Protein AF-0000000074590891 (afdb_homodimer)

Solvent-accessible surface area (backbone atoms only — not comparable to full-atom values): 74385 Å² total; per-residue (Å²): 130,83,81,57,79,67,63,69,71,67,67,72,68,65,73,75,41,63,68,63,79,92,25,48,36,51,47,79,74,60,68,65,76,71,27,76,45,69,66,59,44,48,53,51,51,41,51,50,29,49,69,69,28,45,57,66,39,84,71,50,75,43,69,40,87,87,79,66,40,48,37,34,34,35,24,36,69,29,40,41,64,60,82,78,66,62,89,86,69,59,65,85,85,46,64,40,46,32,72,48,29,62,26,31,34,36,36,34,50,42,75,36,65,45,96,90,70,44,79,77,47,58,34,33,41,67,43,69,74,29,37,38,37,66,67,84,64,63,73,49,52,28,31,33,66,76,70,27,52,77,52,72,69,52,48,51,51,49,51,54,39,50,74,28,65,50,56,65,72,37,51,53,46,42,49,37,70,75,41,58,88,48,45,50,59,31,68,65,58,52,52,49,50,52,52,49,52,54,48,60,73,33,69,85,46,53,51,44,26,35,35,47,34,51,36,51,73,72,52,35,49,70,48,75,41,60,38,87,87,74,33,22,42,42,34,40,38,43,27,47,56,69,28,45,30,42,39,62,60,35,45,41,44,37,30,48,48,70,46,66,64,55,26,60,34,43,34,43,36,32,44,30,28,31,49,44,46,65,74,42,71,43,64,37,32,40,30,42,26,71,60,76,41,39,66,48,38,37,54,53,49,48,56,57,52,65,69,38,61,88,91,60,71,36,47,24,37,34,27,64,98,41,67,28,52,64,61,22,41,54,74,72,39,66,83,33,44,62,34,37,21,48,61,62,50,50,50,53,50,26,50,50,42,23,50,50,41,46,51,52,33,63,70,62,68,51,82,68,55,77,63,54,29,53,49,46,12,49,48,40,44,49,50,52,50,37,41,42,40,62,17,73,45,72,66,46,31,52,50,31,50,51,58,35,38,74,77,38,48,71,56,45,53,50,42,50,68,70,48,50,74,45,37,64,28,57,22,39,54,45,45,44,72,37,56,44,64,82,60,52,43,50,62,63,43,53,52,49,48,52,56,47,48,66,64,57,77,46,36,72,35,52,68,29,56,51,47,54,46,48,51,54,50,51,54,54,48,48,33,50,49,38,27,50,33,42,43,19,47,49,34,40,67,70,48,95,59,34,78,37,44,55,80,35,58,40,50,32,24,56,48,52,53,48,52,43,52,55,38,54,57,62,67,77,70,81,70,79,42,84,47,72,66,47,35,59,66,62,55,65,65,80,51,43,41,37,38,18,54,29,32,71,24,34,65,54,49,49,52,31,53,76,70,70,40,62,59,55,70,85,61,42,37,65,63,40,46,56,64,68,71,53,74,70,62,68,62,49,71,57,52,61,48,44,47,51,48,46,50,49,46,44,71,70,42,57,70,69,58,29,49,51,48,49,48,51,50,42,46,69,74,38,53,48,74,46,84,45,39,57,54,68,67,48,90,77,55,82,66,79,71,66,72,60,81,57,72,73,58,38,68,64,48,48,55,50,52,54,54,53,56,54,67,67,58,69,64,73,87,73,78,80,75,77,71,87,77,78,63,102,82,74,98,75,134,130,82,82,58,80,66,62,68,70,70,67,73,67,63,76,74,42,64,68,62,77,93,24,50,37,50,45,78,73,61,70,66,76,70,26,74,44,70,66,58,44,49,52,50,52,40,51,51,29,48,70,69,27,44,57,65,36,85,71,50,74,46,70,38,87,87,79,66,40,46,37,35,35,35,22,37,69,29,40,40,64,60,82,79,66,62,87,87,68,59,66,84,84,46,66,40,44,32,72,48,28,61,28,30,34,37,37,35,50,41,74,34,65,45,95,90,71,46,77,76,47,59,33,32,42,65,42,71,75,30,36,36,38,64,66,84,64,62,69,51,51,28,32,32,66,77,70,26,51,77,51,73,68,53,49,52,50,51,51,54,38,51,74,28,65,49,56,64,72,36,50,52,46,41,49,37,71,74,40,57,88,49,42,49,59,31,69,65,58,53,51,49,52,52,50,49,51,52,48,58,72,34,70,83,46,52,52,44,26,35,35,46,35,52,37,52,73,70,54,37,50,69,47,74,41,60,38,86,88,74,32,22,41,43,33,40,38,44,27,47,56,70,29,43,31,43,38,62,60,36,43,42,44,39,31,47,48,74,46,67,65,55,26,59,34,42,33,43,36,32,45,32,29,32,51,44,47,68,74,42,72,45,65,38,32,39,31,41,26,73,59,76,43,40,67,48,37,37,53,53,48,48,57,57,51,65,68,38,61,87,93,59,70,34,47,24,37,34,27,64,98,42,67,28,53,64,62,22,41,56,74,71,39,66,83,33,43,64,34,37,21,48,60,62,49,51,52,53,51,26,49,52,42,24,53,50,41,48,51,50,34,63,70,62,67,50,83,68,56,76,62,54,29,52,51,47,15,50,47,40,45,50,50,51,50,36,40,43,39,63,17,74,43,70,66,48,31,51,50,31,51,52,58,36,38,73,78,37,48,73,57,44,53,50,42,49,68,68,47,50,75,44,35,65,30,56,20,40,55,44,46,44,75,36,58,42,64,82,60,51,45,51,61,63,43,52,52,50,48,53,55,46,48,66,66,56,77,46,38,69,34,52,68,29,57,50,48,56,44,50,52,54,50,51,53,55,48,46,34,52,49,37,26,51,33,42,43,18,47,49,33,40,66,71,48,96,62,35,79,36,43,56,79,32,57,39,50,32,23,55,48,51,52,49,52,44,52,54,36,54,57,58,68,76,70,78,70,77,39,84,46,72,66,46,35,59,66,63,57,65,66,81,52,43,39,37,38,19,54,30,31,70,25,33,67,55,48,49,52,31,55,75,71,70,41,62,58,55,70,84,60,41,37,66,64,41,45,55,66,68,70,54,74,69,62,68,63,49,71,58,52,61,48,43,47,50,46,45,50,49,46,44,68,70,43,58,69,69,57,32,49,52,49,50,48,51,49,42,46,68,74,37,51,47,75,46,84,47,38,57,53,69,67,48,88,77,54,83,67,80,71,67,71,60,82,57,74,74,58,37,68,65,49,48,56,50,51,52,54,49,56,53,62,66,58,68,58,73,87,76,77,79,78,78,69,89,75,78,91,82,81,68,99,81,130

Nearest PDB structures (foldseek):
  6xgx-assembly1_B  TM=5.969E-01  e=6.125E-08  Acetivibrio thermocellus ATCC 27405
  6xgw-assembly1_B  TM=5.556E-01  e=7.494E-07  Acetivibrio thermocellus ATCC 27405
  4fw1-assembly1_A  TM=4.595E-01  e=1.903E-03  Rous sarcoma virus - Prague C
  7dwm-assembly1_B  TM=3.446E-01  e=3.885E+00  Hapunavirus VP882
  6xgx-assembly1_B  TM=5.880E-01  e=6.228E-08  Acetivibrio thermocellus ATCC 27405

Organism: Saponaria officinalis (NCBI:txid3572)

pLDDT: mean 78.38, std 20.06, range [17.69, 97.69]

Structure (mmCIF, N/CA/C/O backbone):
data_AF-0000000074590891-model_v1
#
loop_
_entity.id
_entity.type
_entity.pdbx_description
1 polymer 'MULE transposase domain-containing protein'
#
loop_
_atom_site.group_PDB
_atom_site.id
_atom_site.type_symbol
_atom_site.label_atom_id
_atom_site.label_alt_id
_atom_site.label_comp_id
_atom_site.label_asym_id
_atom_site.label_entity_id
_atom_site.label_seq_id
_atom_site.pdbx_PDB_ins_code
_atom_site.Cartn_x
_atom_site.Cartn_y
_atom_site.Cartn_z
_atom_site.occupancy
_atom_site.B_iso_or_equiv
_atom_site.auth_seq_id
_atom_site.auth_comp_id
_atom_site.auth_asym_id
_atom_site.auth_atom_id
_atom_site.pdbx_PDB_model_num
ATOM 1 N N . MET A 1 1 ? -18.719 14.203 -9.68 1 25.53 1 MET A N 1
ATOM 2 C CA . MET A 1 1 ? -19.109 14.141 -8.273 1 25.53 1 MET A CA 1
ATOM 3 C C . MET A 1 1 ? -18.438 15.242 -7.469 1 25.53 1 MET A C 1
ATOM 5 O O . MET A 1 1 ? -17.219 15.383 -7.5 1 25.53 1 MET A O 1
ATOM 9 N N . LYS A 1 2 ? -19.172 16.266 -7.305 1 32.69 2 LYS A N 1
ATOM 10 C CA . LYS A 1 2 ? -18.719 17.453 -6.574 1 32.69 2 LYS A CA 1
ATOM 11 C C . LYS A 1 2 ? -18.344 17.109 -5.137 1 32.69 2 LYS A C 1
ATOM 13 O O . LYS A 1 2 ? -19.188 16.641 -4.363 1 32.69 2 LYS A O 1
ATOM 18 N N . PHE A 1 3 ? -17.203 16.688 -4.914 1 36.5 3 PHE A N 1
ATOM 19 C CA . PHE A 1 3 ? -16.734 16.359 -3.572 1 36.5 3 PHE A CA 1
ATOM 20 C C . PHE A 1 3 ? -16.594 17.609 -2.723 1 36.5 3 PHE A C 1
ATOM 22 O O . PHE A 1 3 ? -15.594 18.328 -2.832 1 36.5 3 PHE A O 1
ATOM 29 N N . GLY A 1 4 ? -17.672 18.328 -2.521 1 36.84 4 GLY A N 1
ATOM 30 C CA . GLY A 1 4 ? -17.578 19.594 -1.836 1 36.84 4 GLY A CA 1
ATOM 31 C C . GLY A 1 4 ? -17.312 19.453 -0.35 1 36.84 4 GLY A C 1
ATOM 32 O O . GLY A 1 4 ? -17.844 18.562 0.302 1 36.84 4 GLY A O 1
ATOM 33 N N . LEU A 1 5 ? -16.234 19.859 0.033 1 43.19 5 LEU A N 1
ATOM 34 C CA . LEU A 1 5 ? -15.961 20.031 1.455 1 43.19 5 LEU A CA 1
ATOM 35 C C . LEU A 1 5 ? -16.938 21 2.09 1 43.19 5 LEU A C 1
ATOM 37 O O . LEU A 1 5 ? -17.297 22.016 1.483 1 43.19 5 LEU A O 1
ATOM 41 N N . GLY A 1 6 ? -17.922 20.641 2.77 1 38.38 6 GLY A N 1
ATOM 42 C CA . GLY A 1 6 ? -19.047 21.406 3.275 1 38.38 6 GLY A CA 1
ATOM 43 C C . GLY A 1 6 ? -18.641 22.422 4.332 1 38.38 6 GLY A C 1
ATOM 44 O O . GLY A 1 6 ? -18.281 22.047 5.449 1 38.38 6 GLY A O 1
ATOM 45 N N . ARG A 1 7 ? -18.062 23.484 3.926 1 42.81 7 ARG A N 1
ATOM 46 C CA . ARG A 1 7 ? -18.062 24.609 4.855 1 42.81 7 ARG A CA 1
ATOM 47 C C . ARG A 1 7 ? -19.484 25.031 5.207 1 42.81 7 ARG A C 1
ATOM 49 O O . ARG A 1 7 ? -20.391 25 4.359 1 42.81 7 ARG A O 1
ATOM 56 N N . VAL A 1 8 ? -19.906 24.812 6.324 1 42.59 8 VAL A N 1
ATOM 57 C CA . VAL A 1 8 ? -21.25 25.203 6.707 1 42.59 8 VAL A CA 1
ATOM 58 C C . VAL A 1 8 ? -21.469 26.688 6.398 1 42.59 8 VAL A C 1
ATOM 60 O O . VAL A 1 8 ? -20.75 27.547 6.906 1 42.59 8 VAL A O 1
ATOM 63 N N . ASN A 1 9 ? -21.797 26.891 5.16 1 36 9 ASN A N 1
ATOM 64 C CA . ASN A 1 9 ? -22.281 28.266 4.965 1 36 9 ASN A CA 1
ATOM 65 C C . ASN A 1 9 ? -23.484 28.562 5.848 1 36 9 ASN A C 1
ATOM 67 O O . ASN A 1 9 ? -24.562 27.984 5.664 1 36 9 ASN A O 1
ATOM 71 N N . TYR A 1 10 ? -23.281 28.906 6.949 1 35.09 10 TYR A N 1
ATOM 72 C CA . TYR A 1 10 ? -24.422 29.359 7.734 1 35.09 10 TYR A CA 1
ATOM 73 C C . TYR A 1 10 ? -25.141 30.5 7.039 1 35.09 10 TYR A C 1
ATOM 75 O O . TYR A 1 10 ? -24.625 31.625 6.977 1 35.09 10 TYR A O 1
ATOM 83 N N . THR A 1 11 ? -25.562 30.344 5.805 1 32.69 11 THR A N 1
ATOM 84 C CA . THR A 1 11 ? -26.359 31.406 5.199 1 32.69 11 THR A CA 1
ATOM 85 C C . THR A 1 11 ? -27.297 32.031 6.227 1 32.69 11 THR A C 1
ATOM 87 O O . THR A 1 11 ? -27.844 33.094 6 1 32.69 11 THR A O 1
ATOM 90 N N . SER A 1 12 ? -28.234 31.203 6.754 1 30.98 12 SER A N 1
ATOM 91 C CA . SER A 1 12 ? -29.312 31.922 7.43 1 30.98 12 SER A CA 1
ATOM 92 C C . SER A 1 12 ? -28.766 32.781 8.562 1 30.98 12 SER A C 1
ATOM 94 O O . SER A 1 12 ? -28.047 32.281 9.43 1 30.98 12 SER A O 1
ATOM 96 N N . LYS A 1 13 ? -28.562 34.031 8.297 1 34.47 13 LYS A N 1
ATOM 97 C CA . LYS A 1 13 ? -28.453 35.031 9.367 1 34.47 13 LYS A CA 1
ATOM 98 C C . LYS A 1 13 ? -29.25 34.594 10.594 1 34.47 13 LYS A C 1
ATOM 100 O O . LYS A 1 13 ? -30.469 34.406 10.523 1 34.47 13 LYS A O 1
ATOM 105 N N . PRO A 1 14 ? -28.766 33.844 11.445 1 34.12 14 PRO A N 1
ATOM 106 C CA . PRO A 1 14 ? -29.641 33.688 12.609 1 34.12 14 PRO A CA 1
ATOM 107 C C . PRO A 1 14 ? -30.484 34.906 12.891 1 34.12 14 PRO A C 1
ATOM 109 O O . PRO A 1 14 ? -30.047 36.031 12.609 1 34.12 14 PRO A O 1
ATOM 112 N N . GLY A 1 15 ? -31.734 34.938 12.562 1 33.41 15 GLY A N 1
ATOM 113 C CA . GLY A 1 15 ? -32.406 35.938 13.375 1 33.41 15 GLY A CA 1
ATOM 114 C C . GLY A 1 15 ? -31.75 36.156 14.719 1 33.41 15 GLY A C 1
ATOM 115 O O . GLY A 1 15 ? -31.375 35.219 15.414 1 33.41 15 GLY A O 1
ATOM 116 N N . PHE A 1 16 ? -30.953 37.25 14.805 1 36.78 16 PHE A N 1
ATOM 117 C CA . PHE A 1 16 ? -30.25 37.719 15.992 1 36.78 16 PHE A CA 1
ATOM 118 C C . PHE A 1 16 ? -31.031 37.375 17.25 1 36.78 16 PHE A C 1
ATOM 120 O O . PHE A 1 16 ? -32.156 37.812 17.422 1 36.78 16 PHE A O 1
ATOM 127 N N . GLY A 1 17 ? -30.953 36.188 17.75 1 38.88 17 GLY A N 1
ATOM 128 C CA . GLY A 1 17 ? -31.391 36.188 19.125 1 38.88 17 GLY A CA 1
ATOM 129 C C . GLY A 1 17 ? -30.938 37.406 19.906 1 38.88 17 GLY A C 1
ATOM 130 O O . GLY A 1 17 ? -30.078 38.156 19.438 1 38.88 17 GLY A O 1
ATOM 131 N N . ARG A 1 18 ? -31.641 37.906 20.75 1 36.31 18 ARG A N 1
ATOM 132 C CA . ARG A 1 18 ? -31.359 39.062 21.594 1 36.31 18 ARG A CA 1
ATOM 133 C C . ARG A 1 18 ? -29.984 38.969 22.234 1 36.31 18 ARG A C 1
ATOM 135 O O . ARG A 1 18 ? -29.672 37.938 22.859 1 36.31 18 ARG A O 1
ATOM 142 N N . VAL A 1 19 ? -28.984 39.5 21.609 1 39 19 VAL A N 1
ATOM 143 C CA . VAL A 1 19 ? -27.703 39.688 22.266 1 39 19 VAL A CA 1
ATOM 144 C C . VAL A 1 19 ? -27.906 40.188 23.688 1 39 19 VAL A C 1
ATOM 146 O O . VAL A 1 19 ? -28.406 41.281 23.906 1 39 19 VAL A O 1
ATOM 149 N N . ILE A 1 20 ? -28.5 39.5 24.5 1 35.31 20 ILE A N 1
ATOM 150 C CA . ILE A 1 20 ? -28.516 39.969 25.875 1 35.31 20 ILE A CA 1
ATOM 151 C C . ILE A 1 20 ? -27.219 39.562 26.578 1 35.31 20 ILE A C 1
ATOM 153 O O . ILE A 1 20 ? -26.953 38.344 26.734 1 35.31 20 ILE A O 1
ATOM 157 N N . GLY A 1 21 ? -26.219 40.406 27.031 1 41.72 21 GLY A N 1
ATOM 158 C CA . GLY A 1 21 ? -24.875 40.312 27.594 1 41.72 21 GLY A CA 1
ATOM 159 C C . GLY A 1 21 ? -23.891 39.594 26.672 1 41.72 21 GLY A C 1
ATOM 160 O O . GLY A 1 21 ? -24.062 39.594 25.453 1 41.72 21 GLY A O 1
ATOM 161 N N . ASP A 1 22 ? -22.641 38.844 27.172 1 53.03 22 ASP A N 1
ATOM 162 C CA . ASP A 1 22 ? -21.484 38.219 26.5 1 53.03 22 ASP A CA 1
ATOM 163 C C . ASP A 1 22 ? -21.891 36.938 25.781 1 53.03 22 ASP A C 1
ATOM 165 O O . ASP A 1 22 ? -21.031 36.219 25.266 1 53.03 22 ASP A O 1
ATOM 169 N N . GLY A 1 23 ? -23.172 36.469 25.75 1 64.94 23 GLY A N 1
ATOM 170 C CA . GLY A 1 23 ? -23.594 35.25 25.078 1 64.94 23 GLY A CA 1
ATOM 171 C C . GLY A 1 23 ? -24.844 35.438 24.25 1 64.94 23 GLY A C 1
ATOM 172 O O . GLY A 1 23 ? -25.469 36.5 24.266 1 64.94 23 GLY A O 1
ATOM 173 N N . VAL A 1 24 ? -25.125 34.688 23.078 1 77.81 24 VAL A N 1
ATOM 174 C CA . VAL A 1 24 ? -26.297 34.719 22.203 1 77.81 24 VAL A CA 1
ATOM 175 C C . VAL A 1 24 ? -27.344 33.719 22.688 1 77.81 24 VAL A C 1
ATOM 177 O O . VAL A 1 24 ? -27 32.625 23.125 1 77.81 24 VAL A O 1
ATOM 180 N N . ASP A 1 25 ? -28.562 34.25 22.922 1 83.38 25 ASP A N 1
ATOM 181 C CA . ASP A 1 25 ? -29.672 33.406 23.359 1 83.38 25 ASP A CA 1
ATOM 182 C C . ASP A 1 25 ? -30.344 32.719 22.188 1 83.38 25 ASP A C 1
ATOM 184 O O . ASP A 1 25 ? -30.859 33.375 21.281 1 83.38 25 ASP A O 1
ATOM 188 N N . TYR A 1 26 ? -30.422 31.375 22.188 1 87.06 26 TYR A N 1
ATOM 189 C CA . TYR A 1 26 ? -30.953 30.594 21.094 1 87.06 26 TYR A CA 1
ATOM 190 C C . TYR A 1 26 ? -32.281 29.969 21.469 1 87.06 26 TYR A C 1
ATOM 192 O O . TYR A 1 26 ? -32.781 29.047 20.797 1 87.06 26 TYR A O 1
ATOM 200 N N . SER A 1 27 ? -32.969 30.453 22.469 1 86 27 SER A N 1
ATOM 201 C CA . SER A 1 27 ? -34.219 29.875 22.969 1 86 27 SER A CA 1
ATOM 202 C C . SER A 1 27 ? -35.312 29.891 21.906 1 86 27 SER A C 1
ATOM 204 O O . SER A 1 27 ? -36.094 28.938 21.812 1 86 27 SER A O 1
ATOM 206 N N . ALA A 1 28 ? -35.25 30.844 21.141 1 83.81 28 ALA A N 1
ATOM 207 C CA . ALA A 1 28 ? -36.312 31.047 20.172 1 83.81 28 ALA A CA 1
ATOM 208 C C . ALA A 1 28 ? -36.312 29.953 19.109 1 83.81 28 ALA A C 1
ATOM 210 O O . ALA A 1 28 ? -37.344 29.625 18.516 1 83.81 28 ALA A O 1
ATOM 211 N N . PHE A 1 29 ? -35.25 29.328 18.891 1 87.19 29 PHE A N 1
ATOM 212 C CA . PHE A 1 29 ? -35.094 28.328 17.828 1 87.19 29 PHE A CA 1
ATOM 213 C C . PHE A 1 29 ? -35.625 26.969 18.281 1 87.19 29 PHE A C 1
ATOM 215 O O . PHE A 1 29 ? -35.844 26.078 17.469 1 87.19 29 PHE A O 1
ATOM 222 N N . PHE A 1 30 ? -35.812 26.828 19.547 1 90.44 30 PHE A N 1
ATOM 223 C CA . PHE A 1 30 ? -36.156 25.516 20.062 1 90.44 30 PHE A CA 1
ATOM 224 C C . PHE A 1 30 ? -37.625 25.484 20.531 1 90.44 30 PHE A C 1
ATOM 226 O O . PHE A 1 30 ? -37.969 24.688 21.391 1 90.44 30 PHE A O 1
ATOM 233 N N . GLU A 1 31 ? -38.344 26.312 20.016 1 85.69 31 GLU A N 1
ATOM 234 C CA . GLU A 1 31 ? -39.781 26.25 20.266 1 85.69 31 GLU A CA 1
ATOM 235 C C . GLU A 1 31 ? -40.469 25.234 19.328 1 85.69 31 GLU A C 1
ATOM 237 O O . GLU A 1 31 ? -40.344 25.344 18.109 1 85.69 31 GLU A O 1
ATOM 242 N N . SER A 1 32 ? -40.969 24.172 19.844 1 83.81 32 SER A N 1
ATOM 243 C CA . SER A 1 32 ? -41.562 23.141 19 1 83.81 32 SER A CA 1
ATOM 244 C C . SER A 1 32 ? -42.844 22.578 19.625 1 83.81 32 SER A C 1
ATOM 246 O O . SER A 1 32 ? -43.094 22.781 20.812 1 83.81 32 SER A O 1
ATOM 248 N N . GLU A 1 33 ? -43.625 21.875 18.766 1 85.12 33 GLU A N 1
ATOM 249 C CA . GLU A 1 33 ? -44.75 21.062 19.203 1 85.12 33 GLU A CA 1
ATOM 250 C C . GLU A 1 33 ? -44.25 19.781 19.891 1 85.12 33 GLU A C 1
ATOM 252 O O . GLU A 1 33 ? -43.094 19.391 19.75 1 85.12 33 GLU A O 1
ATOM 257 N N . PRO A 1 34 ? -45.156 19.219 20.672 1 91.25 34 PRO A N 1
ATOM 258 C CA . PRO A 1 34 ? -44.781 17.984 21.344 1 91.25 34 PRO A CA 1
ATOM 259 C C . PRO A 1 34 ? -44.406 16.875 20.359 1 91.25 34 PRO A C 1
ATOM 261 O O . PRO A 1 34 ? -44.844 16.891 19.203 1 91.25 34 PRO A O 1
ATOM 264 N N . PHE A 1 35 ? -43.562 16.016 20.797 1 94.25 35 PHE A N 1
ATOM 265 C CA . PHE A 1 35 ? -43.094 14.914 19.969 1 94.25 35 PHE A CA 1
ATOM 266 C C . PHE A 1 35 ? -43.656 13.586 20.453 1 94.25 35 PHE A C 1
ATOM 268 O O . PHE A 1 35 ? -43.875 13.391 21.641 1 94.25 35 PHE A O 1
ATOM 275 N N . ASN A 1 36 ? -43.844 12.656 19.562 1 90.69 36 ASN A N 1
ATOM 276 C CA . ASN A 1 36 ? -44.375 11.344 19.922 1 90.69 36 ASN A CA 1
ATOM 277 C C . ASN A 1 36 ? -43.281 10.43 20.469 1 90.69 36 ASN A C 1
ATOM 279 O O . ASN A 1 36 ? -43.531 9.562 21.297 1 90.69 36 ASN A O 1
ATOM 283 N N . THR A 1 37 ? -42.125 10.562 19.891 1 92.06 37 THR A N 1
ATOM 284 C CA . THR A 1 37 ? -41 9.734 20.375 1 92.06 37 THR A CA 1
ATOM 285 C C . THR A 1 37 ? -39.844 10.602 20.828 1 92.06 37 THR A C 1
ATOM 287 O O . THR A 1 37 ? -39.656 11.719 20.344 1 92.06 37 THR A O 1
ATOM 290 N N . LEU A 1 38 ? -39.125 10 21.703 1 91.38 38 LEU A N 1
ATOM 291 C CA . LEU A 1 38 ? -37.938 10.688 22.219 1 91.38 38 LEU A CA 1
ATOM 292 C C . LEU A 1 38 ? -36.875 10.875 21.125 1 91.38 38 LEU A C 1
ATOM 294 O O . LEU A 1 38 ? -36.219 11.906 21.078 1 91.38 38 LEU A O 1
ATOM 298 N N . ASP A 1 39 ? -36.75 9.961 20.281 1 89.88 39 ASP A N 1
ATOM 299 C CA . ASP A 1 39 ? -35.781 10.008 19.203 1 89.88 39 ASP A CA 1
ATOM 300 C C . ASP A 1 39 ? -36.094 11.117 18.203 1 89.88 39 ASP A C 1
ATOM 302 O O . ASP A 1 39 ? -35.188 11.781 17.703 1 89.88 39 ASP A O 1
ATOM 306 N N . ASP A 1 40 ? -37.312 11.242 18 1 90.62 40 ASP A N 1
ATOM 307 C CA . ASP A 1 40 ? -37.719 12.312 17.094 1 90.62 40 ASP A CA 1
ATOM 308 C C . ASP A 1 40 ? -37.406 13.68 17.703 1 90.62 40 ASP A C 1
ATOM 310 O O . ASP A 1 40 ? -36.969 14.594 16.984 1 90.62 40 ASP A O 1
ATOM 314 N N . ALA A 1 41 ? -37.656 13.742 18.969 1 92 41 ALA A N 1
ATOM 315 C CA . ALA A 1 41 ? -37.375 14.992 19.672 1 92 41 ALA A CA 1
ATOM 316 C C . ALA A 1 41 ? -35.875 15.312 19.625 1 92 41 ALA A C 1
ATOM 318 O O . ALA A 1 41 ? -35.5 16.438 19.328 1 92 41 ALA A O 1
ATOM 319 N N . PHE A 1 42 ? -35.125 14.383 19.844 1 91.56 42 PHE A N 1
ATOM 320 C CA . PHE A 1 42 ? -33.688 14.594 19.891 1 91.56 42 PHE A CA 1
ATOM 321 C C . PHE A 1 42 ? -33.156 14.93 18.5 1 91.56 42 PHE A C 1
ATOM 323 O O . PHE A 1 42 ? -32.312 15.828 18.359 1 91.56 42 PHE A O 1
ATOM 330 N N . ASN A 1 43 ? -33.531 14.227 17.531 1 87.25 43 ASN A N 1
ATOM 331 C CA . ASN A 1 43 ? -33.094 14.469 16.156 1 87.25 43 ASN A CA 1
ATOM 332 C C . ASN A 1 43 ? -33.469 15.867 15.688 1 87.25 43 ASN A C 1
ATOM 334 O O . ASN A 1 43 ? -32.688 16.516 14.984 1 87.25 43 ASN A O 1
ATOM 338 N N . TRP A 1 44 ? -34.594 16.172 16.078 1 90.19 44 TRP A N 1
ATOM 339 C CA . TRP A 1 44 ? -35.031 17.516 15.727 1 90.19 44 TRP A CA 1
ATOM 340 C C . TRP A 1 44 ? -34.156 18.562 16.391 1 90.19 44 TRP A C 1
ATOM 342 O O . TRP A 1 44 ? -33.719 19.531 15.742 1 90.19 44 TRP A O 1
ATOM 352 N N . CYS A 1 45 ? -33.938 18.438 17.672 1 90.69 45 CYS A N 1
ATOM 353 C CA . CYS A 1 45 ? -33.094 19.375 18.406 1 90.69 45 CYS A CA 1
ATOM 354 C C . CYS A 1 45 ? -31.672 19.406 17.844 1 90.69 45 CYS A C 1
ATOM 356 O O . CYS A 1 45 ? -31.062 20.469 17.75 1 90.69 45 CYS A O 1
ATOM 358 N N . LEU A 1 46 ? -31.25 18.312 17.484 1 87.12 46 LEU A N 1
ATOM 359 C CA . LEU A 1 46 ? -29.906 18.188 16.922 1 87.12 46 L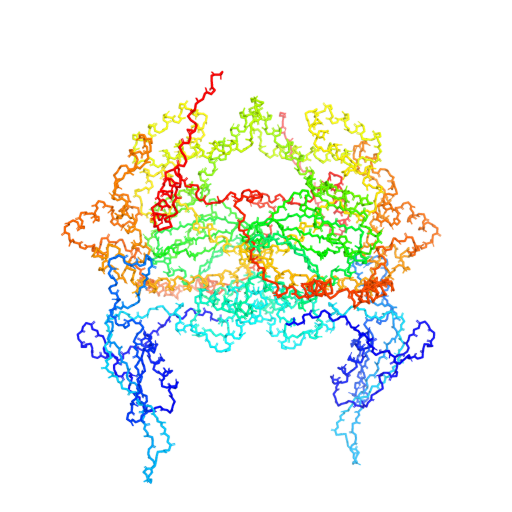EU A CA 1
ATOM 360 C C . LEU A 1 46 ? -29.797 18.953 15.609 1 87.12 46 LEU A C 1
ATOM 362 O O . LEU A 1 46 ? -28.812 19.672 15.375 1 87.12 46 LEU A O 1
ATOM 366 N N . ASN A 1 47 ? -30.734 18.797 14.828 1 85.88 47 ASN A N 1
ATOM 367 C CA . ASN A 1 47 ? -30.734 19.5 13.539 1 85.88 47 ASN A CA 1
ATOM 368 C C . ASN A 1 47 ? -30.781 21.016 13.727 1 85.88 47 ASN A C 1
ATOM 370 O O . ASN A 1 47 ? -30.109 21.75 13 1 85.88 47 ASN A O 1
ATOM 374 N N . VAL A 1 48 ? -31.578 21.438 14.68 1 87.44 48 VAL A N 1
ATOM 375 C CA . VAL A 1 48 ? -31.672 22.859 14.977 1 87.44 48 VAL A CA 1
ATOM 376 C C . VAL A 1 48 ? -30.328 23.375 15.469 1 87.44 48 VAL A C 1
ATOM 378 O O . VAL A 1 48 ? -29.875 24.438 15.062 1 87.44 48 VAL A O 1
ATOM 381 N N . ALA A 1 49 ? -29.766 22.594 16.297 1 87.31 49 ALA A N 1
ATOM 382 C CA . ALA A 1 49 ? -28.469 22.984 16.844 1 87.31 49 ALA A CA 1
ATOM 383 C C . ALA A 1 49 ? -27.406 23.047 15.758 1 87.31 49 ALA A C 1
ATOM 385 O O . ALA A 1 49 ? -26.609 24 15.703 1 87.31 49 ALA A O 1
ATOM 386 N N . ILE A 1 50 ? -27.406 22.125 14.906 1 82.38 50 ILE A N 1
ATOM 387 C CA . ILE A 1 50 ? -26.422 22.047 13.828 1 82.38 50 ILE A CA 1
ATOM 388 C C . ILE A 1 50 ? -26.594 23.25 12.906 1 82.38 50 ILE A C 1
ATOM 390 O O . ILE A 1 50 ? -25.594 23.875 12.5 1 82.38 50 ILE A O 1
ATOM 394 N N . ASN A 1 51 ? -27.766 23.531 12.664 1 81.81 51 ASN A N 1
ATOM 395 C CA . ASN A 1 51 ? -28.031 24.656 11.773 1 81.81 51 ASN A CA 1
ATOM 396 C C . ASN A 1 51 ? -27.609 25.984 12.398 1 81.81 51 ASN A C 1
ATOM 398 O O . ASN A 1 51 ? -27.359 26.953 11.688 1 81.81 51 ASN A O 1
ATOM 402 N N . ASN A 1 52 ? -27.578 25.953 13.734 1 82.38 52 ASN A N 1
ATOM 403 C CA . ASN A 1 52 ? -27.188 27.172 14.422 1 82.38 52 ASN A CA 1
ATOM 404 C C . ASN A 1 52 ? -25.719 27.125 14.844 1 82.38 52 ASN A C 1
ATOM 406 O O . ASN A 1 52 ? -25.266 27.984 15.602 1 82.38 52 ASN A O 1
ATOM 410 N N . GLY A 1 53 ? -24.969 26.078 14.492 1 80.06 53 GLY A N 1
ATOM 411 C CA . GLY A 1 53 ? -23.531 26.078 14.609 1 80.06 53 GLY A CA 1
ATOM 412 C C . GLY A 1 53 ? -23.031 25.438 15.898 1 80.06 53 GLY A C 1
ATOM 413 O O . GLY A 1 53 ? -21.922 25.703 16.344 1 80.06 53 GLY A O 1
ATOM 414 N N . PHE A 1 54 ? -23.859 24.797 16.625 1 86.19 54 PHE A N 1
ATOM 415 C CA . PHE A 1 54 ? -23.375 24.109 17.812 1 86.19 54 PHE A CA 1
ATOM 416 C C . PHE A 1 54 ? -23.969 22.703 17.906 1 86.19 54 PHE A C 1
ATOM 418 O O . PHE A 1 54 ? -24.734 22.281 17.016 1 86.19 54 PHE A O 1
ATOM 425 N N . ASN A 1 55 ? -23.484 21.953 18.875 1 86.94 55 ASN A N 1
ATOM 426 C CA . ASN A 1 55 ? -23.922 20.562 19.031 1 86.94 55 ASN A CA 1
ATOM 427 C C . ASN A 1 55 ? -24.594 20.344 20.391 1 86.94 55 ASN A C 1
ATOM 429 O O . ASN A 1 55 ? -24.344 21.094 21.344 1 86.94 55 ASN A O 1
ATOM 433 N N . ILE A 1 56 ? -25.531 19.359 20.422 1 89.38 56 ILE A N 1
ATOM 434 C CA . ILE A 1 56 ? -26.219 19.016 21.656 1 89.38 56 ILE A CA 1
ATOM 435 C C . ILE A 1 56 ? -25.906 17.562 22.047 1 89.38 56 ILE A C 1
ATOM 437 O O . ILE A 1 56 ? -25.703 16.719 21.188 1 89.38 56 ILE A O 1
ATOM 441 N N . ILE A 1 57 ? -25.781 17.312 23.328 1 89.19 57 ILE A N 1
ATOM 442 C CA . ILE A 1 57 ? -25.547 15.969 23.828 1 89.19 57 ILE A CA 1
ATOM 443 C C . ILE A 1 57 ? -26.578 15.617 24.891 1 89.19 57 ILE A C 1
ATOM 445 O O . ILE A 1 57 ? -27.172 16.516 25.5 1 89.19 57 ILE A O 1
ATOM 449 N N . LYS A 1 58 ? -26.766 14.289 25.094 1 90.25 58 LYS A N 1
ATOM 450 C CA . LYS A 1 58 ? -27.625 13.812 26.172 1 90.25 58 LYS A CA 1
ATOM 451 C C . LYS A 1 58 ? -26.891 13.836 27.516 1 90.25 58 LYS A C 1
ATOM 453 O O . LYS A 1 58 ? -25.891 13.133 27.688 1 90.25 58 LYS A O 1
ATOM 458 N N . TRP A 1 59 ? -27.25 14.539 28.406 1 89.25 59 TRP A N 1
ATOM 459 C CA . TRP A 1 59 ? -26.531 14.758 29.656 1 89.25 59 TRP A CA 1
ATOM 460 C C . TRP A 1 59 ? -27.078 13.883 30.781 1 89.25 59 TRP A C 1
ATOM 462 O O . TRP A 1 59 ? -26.359 13.07 31.359 1 89.25 59 TRP A O 1
ATOM 472 N N . SER A 1 60 ? -28.344 14.07 31.094 1 89.5 60 SER A N 1
ATOM 473 C CA . SER A 1 60 ? -28.891 13.336 32.25 1 89.5 60 SER A CA 1
ATOM 474 C C . SER A 1 60 ? -30.344 12.977 32.031 1 89.5 60 SER A C 1
ATOM 476 O O . SER A 1 60 ? -31 13.523 31.141 1 89.5 60 SER A O 1
ATOM 478 N N . SER A 1 61 ? -30.844 11.914 32.781 1 91.19 61 SER A N 1
ATOM 479 C CA . SER A 1 61 ? -32.219 11.453 32.781 1 91.19 61 SER A CA 1
ATOM 480 C C . SER A 1 61 ? -32.719 11.172 34.188 1 91.19 61 SER A C 1
ATOM 482 O O . SER A 1 61 ? -31.953 10.695 35.031 1 91.19 61 SER A O 1
ATOM 484 N N . GLN A 1 62 ? -33.781 11.664 34.5 1 90.62 62 GLN A N 1
ATOM 485 C CA . GLN A 1 62 ? -34.406 11.445 35.812 1 90.62 62 GLN A CA 1
ATOM 486 C C . GLN A 1 62 ? -35.812 10.852 35.688 1 90.62 62 GLN A C 1
ATOM 488 O O . GLN A 1 62 ? -36.594 11.32 34.875 1 90.62 62 GLN A O 1
ATOM 493 N N . ARG A 1 63 ? -36 9.805 36.469 1 90.62 63 ARG A N 1
ATOM 494 C CA . ARG A 1 63 ? -37.312 9.188 36.5 1 90.62 63 ARG A CA 1
ATOM 495 C C . ARG A 1 63 ? -38.094 9.578 37.75 1 90.62 63 ARG A C 1
ATOM 497 O O . ARG A 1 63 ? -37.562 9.453 38.875 1 90.62 63 ARG A O 1
ATOM 504 N N . SER A 1 64 ? -39.281 10.086 37.531 1 87.06 64 SER A N 1
ATOM 505 C CA . SER A 1 64 ? -40.125 10.445 38.688 1 87.06 64 SER A CA 1
ATOM 506 C C . SER A 1 64 ? -40.594 9.203 39.438 1 87.06 64 SER A C 1
ATOM 508 O O . SER A 1 64 ? -41.094 8.25 38.812 1 87.06 64 SER A O 1
ATOM 510 N N . LYS A 1 65 ? -40.469 9.18 40.75 1 86 65 LYS A N 1
ATOM 511 C CA . LYS A 1 65 ? -40.906 8.062 41.594 1 86 65 LYS A CA 1
ATOM 512 C C . LYS A 1 65 ? -42.438 8 41.688 1 86 65 LYS A C 1
ATOM 514 O O . LYS A 1 65 ? -43 6.918 41.844 1 86 65 LYS A O 1
ATOM 519 N N . THR A 1 66 ? -43.062 9.227 41.562 1 83.5 66 THR A N 1
ATOM 520 C CA . THR A 1 66 ? -44.5 9.312 41.75 1 83.5 66 THR A CA 1
ATOM 521 C C . THR A 1 66 ? -45.219 8.953 40.469 1 83.5 66 THR A C 1
ATOM 523 O O . THR A 1 66 ? -46.188 8.164 40.5 1 83.5 66 THR A O 1
ATOM 526 N N . THR A 1 67 ? -44.812 9.391 39.312 1 81.19 67 THR A N 1
ATOM 527 C CA . THR A 1 67 ? -45.562 9.219 38.062 1 81.19 67 THR A CA 1
ATOM 528 C C . THR A 1 67 ? -44.875 8.172 37.188 1 81.19 67 THR A C 1
ATOM 530 O O . THR A 1 67 ? -45.531 7.625 36.281 1 81.19 67 THR A O 1
ATOM 533 N N . GLY A 1 68 ? -43.625 7.867 37.438 1 83.31 68 GLY A N 1
ATOM 534 C CA . GLY A 1 68 ? -42.875 6.941 36.594 1 83.31 68 GLY A CA 1
ATOM 535 C C . GLY A 1 68 ? -42.438 7.543 35.281 1 83.31 68 GLY A C 1
ATOM 536 O O . GLY A 1 68 ? -41.906 6.836 34.438 1 83.31 68 GLY A O 1
ATOM 537 N N . LEU A 1 69 ? -42.719 8.828 35.125 1 87.56 69 LEU A N 1
ATOM 538 C CA . LEU A 1 69 ? -42.375 9.477 33.875 1 87.56 69 LEU A CA 1
ATOM 539 C C . LEU A 1 69 ? -40.938 9.984 33.875 1 87.56 69 LEU A C 1
ATOM 541 O O . LEU A 1 69 ? -40.375 10.242 34.938 1 87.56 69 LEU A O 1
ATOM 545 N N . PHE A 1 70 ? -40.344 10.133 32.625 1 91.62 70 PHE A N 1
ATOM 546 C CA . PHE A 1 70 ? -38.938 10.508 32.5 1 91.62 70 PHE A CA 1
ATOM 547 C C . PHE A 1 70 ? -38.812 11.992 32.188 1 91.62 70 PHE A C 1
ATOM 549 O O . PHE A 1 70 ? -39.625 12.555 31.453 1 91.62 70 PHE A O 1
ATOM 556 N N . THR A 1 71 ? -37.812 12.625 32.812 1 92.88 71 THR A N 1
ATOM 557 C CA . THR A 1 71 ? -37.312 13.93 32.406 1 92.88 71 THR A CA 1
ATOM 558 C C . THR A 1 71 ? -35.844 13.844 32 1 92.88 71 THR A C 1
ATOM 560 O O . THR A 1 71 ? -35.031 13.312 32.75 1 92.88 71 THR A O 1
ATOM 563 N N . LYS A 1 72 ? -35.562 14.305 30.766 1 94.44 72 LYS A N 1
ATOM 564 C CA . LYS A 1 72 ? -34.219 14.25 30.25 1 94.44 72 LYS A CA 1
ATOM 565 C C . LYS A 1 72 ? -33.656 15.648 29.984 1 94.44 72 LYS A C 1
ATOM 567 O O . LYS A 1 72 ? -34.438 16.562 29.672 1 94.44 72 LYS A O 1
ATOM 572 N N . TRP A 1 73 ? -32.438 15.797 30.172 1 94.19 73 TRP A N 1
ATOM 573 C CA . TRP A 1 73 ? -31.766 17.062 29.906 1 94.19 73 TRP A CA 1
ATOM 574 C C . TRP A 1 73 ? -30.688 16.891 28.828 1 94.19 73 TRP A C 1
ATOM 576 O O . TRP A 1 73 ? -29.828 16.016 28.922 1 94.19 73 TRP A O 1
ATOM 586 N N . TRP A 1 74 ? -30.812 17.766 27.875 1 94.19 74 TRP A N 1
ATOM 587 C CA . TRP A 1 74 ? -29.828 17.844 26.797 1 94.19 74 TRP A CA 1
ATOM 588 C C . TRP A 1 74 ? -29.047 19.156 26.859 1 94.19 74 TRP A C 1
ATOM 590 O O . TRP A 1 74 ? -29.625 20.203 27.156 1 94.19 74 TRP A O 1
ATOM 600 N N . T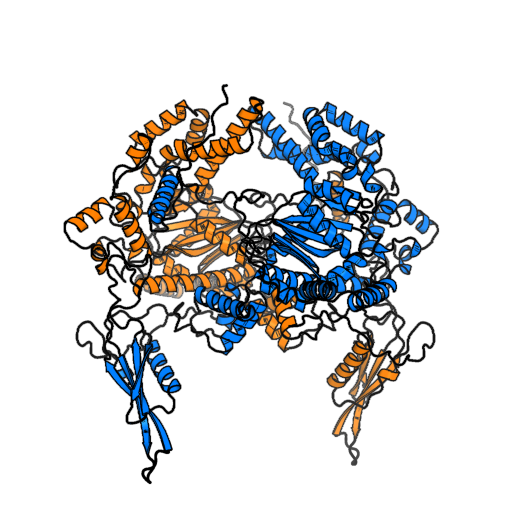HR A 1 75 ? -27.719 19.047 26.688 1 92.56 75 THR A N 1
ATOM 601 C CA . THR A 1 75 ? -26.891 20.234 26.828 1 92.56 75 THR A CA 1
ATOM 60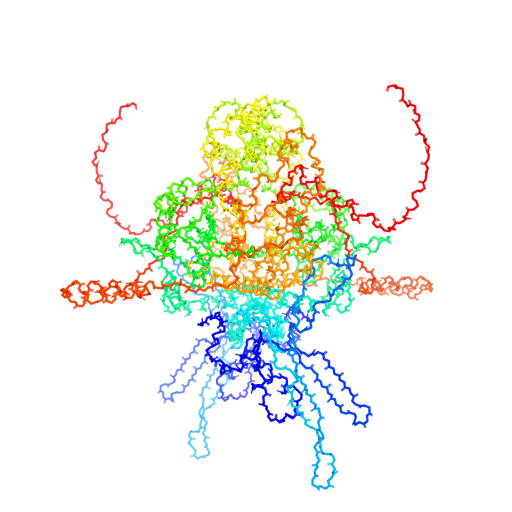2 C C . THR A 1 75 ? -25.938 20.375 25.641 1 92.56 75 THR A C 1
ATOM 604 O O . THR A 1 75 ? -25.844 19.469 24.797 1 92.56 75 THR A O 1
ATOM 607 N N . CYS A 1 76 ? -25.391 21.547 25.562 1 89.88 76 CYS A N 1
ATOM 608 C CA . CYS A 1 76 ? -24.297 21.781 24.625 1 89.88 76 CYS A CA 1
ATOM 609 C C . CYS A 1 76 ? -23.125 20.859 24.922 1 89.88 76 CYS A C 1
ATOM 611 O O . CYS A 1 76 ? -22.922 20.453 26.062 1 89.88 76 CYS A O 1
ATOM 613 N N . ASP A 1 77 ? -22.359 20.531 23.953 1 85.5 77 ASP A N 1
ATOM 614 C CA . ASP A 1 77 ? -21.219 19.656 24.141 1 85.5 77 ASP A CA 1
ATOM 615 C C . ASP A 1 77 ? -20.109 20.359 24.922 1 85.5 77 ASP A C 1
ATOM 617 O O . ASP A 1 77 ? -19.156 19.719 25.391 1 85.5 77 ASP A O 1
ATOM 621 N N . ARG A 1 78 ? -20.203 21.578 25.125 1 86.38 78 ARG A N 1
ATOM 622 C CA . ARG A 1 78 ? -19.234 22.344 25.906 1 86.38 78 ARG A CA 1
ATOM 623 C C . ARG A 1 78 ? -19.828 22.797 27.234 1 86.38 78 ARG A C 1
ATOM 625 O O . ARG A 1 78 ? -19.359 23.781 27.828 1 86.38 78 ARG A O 1
ATOM 632 N N . PHE A 1 79 ? -20.797 22.062 27.625 1 87.19 79 PHE A N 1
ATOM 633 C CA . PHE A 1 79 ? -21.547 22.391 28.828 1 87.19 79 PHE A CA 1
ATOM 634 C C . PHE A 1 79 ? -20.703 22.156 30.078 1 87.19 79 PHE A C 1
ATOM 636 O O . PHE A 1 79 ? -19.938 21.188 30.141 1 87.19 79 PHE A O 1
ATOM 643 N N . ALA A 1 80 ? -20.828 23.031 31.047 1 82.25 80 ALA A N 1
ATOM 644 C CA . ALA A 1 80 ? -20.281 22.906 32.406 1 82.25 80 ALA A CA 1
ATOM 645 C C . ALA A 1 80 ? -18.797 23.297 32.438 1 82.25 80 ALA A C 1
ATOM 647 O O . ALA A 1 80 ? -18.172 23.469 31.375 1 82.25 80 ALA A O 1
ATOM 648 N N . ASP A 1 81 ? -18.344 23.594 33.562 1 79.06 81 ASP A N 1
ATOM 649 C CA . ASP A 1 81 ? -16.953 23.984 33.781 1 79.06 81 ASP A CA 1
ATOM 650 C C . ASP A 1 81 ? -16.031 22.766 33.719 1 79.06 81 ASP A C 1
ATOM 652 O O . ASP A 1 81 ? -16.406 21.688 34.156 1 79.06 81 ASP A O 1
ATOM 656 N N . PRO A 1 82 ? -14.883 23.047 33.094 1 74 82 PRO A N 1
ATOM 657 C CA . PRO A 1 82 ? -13.914 21.953 33.125 1 74 82 PRO A CA 1
ATOM 658 C C . PRO A 1 82 ? -13.57 21.5 34.562 1 74 82 PRO A C 1
ATOM 660 O O . PRO A 1 82 ? -13.57 22.312 35.469 1 74 82 PRO A O 1
ATOM 663 N N . ARG A 1 83 ? -13.516 20.141 34.812 1 62.25 83 ARG A N 1
ATOM 664 C CA . ARG A 1 83 ? -13.234 19.578 36.125 1 62.25 83 ARG A CA 1
ATOM 665 C C . ARG A 1 83 ? -11.875 20.047 36.625 1 62.25 83 ARG A C 1
ATOM 667 O O . ARG A 1 83 ? -10.883 20.016 35.906 1 62.25 83 ARG A O 1
ATOM 674 N N . ASN A 1 84 ? -11.82 20.891 37.656 1 57.88 84 ASN A N 1
ATOM 675 C CA . ASN A 1 84 ? -10.586 21.312 38.281 1 57.88 84 ASN A CA 1
ATOM 676 C C . ASN A 1 84 ? -9.906 20.156 39.031 1 57.88 84 ASN A C 1
ATOM 678 O O . ASN A 1 84 ? -10.422 19.672 40.031 1 57.88 84 ASN A O 1
ATOM 682 N N . GLU A 1 85 ? -9.508 19.094 38.406 1 53.75 85 GLU A N 1
ATOM 683 C CA . GLU A 1 85 ? -8.852 18.094 39.25 1 53.75 85 GLU A CA 1
ATOM 684 C C . GLU A 1 85 ? -7.645 18.688 39.969 1 53.75 85 GLU A C 1
ATOM 686 O O . GLU A 1 85 ? -6.996 19.609 39.469 1 53.75 85 GLU A O 1
ATOM 691 N N . GLU A 1 86 ? -7.535 18.484 41.281 1 48.75 86 GLU A N 1
ATOM 692 C CA . GLU A 1 86 ? -6.391 18.844 42.125 1 48.75 86 GLU A CA 1
ATOM 693 C C . GLU A 1 86 ? -5.074 18.609 41.375 1 48.75 86 GLU A C 1
ATOM 695 O O . GLU A 1 86 ? -4.992 17.75 40.5 1 48.75 86 GLU A O 1
ATOM 700 N N . ALA A 1 87 ? -4.039 19.594 41.594 1 46.31 87 ALA A N 1
ATOM 701 C CA . ALA A 1 87 ? -2.682 19.734 41.062 1 46.31 87 ALA A CA 1
ATOM 702 C C . ALA A 1 87 ? -2.064 18.375 40.75 1 46.31 87 ALA A C 1
ATOM 704 O O . ALA A 1 87 ? -1.412 18.203 39.719 1 46.31 87 ALA A O 1
ATOM 705 N N . ASN A 1 88 ? -2.107 17.453 41.656 1 46.97 88 ASN A N 1
ATOM 706 C CA . ASN A 1 88 ? -1.298 16.234 41.719 1 46.97 88 ASN A CA 1
ATOM 707 C C . ASN A 1 88 ? -1.808 15.188 40.719 1 46.97 88 ASN A C 1
ATOM 709 O O . ASN A 1 88 ? -1.108 14.219 40.438 1 46.97 88 ASN A O 1
ATOM 713 N N . ALA A 1 89 ? -3.057 15.055 40.375 1 48.94 89 ALA A N 1
ATOM 714 C CA . ALA A 1 89 ? -3.596 13.914 39.656 1 48.94 89 ALA A CA 1
ATOM 715 C C . ALA A 1 89 ? -3.812 14.273 38.188 1 48.94 89 ALA A C 1
ATOM 717 O O . ALA A 1 89 ? -4.547 13.578 37.469 1 48.94 89 ALA A O 1
ATOM 718 N N . VAL A 1 90 ? -3.494 15.344 37.844 1 49.12 90 VAL A N 1
ATOM 719 C CA . VAL A 1 90 ? -3.828 15.711 36.469 1 49.12 90 VAL A CA 1
ATOM 720 C C . VAL A 1 90 ? -3.123 14.766 35.5 1 49.12 90 VAL A C 1
ATOM 722 O O . VAL A 1 90 ? -1.896 14.641 35.531 1 49.12 90 VAL A O 1
ATOM 725 N N . ARG A 1 91 ? -3.775 13.828 35.094 1 52.19 91 ARG A N 1
ATOM 726 C CA . ARG A 1 91 ? -3.248 13.016 34 1 52.19 91 ARG A CA 1
ATOM 727 C C . ARG A 1 91 ? -2.688 13.906 32.875 1 52.19 91 ARG A C 1
ATOM 729 O O . ARG A 1 91 ? -3.352 14.844 32.438 1 52.19 91 ARG A O 1
ATOM 736 N N . ASN A 1 92 ? -1.49 13.836 32.625 1 54.97 92 ASN A N 1
ATOM 737 C CA . ASN A 1 92 ? -0.786 14.562 31.578 1 54.97 92 ASN A CA 1
ATOM 738 C C . ASN A 1 92 ? -1.461 14.383 30.219 1 54.97 92 ASN A C 1
ATOM 740 O O . ASN A 1 92 ? -1.992 13.312 29.922 1 54.97 92 ASN A O 1
ATOM 744 N N . ASN A 1 93 ? -1.901 15.547 29.453 1 60.56 93 ASN A N 1
ATOM 745 C CA . ASN A 1 93 ? -2.26 15.57 28.047 1 60.56 93 ASN A CA 1
ATOM 746 C C . ASN A 1 93 ? -3.756 15.359 27.844 1 60.56 93 ASN A C 1
ATOM 748 O O . ASN A 1 93 ? -4.168 14.664 26.906 1 60.56 93 ASN A O 1
ATOM 752 N N . THR A 1 94 ? -4.516 15.594 28.828 1 70.5 94 THR A N 1
ATOM 753 C CA . THR A 1 94 ? -5.957 15.516 28.625 1 70.5 94 THR A CA 1
ATOM 754 C C . THR A 1 94 ? -6.539 16.891 28.297 1 70.5 94 THR A C 1
ATOM 756 O O . THR A 1 94 ? -6.031 17.906 28.75 1 70.5 94 THR A O 1
ATOM 759 N N . SER A 1 95 ? -7.379 16.922 27.375 1 78 95 SER A N 1
ATOM 760 C CA . SER A 1 95 ? -8.07 18.141 26.969 1 78 95 SER A CA 1
ATOM 761 C C . SER A 1 95 ? -9.57 18.031 27.188 1 78 95 SER A C 1
ATOM 763 O O . SER A 1 95 ? -10.102 16.922 27.328 1 78 95 SER A O 1
ATOM 765 N N . SER A 1 96 ? -10.125 19.141 27.547 1 78.69 96 SER A N 1
ATOM 766 C CA . SER A 1 96 ? -11.578 19.172 27.734 1 78.69 96 SER A CA 1
ATOM 767 C C . SER A 1 96 ? -12.219 20.219 26.828 1 78.69 96 SER A C 1
ATOM 769 O O . SER A 1 96 ? -11.633 21.281 26.578 1 78.69 96 SER A O 1
ATOM 771 N N . LYS A 1 97 ? -13.445 19.938 26.406 1 82.94 97 LYS A N 1
ATOM 772 C CA . LYS A 1 97 ? -14.211 20.875 25.609 1 82.94 97 LYS A CA 1
ATOM 773 C C . LYS A 1 97 ? -15.078 21.781 26.484 1 82.94 97 LYS A C 1
ATOM 775 O O . LYS A 1 97 ? -15.617 22.781 26.016 1 82.94 97 LYS A O 1
ATOM 780 N N . LYS A 1 98 ? -15.148 21.406 27.719 1 81.5 98 LYS A N 1
ATOM 781 C CA . LYS A 1 98 ? -16.031 22.156 28.609 1 81.5 98 LYS A CA 1
ATOM 782 C C . LYS A 1 98 ? -15.516 23.562 28.828 1 81.5 98 LYS A C 1
ATOM 784 O O . LYS A 1 98 ? -14.32 23.781 29.062 1 81.5 98 LYS A O 1
ATOM 789 N N . CYS A 1 99 ? -16.375 24.547 28.531 1 81 99 CYS A N 1
ATOM 790 C CA . CYS A 1 99 ? -15.961 25.938 28.656 1 81 99 CYS A CA 1
ATOM 791 C C . CYS A 1 99 ? -16.938 26.719 29.547 1 81 99 CYS A C 1
ATOM 793 O O . CYS A 1 99 ? -16.969 27.953 29.484 1 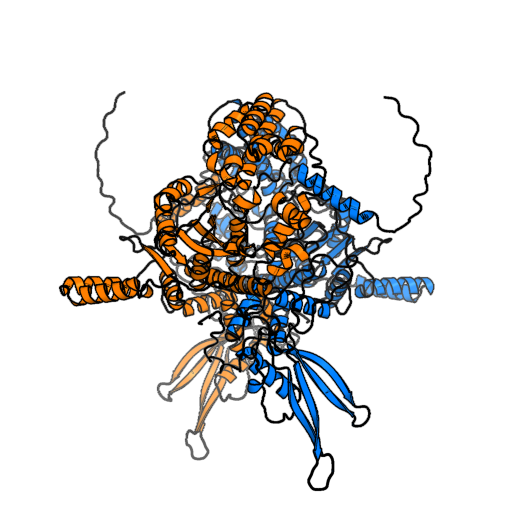81 99 CYS A O 1
ATOM 795 N N . GLY A 1 100 ? -17.891 26.062 30.25 1 79.62 100 GLY A N 1
ATOM 796 C CA . GLY A 1 100 ? -18.812 26.75 31.141 1 79.62 100 GLY A CA 1
ATOM 797 C C . GLY A 1 100 ? -20.109 27.156 30.469 1 79.62 100 GLY A C 1
ATOM 798 O O . GLY A 1 100 ? -20.859 27.984 30.984 1 79.62 100 GLY A O 1
ATOM 799 N N . CYS A 1 101 ? -20.297 26.688 29.266 1 86.44 101 CYS A N 1
ATOM 800 C CA . CYS A 1 101 ? -21.531 26.969 28.562 1 86.44 101 CYS A CA 1
ATOM 801 C C . CYS A 1 101 ? -22.734 26.531 29.391 1 86.44 101 CYS A C 1
ATOM 803 O O . CYS A 1 101 ? -22.719 25.484 30.031 1 86.44 101 CYS A O 1
ATOM 805 N N . MET A 1 102 ? -23.844 27.344 29.422 1 87.69 102 MET A N 1
ATOM 806 C CA . MET A 1 102 ? -25 27.078 30.281 1 87.69 102 MET A CA 1
ATOM 807 C C . MET A 1 102 ? -26.188 26.578 29.469 1 87.69 102 MET A C 1
ATOM 809 O O . MET A 1 102 ? -27.25 26.297 30.016 1 87.69 102 MET A O 1
ATOM 813 N N . PHE A 1 103 ? -26 26.375 28.203 1 91.75 103 PHE A N 1
ATOM 814 C CA . PHE A 1 103 ? -27.109 25.953 27.359 1 91.75 103 PHE A CA 1
ATOM 815 C C . PHE A 1 103 ? -27.656 24.609 27.812 1 91.75 103 PHE A C 1
ATOM 817 O O . PHE A 1 103 ? -26.891 23.641 27.969 1 91.75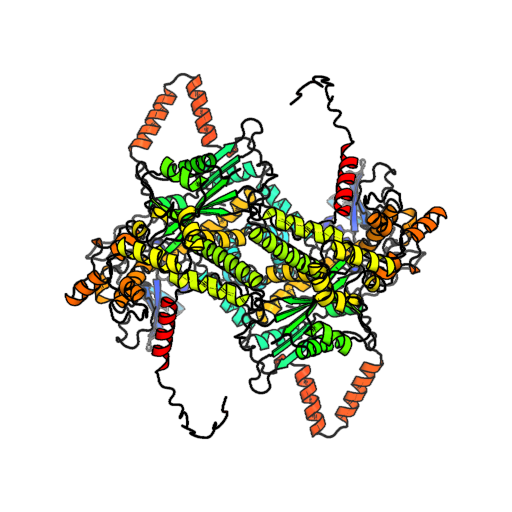 103 PHE A O 1
ATOM 824 N N . LYS A 1 104 ? -28.969 24.531 27.984 1 93.38 104 LYS A N 1
ATOM 825 C CA . LYS A 1 104 ? -29.609 23.328 28.531 1 93.38 104 LYS A CA 1
ATOM 826 C C . LYS A 1 104 ? -31.062 23.219 28.062 1 93.38 104 LYS A C 1
ATOM 828 O O . LYS A 1 104 ? -31.797 24.203 28.109 1 93.38 104 LYS A O 1
ATOM 833 N N . LEU A 1 105 ? -31.375 22.047 27.578 1 94.25 105 LEU A N 1
ATOM 834 C CA . LEU A 1 105 ? -32.75 21.734 27.188 1 94.25 105 LEU A CA 1
ATOM 835 C C . LEU A 1 105 ? -33.344 20.688 28.109 1 94.25 105 LEU A C 1
ATOM 837 O O . LEU A 1 105 ? -32.656 19.766 28.547 1 94.25 105 LEU A O 1
ATOM 841 N N . ARG A 1 106 ? -34.562 20.938 28.406 1 94.44 106 ARG A N 1
ATOM 842 C CA . ARG A 1 106 ? -35.344 19.984 29.219 1 94.44 106 ARG A CA 1
ATOM 843 C C . ARG A 1 106 ? -36.438 19.328 28.406 1 94.44 106 ARG A C 1
ATOM 845 O O . ARG A 1 106 ? -37.25 20.016 27.797 1 94.44 106 ARG A O 1
ATOM 852 N N . VAL A 1 107 ? -36.406 18 28.391 1 94.12 107 VAL A N 1
ATOM 853 C CA . VAL A 1 107 ? -37.469 17.234 27.703 1 94.12 107 VAL A CA 1
ATOM 854 C C . VAL A 1 107 ? -38.188 16.359 28.703 1 94.12 107 VAL A C 1
ATOM 856 O O . VAL A 1 107 ? -37.594 15.484 29.344 1 94.12 107 VAL A O 1
ATOM 859 N N . ALA A 1 108 ? -39.5 16.625 28.781 1 93.56 108 ALA A N 1
ATOM 860 C CA . ALA A 1 108 ? -40.281 15.914 29.797 1 93.56 108 ALA A CA 1
ATOM 861 C C . ALA A 1 108 ? -41.375 15.062 29.141 1 93.56 108 ALA A C 1
ATOM 863 O O . ALA A 1 108 ? -42.031 15.5 28.188 1 93.56 108 ALA A O 1
ATOM 864 N N . GLU A 1 109 ? -41.406 13.898 29.641 1 93.44 109 GLU A N 1
ATOM 865 C CA . GLU A 1 109 ? -42.5 13 29.234 1 93.44 109 GLU A CA 1
ATOM 866 C C . GLU A 1 109 ? -43.812 13.344 29.938 1 93.44 109 GLU A C 1
ATOM 868 O O . GLU A 1 109 ? -43.812 13.664 31.125 1 93.44 109 GLU A O 1
ATOM 873 N N . ARG A 1 110 ? -44.969 13.344 29.125 1 90.94 110 ARG A N 1
ATOM 874 C CA . ARG A 1 110 ? -46.281 13.625 29.672 1 90.94 110 ARG A CA 1
ATOM 875 C C . ARG A 1 110 ? -47.312 12.586 29.203 1 90.94 110 ARG A C 1
ATOM 877 O O . ARG A 1 110 ? -47.125 11.977 28.141 1 90.94 110 ARG A O 1
ATOM 884 N N . PHE A 1 111 ? -48.281 12.375 29.984 1 89 111 PHE A N 1
ATOM 885 C CA . PHE A 1 111 ? -49.312 11.414 29.641 1 89 111 PHE A CA 1
ATOM 886 C C . PHE A 1 111 ? -50.312 12.016 28.656 1 89 111 PHE A C 1
ATOM 888 O O . PHE A 1 111 ? -50.625 13.211 28.719 1 89 111 PHE A O 1
ATOM 895 N N . THR A 1 112 ? -50.594 11.172 27.719 1 86.75 112 THR A N 1
ATOM 896 C CA . THR A 1 112 ? -51.781 11.523 26.906 1 86.75 112 THR A CA 1
ATOM 897 C C . THR A 1 112 ? -53.062 10.992 27.547 1 86.75 112 THR A C 1
ATOM 899 O O . THR A 1 112 ? -53.188 9.797 27.797 1 86.75 112 THR A O 1
ATOM 902 N N . ILE A 1 113 ? -53.969 11.875 27.875 1 80.94 113 ILE A N 1
ATOM 903 C CA . ILE A 1 113 ? -55.219 11.484 28.531 1 80.94 113 ILE A CA 1
ATOM 904 C C . ILE A 1 113 ? -56.375 11.578 27.547 1 80.94 113 ILE A C 1
ATOM 906 O O . ILE A 1 113 ? -56.562 12.602 26.891 1 80.94 113 ILE A O 1
ATOM 910 N N . ASN A 1 114 ? -57.031 10.492 27.391 1 79.62 114 ASN A N 1
ATOM 911 C CA . ASN A 1 114 ? -58.156 10.508 26.484 1 79.62 114 ASN A CA 1
ATOM 912 C C . ASN A 1 114 ? -59.375 11.227 27.109 1 79.62 114 ASN A C 1
ATOM 914 O O . ASN A 1 114 ? -59.281 11.695 28.25 1 79.62 114 ASN A O 1
ATOM 918 N N . GLU A 1 115 ? -60.469 11.398 26.359 1 79.56 115 GLU A N 1
ATOM 919 C CA . GLU A 1 115 ? -61.656 12.102 26.781 1 79.56 115 GLU A CA 1
ATOM 920 C C . GLU A 1 115 ? -62.281 11.445 28.016 1 79.56 115 GLU A C 1
ATOM 922 O O . GLU A 1 115 ? -62.938 12.117 28.812 1 79.56 115 GLU A O 1
ATOM 927 N N . SER A 1 116 ? -62.094 10.148 28.141 1 81.25 116 SER A N 1
ATOM 928 C CA . SER A 1 116 ? -62.719 9.422 29.266 1 81.25 116 SER A CA 1
ATOM 929 C C . SER A 1 116 ? -61.844 9.5 30.5 1 81.25 116 SER A C 1
ATOM 931 O O . SER A 1 116 ? -62.188 8.969 31.562 1 81.25 116 SER A O 1
ATOM 933 N N . GLY A 1 117 ? -60.562 10.172 30.422 1 77.94 117 GLY A N 1
ATOM 934 C CA . GLY A 1 117 ? -59.688 10.352 31.578 1 77.94 117 GLY A CA 1
ATOM 935 C C . GLY A 1 117 ? -58.656 9.25 31.734 1 77.94 117 GLY A C 1
ATOM 936 O O . GLY A 1 117 ? -57.969 9.172 32.75 1 77.94 117 GLY A O 1
ATOM 937 N N . ASN A 1 118 ? -58.562 8.328 30.766 1 81.19 118 ASN A N 1
ATOM 938 C CA . ASN A 1 118 ? -57.625 7.227 30.844 1 81.19 118 ASN A CA 1
ATOM 939 C C . ASN A 1 118 ? -56.344 7.551 30.094 1 81.19 118 ASN A C 1
ATOM 941 O O . ASN A 1 118 ? -56.344 8.258 29.094 1 81.19 118 ASN A O 1
ATOM 945 N N . ILE A 1 119 ? -55.188 7.051 30.578 1 80.5 119 ILE A N 1
ATOM 946 C CA . ILE A 1 119 ? -53.875 7.219 29.969 1 80.5 119 ILE A CA 1
ATOM 947 C C . ILE A 1 119 ? -53.781 6.355 28.703 1 80.5 119 ILE A C 1
ATOM 949 O O . ILE A 1 119 ? -53.938 5.137 28.781 1 80.5 119 ILE A O 1
ATOM 953 N N . CYS A 1 120 ? -53.719 6.957 27.516 1 79.62 120 CYS A N 1
ATOM 954 C CA . CYS A 1 120 ? -53.656 6.195 26.281 1 79.62 120 CYS A CA 1
ATOM 955 C C . CYS A 1 120 ? -52.25 6.219 25.672 1 79.62 120 CYS A C 1
ATOM 957 O O . CYS A 1 120 ? -51.969 5.477 24.734 1 79.62 120 CYS A O 1
ATOM 959 N N . GLY A 1 121 ? -51.406 6.969 26.156 1 84.25 121 GLY A N 1
ATOM 960 C CA . GLY A 1 121 ? -50.031 7.035 25.656 1 84.25 121 GLY A CA 1
ATOM 961 C C . GLY A 1 121 ? -49.219 8.125 26.312 1 84.25 121 GLY A C 1
ATOM 962 O O . GLY A 1 121 ? -49.5 8.539 27.438 1 84.25 121 GLY A O 1
ATOM 963 N N . SER A 1 122 ? -48.094 8.297 25.797 1 87.69 122 SER A N 1
ATOM 964 C CA . SER A 1 122 ? -47.25 9.367 26.312 1 87.69 122 SER A CA 1
ATOM 965 C C . SER A 1 122 ? -46.625 10.164 25.188 1 87.69 122 SER A C 1
ATOM 967 O O . SER A 1 122 ? -46.594 9.711 24.031 1 87.69 122 SER A O 1
ATOM 969 N N . PHE A 1 123 ? -46.438 11.406 25.422 1 91.56 123 PHE A N 1
ATOM 970 C CA . PHE A 1 123 ? -45.719 12.273 24.484 1 91.56 123 PHE A CA 1
ATOM 971 C C . PHE A 1 123 ? -44.656 13.07 25.188 1 91.56 123 PHE A C 1
ATOM 973 O O . PHE A 1 123 ? -44.5 12.992 26.406 1 91.56 123 PHE A O 1
ATOM 980 N N . TRP A 1 124 ? -43.75 13.727 24.391 1 94.19 124 TRP A N 1
ATOM 981 C CA . TRP A 1 124 ? -42.625 14.438 24.953 1 94.19 124 TRP A CA 1
ATOM 982 C C . TRP A 1 124 ? -42.719 15.93 24.672 1 94.19 124 TRP A C 1
ATOM 984 O O . TRP A 1 124 ? -43 16.344 23.547 1 94.19 124 TRP A O 1
ATOM 994 N N . VAL A 1 125 ? -42.5 16.75 25.781 1 93.62 125 VAL A N 1
ATOM 995 C CA . VAL A 1 125 ? -42.531 18.203 25.656 1 93.62 125 VAL A CA 1
ATOM 996 C C . VAL A 1 125 ? -41.156 18.781 25.891 1 93.62 125 VAL A C 1
ATOM 998 O O . VAL A 1 125 ? -40.5 18.484 26.891 1 93.62 125 VAL A O 1
ATOM 1001 N N . LEU A 1 126 ? -40.75 19.609 24.875 1 94.5 126 LEU A N 1
ATOM 1002 C CA . LEU A 1 126 ? -39.438 20.266 24.938 1 94.5 126 LEU A CA 1
ATOM 1003 C C . LEU A 1 126 ? -39.531 21.656 25.547 1 94.5 126 LEU A C 1
ATOM 1005 O O . LEU A 1 126 ? -40.438 22.422 25.188 1 94.5 126 LEU A O 1
ATOM 1009 N N . LYS A 1 127 ? -38.688 21.953 26.531 1 92.44 127 LYS A N 1
ATOM 1010 C CA . LYS A 1 127 ? -38.594 23.281 27.109 1 92.44 127 LYS A CA 1
ATOM 1011 C C . LYS A 1 127 ? -37.125 23.719 27.188 1 92.44 127 LYS A C 1
ATOM 1013 O O . LYS A 1 127 ? -36.25 22.922 27.5 1 92.44 127 LYS A O 1
ATOM 1018 N N . VAL A 1 128 ? -36.906 24.984 26.906 1 93.19 128 VAL A N 1
ATOM 1019 C CA . VAL A 1 128 ? -35.562 25.547 27 1 93.19 128 VAL A CA 1
ATOM 1020 C C . VAL A 1 128 ? -35.281 26 28.438 1 93.19 128 VAL A C 1
ATOM 1022 O O . VAL A 1 128 ? -35.938 26.906 28.938 1 93.19 128 VAL A O 1
ATOM 1025 N N . SER A 1 129 ? -34.406 25.344 29.078 1 91.12 129 SER A N 1
ATOM 1026 C CA . SER A 1 129 ? -34.031 25.75 30.422 1 91.12 129 SER A CA 1
ATOM 1027 C C . SER A 1 129 ? -33.125 26.969 30.391 1 91.12 129 SER A C 1
ATOM 1029 O O . SER A 1 129 ? -33.281 27.891 31.188 1 91.12 129 SER A O 1
ATOM 1031 N N . ASN A 1 130 ? -32.156 26.906 29.547 1 91.5 130 ASN A N 1
ATOM 1032 C CA . ASN A 1 130 ? -31.25 28.016 29.297 1 91.5 130 ASN A CA 1
ATOM 1033 C C . ASN A 1 130 ? -30.797 28.047 27.844 1 91.5 130 ASN A C 1
ATOM 1035 O O . ASN A 1 130 ? -30.172 27.109 27.359 1 91.5 130 ASN A O 1
ATOM 1039 N N . GLY A 1 131 ? -31.031 29.047 27.188 1 88.31 131 GLY A N 1
ATOM 1040 C CA . GLY A 1 131 ? -30.734 29.141 25.766 1 88.31 131 GLY A CA 1
ATOM 1041 C C . GLY A 1 131 ? -29.453 29.891 25.484 1 88.31 131 GLY A C 1
ATOM 1042 O O . GLY A 1 131 ? -29.094 30.109 24.312 1 88.31 131 GLY A O 1
ATOM 1043 N N . PHE A 1 132 ? -28.703 30.203 26.531 1 86.5 132 PHE A N 1
ATOM 1044 C CA . PHE A 1 132 ? -27.547 31.078 26.359 1 86.5 132 PHE A CA 1
ATOM 1045 C C . PHE A 1 132 ? -26.297 30.281 26.047 1 86.5 132 PHE A C 1
ATOM 1047 O O . PHE A 1 132 ? -26.047 29.25 26.672 1 86.5 132 PHE A O 1
ATOM 1054 N N . HIS A 1 133 ? -25.594 30.734 25 1 85.19 133 HIS A N 1
ATOM 1055 C CA . HIS A 1 133 ? -24.266 30.266 24.656 1 85.19 133 HIS A CA 1
ATOM 1056 C C . HIS A 1 133 ? -23.219 31.359 24.812 1 85.19 133 HIS A C 1
ATOM 1058 O O . HIS A 1 133 ? -23.422 32.5 24.359 1 85.19 133 HIS A O 1
ATOM 1064 N N . ASP A 1 134 ? -22.062 31.031 25.438 1 77.62 134 ASP A N 1
ATOM 1065 C CA . ASP A 1 134 ? -21.031 32.031 25.656 1 77.62 134 ASP A CA 1
ATOM 1066 C C . ASP A 1 134 ? -19.734 31.641 24.938 1 77.62 134 ASP A C 1
ATOM 1068 O O . ASP A 1 134 ? -18.641 31.922 25.438 1 77.62 134 ASP A O 1
ATOM 1072 N N . HIS A 1 135 ? -19.797 30.859 24 1 80 135 HIS A N 1
ATOM 1073 C CA . HIS A 1 135 ? -18.609 30.469 23.234 1 80 135 HIS A CA 1
ATOM 1074 C C . HIS A 1 135 ? -18.859 30.578 21.734 1 80 135 HIS A C 1
ATOM 1076 O O . HIS A 1 135 ? -20 30.688 21.297 1 80 135 HIS A O 1
ATOM 1082 N N . GLU A 1 136 ? -17.766 30.656 21 1 79.62 136 GLU A N 1
ATOM 1083 C CA . GLU A 1 136 ? -17.859 30.75 19.547 1 79.62 136 GLU A CA 1
ATOM 1084 C C . GLU A 1 136 ? -18.453 29.484 18.953 1 79.62 136 GLU A C 1
ATOM 1086 O O . GLU A 1 136 ? -18.281 28.391 19.516 1 79.62 136 GLU A O 1
ATOM 1091 N N . MET A 1 137 ? -19.125 29.688 17.875 1 83.88 137 MET A N 1
ATOM 1092 C CA . MET A 1 137 ? -19.766 28.578 17.203 1 83.88 137 MET A CA 1
ATOM 1093 C C . MET A 1 137 ? -18.766 27.781 16.375 1 83.88 137 MET A C 1
ATOM 1095 O O . MET A 1 137 ? -17.656 28.25 16.125 1 83.88 137 MET A O 1
ATOM 1099 N N . ILE A 1 138 ? -19.219 26.609 15.984 1 83.06 138 ILE A N 1
ATOM 1100 C CA . ILE A 1 138 ? -18.391 25.703 15.211 1 83.06 138 ILE A CA 1
ATOM 1101 C C . ILE A 1 138 ? -18.172 26.266 13.805 1 83.06 138 ILE A C 1
ATOM 1103 O O . ILE A 1 138 ? -19.109 26.719 13.156 1 83.06 138 ILE A O 1
ATOM 1107 N N . ASN A 1 139 ? -16.906 26.281 13.398 1 83.19 139 ASN A N 1
ATOM 1108 C CA . ASN A 1 139 ? -16.594 26.781 12.062 1 83.19 139 ASN A CA 1
ATOM 1109 C C . ASN A 1 139 ? -16.422 25.641 11.062 1 83.19 139 ASN A C 1
ATOM 1111 O O . ASN A 1 139 ? -16.781 25.797 9.891 1 83.19 139 ASN A O 1
ATOM 1115 N N . TYR A 1 140 ? -15.781 24.609 11.539 1 86.19 140 TYR A N 1
ATOM 1116 C CA . TYR A 1 140 ? -15.531 23.453 10.68 1 86.19 140 TYR A CA 1
ATOM 1117 C C . TYR A 1 140 ? -16.328 22.234 11.141 1 86.19 140 TYR A C 1
ATOM 1119 O O . TYR A 1 140 ? -16.156 21.766 12.266 1 86.19 140 TYR A O 1
ATOM 1127 N N . ALA A 1 141 ? -17.141 21.75 10.281 1 81.31 141 ALA A N 1
ATOM 1128 C CA . ALA A 1 141 ? -17.984 20.625 10.633 1 81.31 141 ALA A CA 1
ATOM 1129 C C . ALA A 1 141 ? -17.234 19.297 10.461 1 81.31 141 ALA A C 1
ATOM 1131 O O . ALA A 1 141 ? -17.594 18.297 11.078 1 81.31 141 ALA A O 1
ATOM 1132 N N . GLU A 1 142 ? -16.203 19.359 9.703 1 82.06 142 GLU A N 1
ATOM 1133 C CA . GLU A 1 142 ? -15.484 18.125 9.367 1 82.06 142 GLU A CA 1
ATOM 1134 C C . GLU A 1 142 ? -14.781 17.562 10.594 1 82.06 142 GLU A C 1
ATOM 1136 O O . GLU A 1 142 ? -14.234 18.312 11.414 1 82.06 142 GLU A O 1
ATOM 1141 N N . GLY A 1 143 ? -14.859 16.281 10.773 1 76.06 143 GLY A N 1
ATOM 1142 C CA . GLY A 1 143 ? -14.117 15.594 11.82 1 76.06 143 GLY A CA 1
ATOM 1143 C C . GLY A 1 143 ? -14.836 15.602 13.156 1 76.06 143 GLY A C 1
ATOM 1144 O O . GLY A 1 143 ? -14.375 14.977 14.109 1 76.06 143 GLY A O 1
ATOM 1145 N N . HIS A 1 144 ? -15.961 16.344 13.141 1 79.19 144 HIS A N 1
ATOM 1146 C CA . HIS A 1 144 ? -16.703 16.344 14.398 1 79.19 144 HIS A CA 1
ATOM 1147 C C . HIS A 1 144 ? -17.406 15.016 14.633 1 79.19 144 HIS A C 1
ATOM 1149 O O . HIS A 1 144 ? -18.125 14.523 13.773 1 79.19 144 HIS A O 1
ATOM 1155 N N . ARG A 1 145 ? -17.188 14.531 15.719 1 78.12 145 ARG A N 1
ATOM 1156 C CA . ARG A 1 145 ? -17.625 13.18 16.047 1 78.12 145 ARG A CA 1
ATOM 1157 C C . ARG A 1 145 ? -19.125 13.047 15.906 1 78.12 145 ARG A C 1
ATOM 1159 O O . ARG A 1 145 ? -19.625 12.047 15.383 1 78.12 145 ARG A O 1
ATOM 1166 N N . ARG A 1 146 ? -19.812 14.008 16.344 1 75.75 146 ARG A N 1
ATOM 1167 C CA . ARG A 1 146 ? -21.266 13.883 16.359 1 75.75 146 ARG A CA 1
ATOM 1168 C C . ARG A 1 146 ? -21.875 14.227 15 1 75.75 146 ARG A C 1
ATOM 1170 O O . ARG A 1 146 ? -22.859 13.625 14.586 1 75.75 146 ARG A O 1
ATOM 1177 N N . ARG A 1 147 ? -21.281 15.172 14.359 1 80.06 147 ARG A N 1
ATOM 1178 C CA . ARG A 1 147 ? -21.797 15.57 13.047 1 80.06 147 ARG A CA 1
ATOM 1179 C C . ARG A 1 147 ? -21.5 14.516 12 1 80.06 147 ARG A C 1
ATOM 1181 O O . ARG A 1 147 ? -22.25 14.344 11.039 1 80.06 147 ARG A O 1
ATOM 1188 N N . ALA A 1 148 ? -20.406 13.867 12.242 1 83.81 148 ALA A N 1
ATOM 1189 C CA . ALA A 1 148 ? -19.984 12.836 11.289 1 83.81 148 ALA A CA 1
ATOM 1190 C C . ALA A 1 148 ? -20.25 11.438 11.852 1 83.81 148 ALA A C 1
ATOM 1192 O O . ALA A 1 148 ? -19.547 10.484 11.516 1 83.81 148 ALA A O 1
ATOM 1193 N N . ALA A 1 149 ? -21.266 11.398 12.711 1 83.81 149 ALA A N 1
ATOM 1194 C CA . ALA A 1 149 ? -21.578 10.102 13.312 1 83.81 149 ALA A CA 1
ATOM 1195 C C . ALA A 1 149 ? -22.078 9.117 12.258 1 83.81 149 ALA A C 1
ATOM 1197 O O . ALA A 1 149 ? -22.734 9.5 11.297 1 83.81 149 ALA A O 1
ATOM 1198 N N . PHE A 1 150 ? -21.766 7.863 12.492 1 89.38 150 PHE A N 1
ATOM 1199 C CA . PHE A 1 150 ? -22.125 6.828 11.523 1 89.38 150 PHE A CA 1
ATOM 1200 C C . PHE A 1 150 ? -23.547 6.336 11.773 1 89.38 150 PHE A C 1
ATOM 1202 O O . PHE A 1 150 ? -23.938 6.105 12.914 1 89.38 150 PHE A O 1
ATOM 1209 N N . ASP A 1 151 ? -24.312 6.203 10.734 1 88.06 151 ASP A N 1
ATOM 1210 C CA . ASP A 1 151 ? -25.609 5.551 10.836 1 88.06 151 ASP A CA 1
ATOM 1211 C C . ASP A 1 151 ? -25.484 4.035 10.688 1 88.06 151 ASP A C 1
ATOM 1213 O O . ASP A 1 151 ? -24.375 3.52 10.516 1 88.06 151 ASP A O 1
ATOM 1217 N N . ALA A 1 152 ? -26.547 3.322 10.812 1 89.56 152 ALA A N 1
ATOM 1218 C CA . ALA A 1 152 ? -26.516 1.861 10.812 1 89.56 152 ALA A CA 1
ATOM 1219 C C . ALA A 1 152 ? -26.047 1.318 9.469 1 89.56 152 ALA A C 1
ATOM 1221 O O . ALA A 1 152 ? -25.297 0.343 9.414 1 89.56 152 ALA A O 1
ATOM 1222 N N . ASP A 1 153 ? -26.469 1.943 8.461 1 90.94 153 ASP A N 1
ATOM 1223 C CA . ASP A 1 153 ? -26.078 1.5 7.129 1 90.94 153 ASP A CA 1
ATOM 1224 C C . ASP A 1 153 ? -24.594 1.733 6.891 1 90.94 153 ASP A C 1
ATOM 1226 O O . ASP A 1 153 ? -23.922 0.913 6.258 1 90.94 153 ASP A O 1
ATOM 1230 N N . GLU A 1 154 ? -24.125 2.828 7.41 1 92.56 154 GLU A N 1
ATOM 1231 C CA . GLU A 1 154 ? -22.703 3.148 7.262 1 92.56 154 GLU A CA 1
ATOM 1232 C C . GLU A 1 154 ? -21.844 2.186 8.07 1 92.56 154 GLU A C 1
ATOM 1234 O O . GLU A 1 154 ? -20.766 1.79 7.617 1 92.56 154 GLU A O 1
ATOM 1239 N N . ILE A 1 155 ? -22.344 1.841 9.195 1 93.62 155 ILE A N 1
ATOM 1240 C CA . ILE A 1 155 ? -21.609 0.909 10.031 1 93.62 155 ILE A CA 1
ATOM 1241 C C . ILE A 1 155 ? -21.516 -0.449 9.344 1 93.62 155 ILE A C 1
ATOM 1243 O O . ILE A 1 155 ? -20.469 -1.099 9.375 1 93.62 155 ILE A O 1
ATOM 1247 N N . GLU A 1 156 ? -22.547 -0.847 8.75 1 92.94 156 GLU A N 1
ATOM 1248 C CA . GLU A 1 156 ? -22.547 -2.104 8 1 92.94 156 GLU A CA 1
ATOM 1249 C C . GLU A 1 156 ? -21.547 -2.053 6.84 1 92.94 156 GLU A C 1
ATOM 1251 O O . GLU A 1 156 ? -20.828 -3.018 6.59 1 92.94 156 GLU A O 1
ATOM 1256 N N . TYR A 1 157 ? -21.656 -0.925 6.188 1 93.25 157 TYR A N 1
ATOM 1257 C CA . TYR A 1 157 ? -20.719 -0.729 5.086 1 93.25 157 TYR A CA 1
ATOM 1258 C C . TYR A 1 157 ? -19.281 -0.823 5.574 1 93.25 157 TYR A C 1
ATOM 1260 O O . TYR A 1 157 ? -18.453 -1.495 4.957 1 93.25 157 TYR A O 1
ATOM 1268 N N . ILE A 1 158 ? -18.953 -0.154 6.688 1 94.75 158 ILE A N 1
ATOM 1269 C CA . ILE A 1 158 ? -17.609 -0.136 7.238 1 94.75 158 ILE A CA 1
ATOM 1270 C C . ILE A 1 158 ? -17.188 -1.55 7.645 1 94.75 158 ILE A C 1
ATOM 1272 O O . ILE A 1 158 ? -16.062 -1.969 7.395 1 94.75 158 ILE A O 1
ATOM 1276 N N . GLU A 1 159 ? -18.047 -2.248 8.227 1 94.31 159 GLU A N 1
ATOM 1277 C CA . GLU A 1 159 ? -17.766 -3.613 8.664 1 94.31 159 GLU A CA 1
ATOM 1278 C C . GLU A 1 159 ? -17.375 -4.5 7.484 1 94.31 159 GLU A C 1
ATOM 1280 O O . GLU A 1 159 ? -16.391 -5.23 7.547 1 94.31 159 GLU A O 1
ATOM 1285 N N . LYS A 1 160 ? -18.156 -4.414 6.426 1 93 160 LYS A N 1
ATOM 1286 C CA . LYS A 1 160 ? -17.875 -5.215 5.234 1 93 160 LYS A CA 1
ATOM 1287 C C . LYS A 1 160 ? -16.516 -4.852 4.629 1 93 160 LYS A C 1
ATOM 1289 O O . LYS A 1 160 ? -15.789 -5.727 4.168 1 93 160 LYS A O 1
ATOM 1294 N N . GLN A 1 161 ? -16.234 -3.574 4.645 1 94.44 161 GLN A N 1
ATOM 1295 C CA . GLN A 1 161 ? -14.969 -3.117 4.078 1 94.44 161 GLN A CA 1
ATOM 1296 C C . GLN A 1 161 ? -13.789 -3.562 4.938 1 94.44 161 GLN A C 1
ATOM 1298 O O . GLN A 1 161 ? -12.742 -3.945 4.414 1 94.44 161 GLN A O 1
ATOM 1303 N N . VAL A 1 162 ? -13.969 -3.494 6.207 1 92.12 162 VAL A N 1
ATOM 1304 C CA . VAL A 1 162 ? -12.922 -3.898 7.133 1 92.12 162 VAL A CA 1
ATOM 1305 C C . VAL A 1 162 ? -12.641 -5.395 6.98 1 92.12 162 VAL A C 1
ATOM 1307 O O . VAL A 1 162 ? -11.484 -5.82 6.973 1 92.12 162 VAL A O 1
ATOM 1310 N N . LEU A 1 163 ? -13.648 -6.148 6.824 1 89.94 163 LEU A N 1
ATOM 1311 C CA . LEU A 1 163 ? -13.5 -7.586 6.648 1 89.94 163 LEU A CA 1
ATOM 1312 C C . LEU A 1 163 ? -12.812 -7.91 5.324 1 89.94 163 LEU A C 1
ATOM 1314 O O . LEU A 1 163 ? -12.102 -8.906 5.219 1 89.94 163 LEU A O 1
ATOM 1318 N N . ALA A 1 164 ? -13.055 -7.059 4.379 1 90.44 164 ALA A N 1
ATOM 1319 C CA . ALA A 1 164 ? -12.398 -7.223 3.082 1 90.44 164 ALA A CA 1
ATOM 1320 C C . ALA A 1 164 ? -10.984 -6.648 3.107 1 90.44 164 ALA A C 1
ATOM 1322 O O . ALA A 1 164 ? -10.305 -6.621 2.082 1 90.44 164 ALA A O 1
ATOM 1323 N N . GLN A 1 165 ? -10.555 -6.141 4.305 1 88.56 165 GLN A N 1
ATOM 1324 C CA . GLN A 1 165 ? -9.211 -5.645 4.547 1 88.56 165 GLN A CA 1
ATOM 1325 C C . GLN A 1 165 ? -8.922 -4.391 3.727 1 88.56 165 GLN A C 1
ATOM 1327 O O . GLN A 1 165 ? -7.816 -4.207 3.225 1 88.56 165 GLN A O 1
ATOM 1332 N N . VAL A 1 166 ? -9.906 -3.59 3.482 1 91.31 166 VAL A N 1
ATOM 1333 C CA . VAL A 1 166 ? -9.742 -2.314 2.795 1 91.31 166 VAL A CA 1
ATOM 1334 C C . VAL A 1 166 ? -9.133 -1.288 3.746 1 91.31 166 VAL A C 1
ATOM 1336 O O . VAL A 1 166 ? -9.555 -1.178 4.902 1 91.31 166 VAL A O 1
ATOM 1339 N N . PRO A 1 167 ? -8.148 -0.546 3.311 1 88.62 167 PRO A N 1
ATOM 1340 C CA . PRO A 1 167 ? -7.551 0.474 4.172 1 88.62 167 PRO A CA 1
ATOM 1341 C C . PRO A 1 167 ? -8.539 1.568 4.57 1 88.62 167 PRO A C 1
ATOM 1343 O O . PRO A 1 167 ? -9.414 1.929 3.781 1 88.62 167 PRO A O 1
ATOM 1346 N N . PRO A 1 168 ? -8.352 2.146 5.742 1 89.94 168 PRO A N 1
ATOM 1347 C CA . PRO A 1 168 ? -9.289 3.137 6.27 1 89.94 168 PRO A CA 1
ATOM 1348 C C . PRO A 1 168 ? -9.422 4.363 5.371 1 89.94 168 PRO A C 1
ATOM 1350 O O . PRO A 1 168 ? -10.516 4.922 5.238 1 89.94 168 PRO A O 1
ATOM 1353 N N . ALA A 1 169 ? -8.406 4.801 4.789 1 89.38 169 ALA A N 1
ATOM 1354 C CA . ALA A 1 169 ? -8.461 5.98 3.93 1 89.38 169 ALA A CA 1
ATOM 1355 C C . ALA A 1 169 ? -9.406 5.762 2.756 1 89.38 169 ALA A C 1
ATOM 1357 O O . ALA A 1 169 ? -10.109 6.684 2.338 1 89.38 169 ALA A O 1
ATOM 1358 N N . LYS A 1 170 ? -9.391 4.547 2.232 1 91.69 170 LYS A N 1
ATOM 1359 C CA . LYS A 1 170 ? -10.273 4.223 1.114 1 91.69 170 LYS A CA 1
ATOM 1360 C C . LYS A 1 170 ? -11.719 4.059 1.58 1 91.69 170 LYS A C 1
ATOM 1362 O O . LYS A 1 170 ? -12.656 4.371 0.84 1 91.69 170 LYS A O 1
ATOM 1367 N N . ILE A 1 171 ? -11.828 3.557 2.797 1 93.88 171 ILE A N 1
ATOM 1368 C CA . ILE A 1 171 ? -13.164 3.43 3.373 1 93.88 171 ILE A CA 1
ATOM 1369 C C . ILE A 1 171 ? -13.781 4.812 3.545 1 93.88 171 ILE A C 1
ATOM 1371 O O . ILE A 1 171 ? -14.961 5.012 3.242 1 93.88 171 ILE A O 1
ATOM 1375 N N . SER A 1 172 ? -12.945 5.742 4.027 1 93.38 172 SER A N 1
ATOM 1376 C CA . SER A 1 172 ? -13.406 7.113 4.211 1 93.38 172 SER A CA 1
ATOM 1377 C C . SER A 1 172 ? -13.891 7.711 2.891 1 93.38 172 SER A C 1
ATOM 1379 O O . SER A 1 172 ? -14.938 8.359 2.844 1 93.38 172 SER A O 1
ATOM 1381 N N . LEU A 1 173 ? -13.195 7.48 1.838 1 91.94 173 LEU A N 1
ATOM 1382 C CA . LEU A 1 173 ? -13.57 7.984 0.521 1 91.94 173 LEU A CA 1
ATOM 1383 C C . LEU A 1 173 ? -14.867 7.34 0.044 1 91.94 173 LEU A C 1
ATOM 1385 O O . LEU A 1 173 ? -15.742 8.016 -0.501 1 91.94 173 LEU A O 1
ATOM 1389 N N . GLY A 1 174 ? -15 6.027 0.209 1 92.25 174 GLY A N 1
ATOM 1390 C CA . GLY A 1 174 ? -16.219 5.328 -0.161 1 92.25 174 GLY A CA 1
ATOM 1391 C C . GLY A 1 174 ? -17.453 5.848 0.564 1 92.25 174 GLY A C 1
ATOM 1392 O O . GLY A 1 174 ? -18.531 5.961 -0.026 1 92.25 174 GLY A O 1
ATOM 1393 N N . LEU A 1 175 ? -17.281 6.148 1.821 1 92.12 175 LEU A N 1
ATOM 1394 C CA . LEU A 1 175 ? -18.375 6.695 2.623 1 92.12 175 LEU A CA 1
ATOM 1395 C C . LEU A 1 175 ? -18.797 8.062 2.098 1 92.12 175 LEU A C 1
ATOM 1397 O O . LEU A 1 175 ? -20 8.352 2.014 1 92.12 175 LEU A O 1
ATOM 1401 N N . HIS A 1 176 ? -17.781 8.859 1.794 1 90.44 176 HIS A N 1
ATOM 1402 C CA . HIS A 1 176 ? -18.062 10.195 1.294 1 90.44 176 HIS A CA 1
ATOM 1403 C C . HIS A 1 176 ? -18.812 10.148 -0.032 1 90.44 176 HIS A C 1
ATOM 1405 O O . HIS A 1 176 ? -19.688 10.984 -0.296 1 90.44 176 HIS A O 1
ATOM 1411 N N . MET A 1 177 ? -18.516 9.227 -0.834 1 88.94 177 MET A N 1
ATOM 1412 C CA . MET A 1 177 ? -19.188 9.086 -2.127 1 88.94 177 MET A CA 1
ATOM 1413 C C . MET A 1 177 ? -20.641 8.648 -1.949 1 88.94 177 MET A C 1
ATOM 1415 O O . MET A 1 177 ? -21.5 9.016 -2.742 1 88.94 177 MET A O 1
ATOM 1419 N N . ARG A 1 178 ? -20.875 7.898 -0.922 1 88.88 178 ARG A N 1
ATOM 1420 C CA . ARG A 1 178 ? -22.219 7.414 -0.642 1 88.88 178 ARG A CA 1
ATOM 1421 C C . ARG A 1 178 ? -23.078 8.508 -0.021 1 88.88 178 ARG A C 1
ATOM 1423 O O . ARG A 1 178 ? -24.266 8.625 -0.325 1 88.88 178 ARG A O 1
ATOM 1430 N N . THR A 1 179 ? -22.375 9.258 0.902 1 88.44 179 THR A N 1
ATOM 1431 C CA . THR A 1 179 ? -23.078 10.352 1.58 1 88.44 179 THR A CA 1
ATOM 1432 C C . THR A 1 179 ? -22.281 11.648 1.46 1 88.44 179 THR A C 1
ATOM 1434 O O . THR A 1 179 ? -21.703 12.125 2.441 1 88.44 179 THR A O 1
ATOM 1437 N N . PRO A 1 180 ? -22.406 12.336 0.312 1 84.94 180 PRO A N 1
ATOM 1438 C CA . PRO A 1 180 ? -21.578 13.508 0.05 1 84.94 180 PRO A CA 1
ATOM 1439 C C . PRO A 1 180 ? -21.969 14.711 0.905 1 84.94 180 PRO A C 1
ATOM 1441 O O . PRO A 1 180 ? -21.141 15.602 1.139 1 84.94 180 PRO A O 1
ATOM 1444 N N . ASP A 1 181 ? -23.172 14.719 1.44 1 81.88 181 ASP A N 1
ATOM 1445 C CA . ASP A 1 181 ? -23.656 15.891 2.168 1 81.88 181 ASP A CA 1
ATOM 1446 C C . ASP A 1 181 ? -23.281 15.82 3.645 1 81.88 181 ASP A C 1
ATOM 1448 O O . ASP A 1 181 ? -23.344 16.812 4.359 1 81.88 181 ASP A O 1
ATOM 1452 N N . LYS A 1 182 ? -22.859 14.75 4.004 1 85.62 182 LYS A N 1
ATOM 1453 C CA . LYS A 1 182 ? -22.453 14.57 5.391 1 85.62 182 LYS A CA 1
ATOM 1454 C C . LYS A 1 182 ? -20.969 14.875 5.566 1 85.62 182 LYS A C 1
ATOM 1456 O O . LYS A 1 182 ? -20.156 14.539 4.707 1 85.62 182 LYS A O 1
ATOM 1461 N N . PRO A 1 183 ? -20.688 15.562 6.637 1 88.31 183 PRO A N 1
ATOM 1462 C CA . PRO A 1 183 ? -19.266 15.781 6.883 1 88.31 183 PRO A CA 1
ATOM 1463 C C . PRO A 1 183 ? -18.469 14.484 7.012 1 88.31 183 PRO A C 1
ATOM 1465 O O . PRO A 1 183 ? -18.984 13.508 7.574 1 88.31 183 PRO A O 1
ATOM 1468 N N . ARG A 1 184 ? -17.344 14.469 6.516 1 89.81 184 ARG A N 1
ATOM 1469 C CA . ARG A 1 184 ? -16.484 13.289 6.559 1 89.81 184 ARG A CA 1
ATOM 1470 C C . ARG A 1 184 ? -15.984 13.031 7.977 1 89.81 184 ARG A C 1
ATOM 1472 O O . ARG A 1 184 ? -15.656 13.969 8.703 1 89.81 184 ARG A O 1
ATOM 1479 N N . PRO A 1 185 ? -15.953 11.82 8.328 1 91.31 185 PRO A N 1
ATOM 1480 C CA . PRO A 1 185 ? -15.422 11.492 9.648 1 91.31 185 PRO A CA 1
ATOM 1481 C C . PRO A 1 185 ? -13.906 11.609 9.727 1 91.31 185 PRO A C 1
ATOM 1483 O O . PRO A 1 185 ? -13.227 11.508 8.695 1 91.31 185 PRO A O 1
ATOM 1486 N N . ALA A 1 186 ? -13.453 11.828 10.898 1 91.81 186 ALA A N 1
ATOM 1487 C CA . ALA A 1 186 ? -12.016 11.805 11.117 1 91.81 186 ALA A CA 1
ATOM 1488 C C . ALA A 1 186 ? -11.469 10.383 11.031 1 91.81 186 ALA A C 1
ATOM 1490 O O . ALA A 1 186 ? -12.203 9.414 11.266 1 91.81 186 ALA A O 1
ATOM 1491 N N . MET A 1 187 ? -10.227 10.289 10.727 1 91.56 187 MET A N 1
ATOM 1492 C CA . MET A 1 187 ? -9.602 8.977 10.594 1 91.56 187 MET A CA 1
ATOM 1493 C C . MET A 1 187 ? -9.656 8.203 11.906 1 91.56 187 MET A C 1
ATOM 1495 O O . MET A 1 187 ? -9.812 6.984 11.906 1 91.56 187 MET A O 1
ATOM 1499 N N . LYS A 1 188 ? -9.555 8.938 12.969 1 90.56 188 LYS A N 1
ATOM 1500 C CA . LYS A 1 188 ? -9.586 8.297 14.281 1 90.56 188 LYS A CA 1
ATOM 1501 C C . LYS A 1 188 ? -10.898 7.555 14.5 1 90.56 188 LYS A C 1
ATOM 1503 O O . LYS A 1 188 ? -10.922 6.484 15.109 1 90.56 188 LYS A O 1
ATOM 1508 N N . GLN A 1 189 ? -11.969 8.148 14.047 1 92.12 189 GLN A N 1
ATOM 1509 C CA . GLN A 1 189 ? -13.273 7.496 14.164 1 92.12 189 GLN A CA 1
ATOM 1510 C C . GLN A 1 189 ? -13.297 6.176 13.398 1 92.12 189 GLN A C 1
ATOM 1512 O O . GLN A 1 189 ? -13.867 5.191 13.875 1 92.12 189 GLN A O 1
ATOM 1517 N N . LEU A 1 190 ? -12.719 6.211 12.266 1 92.12 190 LEU A N 1
ATOM 1518 C CA . LEU A 1 190 ? -12.672 5.004 11.445 1 92.12 190 LEU A CA 1
ATOM 1519 C C . LEU A 1 190 ? -11.781 3.947 12.086 1 92.12 190 LEU A C 1
ATOM 1521 O O . LEU A 1 190 ? -12.102 2.758 12.062 1 92.12 190 LEU A O 1
ATOM 1525 N N . TYR A 1 191 ? -10.68 4.398 12.68 1 90.81 191 TYR A N 1
ATOM 1526 C CA . TYR A 1 191 ? -9.797 3.467 13.375 1 90.81 191 TYR A CA 1
ATOM 1527 C C . TYR A 1 191 ? -10.5 2.834 14.57 1 90.81 191 TYR A C 1
ATOM 1529 O O . TYR A 1 191 ? -10.383 1.629 14.805 1 90.81 191 TYR A O 1
ATOM 1537 N N . ASN A 1 192 ? -11.273 3.67 15.211 1 90.25 192 ASN A N 1
ATOM 1538 C CA . ASN A 1 192 ? -11.977 3.193 16.391 1 90.25 192 ASN A CA 1
ATOM 1539 C C . ASN A 1 192 ? -13.039 2.154 16.031 1 90.25 192 ASN A C 1
ATOM 1541 O O . ASN A 1 192 ? -13.172 1.135 16.719 1 90.25 192 ASN A O 1
ATOM 1545 N N . ILE A 1 193 ? -13.742 2.473 15.055 1 92.38 193 ILE A N 1
ATOM 1546 C CA . ILE A 1 193 ? -14.773 1.529 14.633 1 92.38 193 ILE A CA 1
ATOM 1547 C C . ILE A 1 193 ? -14.117 0.242 14.133 1 92.38 193 ILE A C 1
ATOM 1549 O O . ILE A 1 193 ? -14.625 -0.855 14.375 1 92.38 193 ILE A O 1
ATOM 1553 N N . GLY A 1 194 ? -13.078 0.359 13.375 1 90.81 194 GLY A N 1
ATOM 1554 C CA . GLY A 1 194 ? -12.352 -0.819 12.93 1 90.81 194 GLY A CA 1
ATOM 1555 C C . GLY A 1 194 ? -11.836 -1.676 14.07 1 90.81 194 GLY A C 1
ATOM 1556 O O . GLY A 1 194 ? -11.945 -2.902 14.031 1 90.81 194 GLY A O 1
ATOM 1557 N N . ALA A 1 195 ? -11.359 -1.013 15.117 1 89.44 195 ALA A N 1
ATOM 1558 C CA . ALA A 1 195 ? -10.867 -1.718 16.297 1 89.44 195 ALA A CA 1
ATOM 1559 C C . ALA A 1 195 ? -12.008 -2.43 17.016 1 89.44 195 ALA A C 1
ATOM 1561 O O . ALA A 1 195 ? -11.836 -3.547 17.516 1 89.44 195 ALA A O 1
ATOM 1562 N N . LYS A 1 196 ? -13.086 -1.717 17.047 1 92 196 LYS A N 1
ATOM 1563 C CA . LYS A 1 196 ? -14.258 -2.32 17.672 1 92 196 LYS A CA 1
ATOM 1564 C C . LYS A 1 196 ? -14.695 -3.576 16.922 1 92 196 LYS A C 1
ATOM 1566 O O . LYS A 1 196 ? -15 -4.598 17.547 1 92 196 LYS A O 1
ATOM 1571 N N . ILE A 1 197 ? -14.727 -3.492 15.656 1 90.75 197 ILE A N 1
ATOM 1572 C CA . ILE A 1 197 ? -15.125 -4.625 14.828 1 90.75 197 ILE A CA 1
ATOM 1573 C C . ILE A 1 197 ? -14.164 -5.789 15.055 1 90.75 197 ILE A C 1
ATOM 1575 O O . ILE A 1 197 ? -14.594 -6.934 15.219 1 90.75 197 ILE A O 1
ATOM 1579 N N . ARG A 1 198 ? -12.953 -5.598 15.117 1 87.31 198 ARG A N 1
ATOM 1580 C CA . ARG A 1 198 ? -11.953 -6.641 15.328 1 87.31 198 ARG A CA 1
ATOM 1581 C C . ARG A 1 198 ? -12.094 -7.262 16.719 1 87.31 198 ARG A C 1
ATOM 1583 O O . ARG A 1 198 ? -11.93 -8.477 16.875 1 87.31 198 ARG A O 1
ATOM 1590 N N . SER A 1 199 ? -12.367 -6.371 17.641 1 89.75 199 SER A N 1
ATOM 1591 C CA . SER A 1 199 ? -12.562 -6.855 19 1 89.75 199 SER A CA 1
ATOM 1592 C C . SER A 1 199 ? -13.781 -7.762 19.094 1 89.75 199 SER A C 1
ATOM 1594 O O . SER A 1 199 ? -13.758 -8.773 19.797 1 89.75 199 SER A O 1
ATOM 1596 N N . GLU A 1 200 ? -14.758 -7.355 18.422 1 89.44 200 GLU A N 1
ATOM 1597 C CA . GLU A 1 200 ? -15.977 -8.172 18.406 1 89.44 200 GLU A CA 1
ATOM 1598 C C . GLU A 1 200 ? -15.734 -9.508 17.719 1 89.44 200 GLU A C 1
ATOM 1600 O O . GLU A 1 200 ? -16.266 -10.539 18.156 1 89.44 200 GLU A O 1
ATOM 1605 N N . MET A 1 201 ? -14.953 -9.531 16.766 1 87.44 201 MET A N 1
ATOM 1606 C CA . MET A 1 201 ? -14.617 -10.758 16.047 1 87.44 201 MET A CA 1
ATOM 1607 C C . MET A 1 201 ? -13.82 -11.703 16.953 1 87.44 201 MET A C 1
ATOM 1609 O O . MET A 1 201 ? -13.938 -12.93 16.828 1 87.44 201 MET A O 1
ATOM 1613 N N . ARG A 1 202 ? -13.031 -11.172 17.859 1 88.12 202 ARG A N 1
ATOM 1614 C CA . ARG A 1 202 ? -12.219 -11.969 18.766 1 88.12 202 ARG A CA 1
ATOM 1615 C C . ARG A 1 202 ? -13.07 -12.609 19.859 1 88.12 202 ARG A C 1
ATOM 1617 O O . ARG A 1 202 ? -12.648 -13.562 20.516 1 88.12 202 ARG A O 1
ATOM 1624 N N . ALA A 1 203 ? -14.227 -12.109 20.047 1 83.31 203 ALA A N 1
ATOM 1625 C CA . ALA A 1 203 ? -15.18 -12.68 21 1 83.31 203 ALA A CA 1
ATOM 1626 C C . ALA A 1 203 ? -14.531 -12.883 22.359 1 83.31 203 ALA A C 1
ATOM 1628 O O . ALA A 1 203 ? -14.633 -13.961 22.953 1 83.31 203 ALA A O 1
ATOM 1629 N N . GLY A 1 204 ? -13.641 -11.969 22.797 1 82.81 204 GLY A N 1
ATOM 1630 C CA . GLY A 1 204 ? -13.062 -12.023 24.125 1 82.81 204 GLY A CA 1
ATOM 1631 C C . GLY A 1 204 ? -11.734 -12.758 24.172 1 82.81 204 GLY A C 1
ATOM 1632 O O . GLY A 1 204 ? -11.055 -12.773 25.203 1 82.81 204 GLY A O 1
ATOM 1633 N N . ARG A 1 205 ? -11.336 -13.32 23.109 1 85.88 205 ARG A N 1
ATOM 1634 C CA . ARG A 1 205 ? -10.07 -14.047 23.047 1 85.88 205 ARG A CA 1
ATOM 1635 C C . ARG A 1 205 ? -8.914 -13.094 22.781 1 85.88 205 ARG A C 1
ATOM 1637 O O . ARG A 1 205 ? -9.094 -12.023 22.188 1 85.88 205 ARG A O 1
ATOM 1644 N N . ASN A 1 206 ? -7.762 -13.539 23.266 1 88.38 206 ASN A N 1
ATOM 1645 C CA . ASN A 1 206 ? -6.574 -12.797 22.875 1 88.38 206 ASN A CA 1
ATOM 1646 C C . ASN A 1 206 ? -6.176 -13.102 21.422 1 88.38 206 ASN A C 1
ATOM 1648 O O . ASN A 1 206 ? -6.68 -14.062 20.828 1 88.38 206 ASN A O 1
ATOM 1652 N N . PRO A 1 207 ? -5.301 -12.383 20.828 1 89.75 207 PRO A N 1
ATOM 1653 C CA . PRO A 1 207 ? -4.973 -12.531 19.406 1 89.75 207 PRO A CA 1
ATOM 1654 C C . PRO A 1 207 ? -4.438 -13.922 19.078 1 89.75 207 PRO A C 1
ATOM 1656 O O . PRO A 1 207 ? -4.789 -14.484 18.031 1 89.75 207 PRO A O 1
ATOM 1659 N N . ALA A 1 208 ? -3.604 -14.453 19.891 1 90.75 208 ALA A N 1
ATOM 1660 C CA . ALA A 1 208 ? -3.045 -15.781 19.641 1 90.75 208 ALA A CA 1
ATOM 1661 C C . ALA A 1 208 ? -4.129 -16.844 19.672 1 90.75 208 ALA A C 1
ATOM 1663 O O . ALA A 1 208 ? -4.203 -17.703 18.781 1 90.75 208 ALA A O 1
ATOM 1664 N N . GLN A 1 209 ? -4.961 -16.734 20.609 1 88.62 209 GLN A N 1
ATOM 1665 C CA . GLN A 1 209 ? -6.047 -17.703 20.75 1 88.62 209 GLN A CA 1
ATOM 1666 C C . GLN A 1 209 ? -7.047 -17.562 19.609 1 88.62 209 GLN A C 1
ATOM 1668 O O . GLN A 1 209 ? -7.582 -18.562 19.109 1 88.62 209 GLN A O 1
ATOM 1673 N N . HIS A 1 210 ? -7.273 -16.375 19.297 1 89.81 210 HIS A N 1
ATOM 1674 C CA . HIS A 1 210 ? -8.203 -16.141 18.203 1 89.81 210 HIS A CA 1
ATOM 1675 C C . HIS A 1 210 ? -7.664 -16.719 16.891 1 89.81 210 HIS A C 1
ATOM 1677 O O . HIS A 1 210 ? -8.422 -17.297 16.109 1 89.81 210 HIS A O 1
ATOM 1683 N N . MET A 1 211 ? -6.422 -16.5 16.625 1 91.38 211 MET A N 1
ATOM 1684 C CA . MET A 1 211 ? -5.797 -17.031 15.422 1 91.38 211 MET A CA 1
ATOM 1685 C C . MET A 1 211 ? -5.902 -18.562 15.383 1 91.38 211 MET A C 1
ATOM 1687 O O . MET A 1 211 ? -6.273 -19.125 14.359 1 91.38 211 MET A O 1
ATOM 1691 N N . LEU A 1 212 ? -5.578 -19.156 16.5 1 88.56 212 LEU A N 1
ATOM 1692 C CA . LEU A 1 212 ? -5.605 -20.609 16.578 1 88.56 212 LEU A CA 1
ATOM 1693 C C . LEU A 1 212 ? -7.02 -21.141 16.375 1 88.56 212 LEU A C 1
ATOM 1695 O O . LEU A 1 212 ? -7.227 -22.125 15.656 1 88.56 212 LEU A O 1
ATOM 1699 N N . ALA A 1 213 ? -7.914 -20.484 16.969 1 86.19 213 ALA A N 1
ATOM 1700 C CA . ALA A 1 213 ? -9.312 -20.891 16.812 1 86.19 213 ALA A CA 1
ATOM 1701 C C . ALA A 1 213 ? -9.781 -20.734 15.375 1 86.19 213 ALA A C 1
ATOM 1703 O O . ALA A 1 213 ? -10.445 -21.609 14.828 1 86.19 213 ALA A O 1
ATOM 1704 N N . SER A 1 214 ? -9.469 -19.625 14.797 1 88.56 214 SER A N 1
ATOM 1705 C CA . SER A 1 214 ? -9.875 -19.344 13.422 1 88.56 214 SER A CA 1
ATOM 1706 C C . SER A 1 214 ? -9.219 -20.312 12.445 1 88.56 214 SER A C 1
ATOM 1708 O O . SER A 1 214 ? -9.852 -20.766 11.484 1 88.56 214 SER A O 1
ATOM 1710 N N . ALA A 1 215 ? -7.977 -20.609 12.68 1 88.62 215 ALA A N 1
ATOM 1711 C CA . ALA A 1 215 ? -7.25 -21.547 11.828 1 88.62 215 ALA A CA 1
ATOM 1712 C C . ALA A 1 215 ? -7.863 -22.953 11.898 1 88.62 215 ALA A C 1
ATOM 1714 O O . ALA A 1 215 ? -7.992 -23.625 10.875 1 88.62 215 ALA A O 1
ATOM 1715 N N . THR A 1 216 ? -8.227 -23.281 13.078 1 84.88 216 THR A N 1
ATOM 1716 C CA . THR A 1 216 ? -8.852 -24.594 13.258 1 84.88 216 THR A CA 1
ATOM 1717 C C . THR A 1 216 ? -10.203 -24.641 12.555 1 84.88 216 THR A C 1
ATOM 1719 O O . THR A 1 216 ? -10.531 -25.641 11.898 1 84.88 216 THR A O 1
ATOM 1722 N N . GLU A 1 217 ? -10.891 -23.625 12.719 1 82.88 217 GLU A N 1
ATOM 1723 C CA . GLU A 1 217 ? -12.203 -23.547 12.078 1 82.88 217 GLU A CA 1
ATOM 1724 C C . GLU A 1 217 ? -12.086 -23.625 10.562 1 82.88 217 GLU A C 1
ATOM 1726 O O . GLU A 1 217 ? -12.938 -24.203 9.891 1 82.88 217 GLU A O 1
ATOM 1731 N N . ALA A 1 218 ? -11.023 -23.094 10.055 1 87.12 218 ALA A N 1
ATOM 1732 C CA . ALA A 1 218 ? -10.82 -23.047 8.609 1 87.12 218 ALA A CA 1
ATOM 1733 C C . ALA A 1 218 ? -10.141 -24.328 8.109 1 87.12 218 ALA A C 1
ATOM 1735 O O . ALA A 1 218 ? -9.883 -24.469 6.914 1 87.12 218 ALA A O 1
ATOM 1736 N N . GLY A 1 219 ? -9.742 -25.219 8.961 1 83.38 219 GLY A N 1
ATOM 1737 C CA . GLY A 1 219 ? -9.203 -26.516 8.586 1 83.38 219 GLY A CA 1
ATOM 1738 C C . GLY A 1 219 ? -7.695 -26.516 8.406 1 83.38 219 GLY A C 1
ATOM 1739 O O . GLY A 1 219 ? -7.137 -27.391 7.754 1 83.38 219 GLY A O 1
ATOM 1740 N N . TYR A 1 220 ? -7.074 -25.547 8.961 1 89.06 220 TYR A N 1
ATOM 1741 C CA . TYR A 1 220 ? -5.621 -25.453 8.836 1 89.06 220 TYR A CA 1
ATOM 1742 C C . TYR A 1 220 ? -4.938 -26.5 9.695 1 89.06 220 TYR A C 1
ATOM 1744 O O . TYR A 1 220 ? -5.445 -26.875 10.758 1 89.06 220 TYR A O 1
ATOM 1752 N N . VAL A 1 221 ? -3.832 -26.953 9.156 1 87.94 221 VAL A N 1
ATOM 1753 C CA . VAL A 1 221 ? -2.91 -27.703 10.008 1 87.94 221 VAL A CA 1
ATOM 1754 C C . VAL A 1 221 ? -1.979 -26.75 10.734 1 87.94 221 VAL A C 1
ATOM 1756 O O . VAL A 1 221 ? -1.349 -25.891 10.109 1 87.94 221 VAL A O 1
ATOM 1759 N N . GLN A 1 222 ? -2.01 -26.844 11.992 1 88.88 222 GLN A N 1
ATOM 1760 C CA . GLN A 1 222 ? -1.194 -25.891 12.758 1 88.88 222 GLN A CA 1
ATOM 1761 C C . GLN A 1 222 ? -0.385 -26.609 13.836 1 88.88 222 GLN A C 1
ATOM 1763 O O . GLN A 1 222 ? -0.855 -27.594 14.422 1 88.88 222 GLN A O 1
ATOM 1768 N N . TYR A 1 223 ? 0.84 -26.219 13.961 1 89.38 223 TYR A N 1
ATOM 1769 C CA . TYR A 1 223 ? 1.729 -26.656 15.031 1 89.38 223 TYR A CA 1
ATOM 1770 C C . TYR A 1 223 ? 2.242 -25.469 15.828 1 89.38 223 TYR A C 1
ATOM 1772 O O . TYR A 1 223 ? 2.547 -24.406 15.258 1 89.38 223 TYR A O 1
ATOM 1780 N N . ARG A 1 224 ? 2.221 -25.672 17.156 1 90.06 224 ARG A N 1
ATOM 1781 C CA . ARG A 1 224 ? 2.66 -24.547 17.984 1 90.06 224 ARG A CA 1
ATOM 1782 C C . ARG A 1 224 ? 3.617 -25.016 19.078 1 90.06 224 ARG A C 1
ATOM 1784 O O . ARG A 1 224 ? 3.584 -26.188 19.469 1 90.06 224 ARG A O 1
ATOM 1791 N N . GLU A 1 225 ? 4.484 -24.172 19.375 1 90.06 225 GLU A N 1
ATOM 1792 C CA . GLU A 1 225 ? 5.344 -24.312 20.547 1 90.06 225 GLU A CA 1
ATOM 1793 C C . GLU A 1 225 ? 5.164 -23.156 21.516 1 90.06 225 GLU A C 1
ATOM 1795 O O . GLU A 1 225 ? 5.082 -22 21.094 1 90.06 225 GLU A O 1
ATOM 1800 N N . VAL A 1 226 ? 4.93 -23.516 22.781 1 89.38 226 VAL A N 1
ATOM 1801 C CA . VAL A 1 226 ? 4.688 -22.5 23.797 1 89.38 226 VAL A CA 1
ATOM 1802 C C . VAL A 1 226 ? 5.719 -22.625 24.906 1 89.38 226 VAL A C 1
ATOM 1804 O O . VAL A 1 226 ? 6.207 -23.719 25.188 1 89.38 226 VAL A O 1
ATOM 1807 N N . ASN A 1 227 ? 6.066 -21.5 25.375 1 89 227 ASN A N 1
ATOM 1808 C CA . ASN A 1 227 ? 6.906 -21.5 26.562 1 89 227 ASN A CA 1
ATOM 1809 C C . ASN A 1 227 ? 6.145 -22.031 27.781 1 89 227 ASN A C 1
ATOM 1811 O O . ASN A 1 227 ? 5.113 -21.484 28.156 1 89 227 ASN A O 1
ATOM 1815 N N . ASN A 1 228 ? 6.66 -23.016 28.391 1 83.06 228 ASN A N 1
ATOM 1816 C CA . ASN A 1 228 ? 5.961 -23.719 29.469 1 83.06 228 ASN A CA 1
ATOM 1817 C C . ASN A 1 228 ? 5.789 -22.812 30.688 1 83.06 228 ASN A C 1
ATOM 1819 O O . ASN A 1 228 ? 4.824 -22.953 31.453 1 83.06 228 ASN A O 1
ATOM 1823 N N . GLU A 1 229 ? 6.652 -21.875 30.844 1 82.81 229 GLU A N 1
ATOM 1824 C CA . GLU A 1 229 ? 6.594 -21 32.031 1 82.81 229 GLU A CA 1
ATOM 1825 C C . GLU A 1 229 ? 5.637 -19.844 31.797 1 82.81 229 GLU A C 1
ATOM 1827 O O . GLU A 1 229 ? 4.824 -19.516 32.656 1 82.81 229 GLU A O 1
ATOM 1832 N N . THR A 1 230 ? 5.625 -19.25 30.719 1 85.25 230 THR A N 1
ATOM 1833 C CA . THR A 1 230 ? 4.887 -18.016 30.484 1 85.25 230 THR A CA 1
ATOM 1834 C C . THR A 1 230 ? 3.686 -18.266 29.578 1 85.25 230 THR A C 1
ATOM 1836 O O . THR A 1 230 ? 2.816 -17.406 29.438 1 85.25 230 THR A O 1
ATOM 1839 N N . ALA A 1 231 ? 3.551 -19.469 29.031 1 86.12 231 ALA A N 1
ATOM 1840 C CA . ALA A 1 231 ? 2.484 -19.844 28.109 1 86.12 231 ALA A CA 1
ATOM 1841 C C . ALA A 1 231 ? 2.516 -18.969 26.859 1 86.12 231 ALA A C 1
ATOM 1843 O O . ALA A 1 231 ? 1.506 -18.828 26.156 1 86.12 231 ALA A O 1
ATOM 1844 N N . GLN A 1 232 ? 3.68 -18.297 26.609 1 91.25 232 GLN A N 1
ATOM 1845 C CA . GLN A 1 232 ? 3.812 -17.438 25.438 1 91.25 232 GLN A CA 1
ATOM 1846 C C . GLN A 1 232 ? 4.145 -18.25 24.203 1 91.25 232 GLN A C 1
ATOM 1848 O O . GLN A 1 232 ? 4.926 -19.203 24.266 1 91.25 232 GLN A O 1
ATOM 1853 N N . LEU A 1 233 ? 3.514 -17.875 23.156 1 92.25 233 LEU A N 1
ATOM 1854 C CA . LEU A 1 233 ? 3.756 -18.531 21.875 1 92.25 233 LEU A CA 1
ATOM 1855 C C . LEU A 1 233 ? 5.164 -18.234 21.375 1 92.25 233 LEU A C 1
ATOM 1857 O O . LEU A 1 233 ? 5.57 -17.062 21.297 1 92.25 233 LEU A O 1
ATOM 1861 N N . THR A 1 234 ? 5.922 -19.266 21.078 1 93.31 234 THR A N 1
ATOM 1862 C CA . THR A 1 234 ? 7.285 -19.062 20.594 1 93.31 234 THR A CA 1
ATOM 1863 C C . THR A 1 234 ? 7.395 -19.438 19.125 1 93.31 234 THR A C 1
ATOM 1865 O O . THR A 1 234 ? 8.188 -18.859 18.375 1 93.31 234 THR A O 1
ATOM 1868 N N . HIS A 1 235 ? 6.711 -20.547 18.781 1 94.44 235 HIS A N 1
ATOM 1869 C CA . HIS A 1 235 ? 6.719 -21 17.391 1 94.44 235 HIS A CA 1
ATOM 1870 C C . HIS A 1 235 ? 5.312 -21.359 16.922 1 94.44 235 HIS A C 1
ATOM 1872 O O . HIS A 1 235 ? 4.508 -21.891 17.688 1 94.44 235 HIS A O 1
ATOM 1878 N N . ILE A 1 236 ? 5.082 -20.984 15.727 1 94.5 236 ILE A N 1
ATOM 1879 C CA . ILE A 1 236 ? 3.824 -21.406 15.125 1 94.5 236 ILE A CA 1
ATOM 1880 C C . ILE A 1 236 ? 4.047 -21.75 13.656 1 94.5 236 ILE A C 1
ATOM 1882 O O . ILE A 1 236 ? 4.828 -21.094 12.961 1 94.5 236 ILE A O 1
ATOM 1886 N N . PHE A 1 237 ? 3.57 -22.859 13.234 1 95.81 237 PHE A N 1
ATOM 1887 C CA . PHE A 1 237 ? 3.584 -23.359 11.867 1 95.81 237 PHE A CA 1
ATOM 1888 C C . PHE A 1 237 ? 2.164 -23.562 11.352 1 95.81 237 PHE A C 1
ATOM 1890 O O . PHE A 1 237 ? 1.367 -24.266 11.977 1 95.81 237 PHE A O 1
ATOM 1897 N N . ILE A 1 238 ? 1.862 -22.906 10.242 1 94.62 238 ILE A N 1
ATOM 1898 C CA . ILE A 1 238 ? 0.499 -22.953 9.727 1 94.62 238 ILE A CA 1
ATOM 1899 C C . ILE A 1 238 ? 0.519 -23.312 8.242 1 94.62 238 ILE A C 1
ATOM 1901 O O . ILE A 1 238 ? 1.298 -22.766 7.469 1 94.62 238 ILE A O 1
ATOM 1905 N N . ALA A 1 239 ? -0.343 -24.25 7.855 1 95.5 239 ALA A N 1
ATOM 1906 C CA . ALA A 1 239 ? -0.456 -24.688 6.469 1 95.5 239 ALA A CA 1
ATOM 1907 C C . ALA A 1 239 ? -1.918 -24.828 6.055 1 95.5 239 ALA A C 1
ATOM 1909 O O . ALA A 1 239 ? -2.695 -25.516 6.727 1 95.5 239 ALA A O 1
ATOM 1910 N N . HIS A 1 240 ? -2.295 -24.172 5.043 1 94.25 240 HIS A N 1
ATOM 1911 C CA . HIS A 1 240 ? -3.648 -24.234 4.504 1 94.25 240 HIS A CA 1
ATOM 1912 C C . HIS A 1 240 ? -3.924 -25.609 3.891 1 94.25 240 HIS A C 1
ATOM 1914 O O . HIS A 1 240 ? -3.049 -26.188 3.25 1 94.25 240 HIS A O 1
ATOM 1920 N N . PRO A 1 241 ? -5.094 -26.141 4.043 1 90.19 241 PRO A N 1
ATOM 1921 C CA . PRO A 1 241 ? -5.402 -27.484 3.516 1 90.19 241 PRO A CA 1
ATOM 1922 C C . PRO A 1 241 ? -5.219 -27.562 2.002 1 90.19 241 PRO A C 1
ATOM 1924 O O . PRO A 1 241 ? -4.715 -28.578 1.497 1 90.19 241 PRO A O 1
ATOM 1927 N N . GLU A 1 242 ? -5.602 -26.547 1.284 1 91.44 242 GLU A N 1
ATOM 1928 C CA . GLU A 1 242 ? -5.422 -26.547 -0.164 1 91.44 242 GLU A CA 1
ATOM 1929 C C . GLU A 1 242 ? -3.939 -26.547 -0.535 1 91.44 242 GLU A C 1
ATOM 1931 O O . GLU A 1 242 ? -3.541 -27.172 -1.524 1 91.44 242 GLU A O 1
ATOM 1936 N N . ALA A 1 243 ? -3.162 -25.859 0.226 1 94.56 243 ALA A N 1
ATOM 1937 C CA . ALA A 1 243 ? -1.721 -25.812 -0.008 1 94.56 243 ALA A CA 1
ATOM 1938 C C . ALA A 1 243 ? -1.074 -27.172 0.229 1 94.56 243 ALA A C 1
ATOM 1940 O O . ALA A 1 243 ? -0.142 -27.562 -0.482 1 94.56 243 ALA A O 1
ATOM 1941 N N . ILE A 1 244 ? -1.589 -27.844 1.194 1 92.38 244 ILE A N 1
ATOM 1942 C CA . ILE A 1 244 ? -1.07 -29.172 1.508 1 92.38 244 ILE A CA 1
ATOM 1943 C C . ILE A 1 244 ? -1.332 -30.109 0.338 1 92.38 244 ILE A C 1
ATOM 1945 O O . ILE A 1 244 ? -0.456 -30.891 -0.048 1 92.38 244 ILE A O 1
ATOM 1949 N N . GLN A 1 245 ? -2.488 -30.016 -0.253 1 90.62 245 GLN A N 1
ATOM 1950 C CA . GLN A 1 245 ? -2.811 -30.844 -1.415 1 90.62 245 GLN A CA 1
ATOM 1951 C C . GLN A 1 245 ? -1.882 -30.531 -2.584 1 90.62 245 GLN A C 1
ATOM 1953 O O . GLN A 1 245 ? -1.39 -31.438 -3.254 1 90.62 245 GLN A O 1
ATOM 1958 N N . MET A 1 246 ? -1.65 -29.312 -2.756 1 94.38 246 MET A N 1
ATOM 1959 C CA . MET A 1 246 ? -0.752 -28.922 -3.836 1 94.38 246 MET A CA 1
ATOM 1960 C C . MET A 1 246 ? 0.676 -29.375 -3.553 1 94.38 246 MET A C 1
ATOM 1962 O O . MET A 1 246 ? 1.369 -29.859 -4.449 1 94.38 246 MET A O 1
ATOM 1966 N N . TYR A 1 247 ? 1.029 -29.281 -2.307 1 95.06 247 TYR A N 1
ATOM 1967 C CA . TYR A 1 247 ? 2.375 -29.688 -1.913 1 95.06 247 TYR A CA 1
ATOM 1968 C C . TYR A 1 247 ? 2.58 -31.188 -2.125 1 95.06 247 TYR A C 1
ATOM 1970 O O . TYR A 1 247 ? 3.646 -31.609 -2.568 1 95.06 247 TYR A O 1
ATOM 1978 N N . ARG A 1 248 ? 1.644 -31.891 -1.897 1 90.94 248 ARG A N 1
ATOM 1979 C CA . ARG A 1 248 ? 1.729 -33.344 -2.07 1 90.94 248 ARG A CA 1
ATOM 1980 C C . ARG A 1 248 ? 1.812 -33.719 -3.547 1 90.94 248 ARG A C 1
ATOM 1982 O O . ARG A 1 248 ? 2.488 -34.656 -3.912 1 90.94 248 ARG A O 1
ATOM 1989 N N . SER A 1 249 ? 1.142 -32.938 -4.32 1 92 249 SER A N 1
ATOM 1990 C CA . SER A 1 249 ? 1.183 -33.188 -5.758 1 92 249 SER A CA 1
ATOM 1991 C C . SER A 1 249 ? 2.453 -32.594 -6.379 1 92 249 SER A C 1
ATOM 1993 O O . SER A 1 249 ? 3.018 -33.188 -7.301 1 92 249 SER A O 1
ATOM 1995 N N . TYR A 1 250 ? 2.867 -31.469 -5.852 1 94.81 250 TYR A N 1
ATOM 1996 C CA . TYR A 1 250 ? 4.031 -30.766 -6.387 1 94.81 250 TYR A CA 1
ATOM 1997 C C . TYR A 1 250 ? 5.16 -30.719 -5.363 1 94.81 250 TYR A C 1
ATOM 1999 O O . TYR A 1 250 ? 5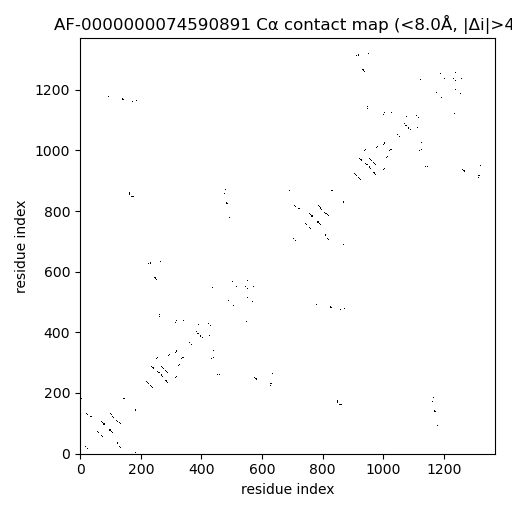.711 -29.656 -5.082 1 94.81 250 TYR A O 1
ATOM 2007 N N . LYS A 1 251 ? 5.617 -31.828 -4.938 1 91.38 251 LYS A N 1
ATOM 2008 C CA . LYS A 1 251 ? 6.527 -31.984 -3.807 1 91.38 251 LYS A CA 1
ATOM 2009 C C . LYS A 1 251 ? 7.98 -31.797 -4.242 1 91.38 251 LYS A C 1
ATOM 2011 O O . LYS A 1 251 ? 8.898 -31.953 -3.438 1 91.38 251 LYS A O 1
ATOM 2016 N N . PHE A 1 252 ? 8.336 -31.281 -5.293 1 93.19 252 PHE A N 1
ATOM 2017 C CA . PHE A 1 252 ? 9.641 -31.469 -5.91 1 93.19 252 PHE A CA 1
ATOM 2018 C C . PHE A 1 252 ? 10.586 -30.312 -5.551 1 93.19 252 PHE A C 1
ATOM 2020 O O . PHE A 1 252 ? 11.773 -30.531 -5.309 1 93.19 252 PHE A O 1
ATOM 2027 N N . VAL A 1 253 ? 10.062 -29.172 -5.566 1 95.19 253 VAL A N 1
ATOM 2028 C CA . VAL A 1 253 ? 10.93 -28.031 -5.277 1 95.19 253 VAL A CA 1
ATOM 2029 C C . VAL A 1 253 ? 10.312 -27.188 -4.164 1 95.19 253 VAL A C 1
ATOM 2031 O O . VAL A 1 253 ? 9.117 -26.891 -4.188 1 95.19 253 VAL A O 1
ATOM 2034 N N . VAL A 1 254 ? 11.188 -26.766 -3.217 1 96.75 254 VAL A N 1
ATOM 2035 C CA . VAL A 1 254 ? 10.75 -25.938 -2.1 1 96.75 254 VAL A CA 1
ATOM 2036 C C . VAL A 1 254 ? 11.719 -24.781 -1.901 1 96.75 254 VAL A C 1
ATOM 2038 O O . VAL A 1 254 ? 12.938 -24.969 -1.912 1 96.75 254 VAL A O 1
ATOM 2041 N N . GLY A 1 255 ? 11.188 -23.609 -1.88 1 96.44 255 GLY A N 1
ATOM 2042 C CA . GLY A 1 255 ? 11.969 -22.438 -1.514 1 96.44 255 GLY A CA 1
ATOM 2043 C C . GLY A 1 255 ? 11.672 -21.922 -0.116 1 96.44 255 GLY A C 1
ATOM 2044 O O . GLY A 1 255 ? 10.508 -21.859 0.291 1 96.44 255 GLY A O 1
ATOM 2045 N N . ILE A 1 256 ? 12.734 -21.609 0.67 1 96.19 256 ILE A N 1
ATOM 2046 C CA . ILE A 1 256 ? 12.539 -21.156 2.041 1 96.19 256 ILE A CA 1
ATOM 2047 C C . ILE A 1 256 ? 13.336 -19.875 2.268 1 96.19 256 ILE A C 1
ATOM 2049 O O . ILE A 1 256 ? 14.516 -19.797 1.92 1 96.19 256 ILE A O 1
ATOM 2053 N N . ASP A 1 257 ? 12.672 -18.906 2.777 1 93.12 257 ASP A N 1
ATOM 2054 C CA . ASP A 1 257 ? 13.336 -17.672 3.146 1 93.12 257 ASP A CA 1
ATOM 2055 C C . ASP A 1 257 ? 12.586 -16.953 4.273 1 93.12 257 ASP A C 1
ATOM 2057 O O . ASP A 1 257 ? 11.375 -17.141 4.426 1 93.12 257 ASP A O 1
ATOM 2061 N N . SER A 1 258 ? 13.336 -16.25 5.059 1 91.69 258 SER A N 1
ATOM 2062 C CA . SER A 1 258 ? 12.734 -15.508 6.168 1 91.69 258 SER A CA 1
ATOM 2063 C C . SER A 1 258 ? 12.617 -14.023 5.844 1 91.69 258 SER A C 1
ATOM 2065 O O . SER A 1 258 ? 13.391 -13.492 5.043 1 91.69 258 SER A O 1
ATOM 2067 N N . THR A 1 259 ? 11.633 -13.445 6.371 1 88.81 259 THR A N 1
ATOM 2068 C CA . THR A 1 259 ? 11.445 -12 6.25 1 88.81 259 THR A CA 1
ATOM 2069 C C . THR A 1 259 ? 11.188 -11.375 7.617 1 88.81 259 THR A C 1
ATOM 2071 O O . THR A 1 259 ? 10.688 -12.039 8.523 1 88.81 259 THR A O 1
ATOM 2074 N N . TYR A 1 260 ? 11.547 -10.031 7.68 1 87.06 260 TYR A N 1
ATOM 2075 C CA . TYR A 1 260 ? 11.422 -9.328 8.945 1 87.06 260 TYR A CA 1
ATOM 2076 C C . TYR A 1 260 ? 10.477 -8.133 8.82 1 87.06 260 TYR A C 1
ATOM 2078 O O . TYR A 1 260 ? 9.906 -7.902 7.754 1 87.06 260 TYR A O 1
ATOM 2086 N N . ASN A 1 261 ? 10.188 -7.543 9.977 1 83.88 261 ASN A N 1
ATOM 2087 C CA . ASN A 1 261 ? 9.336 -6.363 10.047 1 83.88 261 ASN A CA 1
ATOM 2088 C C . ASN A 1 261 ? 7.922 -6.66 9.562 1 83.88 261 ASN A C 1
ATOM 2090 O O . ASN A 1 261 ? 7.391 -5.945 8.711 1 83.88 261 ASN A O 1
ATOM 2094 N N . THR A 1 262 ? 7.449 -7.781 10.023 1 88.31 262 THR A N 1
ATOM 2095 C CA . THR A 1 262 ? 6.109 -8.18 9.609 1 88.31 262 THR A CA 1
ATOM 2096 C C . THR A 1 262 ? 5.156 -8.203 10.805 1 88.31 262 THR A C 1
ATOM 2098 O O . THR A 1 262 ? 3.938 -8.172 10.633 1 88.31 262 THR A O 1
ATOM 2101 N N . ASN A 1 263 ? 5.727 -8.289 11.922 1 90.19 263 ASN A N 1
ATOM 2102 C CA . ASN A 1 263 ? 4.891 -8.398 13.109 1 90.19 263 ASN A CA 1
ATOM 2103 C C . ASN A 1 263 ? 5.441 -7.551 14.258 1 90.19 263 ASN A C 1
ATOM 2105 O O . ASN A 1 263 ? 6.609 -7.16 14.242 1 90.19 263 ASN A O 1
ATOM 2109 N N . ILE A 1 264 ? 4.633 -7.254 15.242 1 88.06 264 ILE A N 1
ATOM 2110 C CA . ILE A 1 264 ? 4.961 -6.367 16.359 1 88.06 264 ILE A CA 1
ATOM 2111 C C . ILE A 1 264 ? 5.961 -7.051 17.281 1 88.06 264 ILE A C 1
ATOM 2113 O O . ILE A 1 264 ? 6.668 -6.383 18.047 1 88.06 264 ILE A O 1
ATOM 2117 N N . TYR A 1 265 ? 6.039 -8.328 17.203 1 90.69 265 TYR A N 1
ATOM 2118 C CA . TYR A 1 265 ? 6.863 -9.117 18.109 1 90.69 265 TYR A CA 1
ATOM 2119 C C . TYR A 1 265 ? 8.305 -9.195 17.625 1 90.69 265 TYR A C 1
ATOM 2121 O O . TYR A 1 265 ? 9.18 -9.68 18.344 1 90.69 265 TYR A O 1
ATOM 2129 N N . LYS A 1 266 ? 8.508 -8.836 16.328 1 90.31 266 LYS A N 1
ATOM 2130 C CA . LYS A 1 266 ? 9.82 -8.812 15.688 1 90.31 266 LYS A CA 1
ATOM 2131 C C . LYS A 1 266 ? 10.367 -10.219 15.5 1 90.31 266 LYS A C 1
ATOM 2133 O O . LYS A 1 266 ? 11.57 -10.445 15.633 1 90.31 266 LYS A O 1
ATOM 2138 N N . PHE A 1 267 ? 9.445 -11.156 15.383 1 92.88 267 PHE A N 1
ATOM 2139 C CA . PHE A 1 267 ? 9.797 -12.531 15.062 1 92.88 267 PHE A CA 1
ATOM 2140 C C . PHE A 1 267 ? 10.031 -12.695 13.562 1 92.88 267 PHE A C 1
ATOM 2142 O O . PHE A 1 267 ? 9.359 -12.055 12.75 1 92.88 267 PHE A O 1
ATOM 2149 N N . PRO A 1 268 ? 11.008 -13.508 13.25 1 92.81 268 PRO A N 1
ATOM 2150 C CA . PRO A 1 268 ? 11.141 -13.82 11.82 1 92.81 268 PRO A CA 1
ATOM 2151 C C . PRO A 1 268 ? 9.953 -14.617 11.281 1 92.81 268 PRO A C 1
ATOM 2153 O O . PRO A 1 268 ? 9.461 -15.523 11.953 1 92.81 268 PRO A O 1
ATOM 2156 N N . LEU A 1 269 ? 9.469 -14.188 10.219 1 94.62 269 LEU A N 1
ATOM 2157 C CA . LEU A 1 269 ? 8.445 -14.914 9.477 1 94.62 269 LEU A CA 1
ATOM 2158 C C . LEU A 1 269 ? 9.062 -15.695 8.32 1 94.62 269 LEU A C 1
ATOM 2160 O O . LEU A 1 269 ? 9.695 -15.117 7.441 1 94.62 269 LEU A O 1
ATOM 2164 N N . VAL A 1 270 ? 8.906 -16.953 8.336 1 95.44 270 VAL A N 1
ATOM 2165 C CA . VAL A 1 270 ? 9.508 -17.812 7.328 1 95.44 270 VAL A CA 1
ATOM 2166 C C . VAL A 1 270 ? 8.438 -18.281 6.344 1 95.44 270 VAL A C 1
ATOM 2168 O O . VAL A 1 270 ? 7.441 -18.891 6.746 1 95.44 270 VAL A O 1
ATOM 2171 N N . ASP A 1 271 ? 8.695 -18.047 5.117 1 95.5 271 ASP A N 1
ATOM 2172 C CA . ASP A 1 271 ? 7.805 -18.516 4.059 1 95.5 271 ASP A CA 1
ATOM 2173 C C . ASP A 1 271 ? 8.359 -19.766 3.383 1 95.5 271 ASP A C 1
ATOM 2175 O O . ASP A 1 271 ? 9.555 -19.828 3.082 1 95.5 271 ASP A O 1
ATOM 2179 N N . ILE A 1 272 ? 7.566 -20.656 3.242 1 97.31 272 ILE A N 1
ATOM 2180 C CA . ILE A 1 272 ? 7.875 -21.875 2.502 1 97.31 272 ILE A CA 1
ATOM 2181 C C . ILE A 1 272 ? 7.059 -21.922 1.213 1 97.31 272 ILE A C 1
ATOM 2183 O O . ILE A 1 272 ? 5.828 -21.984 1.251 1 97.31 272 ILE A O 1
ATOM 2187 N N . ILE A 1 273 ? 7.773 -21.953 0.118 1 96.94 273 ILE A N 1
ATOM 2188 C CA . ILE A 1 273 ? 7.105 -21.719 -1.157 1 96.94 273 ILE A CA 1
ATOM 2189 C C . ILE A 1 273 ? 7.316 -22.922 -2.076 1 96.94 273 ILE A C 1
ATOM 2191 O O . ILE A 1 273 ? 8.406 -23.484 -2.119 1 96.94 273 ILE A O 1
ATOM 2195 N N . GLY A 1 274 ? 6.273 -23.297 -2.715 1 96.06 274 GLY A N 1
ATOM 2196 C CA . GLY A 1 274 ? 6.336 -24.297 -3.762 1 96.06 274 GLY A CA 1
ATOM 2197 C C . GLY A 1 274 ? 6.082 -23.734 -5.148 1 96.06 274 GLY A C 1
ATOM 2198 O O . GLY A 1 274 ? 5.879 -22.531 -5.305 1 96.06 274 GLY A O 1
ATOM 2199 N N . MET A 1 275 ? 6.156 -24.609 -6.09 1 95.06 275 MET A N 1
ATOM 2200 C CA . MET A 1 275 ? 5.957 -24.219 -7.477 1 95.06 275 MET A CA 1
ATOM 2201 C C . MET A 1 275 ? 4.988 -25.156 -8.18 1 95.06 275 MET A C 1
ATOM 2203 O O . MET A 1 275 ? 5.004 -26.359 -7.934 1 95.06 275 MET A O 1
ATOM 2207 N N . THR A 1 276 ? 4.199 -24.609 -9.023 1 96.12 276 THR A N 1
ATOM 2208 C CA . THR A 1 276 ? 3.291 -25.422 -9.836 1 96.12 276 THR A CA 1
ATOM 2209 C C . THR A 1 276 ? 3.869 -25.641 -11.234 1 96.12 276 THR A C 1
ATOM 2211 O O . THR A 1 276 ? 4.824 -24.969 -11.633 1 96.12 276 THR A O 1
ATOM 2214 N N . PRO A 1 277 ? 3.355 -26.578 -11.922 1 96.44 277 PRO A N 1
ATOM 2215 C CA . PRO A 1 277 ? 3.857 -26.828 -13.273 1 96.44 277 PRO A CA 1
ATOM 2216 C C . PRO A 1 277 ? 3.65 -25.656 -14.219 1 96.44 277 PRO A C 1
ATOM 2218 O O . PRO A 1 277 ? 4.273 -25.578 -15.281 1 96.44 277 PRO A O 1
ATOM 2221 N N . THR A 1 278 ? 2.789 -24.797 -13.844 1 95.38 278 THR A N 1
ATOM 2222 C CA . THR A 1 278 ? 2.529 -23.609 -14.664 1 95.38 278 THR A CA 1
ATOM 2223 C C . THR A 1 278 ? 3.436 -22.453 -14.25 1 95.38 278 THR A C 1
ATOM 2225 O O . THR A 1 278 ? 3.221 -21.312 -14.664 1 95.38 278 THR A O 1
ATOM 2228 N N . ASN A 1 279 ? 4.352 -22.703 -13.414 1 93.5 279 ASN A N 1
ATOM 2229 C CA . ASN A 1 279 ? 5.359 -21.734 -12.969 1 93.5 279 ASN A CA 1
ATOM 2230 C C . ASN A 1 279 ? 4.758 -20.688 -12.039 1 93.5 279 ASN A C 1
ATOM 2232 O O . ASN A 1 279 ? 5.129 -19.516 -12.102 1 93.5 279 ASN A O 1
ATOM 2236 N N . GLN A 1 280 ? 3.83 -21.109 -11.32 1 93.81 280 GLN A N 1
ATOM 2237 C CA . GLN A 1 280 ? 3.271 -20.25 -10.281 1 93.81 280 GLN A CA 1
ATOM 2238 C C . GLN A 1 280 ? 3.74 -20.688 -8.891 1 93.81 280 GLN A C 1
ATOM 2240 O O . GLN A 1 280 ? 3.842 -21.891 -8.617 1 93.81 280 GLN A O 1
ATOM 2245 N N . ASN A 1 281 ? 4.066 -19.703 -8.164 1 93.25 281 ASN A N 1
ATOM 2246 C CA . ASN A 1 281 ? 4.465 -20 -6.789 1 93.25 281 ASN A CA 1
ATOM 2247 C C . ASN A 1 281 ? 3.26 -20.047 -5.852 1 93.25 281 ASN A C 1
ATOM 2249 O O . ASN A 1 281 ? 2.254 -19.375 -6.09 1 93.25 281 ASN A O 1
ATOM 2253 N N . PHE A 1 282 ? 3.312 -20.922 -4.938 1 95.38 282 PHE A N 1
ATOM 2254 C CA . PHE A 1 282 ? 2.281 -20.938 -3.906 1 95.38 282 PHE A CA 1
ATOM 2255 C C . PHE A 1 282 ? 2.9 -21.141 -2.527 1 95.38 282 PHE A C 1
ATOM 2257 O O . PHE A 1 282 ? 3.965 -21.75 -2.398 1 95.38 282 PHE A O 1
ATOM 2264 N N . ILE A 1 283 ? 2.27 -20.641 -1.575 1 96.31 283 ILE A N 1
ATOM 2265 C CA . ILE A 1 283 ? 2.729 -20.766 -0.195 1 96.31 283 ILE A CA 1
ATOM 2266 C C . ILE A 1 283 ? 2.295 -22.109 0.38 1 96.31 283 ILE A C 1
ATOM 2268 O O . ILE A 1 283 ? 1.1 -22.359 0.556 1 96.31 283 ILE A O 1
ATOM 2272 N N . ILE A 1 284 ? 3.246 -22.906 0.676 1 96.94 284 ILE A N 1
ATOM 2273 C CA . ILE A 1 284 ? 2.957 -24.188 1.3 1 96.94 284 ILE A CA 1
ATOM 2274 C C . ILE A 1 284 ? 2.549 -23.984 2.756 1 96.94 284 ILE A C 1
ATOM 2276 O O . ILE A 1 284 ? 1.521 -24.5 3.201 1 96.94 284 ILE A O 1
ATOM 2280 N N . ALA A 1 285 ? 3.379 -23.266 3.406 1 96.81 285 ALA A N 1
ATOM 2281 C CA . ALA A 1 285 ? 3.203 -22.938 4.82 1 96.81 285 ALA A CA 1
ATOM 2282 C C . ALA A 1 285 ? 4.035 -21.719 5.211 1 96.81 285 ALA A C 1
ATOM 2284 O O . ALA A 1 285 ? 4.879 -21.266 4.434 1 96.81 285 ALA A O 1
ATOM 2285 N N . TYR A 1 286 ? 3.678 -21.141 6.262 1 96.5 286 TYR A N 1
ATOM 2286 C CA . TYR A 1 286 ? 4.527 -20.109 6.863 1 96.5 286 TYR A CA 1
ATOM 2287 C C . TYR A 1 286 ? 4.695 -20.359 8.359 1 96.5 286 TYR A C 1
ATOM 2289 O O . TYR A 1 286 ? 3.881 -21.047 8.977 1 96.5 286 TYR A O 1
ATOM 2297 N N . ALA A 1 287 ? 5.777 -19.859 8.859 1 96.81 287 ALA A N 1
ATOM 2298 C CA . ALA A 1 287 ? 6.094 -20.031 10.273 1 96.81 287 ALA A CA 1
ATOM 2299 C C . ALA A 1 287 ? 6.586 -18.734 10.891 1 96.81 287 ALA A C 1
ATOM 2301 O O . ALA A 1 287 ? 7.258 -17.938 10.227 1 96.81 287 ALA A O 1
ATOM 2302 N N . ILE A 1 288 ? 6.164 -18.5 12.023 1 95.5 288 ILE A N 1
ATOM 2303 C CA . ILE A 1 288 ? 6.688 -17.422 12.844 1 95.5 288 ILE A CA 1
ATOM 2304 C C . ILE A 1 288 ? 7.48 -18 14.016 1 95.5 288 ILE A C 1
ATOM 2306 O O . ILE A 1 288 ? 6.941 -18.766 14.82 1 95.5 288 ILE A O 1
ATOM 2310 N N . MET A 1 289 ? 8.695 -17.609 14.102 1 94.62 289 MET A N 1
ATOM 2311 C CA . MET A 1 289 ? 9.57 -18.25 15.078 1 94.62 289 MET A CA 1
ATOM 2312 C C . MET A 1 289 ? 10.297 -17.203 15.914 1 94.62 289 MET A C 1
ATOM 2314 O O . MET A 1 289 ? 10.539 -16.078 15.445 1 94.62 289 MET A O 1
ATOM 2318 N N . GLU A 1 290 ? 10.672 -17.578 17.062 1 90.62 290 GLU A N 1
ATOM 2319 C CA . GLU A 1 290 ? 11.375 -16.672 17.984 1 90.62 290 GLU A CA 1
ATOM 2320 C C . GLU A 1 290 ? 12.789 -16.406 17.5 1 90.62 290 GLU A C 1
ATOM 2322 O O . GLU A 1 290 ? 13.312 -15.297 17.688 1 90.62 290 GLU A O 1
ATOM 2327 N N . GLY A 1 291 ? 13.312 -17.469 16.859 1 88.94 291 GLY A N 1
ATOM 2328 C CA . GLY A 1 291 ? 14.68 -17.312 16.375 1 88.94 291 GLY A CA 1
ATOM 2329 C C . GLY A 1 291 ? 14.93 -18.062 15.07 1 88.94 291 GLY A C 1
ATOM 2330 O O . GLY A 1 291 ? 14.008 -18.656 14.508 1 88.94 291 GLY A O 1
ATOM 2331 N N . GLU A 1 292 ? 16.203 -17.984 14.641 1 90.31 292 GLU A N 1
ATOM 2332 C CA . GLU A 1 292 ? 16.609 -18.609 13.391 1 90.31 292 GLU A CA 1
ATOM 2333 C C . GLU A 1 292 ? 17.812 -19.531 13.602 1 90.31 292 GLU A C 1
ATOM 2335 O O . GLU A 1 292 ? 18.734 -19.562 12.773 1 90.31 292 GLU A O 1
ATOM 2340 N N . SER A 1 293 ? 17.734 -20.172 14.742 1 91.5 293 SER A N 1
ATOM 2341 C CA . SER A 1 293 ? 18.797 -21.125 15.031 1 91.5 293 SER A CA 1
ATOM 2342 C C . SER A 1 293 ? 18.547 -22.453 14.312 1 91.5 293 SER A C 1
ATOM 2344 O O . SER A 1 293 ? 17.484 -22.656 13.734 1 91.5 293 SER A O 1
ATOM 2346 N N . LYS A 1 294 ? 19.594 -23.266 14.344 1 94.5 294 LYS A N 1
ATOM 2347 C CA . LYS A 1 294 ? 19.484 -24.594 13.758 1 94.5 294 LYS A CA 1
ATOM 2348 C C . LYS A 1 294 ? 18.312 -25.359 14.359 1 94.5 294 LYS A C 1
ATOM 2350 O O . LYS A 1 294 ? 17.562 -26.016 13.641 1 94.5 294 LYS A O 1
ATOM 2355 N N . GLU A 1 295 ? 18.141 -25.188 15.602 1 93.94 295 GLU A N 1
ATOM 2356 C CA . GLU A 1 295 ? 17.062 -25.891 16.297 1 93.94 295 GLU A CA 1
ATOM 2357 C C . GLU A 1 295 ? 15.695 -25.391 15.844 1 93.94 295 GLU A C 1
ATOM 2359 O O . GLU A 1 295 ? 14.758 -26.172 15.688 1 93.94 295 GLU A O 1
ATOM 2364 N N . ASP A 1 296 ? 15.633 -24.078 15.672 1 95 296 ASP A N 1
ATOM 2365 C CA . ASP A 1 296 ? 14.383 -23.5 15.211 1 95 296 ASP A CA 1
ATOM 2366 C C . ASP A 1 296 ? 14 -24.031 13.828 1 95 296 ASP A C 1
ATOM 2368 O O . ASP A 1 296 ? 12.844 -24.375 13.586 1 95 296 ASP A O 1
ATOM 2372 N N . TYR A 1 297 ? 14.977 -24.125 13.008 1 97.06 297 TYR A N 1
ATOM 2373 C CA . TYR A 1 297 ? 14.719 -24.578 11.641 1 97.06 297 TYR A CA 1
ATOM 2374 C C . TYR A 1 297 ? 14.422 -26.062 11.609 1 97.06 297 TYR A C 1
ATOM 2376 O O . TYR A 1 297 ? 13.625 -26.531 10.789 1 97.06 297 TYR A O 1
ATOM 2384 N N . VAL A 1 298 ? 15.086 -26.797 12.461 1 97 298 VAL A N 1
ATOM 2385 C CA . VAL A 1 298 ? 14.805 -28.219 12.531 1 97 298 VAL A CA 1
ATOM 2386 C C . VAL A 1 298 ? 13.336 -28.438 12.906 1 97 298 VAL A C 1
ATOM 2388 O O . VAL A 1 298 ? 12.648 -29.266 12.305 1 97 298 VAL A O 1
ATOM 2391 N N . TRP A 1 299 ? 12.938 -27.641 13.852 1 96.19 299 TRP A N 1
ATOM 2392 C CA . TRP A 1 299 ? 11.539 -27.734 14.258 1 96.19 299 TRP A CA 1
ATOM 2393 C C . TRP A 1 299 ? 10.602 -27.469 13.086 1 96.19 299 TRP A C 1
ATOM 2395 O O . TRP A 1 299 ? 9.664 -28.219 12.836 1 96.19 299 TRP A O 1
ATOM 2405 N N . MET A 1 300 ? 10.805 -26.438 12.359 1 97 300 MET A N 1
ATOM 2406 C CA . MET A 1 300 ? 9.961 -26.031 11.242 1 97 300 MET A CA 1
ATOM 2407 C C . MET A 1 300 ? 9.969 -27.078 10.141 1 97 300 MET A C 1
ATOM 2409 O O . MET A 1 300 ? 8.922 -27.438 9.609 1 97 300 MET A O 1
ATOM 2413 N N . LEU A 1 301 ? 11.164 -27.609 9.812 1 97.62 301 LEU A N 1
ATOM 2414 C CA . LEU A 1 301 ? 11.32 -28.578 8.734 1 97.62 301 LEU A CA 1
ATOM 2415 C C . LEU A 1 301 ? 10.664 -29.906 9.109 1 97.62 301 LEU A C 1
ATOM 2417 O O . LEU A 1 301 ? 10.133 -30.609 8.242 1 97.62 301 LEU A O 1
ATOM 2421 N N . GLU A 1 302 ? 10.688 -30.203 10.383 1 95.25 302 GLU A N 1
ATOM 2422 C CA . GLU A 1 302 ? 10.016 -31.406 10.836 1 95.25 302 GLU A CA 1
ATOM 2423 C C . GLU A 1 302 ? 8.508 -31.328 10.609 1 95.25 302 GLU A C 1
ATOM 2425 O O . GLU A 1 302 ? 7.871 -32.312 10.211 1 95.25 302 GLU A O 1
ATOM 2430 N N . LYS A 1 303 ? 8.039 -30.156 10.906 1 93.88 303 LYS A N 1
ATOM 2431 C CA . LYS A 1 303 ? 6.613 -29.953 10.672 1 93.88 303 LYS A CA 1
ATOM 2432 C C . LYS A 1 303 ? 6.289 -30 9.18 1 93.88 303 LYS A C 1
ATOM 2434 O O . LYS A 1 303 ? 5.262 -30.562 8.781 1 93.88 303 LYS A O 1
ATOM 2439 N N . LEU A 1 304 ? 7.148 -29.438 8.375 1 95.94 304 LEU A N 1
ATOM 2440 C CA . LEU A 1 304 ? 6.969 -29.484 6.93 1 95.94 304 LEU A CA 1
ATOM 2441 C C . LEU A 1 304 ? 6.98 -30.938 6.434 1 95.94 304 LEU A C 1
ATOM 2443 O O . LEU A 1 304 ? 6.199 -31.297 5.551 1 95.94 304 LEU A O 1
ATOM 2447 N N . ARG A 1 305 ? 7.859 -31.703 6.996 1 94.81 305 ARG A N 1
ATOM 2448 C CA . ARG A 1 305 ? 8 -33.125 6.613 1 94.81 305 ARG A CA 1
ATOM 2449 C C . ARG A 1 305 ? 6.723 -33.906 6.91 1 94.81 305 ARG A C 1
ATOM 2451 O O . ARG A 1 305 ? 6.355 -34.781 6.156 1 94.81 305 ARG A O 1
ATOM 2458 N N . THR A 1 306 ? 6.031 -33.5 7.926 1 89.69 306 THR A N 1
ATOM 2459 C CA . THR A 1 306 ? 4.82 -34.188 8.336 1 89.69 306 THR A CA 1
ATOM 2460 C C . THR A 1 306 ? 3.707 -34 7.309 1 89.69 306 THR A C 1
ATOM 2462 O O . THR A 1 306 ? 2.738 -34.781 7.285 1 89.69 306 THR A O 1
ATOM 2465 N N . LEU A 1 307 ? 3.824 -33.031 6.516 1 90 307 LEU A N 1
ATOM 2466 C CA . LEU A 1 307 ? 2.791 -32.75 5.523 1 90 307 LEU A CA 1
ATOM 2467 C C . LEU A 1 307 ? 2.887 -33.75 4.359 1 90 307 LEU A C 1
ATOM 2469 O O . LEU A 1 307 ? 1.941 -33.875 3.578 1 90 307 LEU A O 1
ATOM 2473 N N . LEU A 1 308 ? 4.035 -34.375 4.25 1 90.31 308 LEU A N 1
ATOM 2474 C CA . LEU A 1 308 ? 4.258 -35.344 3.182 1 90.31 308 LEU A CA 1
ATOM 2475 C C . LEU A 1 308 ? 4.148 -36.781 3.711 1 90.31 308 LEU A C 1
ATOM 2477 O O . LEU A 1 308 ? 4.352 -37.031 4.902 1 90.31 308 LEU A O 1
ATOM 2481 N N . PRO A 1 309 ? 3.791 -37.656 2.787 1 82.38 309 PRO A N 1
ATOM 2482 C CA . PRO A 1 309 ? 3.812 -39.062 3.205 1 82.38 309 PRO A CA 1
ATOM 2483 C C . PRO A 1 309 ? 5.215 -39.562 3.562 1 82.38 309 PRO A C 1
ATOM 2485 O O . PRO A 1 309 ? 6.207 -38.938 3.188 1 82.38 309 PRO A O 1
ATOM 2488 N N . ASP A 1 310 ? 5.254 -40.656 4.227 1 81.19 310 ASP A N 1
ATOM 2489 C CA . ASP A 1 310 ? 6.527 -41.188 4.688 1 81.19 310 ASP A CA 1
ATOM 2490 C C . ASP A 1 310 ? 7.414 -41.594 3.506 1 81.19 310 ASP A C 1
ATOM 2492 O O . ASP A 1 310 ? 6.934 -42.156 2.527 1 81.19 310 ASP A O 1
ATOM 2496 N N . GLY A 1 311 ? 8.555 -41.219 3.582 1 81.5 311 GLY A N 1
ATOM 2497 C CA . GLY A 1 311 ? 9.531 -41.625 2.576 1 81.5 311 GLY A CA 1
ATOM 2498 C C . GLY A 1 311 ? 9.609 -40.625 1.413 1 81.5 311 GLY A C 1
ATOM 2499 O O . GLY A 1 311 ? 10.484 -40.75 0.551 1 81.5 311 GLY A O 1
ATOM 2500 N N . VAL A 1 312 ? 8.711 -39.75 1.41 1 88.62 312 VAL A N 1
ATOM 2501 C CA . VAL A 1 312 ? 8.695 -38.781 0.305 1 88.62 312 VAL A CA 1
ATOM 2502 C C . VAL A 1 312 ? 9.391 -37.5 0.729 1 88.62 312 VAL A C 1
ATOM 2504 O O . VAL A 1 312 ? 9.211 -37.031 1.856 1 88.62 312 VAL A O 1
ATOM 2507 N N . SER A 1 313 ? 10.297 -37.062 -0.095 1 93.25 313 SER A N 1
ATOM 2508 C CA . SER A 1 313 ? 11.008 -35.781 0.146 1 93.25 313 SER A CA 1
ATOM 2509 C C . SER A 1 313 ? 11.109 -34.969 -1.127 1 93.25 313 SER A C 1
ATOM 2511 O O . SER A 1 313 ? 11.031 -35.5 -2.234 1 93.25 313 SER A O 1
ATOM 2513 N N . PRO A 1 314 ? 11.195 -33.688 -0.901 1 95.19 314 PRO A N 1
ATOM 2514 C CA . PRO A 1 314 ? 11.453 -32.875 -2.084 1 95.19 314 PRO A CA 1
ATOM 2515 C C . PRO A 1 314 ? 12.797 -33.188 -2.736 1 95.19 314 PRO A C 1
ATOM 2517 O O . PRO A 1 314 ? 13.727 -33.625 -2.061 1 95.19 314 PRO A O 1
ATOM 2520 N N . ASN A 1 315 ? 12.867 -32.906 -4.004 1 93.5 315 ASN A N 1
ATOM 2521 C CA . ASN A 1 315 ? 14.133 -33.125 -4.707 1 93.5 315 ASN A CA 1
ATOM 2522 C C . ASN A 1 315 ? 15.164 -32.062 -4.328 1 93.5 315 ASN A C 1
ATOM 2524 O O . ASN A 1 315 ? 16.328 -32.375 -4.098 1 93.5 315 ASN A O 1
ATOM 2528 N N . VAL A 1 316 ? 14.586 -30.875 -4.32 1 96 316 VAL A N 1
ATOM 2529 C CA . VAL A 1 316 ? 15.516 -29.766 -4.129 1 96 316 VAL A CA 1
ATOM 2530 C C . VAL A 1 316 ? 14.906 -28.75 -3.164 1 96 316 VAL A C 1
ATOM 2532 O O . VAL A 1 316 ? 13.703 -28.484 -3.201 1 96 316 VAL A O 1
ATOM 2535 N N . ILE A 1 317 ? 15.727 -28.203 -2.307 1 96.62 317 ILE A N 1
ATOM 2536 C CA . ILE A 1 317 ? 15.383 -27.094 -1.423 1 96.62 317 ILE A CA 1
ATOM 2537 C C . ILE A 1 317 ? 16.312 -25.922 -1.68 1 96.62 317 ILE A C 1
ATOM 2539 O O . ILE A 1 317 ? 17.531 -26.047 -1.544 1 96.62 317 ILE A O 1
ATOM 2543 N N . VAL A 1 318 ? 15.75 -24.844 -2.078 1 96.25 318 VAL A N 1
ATOM 2544 C CA . VAL A 1 318 ? 16.547 -23.656 -2.414 1 96.25 318 VAL A CA 1
ATOM 2545 C C . VAL A 1 318 ? 16.516 -22.656 -1.258 1 96.25 318 VAL A C 1
ATOM 2547 O O . VAL A 1 318 ? 15.43 -22.312 -0.761 1 96.25 318 VAL A O 1
ATOM 2550 N N . THR A 1 319 ? 17.672 -22.172 -0.822 1 95.12 319 THR A N 1
ATOM 2551 C CA . THR A 1 319 ? 17.766 -21.234 0.288 1 95.12 319 THR A CA 1
ATOM 2552 C C . THR A 1 319 ? 18.844 -20.188 0.026 1 95.12 319 THR A C 1
ATOM 2554 O O . THR A 1 319 ? 19.625 -20.328 -0.916 1 95.12 319 THR A O 1
ATOM 2557 N N . ASP A 1 320 ? 18.812 -19.156 0.76 1 92.25 320 ASP A N 1
ATOM 2558 C CA . ASP A 1 320 ? 19.969 -18.266 0.835 1 92.25 320 ASP A CA 1
ATOM 2559 C C . ASP A 1 320 ? 21.062 -18.859 1.731 1 92.25 320 ASP A C 1
ATOM 2561 O O . ASP A 1 320 ? 20.891 -19.938 2.293 1 92.25 320 ASP A O 1
ATOM 2565 N N . ARG A 1 321 ? 22.141 -18.188 1.776 1 90.62 321 ARG A N 1
ATOM 2566 C CA . ARG A 1 321 ? 23.219 -18.672 2.635 1 90.62 321 ARG A CA 1
ATOM 2567 C C . ARG A 1 321 ? 22.922 -18.391 4.105 1 90.62 321 ARG A C 1
ATOM 2569 O O . ARG A 1 321 ? 23.453 -17.453 4.684 1 90.62 321 ARG A O 1
ATOM 2576 N N . GLU A 1 322 ? 22.047 -19.156 4.613 1 89.56 322 GLU A N 1
ATOM 2577 C CA . GLU A 1 322 ? 21.734 -19.156 6.039 1 89.56 322 GLU A CA 1
ATOM 2578 C C . GLU A 1 322 ? 22.219 -20.438 6.707 1 89.56 322 GLU A C 1
ATOM 2580 O O . GLU A 1 322 ? 21.562 -21.484 6.617 1 89.56 322 GLU A O 1
ATOM 2585 N N . LEU A 1 323 ? 23.188 -20.375 7.48 1 90.31 323 LEU A N 1
ATOM 2586 C CA . LEU A 1 323 ? 23.891 -21.531 8.008 1 90.31 323 LEU A CA 1
ATOM 2587 C C . LEU A 1 323 ? 22.969 -22.406 8.844 1 90.31 323 LEU A C 1
ATOM 2589 O O . LEU A 1 323 ? 23 -23.625 8.75 1 90.31 323 LEU A O 1
ATOM 2593 N N . GLY A 1 324 ? 22.141 -21.75 9.664 1 92.31 324 GLY A N 1
ATOM 2594 C CA . GLY A 1 324 ? 21.203 -22.516 10.469 1 92.31 324 GLY A CA 1
ATOM 2595 C C . GLY A 1 324 ? 20.266 -23.375 9.633 1 92.31 324 GLY A C 1
ATOM 2596 O O . GLY A 1 324 ? 20.047 -24.547 9.953 1 92.31 324 GLY A O 1
ATOM 2597 N N . LEU A 1 325 ? 19.781 -22.828 8.609 1 95.25 325 LEU A N 1
ATOM 2598 C CA . LEU A 1 325 ? 18.859 -23.531 7.727 1 95.25 325 LEU A CA 1
ATOM 2599 C C . LEU A 1 325 ? 19.594 -24.578 6.906 1 95.25 325 LEU A C 1
ATOM 2601 O O . LEU A 1 325 ? 19.109 -25.703 6.738 1 95.25 325 LEU A O 1
ATOM 2605 N N . MET A 1 326 ? 20.781 -24.281 6.434 1 95.06 326 MET A N 1
ATOM 2606 C CA . MET A 1 326 ? 21.594 -25.203 5.633 1 95.06 326 MET A CA 1
ATOM 2607 C C . MET A 1 326 ? 21.953 -26.438 6.441 1 95.06 326 MET A C 1
ATOM 2609 O O . MET A 1 326 ? 21.984 -27.547 5.906 1 95.06 326 MET A O 1
ATOM 2613 N N . ASP A 1 327 ? 22.172 -26.25 7.707 1 94.94 327 ASP A N 1
ATOM 2614 C CA . ASP A 1 327 ? 22.547 -27.359 8.578 1 94.94 327 ASP A CA 1
ATOM 2615 C C . ASP A 1 327 ? 21.328 -28.203 8.961 1 94.94 327 ASP A C 1
ATOM 2617 O O . ASP A 1 327 ? 21.453 -29.391 9.242 1 94.94 327 ASP A O 1
ATOM 2621 N N . ALA A 1 328 ? 20.234 -27.578 8.992 1 97.06 328 ALA A N 1
ATOM 2622 C CA . ALA A 1 328 ? 19.016 -28.25 9.406 1 97.06 328 ALA A CA 1
ATOM 2623 C C . ALA A 1 328 ? 18.469 -29.156 8.297 1 97.06 328 ALA A C 1
ATOM 2625 O O . ALA A 1 328 ? 17.859 -30.188 8.57 1 97.06 328 ALA A O 1
ATOM 2626 N N . ILE A 1 329 ? 18.688 -28.891 7.039 1 97.25 329 ILE A N 1
ATOM 2627 C CA . ILE A 1 329 ? 18.078 -29.531 5.887 1 97.25 329 ILE A CA 1
ATOM 2628 C C . ILE A 1 329 ? 18.531 -31 5.816 1 97.25 329 ILE A C 1
ATOM 2630 O O . ILE A 1 329 ? 17.703 -31.906 5.727 1 97.25 329 ILE A O 1
ATOM 2634 N N . PRO A 1 330 ? 19.844 -31.266 5.949 1 95.69 330 PRO A N 1
ATOM 2635 C CA . PRO A 1 330 ? 20.266 -32.656 5.852 1 95.69 330 PRO A CA 1
ATOM 2636 C C . PRO A 1 330 ? 19.781 -33.5 7.031 1 95.69 330 PRO A C 1
ATOM 2638 O O . PRO A 1 330 ? 19.672 -34.719 6.914 1 95.69 330 PRO A O 1
ATOM 2641 N N . LEU A 1 331 ? 19.453 -32.906 8.109 1 96 331 LEU A N 1
ATOM 2642 C CA . LEU A 1 331 ? 18.984 -33.625 9.289 1 96 331 LEU A CA 1
ATOM 2643 C C . LEU A 1 331 ? 17.562 -34.125 9.109 1 96 331 LEU A C 1
ATOM 2645 O O . LEU A 1 331 ? 17.203 -35.219 9.547 1 96 331 LEU A O 1
ATOM 2649 N N . VAL A 1 332 ? 16.781 -33.312 8.484 1 96.12 332 VAL A N 1
ATOM 2650 C CA . VAL A 1 332 ? 15.367 -33.625 8.367 1 96.12 332 VAL A CA 1
ATOM 2651 C C . VAL A 1 332 ? 15.078 -34.219 6.996 1 96.12 332 VAL A C 1
ATOM 2653 O O . VAL A 1 332 ? 14.266 -35.125 6.871 1 96.12 332 VAL A O 1
ATOM 2656 N N . PHE A 1 333 ? 15.758 -33.656 5.957 1 96.56 333 PHE A N 1
ATOM 2657 C CA . PHE A 1 333 ? 15.609 -34.156 4.586 1 96.56 333 PHE A CA 1
ATOM 2658 C C . PHE A 1 333 ? 16.953 -34.594 4.027 1 96.56 333 PHE A C 1
ATOM 2660 O O . PHE A 1 333 ? 17.5 -33.938 3.127 1 96.56 333 PHE A O 1
ATOM 2667 N N . PRO A 1 334 ? 17.344 -35.688 4.316 1 94.19 334 PRO A N 1
ATOM 2668 C CA . PRO A 1 334 ? 18.688 -36.156 3.889 1 94.19 334 PRO A CA 1
ATOM 2669 C C . PRO A 1 334 ? 18.75 -36.438 2.389 1 94.19 334 PRO A C 1
ATOM 2671 O O . PRO A 1 334 ? 19.828 -36.344 1.794 1 94.19 334 PRO A O 1
ATOM 2674 N N . CYS A 1 335 ? 17.641 -36.719 1.809 1 92.75 335 CYS A N 1
ATOM 2675 C CA . CYS A 1 335 ? 17.641 -37.094 0.4 1 92.75 335 CYS A CA 1
ATOM 2676 C C . CYS A 1 335 ? 17.438 -35.875 -0.493 1 92.75 335 CYS A C 1
ATOM 2678 O O . CYS A 1 335 ? 17.547 -35.969 -1.718 1 92.75 335 CYS A O 1
ATOM 2680 N N . SER A 1 336 ? 17.172 -34.781 0.121 1 95.31 336 SER A N 1
ATOM 2681 C CA . SER A 1 336 ? 16.938 -33.562 -0.659 1 95.31 336 SER A CA 1
ATOM 2682 C C . SER A 1 336 ? 18.25 -32.812 -0.882 1 95.31 336 SER A C 1
ATOM 2684 O O . SER A 1 336 ? 19.078 -32.719 0.016 1 95.31 336 SER A O 1
ATOM 2686 N N . ARG A 1 337 ? 18.406 -32.312 -2.047 1 95 337 ARG A N 1
ATOM 2687 C CA . ARG A 1 337 ? 19.578 -31.5 -2.346 1 95 337 ARG A CA 1
ATOM 2688 C C . ARG A 1 337 ? 19.312 -30.031 -1.99 1 95 337 ARG A C 1
ATOM 2690 O O . ARG A 1 337 ? 18.266 -29.484 -2.316 1 95 337 ARG A O 1
ATOM 2697 N N . ASN A 1 338 ? 20.25 -29.469 -1.301 1 95.75 338 ASN A N 1
ATOM 2698 C CA . ASN A 1 338 ? 20.156 -28.047 -0.954 1 95.75 338 ASN A CA 1
ATOM 2699 C C . ASN A 1 338 ? 20.891 -27.172 -1.962 1 95.75 338 ASN A C 1
ATOM 2701 O O . ASN A 1 338 ? 22.094 -27.375 -2.203 1 95.75 338 ASN A O 1
ATOM 2705 N N . LEU A 1 339 ? 20.188 -26.281 -2.6 1 95.88 339 LEU A N 1
ATOM 2706 C CA . LEU A 1 339 ? 20.781 -25.328 -3.525 1 95.88 339 LEU A CA 1
ATOM 2707 C C . LEU A 1 339 ? 20.781 -23.922 -2.936 1 95.88 339 LEU A C 1
ATOM 2709 O O . LEU A 1 339 ? 19.875 -23.547 -2.191 1 95.88 339 LEU A O 1
ATOM 2713 N N . LEU A 1 340 ? 21.766 -23.188 -3.357 1 94.56 340 LEU A N 1
ATOM 2714 C CA . LEU A 1 340 ? 21.859 -21.797 -2.904 1 94.56 340 LEU A CA 1
ATOM 2715 C C . LEU A 1 340 ? 21.406 -20.844 -3.996 1 94.56 340 LEU A C 1
ATOM 2717 O O . LEU A 1 340 ? 21.609 -21.094 -5.184 1 94.56 340 LEU A O 1
ATOM 2721 N N . CYS A 1 341 ? 20.812 -19.766 -3.561 1 92.38 341 CYS A N 1
ATOM 2722 C CA . CYS A 1 341 ? 20.328 -18.75 -4.496 1 92.38 341 CYS A CA 1
ATOM 2723 C C . CYS A 1 341 ? 21.5 -18.078 -5.215 1 92.38 341 CYS A C 1
ATOM 2725 O O . CYS A 1 341 ? 22.219 -17.281 -4.617 1 92.38 341 CYS A O 1
ATOM 2727 N N . VAL A 1 342 ? 21.609 -18.281 -6.426 1 88.62 342 VAL A N 1
ATOM 2728 C CA . VAL A 1 342 ? 22.719 -17.766 -7.227 1 88.62 342 VAL A CA 1
ATOM 2729 C C . VAL A 1 342 ? 22.641 -16.25 -7.309 1 88.62 342 VAL A C 1
ATOM 2731 O O . VAL A 1 342 ? 23.672 -15.57 -7.312 1 88.62 342 VAL A O 1
ATOM 2734 N N . TRP A 1 343 ? 21.5 -15.797 -7.324 1 85.25 343 TRP A N 1
ATOM 2735 C CA . TRP A 1 343 ? 21.328 -14.352 -7.43 1 85.25 343 TRP A CA 1
ATOM 2736 C C . TRP A 1 343 ? 21.906 -13.648 -6.211 1 85.25 343 TRP A C 1
ATOM 2738 O O . TRP A 1 343 ? 22.641 -12.664 -6.348 1 85.25 343 TRP A O 1
ATOM 2748 N N . HIS A 1 344 ? 21.578 -14.086 -5.086 1 85.25 344 HIS A N 1
ATOM 2749 C CA . HIS A 1 344 ? 22.078 -13.469 -3.865 1 85.25 344 HIS A CA 1
ATOM 2750 C C . HIS A 1 344 ? 23.594 -13.617 -3.764 1 85.25 344 HIS A C 1
ATOM 2752 O O . HIS A 1 344 ? 24.281 -12.711 -3.268 1 85.25 344 HIS A O 1
ATOM 2758 N N . VAL A 1 345 ? 24.062 -14.68 -4.219 1 88.06 345 VAL A N 1
ATOM 2759 C CA . VAL A 1 345 ? 25.516 -14.898 -4.207 1 88.06 345 VAL A CA 1
ATOM 2760 C C . VAL A 1 345 ? 26.188 -13.922 -5.168 1 88.06 345 VAL A C 1
ATOM 2762 O O . VAL A 1 345 ? 27.188 -13.297 -4.82 1 88.06 345 VAL A O 1
ATOM 2765 N N . ASN A 1 346 ? 25.609 -13.82 -6.359 1 85.69 346 ASN A N 1
ATOM 2766 C CA . ASN A 1 346 ? 26.141 -12.875 -7.332 1 85.69 346 ASN A CA 1
ATOM 2767 C C . ASN A 1 346 ? 26.156 -11.453 -6.785 1 85.69 346 ASN A C 1
ATOM 2769 O O . ASN A 1 346 ? 27.109 -10.711 -6.996 1 85.69 346 ASN A O 1
ATOM 2773 N N . ARG A 1 347 ? 25.125 -11.141 -6.133 1 83.19 347 ARG A N 1
ATOM 2774 C CA . ARG A 1 347 ? 25.031 -9.797 -5.562 1 83.19 347 ARG A CA 1
ATOM 2775 C C . ARG A 1 347 ? 26.078 -9.586 -4.48 1 83.19 347 ARG A C 1
ATOM 2777 O O . ARG A 1 347 ? 26.641 -8.492 -4.352 1 83.19 347 ARG A O 1
ATOM 2784 N N . ALA A 1 348 ? 26.266 -10.57 -3.707 1 85 348 ALA A N 1
ATOM 2785 C CA . ALA A 1 348 ? 27.281 -10.492 -2.652 1 85 348 ALA A CA 1
ATOM 2786 C C . ALA A 1 348 ? 28.672 -10.328 -3.242 1 85 348 ALA A C 1
ATOM 2788 O O . ALA A 1 348 ? 29.484 -9.539 -2.74 1 85 348 ALA A O 1
ATOM 2789 N N . VAL A 1 349 ? 28.906 -11.047 -4.293 1 86.75 349 VAL A N 1
ATOM 2790 C CA . VAL A 1 349 ? 30.203 -10.984 -4.953 1 86.75 349 VAL A CA 1
ATOM 2791 C C . VAL A 1 349 ? 30.375 -9.617 -5.625 1 86.75 349 VAL A C 1
ATOM 2793 O O . VAL A 1 349 ? 31.438 -9.016 -5.539 1 86.75 349 VAL A O 1
ATOM 2796 N N . GLU A 1 350 ? 29.359 -9.219 -6.285 1 85.19 350 GLU A N 1
ATOM 2797 C CA . GLU A 1 350 ? 29.391 -7.91 -6.922 1 85.19 350 GLU A CA 1
ATOM 2798 C C . GLU A 1 350 ? 29.688 -6.809 -5.902 1 85.19 350 GLU A C 1
ATOM 2800 O O . GLU A 1 350 ? 30.484 -5.906 -6.168 1 85.19 350 GLU A O 1
ATOM 2805 N N . LYS A 1 351 ? 29.016 -6.879 -4.855 1 81.44 351 LYS A N 1
ATOM 2806 C CA . LYS A 1 351 ? 29.219 -5.891 -3.801 1 81.44 351 LYS A CA 1
ATOM 2807 C C . LYS A 1 351 ? 30.656 -5.906 -3.305 1 81.44 351 LYS A C 1
ATOM 2809 O O . LYS A 1 351 ? 31.25 -4.855 -3.051 1 81.44 351 LYS A O 1
ATOM 2814 N N . ARG A 1 352 ? 31.172 -7.043 -3.168 1 82.75 352 ARG A N 1
ATOM 2815 C CA . ARG A 1 352 ? 32.531 -7.188 -2.701 1 82.75 352 ARG A CA 1
ATOM 2816 C C . ARG A 1 352 ? 33.531 -6.578 -3.695 1 82.75 352 ARG A C 1
ATOM 2818 O O . ARG A 1 352 ? 34.5 -5.934 -3.299 1 82.75 352 ARG A O 1
ATOM 2825 N N . VAL A 1 353 ? 33.25 -6.789 -4.953 1 83.19 353 VAL A N 1
ATOM 2826 C CA . VAL A 1 353 ? 34.125 -6.238 -6 1 83.19 353 VAL A CA 1
ATOM 2827 C C . VAL A 1 353 ? 34 -4.715 -6.008 1 83.19 353 VAL A C 1
ATOM 2829 O O . VAL A 1 353 ? 35 -4.016 -6.117 1 83.19 353 VAL A O 1
ATOM 2832 N N . ASN A 1 354 ? 32.812 -4.281 -5.965 1 78.38 354 ASN A N 1
ATOM 2833 C CA . ASN A 1 354 ? 32.594 -2.84 -5.918 1 78.38 354 ASN A CA 1
ATOM 2834 C C . ASN A 1 354 ? 33.344 -2.197 -4.754 1 78.38 354 ASN A C 1
ATOM 2836 O O . ASN A 1 354 ? 33.969 -1.142 -4.91 1 78.38 354 ASN A O 1
ATOM 2840 N N . ASP A 1 355 ? 33.25 -2.863 -3.695 1 74.94 355 ASP A N 1
ATOM 2841 C CA . ASP A 1 355 ? 33.906 -2.355 -2.496 1 74.94 355 ASP A CA 1
ATOM 2842 C C . ASP A 1 355 ? 35.406 -2.357 -2.66 1 74.94 355 ASP A C 1
ATOM 2844 O O . ASP A 1 355 ? 36.094 -1.43 -2.215 1 74.94 355 ASP A O 1
ATOM 2848 N N . THR A 1 356 ? 35.906 -3.355 -3.285 1 74.69 356 THR A N 1
ATOM 2849 C CA . THR A 1 356 ? 37.344 -3.469 -3.523 1 74.69 356 THR A CA 1
ATOM 2850 C C . THR A 1 356 ? 37.812 -2.391 -4.492 1 74.69 356 THR A C 1
ATOM 2852 O O . THR A 1 356 ? 38.875 -1.792 -4.293 1 74.69 356 THR A O 1
ATOM 2855 N N . CYS A 1 357 ? 37.031 -2.158 -5.477 1 72.5 357 CYS A N 1
ATOM 2856 C CA . CYS A 1 357 ? 37.375 -1.139 -6.461 1 72.5 357 CYS A CA 1
ATOM 2857 C C . CYS A 1 357 ? 37.312 0.255 -5.848 1 72.5 357 CYS A C 1
ATOM 2859 O O . CYS A 1 357 ? 38.156 1.105 -6.137 1 72.5 357 CYS A O 1
ATOM 2861 N N . LYS A 1 358 ? 36.312 0.407 -5.195 1 69.44 358 LYS A N 1
ATOM 2862 C CA . LYS A 1 358 ? 36.188 1.688 -4.512 1 69.44 358 LYS A CA 1
ATOM 2863 C C . LYS A 1 358 ? 37.375 1.966 -3.611 1 69.44 358 LYS A C 1
ATOM 2865 O O . LYS A 1 358 ? 37.906 3.084 -3.586 1 69.44 358 LYS A O 1
ATOM 2870 N N . ASN A 1 359 ? 37.781 0.948 -3.002 1 64.44 359 ASN A N 1
ATOM 2871 C CA . ASN A 1 359 ? 38.938 1.066 -2.105 1 64.44 359 ASN A CA 1
ATOM 2872 C C . ASN A 1 359 ? 40.219 1.35 -2.873 1 64.44 359 ASN A C 1
ATOM 2874 O O . ASN A 1 359 ? 41.062 2.143 -2.428 1 64.44 359 ASN A O 1
ATOM 2878 N N . LEU A 1 360 ? 40.375 0.747 -3.947 1 64 360 LEU A N 1
ATOM 2879 C CA . LEU A 1 360 ? 41.562 0.945 -4.781 1 64 360 LEU A CA 1
ATOM 2880 C C . LEU A 1 360 ? 41.562 2.352 -5.371 1 64 360 LEU A C 1
ATOM 2882 O O . LEU A 1 360 ? 42.625 2.979 -5.457 1 64 360 LEU A O 1
ATOM 2886 N N . ARG A 1 361 ? 40.438 2.805 -5.82 1 63.09 361 ARG A N 1
ATOM 2887 C CA . ARG A 1 361 ? 40.312 4.148 -6.379 1 63.09 361 ARG A CA 1
ATOM 2888 C C . ARG A 1 361 ? 40.688 5.207 -5.34 1 63.09 361 ARG A C 1
ATOM 2890 O O . ARG A 1 361 ? 41.344 6.188 -5.648 1 63.09 361 ARG A O 1
ATOM 2897 N N . ARG A 1 362 ? 40.094 5.098 -4.352 1 55 362 ARG A N 1
ATOM 2898 C CA . ARG A 1 362 ? 40.312 6.062 -3.281 1 55 362 ARG A CA 1
ATOM 2899 C C . ARG A 1 362 ? 41.812 6.129 -2.916 1 55 362 ARG A C 1
ATOM 2901 O O . ARG A 1 362 ? 42.312 7.199 -2.596 1 55 362 ARG A O 1
ATOM 2908 N N . ARG A 1 363 ? 42.469 5.004 -2.961 1 55.97 363 ARG A N 1
ATOM 2909 C CA . ARG A 1 363 ? 43.906 4.949 -2.684 1 55.97 363 ARG A CA 1
ATOM 2910 C C . ARG A 1 363 ? 44.688 5.648 -3.779 1 55.97 363 ARG A C 1
ATOM 2912 O O . ARG A 1 363 ? 45.688 6.301 -3.502 1 55.97 363 ARG A O 1
ATOM 2919 N N . ASN A 1 364 ? 44.156 5.316 -4.887 1 55.19 364 ASN A N 1
ATOM 2920 C CA . ASN A 1 364 ? 44.906 5.848 -6.008 1 55.19 364 ASN A CA 1
ATOM 2921 C C . ASN A 1 364 ? 44.469 7.258 -6.375 1 55.19 364 ASN A C 1
ATOM 2923 O O . ASN A 1 364 ? 44.969 7.848 -7.332 1 55.19 364 ASN A O 1
ATOM 2927 N N . THR A 1 365 ? 43.812 8.039 -5.441 1 48.19 365 THR A N 1
ATOM 2928 C CA . THR A 1 365 ? 43.375 9.422 -5.629 1 48.19 365 THR A CA 1
ATOM 2929 C C . THR A 1 365 ? 42.688 9.594 -6.988 1 48.19 365 THR A C 1
ATOM 2931 O O . THR A 1 365 ? 42.75 10.68 -7.578 1 48.19 365 THR A O 1
ATOM 2934 N N . SER A 1 366 ? 42.438 8.594 -7.648 1 45.06 366 SER A N 1
ATOM 2935 C CA . SER A 1 366 ? 41.906 8.766 -9 1 45.06 366 SER A CA 1
ATOM 2936 C C . SER A 1 366 ? 40.438 9.156 -8.977 1 45.06 366 SER A C 1
ATOM 2938 O O . SER A 1 366 ? 39.719 8.773 -8.07 1 45.06 366 SER A O 1
ATOM 2940 N N . SER A 1 367 ? 40.094 10.328 -9.445 1 45.19 367 SER A N 1
ATOM 2941 C CA . SER A 1 367 ? 38.812 11.023 -9.609 1 45.19 367 SER A CA 1
ATOM 2942 C C . SER A 1 367 ? 37.781 10.133 -10.305 1 45.19 367 SER A C 1
ATOM 2944 O O . SER A 1 367 ? 36.75 10.617 -10.797 1 45.19 367 SER A O 1
ATOM 2946 N N . SER A 1 368 ? 38.062 8.961 -10.453 1 47.28 368 SER A N 1
ATOM 2947 C CA . SER A 1 368 ? 37.125 8.281 -11.336 1 47.28 368 SER A CA 1
ATOM 2948 C C . SER A 1 368 ? 35.719 8.18 -10.703 1 47.28 368 SER A C 1
ATOM 2950 O O . SER A 1 368 ? 35.594 8.172 -9.477 1 47.28 368 SER A O 1
ATOM 2952 N N . ARG A 1 369 ? 34.688 8.344 -11.492 1 51.22 369 ARG A N 1
ATOM 2953 C CA . ARG A 1 369 ? 33.281 8.453 -11.125 1 51.22 369 ARG A CA 1
ATOM 2954 C C . ARG A 1 369 ? 32.812 7.199 -10.398 1 51.22 369 ARG A C 1
ATOM 2956 O O . ARG A 1 369 ? 33.156 6.082 -10.773 1 51.22 369 ARG A O 1
ATOM 2963 N N . PRO A 1 370 ? 32.188 7.289 -9.25 1 56.03 370 PRO A N 1
ATOM 2964 C CA . PRO A 1 370 ? 31.531 6.199 -8.523 1 56.03 370 PRO A CA 1
ATOM 2965 C C . PRO A 1 370 ? 30.828 5.207 -9.445 1 56.03 370 PRO A C 1
ATOM 2967 O O . PRO A 1 370 ? 30.781 4.008 -9.156 1 56.03 370 PRO A O 1
ATOM 2970 N N . GLN A 1 371 ? 30.484 5.625 -10.562 1 56.69 371 GLN A N 1
ATOM 2971 C CA . GLN A 1 371 ? 29.812 4.746 -11.516 1 56.69 371 GLN A CA 1
ATOM 2972 C C . GLN A 1 371 ? 30.797 3.729 -12.102 1 56.69 371 GLN A C 1
ATOM 2974 O O . GLN A 1 371 ? 30.406 2.607 -12.438 1 56.69 371 GLN A O 1
ATOM 2979 N N . ALA A 1 372 ? 32.031 4.066 -12.094 1 59.84 372 ALA A N 1
ATOM 2980 C CA . ALA A 1 372 ? 33.031 3.178 -12.656 1 59.84 372 ALA A CA 1
ATOM 2981 C C . ALA A 1 372 ? 33.219 1.942 -11.781 1 59.84 372 ALA A C 1
ATOM 2983 O O . ALA A 1 372 ? 33.469 0.843 -12.297 1 59.84 372 ALA A O 1
ATOM 2984 N N . ASP A 1 373 ? 33.188 2.084 -10.562 1 62.97 373 ASP A N 1
ATOM 2985 C CA . ASP A 1 373 ? 33.312 0.961 -9.641 1 62.97 373 ASP A CA 1
ATOM 2986 C C . ASP A 1 373 ? 32.156 -0.022 -9.812 1 62.97 373 ASP A C 1
ATOM 2988 O O . ASP A 1 373 ? 32.375 -1.237 -9.828 1 62.97 373 ASP A O 1
ATOM 2992 N N . VAL A 1 374 ? 30.984 0.547 -10.016 1 62.47 374 VAL A N 1
ATOM 2993 C CA . VAL A 1 374 ? 29.797 -0.278 -10.211 1 62.47 374 VAL A CA 1
ATOM 2994 C C . VAL A 1 374 ? 29.906 -1.037 -11.531 1 62.47 374 VAL A C 1
ATOM 2996 O O . VAL A 1 374 ? 29.547 -2.213 -11.617 1 62.47 374 VAL A O 1
ATOM 2999 N N . ASP A 1 375 ? 30.5 -0.376 -12.43 1 65.81 375 ASP A N 1
ATOM 3000 C CA . ASP A 1 375 ? 30.672 -1.001 -13.742 1 65.81 375 ASP A CA 1
ATOM 3001 C C . ASP A 1 375 ? 31.703 -2.131 -13.688 1 65.81 375 ASP A C 1
ATOM 3003 O O . ASP A 1 375 ? 31.547 -3.156 -14.344 1 65.81 375 ASP A O 1
ATOM 3007 N N . MET A 1 376 ? 32.594 -1.912 -12.836 1 71.56 376 MET A N 1
ATOM 3008 C CA . MET A 1 376 ? 33.625 -2.947 -12.695 1 71.56 376 MET A CA 1
ATOM 3009 C C . MET A 1 376 ? 33.062 -4.168 -11.969 1 71.56 376 MET A C 1
ATOM 3011 O O . MET A 1 376 ? 33.375 -5.305 -12.312 1 71.56 376 MET A O 1
ATOM 3015 N N . GLY A 1 377 ? 32.281 -3.912 -11 1 70.56 377 GLY A N 1
ATOM 3016 C CA . GLY A 1 377 ? 31.641 -5.016 -10.312 1 70.56 377 GLY A CA 1
ATOM 3017 C C . GLY A 1 377 ? 30.734 -5.828 -11.219 1 70.56 377 GLY A C 1
ATOM 3018 O O . GLY A 1 377 ? 30.781 -7.062 -11.203 1 70.56 377 GLY A O 1
ATOM 3019 N N . LYS A 1 378 ? 30.078 -5.105 -12.016 1 70.62 378 LYS A N 1
ATOM 3020 C CA . LYS A 1 378 ? 29.203 -5.762 -12.984 1 70.62 378 LYS A CA 1
ATOM 3021 C C . LYS A 1 378 ? 30.016 -6.543 -14.016 1 70.62 378 LYS A C 1
ATOM 3023 O O . LYS A 1 378 ? 29.641 -7.656 -14.391 1 70.62 378 LYS A O 1
ATOM 3028 N N . PHE A 1 379 ? 31.078 -5.934 -14.414 1 68.81 379 PHE A N 1
ATOM 3029 C CA . PHE A 1 379 ? 31.938 -6.59 -15.383 1 68.81 379 PHE A CA 1
ATOM 3030 C C . PHE A 1 379 ? 32.531 -7.875 -14.805 1 68.81 379 PHE A C 1
ATOM 3032 O O . PHE A 1 379 ? 32.531 -8.914 -15.461 1 68.81 379 PHE A O 1
ATOM 3039 N N . PHE A 1 380 ? 32.938 -7.781 -13.695 1 76.44 380 PHE A N 1
ATOM 3040 C CA . PHE A 1 380 ? 33.531 -8.945 -13.039 1 76.44 380 PHE A CA 1
ATOM 3041 C C . PHE A 1 380 ? 32.5 -10.07 -12.906 1 76.44 380 PHE A C 1
ATOM 3043 O O . PHE A 1 380 ? 32.812 -11.227 -13.211 1 76.44 380 PHE A O 1
ATOM 3050 N N . THR A 1 381 ? 31.375 -9.711 -12.438 1 75.81 381 THR A N 1
ATOM 3051 C CA . THR A 1 381 ? 30.359 -10.719 -12.18 1 75.81 381 THR A CA 1
ATOM 3052 C C . THR A 1 381 ? 29.859 -11.336 -13.477 1 75.81 381 THR A C 1
ATOM 3054 O O . THR A 1 381 ? 29.562 -12.531 -13.531 1 75.81 381 THR A O 1
ATOM 3057 N N . THR A 1 382 ? 29.812 -10.562 -14.492 1 72.19 382 THR A N 1
ATOM 3058 C CA . THR A 1 382 ? 29.234 -11.039 -15.742 1 72.19 382 THR A CA 1
ATOM 3059 C C . THR A 1 382 ? 30.281 -11.75 -16.578 1 72.19 382 THR A C 1
ATOM 3061 O O . THR A 1 382 ? 29.953 -12.484 -17.516 1 72.19 382 THR A O 1
ATOM 3064 N N . THR A 1 383 ? 31.531 -11.625 -16.25 1 74.81 383 THR A N 1
ATOM 3065 C CA . THR A 1 383 ? 32.562 -12.234 -17.078 1 74.81 383 THR A CA 1
ATOM 3066 C C . THR A 1 383 ? 33.344 -13.273 -16.281 1 74.81 383 THR A C 1
ATOM 3068 O O . THR A 1 383 ? 33.188 -14.477 -16.5 1 74.81 383 THR A O 1
ATOM 3071 N N . CYS A 1 384 ? 34.031 -12.828 -15.234 1 79.88 384 CYS A N 1
ATOM 3072 C CA . CYS A 1 384 ? 34.906 -13.734 -14.508 1 79.88 384 CYS A CA 1
ATOM 3073 C C . CYS A 1 384 ? 34.094 -14.688 -13.633 1 79.88 384 CYS A C 1
ATOM 3075 O O . CYS A 1 384 ? 34.219 -15.906 -13.758 1 79.88 384 CYS A O 1
ATOM 3077 N N . TRP A 1 385 ? 33.281 -14.125 -12.859 1 86.38 385 TRP A N 1
ATOM 3078 C CA . TRP A 1 385 ? 32.5 -14.906 -11.914 1 86.38 385 TRP A CA 1
ATOM 3079 C C . TRP A 1 385 ? 31.5 -15.781 -12.648 1 86.38 385 TRP A C 1
ATOM 3081 O O . TRP A 1 385 ? 31.234 -16.922 -12.25 1 86.38 385 TRP A O 1
ATOM 3091 N N . TYR A 1 386 ? 31 -15.352 -13.672 1 83.31 386 TYR A N 1
ATOM 3092 C CA . TYR A 1 386 ? 30.031 -16.078 -14.484 1 83.31 386 TYR A CA 1
ATOM 3093 C C . TYR A 1 386 ? 30.625 -17.406 -14.977 1 83.31 386 TYR A C 1
ATOM 3095 O O . TYR A 1 386 ? 29.969 -18.438 -14.914 1 83.31 386 TYR A O 1
ATOM 3103 N N . TYR A 1 387 ? 31.844 -17.359 -15.398 1 82.81 387 TYR A N 1
ATOM 3104 C CA . TYR A 1 387 ? 32.469 -18.547 -15.961 1 82.81 387 TYR A CA 1
ATOM 3105 C C . TYR A 1 387 ? 32.75 -19.578 -14.875 1 82.81 387 TYR A C 1
ATOM 3107 O O . TYR A 1 387 ? 32.75 -20.797 -15.141 1 82.81 387 TYR A O 1
ATOM 3115 N N . VAL A 1 388 ? 32.812 -19.078 -13.734 1 87.44 388 VAL A N 1
ATOM 3116 C CA . VAL A 1 388 ? 33.031 -20 -12.617 1 87.44 388 VAL A CA 1
ATOM 3117 C C . VAL A 1 388 ? 31.703 -20.672 -12.258 1 87.44 388 VAL A C 1
ATOM 3119 O O . VAL A 1 388 ? 31.641 -21.906 -12.148 1 87.44 388 VAL A O 1
ATOM 3122 N N . VAL A 1 389 ? 30.688 -19.938 -12.141 1 87.75 389 VAL A N 1
ATOM 3123 C CA . VAL A 1 389 ? 29.391 -20.438 -11.688 1 87.75 389 VAL A CA 1
ATOM 3124 C C . VAL A 1 389 ? 28.781 -21.312 -12.766 1 87.75 389 VAL A C 1
ATOM 3126 O O . VAL A 1 389 ? 28.141 -22.328 -12.461 1 87.75 389 VAL A O 1
ATOM 3129 N N . TYR A 1 390 ? 29.031 -21.016 -14 1 83 390 TYR A N 1
ATOM 3130 C CA . TYR A 1 390 ? 28.312 -21.688 -15.078 1 83 390 TYR A CA 1
ATOM 3131 C C . TYR A 1 390 ? 29.203 -22.688 -15.797 1 83 390 TYR A C 1
ATOM 3133 O O . TYR A 1 390 ? 28.891 -23.156 -16.891 1 83 390 TYR A O 1
ATOM 3141 N N . ALA A 1 391 ? 30.359 -23 -15.117 1 84.75 391 ALA A N 1
ATOM 3142 C CA . ALA A 1 391 ? 31.219 -24.047 -15.656 1 84.75 391 ALA A CA 1
ATOM 3143 C C . ALA A 1 391 ? 30.5 -25.406 -15.656 1 84.75 391 ALA A C 1
ATOM 3145 O O . ALA A 1 391 ? 29.812 -25.75 -14.688 1 84.75 391 ALA A O 1
ATOM 3146 N N . SER A 1 392 ? 30.547 -26.203 -16.781 1 82 392 SER A N 1
ATOM 3147 C CA . SER A 1 392 ? 29.859 -27.484 -16.891 1 82 392 SER A CA 1
ATOM 3148 C C . SER A 1 392 ? 30.797 -28.656 -16.625 1 82 392 SER A C 1
ATOM 3150 O O . SER A 1 392 ? 30.344 -29.766 -16.375 1 82 392 SER A O 1
ATOM 3152 N N . THR A 1 393 ? 32.094 -28.375 -16.75 1 85.19 393 THR A N 1
ATOM 3153 C CA . THR A 1 393 ? 33.094 -29.422 -16.531 1 85.19 393 THR A CA 1
ATOM 3154 C C . THR A 1 393 ? 34.156 -28.953 -15.547 1 85.19 393 THR A C 1
ATOM 3156 O O . THR A 1 393 ? 34.312 -27.75 -15.32 1 85.19 393 THR A O 1
ATOM 3159 N N . ASP A 1 394 ? 34.812 -29.922 -15.023 1 87.56 394 ASP A N 1
ATOM 3160 C CA . ASP A 1 394 ? 35.875 -29.625 -14.062 1 87.56 394 ASP A CA 1
ATOM 3161 C C . ASP A 1 394 ? 37.031 -28.844 -14.727 1 87.56 394 ASP A C 1
ATOM 3163 O O . ASP A 1 394 ? 37.625 -27.984 -14.102 1 87.56 394 ASP A O 1
ATOM 3167 N N . ASP A 1 395 ? 37.25 -29.156 -15.938 1 86.88 395 ASP A N 1
ATOM 3168 C CA . ASP A 1 395 ? 38.312 -28.484 -16.672 1 86.88 395 ASP A CA 1
ATOM 3169 C C . ASP A 1 395 ? 37.969 -27 -16.875 1 86.88 395 ASP A C 1
ATOM 3171 O O . ASP A 1 395 ? 38.844 -26.141 -16.719 1 86.88 395 ASP A O 1
ATOM 3175 N N . GLN A 1 396 ? 36.781 -26.812 -17.188 1 85.38 396 GLN A N 1
ATOM 3176 C CA . GLN A 1 396 ? 36.344 -25.438 -17.375 1 85.38 396 GLN A CA 1
ATOM 3177 C C . GLN A 1 396 ? 36.438 -24.641 -16.078 1 85.38 396 GLN A C 1
ATOM 3179 O O . GLN A 1 396 ? 36.781 -23.453 -16.094 1 85.38 396 GLN A O 1
ATOM 3184 N N . LEU A 1 397 ? 36.125 -25.312 -15.023 1 89.44 397 LEU A N 1
ATOM 3185 C CA . LEU A 1 397 ? 36.156 -24.672 -13.719 1 89.44 397 LEU A CA 1
ATOM 3186 C C . LEU A 1 397 ? 37.594 -24.281 -13.344 1 89.44 397 LEU A C 1
ATOM 3188 O O . LEU A 1 397 ? 37.812 -23.156 -12.891 1 89.44 397 LEU A O 1
ATOM 3192 N N . THR A 1 398 ? 38.438 -25.156 -13.633 1 89.69 398 THR A N 1
ATOM 3193 C CA . THR A 1 398 ? 39.844 -24.906 -13.305 1 89.69 398 THR A CA 1
ATOM 3194 C C . THR A 1 398 ? 40.406 -23.766 -14.156 1 89.69 398 THR A C 1
ATOM 3196 O O . THR A 1 398 ? 41.156 -22.922 -13.664 1 89.69 398 THR A O 1
ATOM 3199 N N . GLU A 1 399 ? 40 -23.766 -15.367 1 86.81 399 GLU A N 1
ATOM 3200 C CA . GLU A 1 399 ? 40.469 -22.719 -16.281 1 86.81 399 GLU A CA 1
ATOM 3201 C C . GLU A 1 399 ? 39.906 -21.359 -15.875 1 86.81 399 GLU A C 1
ATOM 3203 O O . GLU A 1 399 ? 40.625 -20.359 -15.93 1 86.81 399 GLU A O 1
ATOM 3208 N N . ALA A 1 400 ? 38.656 -21.438 -15.531 1 88.12 400 ALA A N 1
ATOM 3209 C CA . ALA A 1 400 ? 38.031 -20.188 -15.141 1 88.12 400 ALA A CA 1
ATOM 3210 C C . ALA A 1 400 ? 38.656 -19.625 -13.875 1 88.12 400 ALA A C 1
ATOM 3212 O O . ALA A 1 400 ? 38.875 -18.406 -13.781 1 88.12 400 ALA A O 1
ATOM 3213 N N . LEU A 1 401 ? 38.969 -20.438 -12.961 1 89.75 401 LEU A N 1
ATOM 3214 C CA . LEU A 1 401 ? 39.562 -20.016 -11.703 1 89.75 401 LEU A CA 1
ATOM 3215 C C . LEU A 1 401 ? 40.969 -19.5 -11.93 1 89.75 401 LEU A C 1
ATOM 3217 O O . LEU A 1 401 ? 41.406 -18.531 -11.305 1 89.75 401 LEU A O 1
ATOM 3221 N N . ALA A 1 402 ? 41.719 -20.125 -12.836 1 87.88 402 ALA A N 1
ATOM 3222 C CA . ALA A 1 402 ? 43.062 -19.703 -13.156 1 87.88 402 ALA A CA 1
ATOM 3223 C C . ALA A 1 402 ? 43.094 -18.328 -13.812 1 87.88 402 ALA A C 1
ATOM 3225 O O . ALA A 1 402 ? 43.906 -17.484 -13.477 1 87.88 402 ALA A O 1
ATOM 3226 N N . SER A 1 403 ? 42.188 -18.219 -14.703 1 84.62 403 SER A N 1
ATOM 3227 C CA . SER A 1 403 ? 42.094 -16.938 -15.391 1 84.62 403 SER A CA 1
ATOM 3228 C C . SER A 1 403 ? 41.719 -15.812 -14.422 1 84.62 403 SER A C 1
ATOM 3230 O O . SER A 1 403 ? 42.219 -14.695 -14.539 1 84.62 403 SER A O 1
ATOM 3232 N N . MET A 1 404 ? 40.844 -16.125 -13.492 1 86.94 404 MET A N 1
ATOM 3233 C CA . MET A 1 404 ? 40.406 -15.141 -12.5 1 86.94 404 MET A CA 1
ATOM 3234 C C . MET A 1 404 ? 41.531 -14.812 -11.531 1 86.94 404 MET A C 1
ATOM 3236 O O . MET A 1 404 ? 41.688 -13.664 -11.117 1 86.94 404 MET A O 1
ATOM 3240 N N . ASN A 1 405 ? 42.281 -15.82 -11.25 1 88 405 ASN A N 1
ATOM 3241 C CA . ASN A 1 405 ? 43.406 -15.633 -10.312 1 88 405 ASN A CA 1
ATOM 3242 C C . ASN A 1 405 ? 44.469 -14.727 -10.898 1 88 405 ASN A C 1
ATOM 3244 O O . ASN A 1 405 ? 45.156 -14.008 -10.156 1 88 405 ASN A O 1
ATOM 3248 N N . GLU A 1 406 ? 44.594 -14.727 -12.133 1 82.38 406 GLU A N 1
ATOM 3249 C CA . GLU A 1 406 ? 45.594 -13.891 -12.805 1 82.38 406 GLU A CA 1
ATOM 3250 C C . GLU A 1 406 ? 45.25 -12.414 -12.688 1 82.38 406 GLU A C 1
ATOM 3252 O O . GLU A 1 406 ? 46.156 -11.578 -12.469 1 82.38 406 GLU A O 1
ATOM 3257 N N . LYS A 1 407 ? 44.062 -12.148 -12.688 1 77.38 407 LYS A N 1
ATOM 3258 C CA . LYS A 1 407 ? 43.656 -10.75 -12.766 1 77.38 407 LYS A CA 1
ATOM 3259 C C . LYS A 1 407 ? 43.156 -10.242 -11.414 1 77.38 407 LYS A C 1
ATOM 3261 O O . LYS A 1 407 ? 43.312 -9.062 -11.094 1 77.38 407 LYS A O 1
ATOM 3266 N N . TRP A 1 408 ? 42.5 -11.25 -10.727 1 84.38 408 TRP A N 1
ATOM 3267 C CA . TRP A 1 408 ? 41.875 -10.844 -9.477 1 84.38 408 TRP A CA 1
ATOM 3268 C C . TRP A 1 408 ? 42.25 -11.812 -8.352 1 84.38 408 TRP A C 1
ATOM 3270 O O . TRP A 1 408 ? 41.344 -12.445 -7.773 1 84.38 408 TRP A O 1
ATOM 3280 N N . PRO A 1 409 ? 43.375 -11.844 -7.891 1 83.5 409 PRO A N 1
ATOM 3281 C CA . PRO A 1 409 ? 43.781 -12.852 -6.91 1 83.5 409 PRO A CA 1
ATOM 3282 C C . PRO A 1 409 ? 43.094 -12.688 -5.566 1 83.5 409 PRO A C 1
ATOM 3284 O O . PRO A 1 409 ? 42.75 -13.68 -4.922 1 83.5 409 PRO A O 1
ATOM 3287 N N . SER A 1 410 ? 42.906 -11.461 -5.129 1 80.75 410 SER A N 1
ATOM 3288 C CA . SER A 1 410 ? 42.25 -11.234 -3.848 1 80.75 410 SER A CA 1
ATOM 3289 C C . SER A 1 410 ? 40.812 -11.703 -3.881 1 80.75 410 SER A C 1
ATOM 3291 O O . SER A 1 410 ? 40.281 -12.188 -2.877 1 80.75 410 SER A O 1
ATOM 3293 N N . MET A 1 411 ? 40.25 -11.57 -4.973 1 86.12 411 MET A N 1
ATOM 3294 C CA . MET A 1 411 ? 38.844 -11.992 -5.113 1 86.12 411 MET A CA 1
ATOM 3295 C C . MET A 1 411 ? 38.75 -13.508 -5.125 1 86.12 411 MET A C 1
ATOM 3297 O O . MET A 1 411 ? 37.75 -14.07 -4.648 1 86.12 411 MET A O 1
ATOM 3301 N N . VAL A 1 412 ? 39.719 -14.102 -5.656 1 87.94 412 VAL A N 1
ATOM 3302 C CA . VAL A 1 412 ? 39.719 -15.562 -5.703 1 87.94 412 VAL A CA 1
ATOM 3303 C C . VAL A 1 412 ? 39.781 -16.125 -4.289 1 87.94 412 VAL A C 1
ATOM 3305 O O . VAL A 1 412 ? 39.125 -17.109 -3.971 1 87.94 412 VAL A O 1
ATOM 3308 N N . GLU A 1 413 ? 40.531 -15.508 -3.488 1 87 413 GLU A N 1
ATOM 3309 C CA . GLU A 1 413 ? 40.625 -15.945 -2.1 1 87 413 GLU A CA 1
ATOM 3310 C C . GLU A 1 413 ? 39.281 -15.82 -1.398 1 87 413 GLU A C 1
ATOM 3312 O O . GLU A 1 413 ? 38.844 -16.719 -0.674 1 87 413 GLU A O 1
ATOM 3317 N N . TYR A 1 414 ? 38.656 -14.766 -1.607 1 87.19 414 TYR A N 1
ATOM 3318 C CA . TYR A 1 414 ? 37.312 -14.531 -1.044 1 87.19 414 TYR A CA 1
ATOM 3319 C C . TYR A 1 414 ? 36.344 -15.57 -1.534 1 87.19 414 TYR A C 1
ATOM 3321 O O . TYR A 1 414 ? 35.594 -16.141 -0.741 1 87.19 414 TYR A O 1
ATOM 3329 N N . ILE A 1 415 ? 36.344 -15.758 -2.793 1 90.31 415 ILE A N 1
ATOM 3330 C CA . ILE A 1 415 ? 35.375 -16.672 -3.42 1 90.31 415 ILE A CA 1
ATOM 3331 C C . ILE A 1 415 ? 35.656 -18.094 -2.938 1 90.31 415 ILE A C 1
ATOM 3333 O O . ILE A 1 415 ? 34.688 -18.844 -2.682 1 90.31 415 ILE A O 1
ATOM 3337 N N . GLU A 1 416 ? 36.844 -18.484 -2.779 1 90.56 416 GLU A N 1
ATOM 3338 C CA . GLU A 1 416 ? 37.219 -19.828 -2.371 1 90.56 416 GLU A CA 1
ATOM 3339 C C . GLU A 1 416 ? 36.844 -20.094 -0.912 1 90.56 416 GLU A C 1
ATOM 3341 O O . GLU A 1 416 ? 36.375 -21.172 -0.565 1 90.56 416 GLU A O 1
ATOM 3346 N N . THR A 1 417 ? 36.969 -19.094 -0.128 1 89.88 417 THR A N 1
ATOM 3347 C CA . THR A 1 417 ? 36.75 -19.281 1.304 1 89.88 417 THR A CA 1
ATOM 3348 C C . THR A 1 417 ? 35.281 -19.109 1.656 1 89.88 417 THR A C 1
ATOM 3350 O O . THR A 1 417 ? 34.781 -19.734 2.598 1 89.88 417 THR A O 1
ATOM 3353 N N . THR A 1 418 ? 34.594 -18.312 0.92 1 89.5 418 THR A N 1
ATOM 3354 C CA . THR A 1 418 ? 33.25 -17.969 1.307 1 89.5 418 THR A CA 1
ATOM 3355 C C . THR A 1 418 ? 32.219 -18.781 0.504 1 89.5 418 THR A C 1
ATOM 3357 O O . THR A 1 418 ? 31.219 -19.234 1.049 1 89.5 418 THR A O 1
ATOM 3360 N N . TRP A 1 419 ? 32.531 -18.953 -0.74 1 91.5 419 TRP A N 1
ATOM 3361 C CA . TRP A 1 419 ? 31.453 -19.469 -1.591 1 91.5 419 TRP A CA 1
ATOM 3362 C C . TRP A 1 419 ? 31.812 -20.844 -2.131 1 91.5 419 TRP A C 1
ATOM 3364 O O . TRP A 1 419 ? 30.953 -21.734 -2.17 1 91.5 419 TRP A O 1
ATOM 3374 N N . LEU A 1 420 ? 33 -21.125 -2.457 1 91.81 420 LEU A N 1
ATOM 3375 C CA . LEU A 1 420 ? 33.375 -22.375 -3.096 1 91.81 420 LEU A CA 1
ATOM 3376 C C . LEU A 1 420 ? 33.406 -23.516 -2.074 1 91.81 420 LEU A C 1
ATOM 3378 O O . LEU A 1 420 ? 33.469 -24.688 -2.445 1 91.81 420 LEU A O 1
ATOM 3382 N N . VAL A 1 421 ? 33.375 -23.141 -0.775 1 91.75 421 VAL A N 1
ATOM 3383 C CA . VAL A 1 421 ? 33.156 -24.172 0.244 1 91.75 421 VAL A CA 1
ATOM 3384 C C . VAL A 1 421 ? 31.828 -24.859 0.029 1 91.75 421 VAL A C 1
ATOM 3386 O O . VAL A 1 421 ? 31.641 -26.016 0.427 1 91.75 421 VAL A O 1
ATOM 3389 N N . HIS A 1 422 ? 30.922 -24.141 -0.609 1 93.25 422 HIS A N 1
ATOM 3390 C CA . HIS A 1 422 ? 29.594 -24.656 -0.941 1 93.25 422 HIS A CA 1
ATOM 3391 C C . HIS A 1 422 ? 29.453 -24.906 -2.439 1 93.25 422 HIS A C 1
ATOM 3393 O O . HIS A 1 422 ? 28.391 -24.719 -3.012 1 93.25 422 HIS A O 1
ATOM 3399 N N . ARG A 1 423 ? 30.422 -25.281 -3.104 1 91.94 423 ARG A N 1
ATOM 3400 C CA . ARG A 1 423 ? 30.469 -25.391 -4.555 1 91.94 423 ARG A CA 1
ATOM 3401 C C . ARG A 1 423 ? 29.406 -26.359 -5.062 1 91.94 423 ARG A C 1
ATOM 3403 O O . ARG A 1 423 ? 28.812 -26.141 -6.121 1 91.94 423 ARG A O 1
ATOM 3410 N N . GLU A 1 424 ? 29.062 -27.391 -4.293 1 92.31 424 GLU A N 1
ATOM 3411 C CA . GLU A 1 424 ? 28.078 -28.391 -4.727 1 92.31 424 GLU A CA 1
ATOM 3412 C C . GLU A 1 424 ? 26.672 -27.797 -4.762 1 92.31 424 GLU A C 1
ATOM 3414 O O . GLU A 1 424 ? 25.797 -28.312 -5.465 1 92.31 424 GLU A O 1
ATOM 3419 N N . LYS A 1 425 ? 26.516 -26.797 -3.998 1 94.5 425 LYS A N 1
ATOM 3420 C CA . LYS A 1 425 ? 25.203 -26.188 -3.883 1 94.5 425 LYS A CA 1
ATOM 3421 C C . LYS A 1 425 ? 25.078 -24.969 -4.801 1 94.5 425 LYS A C 1
ATOM 3423 O O . LYS A 1 425 ? 23.984 -24.438 -4.98 1 94.5 425 LYS A O 1
ATOM 3428 N N . LEU A 1 426 ? 26.109 -24.594 -5.465 1 92.94 426 LEU A N 1
ATOM 3429 C CA . LEU A 1 426 ? 26.125 -23.297 -6.125 1 92.94 426 LEU A CA 1
ATOM 3430 C C . LEU A 1 426 ? 26.5 -23.438 -7.594 1 92.94 426 LEU A C 1
ATOM 3432 O O . LEU A 1 426 ? 25.859 -22.844 -8.461 1 92.94 426 LEU A O 1
ATOM 3436 N N . LEU A 1 427 ? 27.453 -24.25 -7.922 1 92.56 427 LEU A N 1
ATOM 3437 C CA . LEU A 1 427 ? 28 -24.312 -9.273 1 92.56 427 LEU A CA 1
ATOM 3438 C C . LEU A 1 427 ? 27.141 -25.203 -10.164 1 92.56 427 LEU A C 1
ATOM 3440 O O . LEU A 1 427 ? 26.688 -26.266 -9.734 1 92.56 427 LEU A O 1
ATOM 3444 N N . ARG A 1 428 ? 27 -24.859 -11.352 1 89.62 428 ARG A N 1
ATOM 3445 C CA . ARG A 1 428 ? 26.141 -25.562 -12.312 1 89.62 428 ARG A CA 1
ATOM 3446 C C . ARG A 1 428 ? 26.641 -26.984 -12.547 1 89.62 428 ARG A C 1
ATOM 3448 O O . ARG A 1 428 ? 25.844 -27.891 -12.797 1 89.62 428 ARG A O 1
ATOM 3455 N N . LEU A 1 429 ? 28 -27.125 -12.492 1 89.25 429 LEU A N 1
ATOM 3456 C CA . LEU A 1 429 ? 28.609 -28.438 -12.648 1 89.25 429 LEU A CA 1
ATOM 3457 C C . LEU A 1 429 ? 27.969 -29.453 -11.711 1 89.25 429 LEU A C 1
ATOM 3459 O O . LEU A 1 429 ? 27.781 -30.625 -12.078 1 89.25 429 LEU A O 1
ATOM 3463 N N . TYR A 1 430 ? 27.484 -29 -10.617 1 91.25 430 TYR A N 1
ATOM 3464 C CA . TYR A 1 430 ? 26.938 -29.891 -9.609 1 91.25 430 TYR A CA 1
ATOM 3465 C C . TYR A 1 430 ? 25.422 -29.75 -9.523 1 91.25 430 TYR A C 1
ATOM 3467 O O . TYR A 1 430 ? 24.703 -30.75 -9.406 1 91.25 430 TYR A O 1
ATOM 3475 N N . THR A 1 431 ? 24.922 -28.562 -9.656 1 91.75 431 THR A N 1
ATOM 3476 C CA . THR A 1 431 ? 23.484 -28.328 -9.492 1 91.75 431 THR A CA 1
ATOM 3477 C C . THR A 1 431 ? 22.703 -28.922 -10.648 1 91.75 431 THR A C 1
ATOM 3479 O O . THR A 1 431 ? 21.547 -29.328 -10.477 1 91.75 431 THR A O 1
ATOM 3482 N N . ASN A 1 432 ? 23.25 -29.062 -11.781 1 89.75 432 ASN A N 1
ATOM 3483 C CA . ASN A 1 432 ? 22.562 -29.562 -12.961 1 89.75 432 ASN A CA 1
ATOM 3484 C C . ASN A 1 432 ? 22.406 -31.078 -12.906 1 89.75 432 ASN A C 1
ATOM 3486 O O . ASN A 1 432 ? 21.75 -31.672 -13.773 1 89.75 432 ASN A O 1
ATOM 3490 N N . THR A 1 433 ? 22.906 -31.625 -11.891 1 89.81 433 THR A N 1
ATOM 3491 C CA . THR A 1 433 ? 22.734 -33.062 -11.734 1 89.81 433 THR A CA 1
ATOM 3492 C C . THR A 1 433 ? 21.422 -33.375 -11.023 1 89.81 433 THR A C 1
ATOM 3494 O O . THR A 1 433 ? 21.016 -34.531 -10.938 1 89.81 433 THR A O 1
ATOM 3497 N N . SER A 1 434 ? 20.797 -32.344 -10.617 1 91.19 434 SER A N 1
ATOM 3498 C CA . SER A 1 434 ? 19.5 -32.5 -9.945 1 91.19 434 SER A CA 1
ATOM 3499 C C . SER A 1 434 ? 18.375 -31.859 -10.742 1 91.19 434 SER A C 1
ATOM 3501 O O . SER A 1 434 ? 18.625 -30.953 -11.547 1 91.19 434 SER A O 1
ATOM 3503 N N . THR A 1 435 ? 17.203 -32.375 -10.516 1 94.5 435 THR A N 1
ATOM 3504 C CA . THR A 1 435 ? 16.031 -31.828 -11.203 1 94.5 435 THR A CA 1
ATOM 3505 C C . THR A 1 435 ? 15.414 -30.688 -10.398 1 94.5 435 THR A C 1
ATOM 3507 O O . THR A 1 435 ? 14.5 -30.906 -9.602 1 94.5 435 THR A O 1
ATOM 3510 N N . HIS A 1 436 ? 15.883 -29.547 -10.68 1 94.12 436 HIS A N 1
ATOM 3511 C CA . HIS A 1 436 ? 15.422 -28.391 -9.922 1 94.12 436 HIS A CA 1
ATOM 3512 C C . HIS A 1 436 ? 14.43 -27.562 -10.719 1 94.12 436 HIS A C 1
ATOM 3514 O O . HIS A 1 436 ? 13.992 -26.5 -10.266 1 94.12 436 HIS A O 1
ATOM 3520 N N . TYR A 1 437 ? 14.047 -27.984 -11.945 1 94.19 437 TYR A N 1
ATOM 3521 C CA . TYR A 1 437 ? 13.008 -27.406 -12.789 1 94.19 437 TYR A CA 1
ATOM 3522 C C . TYR A 1 437 ? 13.25 -25.922 -13.016 1 94.19 437 TYR A C 1
ATOM 3524 O O . TYR A 1 437 ? 12.305 -25.125 -13.031 1 94.19 437 TYR A O 1
ATOM 3532 N N . GLY A 1 438 ? 14.5 -25.469 -13.016 1 89.44 438 GLY A N 1
ATOM 3533 C CA . GLY A 1 438 ? 14.859 -24.094 -13.328 1 89.44 438 GLY A CA 1
ATOM 3534 C C . GLY A 1 438 ? 14.977 -23.219 -12.094 1 89.44 438 GLY A C 1
ATOM 3535 O O . GLY A 1 438 ? 15.25 -22.031 -12.203 1 89.44 438 GLY A O 1
ATOM 3536 N N . ASN A 1 439 ? 14.742 -23.734 -10.93 1 90.06 439 ASN A N 1
ATOM 3537 C CA . ASN A 1 439 ? 14.797 -22.953 -9.695 1 90.06 439 ASN A CA 1
ATOM 3538 C C . ASN A 1 439 ? 16.203 -22.953 -9.094 1 90.06 439 ASN A C 1
ATOM 3540 O O . ASN A 1 439 ? 16.578 -23.906 -8.398 1 90.06 439 ASN A O 1
ATOM 3544 N N . THR A 1 440 ? 16.938 -21.938 -9.406 1 87.19 440 THR A N 1
ATOM 3545 C CA . THR A 1 440 ? 18.297 -21.828 -8.875 1 87.19 440 THR A CA 1
ATOM 3546 C C . THR A 1 440 ? 18.438 -20.547 -8.039 1 87.19 440 THR A C 1
ATOM 3548 O O . THR A 1 440 ? 19.547 -20.219 -7.59 1 87.19 440 THR A O 1
ATOM 3551 N N . SER A 1 441 ? 17.375 -19.906 -7.98 1 85.94 441 SER A N 1
ATOM 3552 C CA . SER A 1 441 ? 17.344 -18.703 -7.16 1 85.94 441 SER A CA 1
ATOM 3553 C C . SER A 1 441 ? 16.109 -18.656 -6.273 1 85.94 441 SER A C 1
ATOM 3555 O O . SER A 1 441 ? 15.211 -19.484 -6.414 1 85.94 441 SER A O 1
ATOM 3557 N N . THR A 1 442 ? 16.188 -17.797 -5.332 1 83.94 442 THR A N 1
ATOM 3558 C CA . THR A 1 442 ? 15.047 -17.656 -4.426 1 83.94 442 THR A CA 1
ATOM 3559 C C . THR A 1 442 ? 14.086 -16.594 -4.926 1 83.94 442 THR A C 1
ATOM 3561 O O . THR A 1 442 ? 13.445 -15.898 -4.129 1 83.94 442 THR A O 1
ATOM 3564 N N . SER A 1 443 ? 14.078 -16.375 -6.25 1 79 443 SER A N 1
ATOM 3565 C CA . SER A 1 443 ? 13.188 -15.367 -6.828 1 79 443 SER A CA 1
ATOM 3566 C C . SER A 1 443 ? 11.727 -15.664 -6.488 1 79 443 SER A C 1
ATOM 3568 O O . SER A 1 443 ? 10.922 -14.742 -6.328 1 79 443 SER A O 1
ATOM 3570 N N . MET A 1 444 ? 11.445 -16.938 -6.332 1 84.06 444 MET A N 1
ATOM 3571 C CA . MET A 1 444 ? 10.078 -17.344 -5.992 1 84.06 444 MET A CA 1
ATOM 3572 C C . MET A 1 444 ? 9.695 -16.828 -4.609 1 84.06 444 MET A C 1
ATOM 3574 O O . MET A 1 444 ? 8.586 -16.312 -4.418 1 84.06 444 MET A O 1
ATOM 3578 N N . VAL A 1 445 ? 10.602 -16.922 -3.756 1 86.75 445 VAL A N 1
ATOM 3579 C CA . VAL A 1 445 ? 10.328 -16.516 -2.381 1 86.75 445 VAL A CA 1
ATOM 3580 C C . VAL A 1 445 ? 10.266 -14.984 -2.297 1 86.75 445 VAL A C 1
ATOM 3582 O O . VAL A 1 445 ? 9.406 -14.43 -1.601 1 86.75 445 VAL A O 1
ATOM 3585 N N . GLU A 1 446 ? 11.125 -14.344 -3.023 1 83.44 446 GLU A N 1
ATOM 3586 C CA . GLU A 1 446 ? 11.133 -12.883 -3.039 1 83.44 446 GLU A CA 1
ATOM 3587 C C . GLU A 1 446 ? 9.82 -12.336 -3.59 1 83.44 446 GLU A C 1
ATOM 3589 O O . GLU A 1 446 ? 9.305 -11.328 -3.09 1 83.44 446 GLU A O 1
ATOM 3594 N N . SER A 1 447 ? 9.383 -12.977 -4.602 1 83.56 447 SER A N 1
ATOM 3595 C CA . SER A 1 447 ? 8.086 -12.578 -5.152 1 83.56 447 SER A CA 1
ATOM 3596 C C . SER A 1 447 ? 6.973 -12.766 -4.133 1 83.56 447 SER A C 1
ATOM 3598 O O . SER A 1 447 ? 6.09 -11.914 -4 1 83.56 447 SER A O 1
ATOM 3600 N N . ALA A 1 448 ? 7.07 -13.844 -3.455 1 87.69 448 ALA A N 1
ATOM 3601 C CA . ALA A 1 448 ? 6.066 -14.125 -2.432 1 87.69 448 ALA A CA 1
ATOM 3602 C C . ALA A 1 448 ? 6.129 -13.094 -1.305 1 87.69 448 ALA A C 1
ATOM 3604 O O . ALA A 1 448 ? 5.098 -12.648 -0.803 1 87.69 448 ALA A O 1
ATOM 3605 N N . HIS A 1 449 ? 7.328 -12.742 -0.944 1 85.94 449 HIS A N 1
ATOM 3606 C CA . HIS A 1 449 ? 7.512 -11.742 0.101 1 85.94 449 HIS A CA 1
ATOM 3607 C C . HIS A 1 449 ? 6.934 -10.398 -0.316 1 85.94 449 HIS A C 1
ATOM 3609 O O . HIS A 1 449 ? 6.316 -9.703 0.497 1 85.94 449 HIS A O 1
ATOM 3615 N N . SER A 1 450 ? 7.199 -10.078 -1.491 1 84.88 450 SER A N 1
ATOM 3616 C CA . SER A 1 450 ? 6.707 -8.797 -1.993 1 84.88 450 SER A CA 1
ATOM 3617 C C . SER A 1 450 ? 5.184 -8.734 -1.935 1 84.88 450 SER A C 1
ATOM 3619 O O . SER A 1 450 ? 4.621 -7.734 -1.477 1 84.88 450 SER A O 1
ATOM 3621 N N . VAL A 1 451 ? 4.543 -9.781 -2.377 1 87.25 451 VAL A N 1
ATOM 3622 C CA . VAL A 1 451 ? 3.084 -9.828 -2.365 1 87.25 451 VAL A CA 1
ATOM 3623 C C . VAL A 1 451 ? 2.578 -9.812 -0.925 1 87.25 451 VAL A C 1
ATOM 3625 O O . VAL A 1 451 ? 1.587 -9.148 -0.616 1 87.25 451 VAL A O 1
ATOM 3628 N N . LEU A 1 452 ? 3.295 -10.547 -0.129 1 88.31 452 LEU A N 1
ATOM 3629 C CA . LEU A 1 452 ? 2.918 -10.602 1.279 1 88.31 452 LEU A CA 1
ATOM 3630 C C . LEU A 1 452 ? 3.004 -9.219 1.921 1 88.31 452 LEU A C 1
ATOM 3632 O O . LEU A 1 452 ? 2.082 -8.797 2.625 1 88.31 452 LEU A O 1
ATOM 3636 N N . LYS A 1 453 ? 4.047 -8.562 1.683 1 83.25 453 LYS A N 1
ATOM 3637 C CA . LYS A 1 453 ? 4.25 -7.254 2.295 1 83.25 453 LYS A CA 1
ATOM 3638 C C . LYS A 1 453 ? 3.217 -6.246 1.798 1 83.25 453 LYS A C 1
ATOM 3640 O O . LYS A 1 453 ? 2.814 -5.344 2.535 1 83.25 453 LYS A O 1
ATOM 3645 N N . GLU A 1 454 ? 2.781 -6.422 0.632 1 82.69 454 GLU A N 1
ATOM 3646 C CA . GLU A 1 454 ? 1.716 -5.57 0.107 1 82.69 454 GLU A CA 1
ATOM 3647 C C . GLU A 1 454 ? 0.415 -5.777 0.877 1 82.69 454 GLU A C 1
ATOM 3649 O O . GLU A 1 454 ? -0.341 -4.828 1.095 1 82.69 454 GLU A O 1
ATOM 3654 N N . TRP A 1 455 ? 0.243 -6.988 1.29 1 87.44 455 TRP A N 1
ATOM 3655 C CA . TRP A 1 455 ? -0.968 -7.309 2.039 1 87.44 455 TRP A CA 1
ATOM 3656 C C . TRP A 1 455 ? -0.839 -6.875 3.494 1 87.44 455 TRP A C 1
ATOM 3658 O O . TRP A 1 455 ? -1.824 -6.473 4.117 1 87.44 455 TRP A O 1
ATOM 3668 N N . LEU A 1 456 ? 0.332 -6.988 4.023 1 85.19 456 LEU A N 1
ATOM 3669 C CA . LEU A 1 456 ? 0.517 -6.668 5.434 1 85.19 456 LEU A CA 1
ATOM 3670 C C . LEU A 1 456 ? 0.54 -5.16 5.652 1 85.19 456 LEU A C 1
ATOM 3672 O O . LEU A 1 456 ? -0.048 -4.66 6.613 1 85.19 456 LEU A O 1
ATOM 3676 N N . HIS A 1 457 ? 1.123 -4.281 4.824 1 74.62 457 HIS A N 1
ATOM 3677 C CA . HIS A 1 457 ? 1.167 -2.824 4.777 1 74.62 457 HIS A CA 1
ATOM 3678 C C . HIS A 1 457 ? 1.867 -2.256 6.008 1 74.62 457 HIS A C 1
ATOM 3680 O O . HIS A 1 457 ? 2.117 -1.052 6.086 1 74.62 457 HIS A O 1
ATOM 3686 N N . SER A 1 458 ? 1.943 -3.055 7.086 1 76.62 458 SER A N 1
ATOM 3687 C CA . SER A 1 458 ? 2.533 -2.547 8.32 1 76.62 458 SER A CA 1
ATOM 3688 C C . SER A 1 458 ? 3.404 -3.604 8.992 1 76.62 458 SER A C 1
ATOM 3690 O O . SER A 1 458 ? 3.193 -4.805 8.797 1 76.62 458 SER A O 1
ATOM 3692 N N . ALA A 1 459 ? 4.34 -3.092 9.781 1 75.94 459 ALA A N 1
ATOM 3693 C CA . ALA A 1 459 ? 5.23 -3.99 10.508 1 75.94 459 ALA A CA 1
ATOM 3694 C C . ALA A 1 459 ? 4.699 -4.27 11.914 1 75.94 459 ALA A C 1
ATOM 3696 O O . ALA A 1 459 ? 5.223 -5.133 12.617 1 75.94 459 ALA A O 1
ATOM 3697 N N . GLY A 1 460 ? 3.705 -3.648 12.328 1 82 460 GLY A N 1
ATOM 3698 C CA . GLY A 1 460 ? 3.229 -3.777 13.695 1 82 460 GLY A CA 1
ATOM 3699 C C . GLY A 1 460 ? 1.926 -4.547 13.805 1 82 460 GLY A C 1
ATOM 3700 O O . GLY A 1 460 ? 1 -4.117 14.492 1 82 460 GLY A O 1
ATOM 3701 N N . LEU A 1 461 ? 1.877 -5.688 13.195 1 88.06 461 LEU A N 1
ATOM 3702 C CA . LEU A 1 461 ? 0.629 -6.441 13.164 1 88.06 461 LEU A CA 1
ATOM 3703 C C . LEU A 1 461 ? 0.652 -7.57 14.195 1 88.06 461 LEU A C 1
ATOM 3705 O O . LEU A 1 461 ? 1.711 -8.133 14.484 1 88.06 461 LEU A O 1
ATOM 3709 N N . SER A 1 462 ? -0.477 -7.84 14.703 1 91.06 462 SER A N 1
ATOM 3710 C CA . SER A 1 462 ? -0.651 -8.984 15.594 1 91.06 462 SER A CA 1
ATOM 3711 C C . SER A 1 462 ? -0.76 -10.281 14.805 1 91.06 462 SER A C 1
ATOM 3713 O O . SER A 1 462 ? -0.968 -10.266 13.594 1 91.06 462 SER A O 1
ATOM 3715 N N . VAL A 1 463 ? -0.608 -11.414 15.492 1 92.19 463 VAL A N 1
ATOM 3716 C CA . VAL A 1 463 ? -0.552 -12.719 14.836 1 92.19 463 VAL A CA 1
ATOM 3717 C C . VAL A 1 463 ? -1.897 -13.023 14.188 1 92.19 463 VAL A C 1
ATOM 3719 O O . VAL A 1 463 ? -1.951 -13.664 13.133 1 92.19 463 VAL A O 1
ATOM 3722 N N . ASP A 1 464 ? -2.967 -12.617 14.836 1 91.31 464 ASP A N 1
ATOM 3723 C CA . ASP A 1 464 ? -4.281 -12.891 14.266 1 91.31 464 ASP A CA 1
ATOM 3724 C C . ASP A 1 464 ? -4.508 -12.086 12.984 1 91.31 464 ASP A C 1
ATOM 3726 O O . ASP A 1 464 ? -5.113 -12.586 12.031 1 91.31 464 ASP A O 1
ATOM 3730 N N . THR A 1 465 ? -4.004 -10.898 12.992 1 90.5 465 THR A N 1
ATOM 3731 C CA . THR A 1 465 ? -4.137 -10.07 11.797 1 90.5 465 THR A CA 1
ATOM 3732 C C . THR A 1 465 ? -3.299 -10.633 10.656 1 90.5 465 THR A C 1
ATOM 3734 O O . THR A 1 465 ? -3.717 -10.594 9.492 1 90.5 465 THR A O 1
ATOM 3737 N N . ILE A 1 466 ? -2.129 -11.109 10.977 1 92.94 466 ILE A N 1
ATOM 3738 C CA . ILE A 1 466 ? -1.267 -11.719 9.969 1 92.94 466 ILE A CA 1
ATOM 3739 C C . ILE A 1 466 ? -1.968 -12.93 9.359 1 92.94 466 ILE A C 1
ATOM 3741 O O . ILE A 1 466 ? -1.963 -13.102 8.133 1 92.94 466 ILE A O 1
ATOM 3745 N N . TRP A 1 467 ? -2.562 -13.656 10.156 1 93.12 467 TRP A N 1
ATOM 3746 C CA . TRP A 1 467 ? -3.268 -14.844 9.68 1 93.12 467 TRP A CA 1
ATOM 3747 C C . TRP A 1 467 ? -4.395 -14.461 8.727 1 93.12 467 TRP A C 1
ATOM 3749 O O . TRP A 1 467 ? -4.57 -15.086 7.68 1 93.12 467 TRP A O 1
ATOM 3759 N N . THR A 1 468 ? -5.148 -13.492 9.094 1 91.19 468 THR A N 1
ATOM 3760 C CA . THR A 1 468 ? -6.277 -13.062 8.273 1 91.19 468 THR A CA 1
ATOM 3761 C C . THR A 1 468 ? -5.801 -12.609 6.898 1 91.19 468 THR A C 1
ATOM 3763 O O . THR A 1 468 ? -6.434 -12.914 5.883 1 91.19 468 THR A O 1
ATOM 3766 N N . ARG A 1 469 ? -4.727 -11.953 6.879 1 92 469 ARG A N 1
ATOM 3767 C CA . ARG A 1 469 ? -4.195 -11.445 5.621 1 92 469 ARG A CA 1
ATOM 3768 C C . ARG A 1 469 ? -3.59 -12.57 4.785 1 92 469 ARG A C 1
ATOM 3770 O O . ARG A 1 469 ? -3.721 -12.578 3.561 1 92 469 ARG A O 1
ATOM 3777 N N . TYR A 1 470 ? -2.92 -13.508 5.449 1 93.38 470 TYR A N 1
ATOM 3778 C CA . TYR A 1 470 ? -2.395 -14.68 4.754 1 93.38 470 TYR A CA 1
ATOM 3779 C C . TYR A 1 470 ? -3.521 -15.484 4.121 1 93.38 470 TYR A C 1
ATOM 3781 O O . TYR A 1 470 ? -3.391 -15.969 2.996 1 93.38 470 TYR A O 1
ATOM 3789 N N . GLN A 1 471 ? -4.523 -15.625 4.91 1 92.94 471 GLN A N 1
ATOM 3790 C CA . GLN A 1 471 ? -5.672 -16.375 4.41 1 92.94 471 GLN A CA 1
ATOM 3791 C C . GLN A 1 471 ? -6.215 -15.766 3.123 1 92.94 471 GLN A C 1
ATOM 3793 O O . GLN A 1 471 ? -6.453 -16.484 2.145 1 92.94 471 GLN A O 1
ATOM 3798 N N . ALA A 1 472 ? -6.375 -14.5 3.164 1 91.31 472 ALA A N 1
ATOM 3799 C CA . ALA A 1 472 ? -6.887 -13.789 1.992 1 91.31 472 ALA A CA 1
ATOM 3800 C C . ALA A 1 472 ? -5.918 -13.906 0.818 1 91.31 472 ALA A C 1
ATOM 3802 O O . ALA A 1 472 ? -6.34 -14.141 -0.319 1 91.31 472 ALA A O 1
ATOM 3803 N N . LEU A 1 473 ? -4.676 -13.789 1.072 1 93.44 473 LEU A N 1
ATOM 3804 C CA . LEU A 1 473 ? -3.637 -13.867 0.053 1 93.44 473 LEU A CA 1
ATOM 3805 C C . LEU A 1 473 ? -3.607 -15.25 -0.584 1 93.44 473 LEU A C 1
ATOM 3807 O O . LEU A 1 473 ? -3.592 -15.375 -1.812 1 93.44 473 LEU A O 1
ATOM 3811 N N . MET A 1 474 ? -3.605 -16.266 0.231 1 94.56 474 MET A N 1
ATOM 3812 C CA . MET A 1 474 ? -3.496 -17.641 -0.249 1 94.56 474 MET A CA 1
ATOM 3813 C C . MET A 1 474 ? -4.715 -18.031 -1.081 1 94.56 474 MET A C 1
ATOM 3815 O O . MET A 1 474 ? -4.582 -18.641 -2.141 1 94.56 474 MET A O 1
ATOM 3819 N N . GLU A 1 475 ? -5.762 -17.609 -0.654 1 91.25 475 GLU A N 1
ATOM 3820 C CA . GLU A 1 475 ? -6.973 -17.938 -1.4 1 91.25 475 GLU A CA 1
ATOM 3821 C C . GLU A 1 475 ? -6.973 -17.266 -2.77 1 91.25 475 GLU A C 1
ATOM 3823 O O . GLU A 1 475 ? -7.434 -17.844 -3.754 1 91.25 475 GLU A O 1
ATOM 3828 N N . GLY A 1 476 ? -6.523 -16.062 -2.787 1 90.38 476 GLY A N 1
ATOM 3829 C CA . GLY A 1 476 ? -6.379 -15.406 -4.074 1 90.38 476 GLY A CA 1
ATOM 3830 C C . GLY A 1 476 ? -5.398 -16.109 -4.996 1 90.38 476 GLY A C 1
ATOM 3831 O O . GLY A 1 476 ? -5.621 -16.188 -6.207 1 90.38 476 GLY A O 1
ATOM 3832 N N . GLN A 1 477 ? -4.371 -16.594 -4.441 1 92.81 477 GLN A N 1
ATOM 3833 C CA . GLN A 1 477 ? -3.359 -17.328 -5.195 1 92.81 477 GLN A CA 1
ATOM 3834 C C . GLN A 1 477 ? -3.934 -18.609 -5.785 1 92.81 477 GLN A C 1
ATOM 3836 O O . GLN A 1 477 ? -3.607 -18.984 -6.914 1 92.81 477 GLN A O 1
ATOM 3841 N N . TYR A 1 478 ? -4.781 -19.234 -4.984 1 93.56 478 TYR A N 1
ATOM 3842 C CA . TYR A 1 478 ? -5.363 -20.5 -5.434 1 93.56 478 TYR A CA 1
ATOM 3843 C C . TYR A 1 478 ? -6.223 -20.281 -6.676 1 93.56 478 TYR A C 1
ATOM 3845 O O . TYR A 1 478 ? -6.211 -21.109 -7.59 1 93.56 478 TYR A O 1
ATOM 3853 N N . VAL A 1 479 ? -6.859 -19.203 -6.684 1 92.44 479 VAL A N 1
ATOM 3854 C CA . VAL A 1 479 ? -7.715 -18.906 -7.824 1 92.44 479 VAL A CA 1
ATOM 3855 C C . VAL A 1 479 ? -6.867 -18.781 -9.086 1 92.44 479 VAL A C 1
ATOM 3857 O O . VAL A 1 479 ? -7.207 -19.359 -10.133 1 92.44 479 VAL A O 1
ATOM 3860 N N . GLU A 1 480 ? -5.793 -18.141 -9 1 93.75 480 GLU A N 1
ATOM 3861 C CA . GLU A 1 480 ? -4.926 -17.938 -10.148 1 93.75 480 GLU A CA 1
ATOM 3862 C C . GLU A 1 480 ? -4.266 -19.234 -10.586 1 93.75 480 GLU A C 1
ATOM 3864 O O . GLU A 1 480 ? -4.109 -19.484 -11.789 1 93.75 480 GLU A O 1
ATOM 3869 N N . ILE A 1 481 ? -3.885 -20 -9.609 1 95.19 481 ILE A N 1
ATOM 3870 C CA . ILE A 1 481 ? -3.252 -21.281 -9.914 1 95.19 481 ILE A CA 1
ATOM 3871 C C . ILE A 1 481 ? -4.25 -22.203 -10.609 1 95.19 481 ILE A C 1
ATOM 3873 O O . ILE A 1 481 ? -3.934 -22.812 -11.633 1 95.19 481 ILE A O 1
ATOM 3877 N N . MET A 1 482 ? -5.402 -22.281 -10.094 1 93.25 482 MET A N 1
ATOM 3878 C CA . MET A 1 482 ? -6.438 -23.141 -10.664 1 93.25 482 MET A CA 1
ATOM 3879 C C . MET A 1 482 ? -6.797 -22.688 -12.078 1 93.25 482 MET A C 1
ATOM 3881 O O . MET A 1 482 ? -7.008 -23.516 -12.961 1 93.25 482 MET A O 1
ATOM 3885 N N . LYS A 1 483 ? -6.812 -21.469 -12.258 1 92.5 483 LYS A N 1
ATOM 3886 C CA . LYS A 1 483 ? -7.078 -20.922 -13.594 1 92.5 483 LYS A CA 1
ATOM 3887 C C . LYS A 1 483 ? -5.984 -21.344 -14.578 1 92.5 483 LYS A C 1
ATOM 3889 O O . LYS A 1 483 ? -6.277 -21.766 -15.695 1 92.5 483 LYS A O 1
ATOM 3894 N N . ASP A 1 484 ? -4.801 -21.219 -14.164 1 93.81 484 ASP A N 1
ATOM 3895 C CA . ASP A 1 484 ? -3.676 -21.547 -15.039 1 93.81 484 ASP A CA 1
ATOM 3896 C C . ASP A 1 484 ? -3.633 -23.031 -15.352 1 93.81 484 ASP A C 1
ATOM 3898 O O . ASP A 1 484 ? -3.271 -23.422 -16.469 1 93.81 484 ASP A O 1
ATOM 3902 N N . LEU A 1 485 ? -3.928 -23.797 -14.352 1 93.94 485 LEU A N 1
ATOM 3903 C CA . LEU A 1 485 ? -3.982 -25.234 -14.57 1 93.94 485 LEU A CA 1
ATOM 3904 C C . LEU A 1 485 ? -5.09 -25.609 -15.547 1 93.94 485 LEU A C 1
ATOM 3906 O O . LEU A 1 485 ? -4.883 -26.406 -16.453 1 93.94 485 LEU A O 1
ATOM 3910 N N . GLU A 1 486 ? -6.188 -24.969 -15.375 1 90.62 486 GLU A N 1
ATOM 3911 C CA . GLU A 1 486 ? -7.305 -25.234 -16.281 1 90.62 486 GLU A CA 1
ATOM 3912 C C . GLU A 1 486 ? -7 -24.734 -17.688 1 90.62 486 GLU A C 1
ATOM 3914 O O . GLU A 1 486 ? -7.375 -25.375 -18.672 1 90.62 486 GLU A O 1
ATOM 3919 N N . ASP A 1 487 ? -6.383 -23.656 -17.797 1 90.44 487 ASP A N 1
ATOM 3920 C CA . ASP A 1 487 ? -5.984 -23.125 -19.094 1 90.44 487 ASP A CA 1
ATOM 3921 C C . ASP A 1 487 ? -5.039 -24.094 -19.812 1 90.44 487 ASP A C 1
ATOM 3923 O O . ASP A 1 487 ? -5.129 -24.266 -21.031 1 90.44 487 ASP A O 1
ATOM 3927 N N . SER A 1 488 ? -4.164 -24.703 -19.047 1 92 488 SER A N 1
ATOM 3928 C CA . SER A 1 488 ? -3.217 -25.656 -19.625 1 92 488 SER A CA 1
ATOM 3929 C C . SER A 1 488 ? -3.924 -26.922 -20.094 1 92 488 SER A C 1
ATOM 3931 O O . SER A 1 488 ? -3.459 -27.578 -21.031 1 92 488 SER A O 1
ATOM 3933 N N . ARG A 1 489 ? -5.039 -27.188 -19.5 1 89.38 489 ARG A N 1
ATOM 3934 C CA . ARG A 1 489 ? -5.801 -28.375 -19.875 1 89.38 489 ARG A CA 1
ATOM 3935 C C . ARG A 1 489 ? -6.695 -28.094 -21.078 1 89.38 489 ARG A C 1
ATOM 3937 O O . ARG A 1 489 ? -7.035 -29.016 -21.828 1 89.38 489 ARG A O 1
ATOM 3944 N N . SER A 1 490 ? -7.023 -26.797 -21.25 1 84.81 490 SER A N 1
ATOM 3945 C CA . SER A 1 490 ? -8.094 -26.516 -22.203 1 84.81 490 SER A CA 1
ATOM 3946 C C . SER A 1 490 ? -7.566 -25.734 -23.406 1 84.81 490 SER A C 1
ATOM 3948 O O . SER A 1 490 ? -8.172 -25.766 -24.484 1 84.81 490 SER A O 1
ATOM 3950 N N . LYS A 1 491 ? -6.477 -25.094 -23.203 1 83.62 491 LYS A N 1
ATOM 3951 C CA . LYS A 1 491 ? -6.004 -24.234 -24.281 1 83.62 491 LYS A CA 1
ATOM 3952 C C . LYS A 1 491 ? -4.781 -24.828 -24.969 1 83.62 491 LYS A C 1
ATOM 3954 O O . LYS A 1 491 ? -4.012 -25.562 -24.344 1 83.62 491 LYS A O 1
ATOM 3959 N N . GLY A 1 492 ? -4.742 -24.578 -26.281 1 75.44 492 GLY A N 1
ATOM 3960 C CA . GLY A 1 492 ? -3.576 -24.984 -27.047 1 75.44 492 GLY A CA 1
ATOM 3961 C C . GLY A 1 492 ? -2.895 -23.812 -27.75 1 75.44 492 GLY A C 1
ATOM 3962 O O . GLY A 1 492 ? -3.549 -23.031 -28.438 1 75.44 492 GLY A O 1
ATOM 3963 N N . LYS A 1 493 ? -1.643 -23.594 -27.375 1 71.94 493 LYS A N 1
ATOM 3964 C CA . LYS A 1 493 ? -0.883 -22.547 -28.047 1 71.94 493 LYS A CA 1
ATOM 3965 C C . LYS A 1 493 ? -0.468 -22.984 -29.453 1 71.94 493 LYS A C 1
ATOM 3967 O O . LYS A 1 493 ? -0.186 -24.172 -29.688 1 71.94 493 LYS A O 1
ATOM 3972 N N . LYS A 1 494 ? -0.625 -22.031 -30.344 1 68 494 LYS A N 1
ATOM 3973 C CA . LYS A 1 494 ? -0.116 -22.297 -31.688 1 68 494 LYS A CA 1
ATOM 3974 C C . LYS A 1 494 ? 1.407 -22.219 -31.719 1 68 494 LYS A C 1
ATOM 3976 O O . LYS A 1 494 ? 1.991 -21.203 -31.328 1 68 494 LYS A O 1
ATOM 3981 N N . GLU A 1 495 ? 2.033 -23.391 -31.766 1 66.44 495 GLU A N 1
ATOM 3982 C CA . GLU A 1 495 ? 3.49 -23.422 -31.719 1 66.44 495 GLU A CA 1
ATOM 3983 C C . GLU A 1 495 ? 4.09 -23.781 -33.062 1 66.44 495 GLU A C 1
ATOM 3985 O O . GLU A 1 495 ? 3.479 -24.531 -33.844 1 66.44 495 GLU A O 1
ATOM 3990 N N . LYS A 1 496 ? 5.184 -23.172 -33.438 1 63.44 496 LYS A N 1
ATOM 3991 C CA . LYS A 1 496 ? 5.953 -23.5 -34.625 1 63.44 496 LYS A CA 1
ATOM 3992 C C . LYS A 1 496 ? 6.293 -24.984 -34.688 1 63.44 496 LYS A C 1
ATOM 3994 O O . LYS A 1 496 ? 6.355 -25.594 -35.75 1 63.44 496 LYS A O 1
ATOM 3999 N N . TYR A 1 497 ? 6.523 -25.516 -33.594 1 70 497 TYR A N 1
ATOM 4000 C CA . TYR A 1 497 ? 6.898 -26.922 -33.5 1 70 497 TYR A CA 1
ATOM 4001 C C . TYR A 1 497 ? 5.695 -27.781 -33.094 1 70 497 TYR A C 1
ATOM 4003 O O . TYR A 1 497 ? 5.84 -28.766 -32.406 1 70 497 TYR A O 1
ATOM 4011 N N . GLY A 1 498 ? 4.602 -27.328 -33.594 1 70.38 498 GLY A N 1
ATOM 4012 C CA . GLY A 1 498 ? 3.307 -27.891 -33.25 1 70.38 498 GLY A CA 1
ATOM 4013 C C . GLY A 1 498 ? 3.188 -29.375 -33.531 1 70.38 498 GLY A C 1
ATOM 4014 O O . GLY A 1 498 ? 2.641 -30.125 -32.75 1 70.38 498 GLY A O 1
ATOM 4015 N N . ARG A 1 499 ? 3.838 -29.797 -34.625 1 75.81 499 ARG A N 1
ATOM 4016 C CA . ARG A 1 499 ? 3.725 -31.219 -35 1 75.81 499 ARG A CA 1
ATOM 4017 C C . ARG A 1 499 ? 4.402 -32.094 -33.938 1 75.81 499 ARG A C 1
ATOM 4019 O O . ARG A 1 499 ? 3.928 -33.188 -33.625 1 75.81 499 ARG A O 1
ATOM 4026 N N . LEU A 1 500 ? 5.465 -31.5 -33.375 1 85.31 500 LEU A N 1
ATOM 4027 C CA . LEU A 1 500 ? 6.262 -32.25 -32.406 1 85.31 500 LEU A CA 1
ATOM 4028 C C . LEU A 1 500 ? 5.512 -32.375 -31.078 1 85.31 500 LEU A C 1
ATOM 4030 O O . LEU A 1 500 ? 5.598 -33.406 -30.422 1 85.31 500 LEU A O 1
ATOM 4034 N N . VAL A 1 501 ? 4.664 -31.422 -30.766 1 86.88 501 VAL A N 1
ATOM 4035 C CA . VAL A 1 501 ? 4.141 -31.375 -29.406 1 86.88 501 VAL A CA 1
ATOM 4036 C C . VAL A 1 501 ? 2.621 -31.5 -29.438 1 86.88 501 VAL A C 1
ATOM 4038 O O . VAL A 1 501 ? 1.958 -31.297 -28.422 1 86.88 501 VAL A O 1
ATOM 4041 N N . ASN A 1 502 ? 2.025 -31.891 -30.438 1 81.75 502 ASN A N 1
ATOM 4042 C CA . ASN A 1 502 ? 0.576 -31.938 -30.594 1 81.75 502 ASN A CA 1
ATOM 4043 C C . ASN A 1 502 ? -0.05 -32.938 -29.641 1 81.75 502 ASN A C 1
ATOM 4045 O O . ASN A 1 502 ? -1.142 -32.719 -29.109 1 81.75 502 ASN A O 1
ATOM 4049 N N . LEU A 1 503 ? 0.663 -33.969 -29.344 1 85.69 503 LEU A N 1
ATOM 4050 C CA . LEU A 1 503 ? 0.131 -35.031 -28.484 1 85.69 503 LEU A CA 1
ATOM 4051 C C . LEU A 1 503 ? 0.207 -34.594 -27.016 1 85.69 503 LEU A C 1
ATOM 4053 O O . LEU A 1 503 ? -0.448 -35.219 -26.156 1 85.69 503 LEU A O 1
ATOM 4057 N N . LEU A 1 504 ? 0.955 -33.562 -26.828 1 90.88 504 LEU A N 1
ATOM 4058 C CA . LEU A 1 504 ? 1.182 -33.125 -25.453 1 90.88 504 LEU A CA 1
ATOM 4059 C C . LEU A 1 504 ? 0.183 -32.031 -25.047 1 90.88 504 LEU A C 1
ATOM 4061 O O . LEU A 1 504 ? 0.008 -31.766 -23.859 1 90.88 504 LEU A O 1
ATOM 4065 N N . LYS A 1 505 ? -0.487 -31.531 -26.016 1 85.5 505 LYS A N 1
ATOM 4066 C CA . LYS A 1 505 ? -1.415 -30.438 -25.75 1 85.5 505 LYS A CA 1
ATOM 4067 C C . LYS A 1 505 ? -2.557 -30.906 -24.844 1 85.5 505 LYS A C 1
ATOM 4069 O O . LYS A 1 505 ? -3.152 -31.953 -25.078 1 85.5 505 LYS A O 1
ATOM 4074 N N . GLY A 1 506 ? -2.781 -30.094 -23.703 1 87.38 506 GLY A N 1
ATOM 4075 C CA . GLY A 1 506 ? -3.848 -30.406 -22.766 1 87.38 506 GLY A CA 1
ATOM 4076 C C . GLY A 1 506 ? -3.422 -31.375 -21.672 1 87.38 506 GLY A C 1
ATOM 4077 O O . GLY A 1 506 ? -4.152 -31.578 -20.703 1 87.38 506 GLY A O 1
ATOM 4078 N N . LYS A 1 507 ? -2.199 -31.938 -21.938 1 91.19 507 LYS A N 1
ATOM 4079 C CA . LYS A 1 507 ? -1.73 -32.938 -20.969 1 91.19 507 LYS A CA 1
ATOM 4080 C C . LYS A 1 507 ? -0.507 -32.438 -20.203 1 91.19 507 LYS A C 1
ATOM 4082 O O . LYS A 1 507 ? -0.17 -32.969 -19.141 1 91.19 507 LYS A O 1
ATOM 4087 N N . VAL A 1 508 ? 0.116 -31.484 -20.812 1 94.19 508 VAL A N 1
ATOM 4088 C CA . VAL A 1 508 ? 1.307 -30.875 -20.219 1 94.19 508 VAL A CA 1
ATOM 4089 C C . VAL A 1 508 ? 1.098 -29.375 -20.047 1 94.19 508 VAL A C 1
ATOM 4091 O O . VAL A 1 508 ? 0.33 -28.766 -20.797 1 94.19 508 VAL A O 1
ATOM 4094 N N . SER A 1 509 ? 1.74 -28.859 -19.016 1 95.25 509 SER A N 1
ATOM 4095 C CA . SER A 1 509 ? 1.563 -27.438 -18.75 1 95.25 509 SER A CA 1
ATOM 4096 C C . SER A 1 509 ? 2.023 -26.594 -19.922 1 95.25 509 SER A C 1
ATOM 4098 O O . SER A 1 509 ? 2.977 -26.953 -20.625 1 95.25 509 SER A O 1
ATOM 4100 N N . MET A 1 510 ? 1.391 -25.469 -20.109 1 91.94 510 MET A N 1
ATOM 4101 C CA . MET A 1 510 ? 1.753 -24.562 -21.188 1 91.94 510 MET A CA 1
ATOM 4102 C C . MET A 1 510 ? 3.16 -24 -20.984 1 91.94 510 MET A C 1
ATOM 4104 O O . MET A 1 510 ? 3.881 -23.766 -21.953 1 91.94 510 MET A O 1
ATOM 4108 N N . TYR A 1 511 ? 3.482 -23.875 -19.781 1 93 511 TYR A N 1
ATOM 4109 C CA . TYR A 1 511 ? 4.816 -23.375 -19.469 1 93 511 TYR A CA 1
ATOM 4110 C C . TYR A 1 511 ? 5.887 -24.359 -19.953 1 93 511 TYR A C 1
ATOM 4112 O O . TYR A 1 511 ? 6.883 -23.938 -20.562 1 93 511 TYR A O 1
ATOM 4120 N N . ALA A 1 512 ? 5.688 -25.594 -19.719 1 93.94 512 ALA A N 1
ATOM 4121 C CA . ALA A 1 512 ? 6.633 -26.609 -20.156 1 93.94 512 ALA A CA 1
ATOM 4122 C C . ALA A 1 512 ? 6.742 -26.641 -21.672 1 93.94 512 ALA A C 1
ATOM 4124 O O . ALA A 1 512 ? 7.828 -26.828 -22.219 1 93.94 512 ALA A O 1
ATOM 4125 N N . LEU A 1 513 ? 5.621 -26.453 -22.297 1 91.12 513 LEU A N 1
ATOM 4126 C CA . LEU A 1 513 ? 5.629 -26.391 -23.75 1 91.12 513 LEU A CA 1
ATOM 4127 C C . LEU A 1 513 ? 6.449 -25.203 -24.234 1 91.12 513 LEU A C 1
ATOM 4129 O O . LEU A 1 513 ? 7.164 -25.297 -25.234 1 91.12 513 LEU A O 1
ATOM 4133 N N . GLY A 1 514 ? 6.285 -24.156 -23.484 1 88.56 514 GLY A N 1
ATOM 4134 C CA . GLY A 1 514 ? 7.086 -22.984 -23.812 1 88.56 514 GLY A CA 1
ATOM 4135 C C . GLY A 1 514 ? 8.578 -23.219 -23.641 1 88.56 514 GLY A C 1
ATOM 4136 O O . GLY A 1 514 ? 9.383 -22.75 -24.453 1 88.56 514 GLY A O 1
ATOM 4137 N N . LEU A 1 515 ? 8.93 -23.906 -22.625 1 90.75 515 LEU A N 1
ATOM 4138 C CA . LEU A 1 515 ? 10.328 -24.234 -22.375 1 90.75 515 LEU A CA 1
ATOM 4139 C C . LEU A 1 515 ? 10.891 -25.094 -23.5 1 90.75 515 LEU A C 1
ATOM 4141 O O . LEU A 1 515 ? 12.031 -24.891 -23.938 1 90.75 515 LEU A O 1
ATOM 4145 N N . MET A 1 516 ? 10.133 -26.031 -23.953 1 89.44 516 MET A N 1
ATOM 4146 C CA . MET A 1 516 ? 10.562 -26.906 -25.031 1 89.44 516 MET A CA 1
ATOM 4147 C C . MET A 1 516 ? 10.719 -26.141 -26.344 1 89.44 516 MET A C 1
ATOM 4149 O O . MET A 1 516 ? 11.625 -26.406 -27.125 1 89.44 516 MET A O 1
ATOM 4153 N N . GLY A 1 517 ? 9.734 -25.219 -26.5 1 85.06 517 GLY A N 1
ATOM 4154 C CA . GLY A 1 517 ? 9.852 -24.359 -27.672 1 85.06 517 GLY A CA 1
ATOM 4155 C C . GLY A 1 517 ? 11.133 -23.547 -27.688 1 85.06 517 GLY A C 1
ATOM 4156 O O . GLY A 1 517 ? 11.789 -23.438 -28.734 1 85.06 517 GLY A O 1
ATOM 4157 N N . ALA A 1 518 ? 11.469 -23.016 -26.562 1 84 518 ALA A N 1
ATOM 4158 C CA . ALA A 1 518 ? 12.695 -22.234 -26.438 1 84 518 ALA A CA 1
ATOM 4159 C C . ALA A 1 518 ? 13.93 -23.094 -26.656 1 84 518 ALA A C 1
ATOM 4161 O O . ALA A 1 518 ? 14.914 -22.656 -27.25 1 84 518 ALA A O 1
ATOM 4162 N N . GLU A 1 519 ? 13.867 -24.312 -26.172 1 85.62 519 GLU A N 1
ATOM 4163 C CA . GLU A 1 519 ? 14.969 -25.25 -26.328 1 85.62 519 GLU A CA 1
ATOM 4164 C C . GLU A 1 519 ? 15.125 -25.672 -27.781 1 85.62 519 GLU A C 1
ATOM 4166 O O . GLU A 1 519 ? 16.25 -25.844 -28.266 1 85.62 519 GLU A O 1
ATOM 4171 N N . PHE A 1 520 ? 14.055 -25.844 -28.391 1 83.5 520 PHE A N 1
ATOM 4172 C CA . PHE A 1 520 ? 14.055 -26.234 -29.797 1 83.5 520 PHE A CA 1
ATOM 4173 C C . PHE A 1 520 ? 14.68 -25.141 -30.656 1 83.5 520 PHE A C 1
ATOM 4175 O O . PHE A 1 520 ? 15.391 -25.438 -31.625 1 83.5 520 PHE A O 1
ATOM 4182 N N . ASP A 1 521 ? 14.477 -23.953 -30.266 1 76 521 ASP A N 1
ATOM 4183 C CA . ASP A 1 521 ? 14.977 -22.812 -31.031 1 76 521 ASP A CA 1
ATOM 4184 C C . ASP A 1 521 ? 16.469 -22.609 -30.797 1 76 521 ASP A C 1
ATOM 4186 O O . ASP A 1 521 ? 17.141 -21.953 -31.594 1 76 521 ASP A O 1
ATOM 4190 N N . LYS A 1 522 ? 17 -22.984 -29.625 1 67.56 522 LYS A N 1
ATOM 4191 C CA . LYS A 1 522 ? 18.422 -22.828 -29.344 1 67.56 522 LYS A CA 1
ATOM 4192 C C . LYS A 1 522 ? 19.281 -23.469 -30.422 1 67.56 522 LYS A C 1
ATOM 4194 O O . LYS A 1 522 ? 20.375 -23 -30.719 1 67.56 522 LYS A O 1
ATOM 4199 N N . ASP A 1 523 ? 18.906 -24.672 -30.953 1 53.38 523 ASP A N 1
ATOM 4200 C CA . ASP A 1 523 ? 19.812 -25.406 -31.828 1 53.38 523 ASP A CA 1
ATOM 4201 C C . ASP A 1 523 ? 20.078 -24.625 -33.125 1 53.38 523 ASP A C 1
ATOM 4203 O O . ASP A 1 523 ? 20.938 -25.016 -33.938 1 53.38 523 ASP A O 1
ATOM 4207 N N . ASP A 1 524 ? 19.094 -23.734 -33.531 1 43.84 524 ASP A N 1
ATOM 4208 C CA . ASP A 1 524 ? 19.359 -23.297 -34.906 1 43.84 524 ASP A CA 1
ATOM 4209 C C . ASP A 1 524 ? 20.562 -22.344 -34.938 1 43.84 524 ASP A C 1
ATOM 4211 O O . ASP A 1 524 ? 20.938 -21.875 -36 1 43.84 524 ASP A O 1
ATOM 4215 N N . GLY A 1 525 ? 21.812 -22.219 -34.656 1 41.34 525 GLY A N 1
ATOM 4216 C CA . GLY A 1 525 ? 23.172 -21.891 -35.062 1 41.34 525 GLY A CA 1
ATOM 4217 C C . GLY A 1 525 ? 23.969 -21.188 -33.969 1 41.34 525 GLY A C 1
ATOM 4218 O O . GLY A 1 525 ? 24.578 -21.844 -33.125 1 41.34 525 GLY A O 1
ATOM 4219 N N . LYS A 1 526 ? 24.469 -19.719 -34.062 1 39 526 LYS A N 1
ATOM 4220 C CA . LYS A 1 526 ? 25.734 -18.984 -33.938 1 39 526 LYS A CA 1
ATOM 4221 C C . LYS A 1 526 ? 25.938 -18.5 -32.5 1 39 526 LYS A C 1
ATOM 4223 O O . LYS A 1 526 ? 25.172 -17.656 -32 1 39 526 LYS A O 1
ATOM 4228 N N . PRO A 1 527 ? 26.312 -19.328 -31.641 1 40.94 527 PRO A N 1
ATOM 4229 C CA . PRO A 1 527 ? 26.609 -18.734 -30.344 1 40.94 527 PRO A CA 1
ATOM 4230 C C . PRO A 1 527 ? 27.391 -17.438 -30.453 1 40.94 527 PRO A C 1
ATOM 4232 O O . PRO A 1 527 ? 28.406 -17.375 -31.156 1 40.94 527 PRO A O 1
ATOM 4235 N N . TYR A 1 528 ? 26.875 -16.375 -30.547 1 33.84 528 TYR A N 1
ATOM 4236 C CA . TYR A 1 528 ? 27.625 -15.141 -30.719 1 33.84 528 TYR A CA 1
ATOM 4237 C C . TYR A 1 528 ? 28.531 -14.891 -29.516 1 33.84 528 TYR A C 1
ATOM 4239 O O . TYR A 1 528 ? 28.391 -13.883 -28.828 1 33.84 528 TYR A O 1
ATOM 4247 N N . ILE A 1 529 ? 28.859 -15.773 -28.703 1 41 529 ILE A N 1
ATOM 4248 C CA . ILE A 1 529 ? 29.75 -15.484 -27.594 1 41 529 ILE A CA 1
ATOM 4249 C C . ILE A 1 529 ? 31.156 -15.227 -28.125 1 41 529 ILE A C 1
ATOM 4251 O O . ILE A 1 529 ? 31.766 -16.109 -28.75 1 41 529 ILE A O 1
ATOM 4255 N N . SER A 1 530 ? 31.547 -14.117 -28.094 1 42.12 530 SER A N 1
ATOM 4256 C CA . SER A 1 530 ? 32.812 -13.625 -28.625 1 42.12 530 SER A CA 1
ATOM 4257 C C . SER A 1 530 ? 34 -14.336 -28 1 42.12 530 SER A C 1
ATOM 4259 O O . SER A 1 530 ? 35.031 -14.539 -28.641 1 42.12 530 SER A O 1
ATOM 4261 N N . THR A 1 531 ? 33.906 -14.617 -26.672 1 46.44 531 THR A N 1
ATOM 4262 C CA . THR A 1 531 ? 35.125 -15.148 -26.094 1 46.44 531 THR A CA 1
ATOM 4263 C C . THR A 1 531 ? 35.219 -16.656 -26.312 1 46.44 531 THR A C 1
ATOM 4265 O O . THR A 1 531 ? 34.219 -17.328 -26.453 1 46.44 531 THR A O 1
ATOM 4268 N N . LYS A 1 532 ? 36.375 -17.125 -26.531 1 48.88 532 LYS A N 1
ATOM 4269 C CA . LYS A 1 532 ? 36.656 -18.547 -26.719 1 48.88 532 LYS A CA 1
ATOM 4270 C C . LYS A 1 532 ? 35.969 -19.375 -25.641 1 48.88 532 LYS A C 1
ATOM 4272 O O . LYS A 1 532 ? 35.406 -20.422 -25.922 1 48.88 532 LYS A O 1
ATOM 4277 N N . LEU A 1 533 ? 36.062 -18.875 -24.422 1 48.53 533 LEU A N 1
ATOM 4278 C CA . LEU A 1 533 ? 35.469 -19.594 -23.297 1 48.53 533 LEU A CA 1
ATOM 4279 C C . LEU A 1 533 ? 33.938 -19.578 -23.391 1 48.53 533 LEU A C 1
ATOM 4281 O O . LEU A 1 533 ? 33.281 -20.594 -23.109 1 48.53 533 LEU A O 1
ATOM 4285 N N . GLY A 1 534 ? 33.375 -18.531 -23.781 1 53.09 534 GLY A N 1
ATOM 4286 C CA . GLY A 1 534 ? 31.938 -18.422 -23.922 1 53.09 534 GLY A CA 1
ATOM 4287 C C . GLY A 1 534 ? 31.375 -19.375 -24.969 1 53.09 534 GLY A C 1
ATOM 4288 O O . GLY A 1 534 ? 30.328 -19.984 -24.75 1 53.09 534 GLY A O 1
ATOM 4289 N N . ARG A 1 535 ? 32.094 -19.453 -26 1 51.47 535 ARG A N 1
ATOM 4290 C CA . ARG A 1 535 ? 31.703 -20.344 -27.094 1 51.47 535 ARG A CA 1
ATOM 4291 C C . ARG A 1 535 ? 31.734 -21.797 -26.641 1 51.47 535 ARG A C 1
ATOM 4293 O O . ARG A 1 535 ? 30.859 -22.594 -27.016 1 51.47 535 ARG A O 1
ATOM 4300 N N . ARG A 1 536 ? 32.812 -22.047 -25.922 1 49.97 536 ARG A N 1
ATOM 4301 C CA . ARG A 1 536 ? 32.938 -23.406 -25.406 1 49.97 536 ARG A CA 1
ATOM 4302 C C . ARG A 1 536 ? 31.828 -23.734 -24.422 1 49.97 536 ARG A C 1
ATOM 4304 O O . ARG A 1 536 ? 31.344 -24.875 -24.391 1 49.97 536 ARG A O 1
ATOM 4311 N N . LEU A 1 537 ? 31.406 -22.734 -23.719 1 53.47 537 LEU A N 1
ATOM 4312 C CA . LEU A 1 537 ? 30.344 -22.938 -22.734 1 53.47 537 LEU A CA 1
ATOM 4313 C C . LEU A 1 537 ? 29 -23.125 -23.406 1 53.47 537 LEU A C 1
ATOM 4315 O O . LEU A 1 537 ? 28.125 -23.812 -22.875 1 53.47 537 LEU A O 1
ATOM 4319 N N . ALA A 1 538 ? 28.859 -22.375 -24.547 1 53.06 538 ALA A N 1
ATOM 4320 C CA . ALA A 1 538 ? 27.609 -22.406 -25.281 1 53.06 538 ALA A CA 1
ATOM 4321 C C . ALA A 1 538 ? 27.484 -23.688 -26.125 1 53.06 538 ALA A C 1
ATOM 4323 O O . ALA A 1 538 ? 26.391 -24.062 -26.531 1 53.06 538 ALA A O 1
ATOM 4324 N N . LYS A 1 539 ? 28.688 -24.281 -26.328 1 53.44 539 LYS A N 1
ATOM 4325 C CA . LYS A 1 539 ? 28.656 -25.406 -27.266 1 53.44 539 LYS A CA 1
ATOM 4326 C C . LYS A 1 539 ? 28.109 -26.672 -26.594 1 53.44 539 LYS A C 1
ATOM 4328 O O . LYS A 1 539 ? 28.516 -27.016 -25.484 1 53.44 539 LYS A O 1
ATOM 4333 N N . GLY A 1 540 ? 27.016 -27.25 -27.047 1 58.56 540 GLY A N 1
ATOM 4334 C CA . GLY A 1 540 ? 26.422 -28.547 -26.828 1 58.56 540 GLY A CA 1
ATOM 4335 C C . GLY A 1 540 ? 25.234 -28.516 -25.875 1 58.56 540 GLY A C 1
ATOM 4336 O O . GLY A 1 540 ? 25.156 -27.641 -25.016 1 58.56 540 GLY A O 1
ATOM 4337 N N . CYS A 1 541 ? 24.141 -29.016 -26.172 1 68 541 CYS A N 1
ATOM 4338 C CA . CYS A 1 541 ? 22.922 -29.125 -25.359 1 68 541 CYS A CA 1
ATOM 4339 C C . CYS A 1 541 ? 23.234 -29.641 -23.969 1 68 541 CYS A C 1
ATOM 4341 O O . CYS A 1 541 ? 22.656 -29.188 -22.984 1 68 541 CYS A O 1
ATOM 4343 N N . GLY A 1 542 ? 24.5 -30.344 -23.781 1 70.5 542 GLY A N 1
ATOM 4344 C CA . GLY A 1 542 ? 24.922 -30.969 -22.531 1 70.5 542 GLY A CA 1
ATOM 4345 C C . GLY A 1 542 ? 23.781 -31.703 -21.828 1 70.5 542 GLY A C 1
ATOM 4346 O O . GLY A 1 542 ? 23.906 -32.062 -20.656 1 70.5 542 GLY A O 1
ATOM 4347 N N . HIS A 1 543 ? 22.703 -31.922 -22.484 1 81.75 543 HIS A N 1
ATOM 4348 C CA . HIS A 1 543 ? 21.531 -32.625 -21.984 1 81.75 543 HIS A CA 1
ATOM 4349 C C . HIS A 1 543 ? 21.031 -32 -20.672 1 81.75 543 HIS A C 1
ATOM 4351 O O . HIS A 1 543 ? 20.5 -32.719 -19.812 1 81.75 543 HIS A O 1
ATOM 4357 N N . ALA A 1 544 ? 21.297 -30.75 -20.516 1 84.25 544 ALA A N 1
ATOM 4358 C CA . ALA A 1 544 ? 20.984 -30.078 -19.266 1 84.25 544 ALA A CA 1
ATOM 4359 C C . ALA A 1 544 ? 19.484 -30.031 -19.016 1 84.25 544 ALA A C 1
ATOM 4361 O O . ALA A 1 544 ? 19.031 -30.203 -17.875 1 84.25 544 ALA A O 1
ATOM 4362 N N . MET A 1 545 ? 18.719 -29.906 -20.047 1 90.56 545 MET A N 1
ATOM 4363 C CA . MET A 1 545 ? 17.281 -29.797 -19.906 1 90.56 545 MET A CA 1
ATOM 4364 C C . MET A 1 545 ? 16.688 -31.109 -19.391 1 90.56 545 MET A C 1
ATOM 4366 O O . MET A 1 545 ? 15.727 -31.094 -18.609 1 90.56 545 MET A O 1
ATOM 4370 N N . ARG A 1 546 ? 17.203 -32.156 -19.828 1 92.06 546 ARG A N 1
ATOM 4371 C CA . ARG A 1 546 ? 16.734 -33.469 -19.391 1 92.06 546 ARG A CA 1
ATOM 4372 C C . ARG A 1 546 ? 17 -33.656 -17.906 1 92.06 546 ARG A C 1
ATOM 4374 O O . ARG A 1 546 ? 16.125 -34.156 -17.172 1 92.06 546 ARG A O 1
ATOM 4381 N N . THR A 1 547 ? 18.109 -33.25 -17.453 1 91.62 547 THR A N 1
ATOM 4382 C CA . THR A 1 547 ? 18.484 -33.5 -16.062 1 91.62 547 THR A CA 1
ATOM 4383 C C . THR A 1 547 ? 17.844 -32.438 -15.141 1 91.62 547 THR A C 1
ATOM 4385 O O . THR A 1 547 ? 17.422 -32.781 -14.031 1 91.62 547 THR A O 1
ATOM 4388 N N . THR A 1 548 ? 17.75 -31.25 -15.586 1 93.19 548 THR A N 1
ATOM 4389 C CA . THR A 1 548 ? 17.328 -30.156 -14.711 1 93.19 548 THR A CA 1
ATOM 4390 C C . THR A 1 548 ? 15.812 -30 -14.727 1 93.19 548 THR A C 1
ATOM 4392 O O . THR A 1 548 ? 15.211 -29.656 -13.711 1 93.19 548 THR A O 1
ATOM 4395 N N . HIS A 1 549 ? 15.164 -30.266 -15.891 1 95.5 549 HIS A N 1
ATOM 4396 C CA . HIS A 1 549 ? 13.734 -30 -16.016 1 95.5 549 HIS A CA 1
ATOM 4397 C C . HIS A 1 549 ? 12.961 -31.281 -16.297 1 95.5 549 HIS A C 1
ATOM 4399 O O . HIS A 1 549 ? 11.734 -31.312 -16.203 1 95.5 549 HIS A O 1
ATOM 4405 N N . GLY A 1 550 ? 13.656 -32.312 -16.594 1 94.75 550 GLY A N 1
ATOM 4406 C CA . GLY A 1 550 ? 12.961 -33.531 -16.984 1 94.75 550 GLY A CA 1
ATOM 4407 C C . GLY A 1 550 ? 12.242 -33.438 -18.312 1 94.75 550 GLY A C 1
ATOM 4408 O O . GLY A 1 550 ? 11.188 -34.031 -18.5 1 94.75 550 GLY A O 1
ATOM 4409 N N . LEU A 1 551 ? 12.734 -32.562 -19.156 1 95.5 551 LEU A N 1
ATOM 4410 C CA . LEU A 1 551 ? 12.188 -32.344 -20.484 1 95.5 551 LEU A CA 1
ATOM 4411 C C . LEU A 1 551 ? 13.203 -32.688 -21.562 1 95.5 551 LEU A C 1
ATOM 4413 O O . LEU A 1 551 ? 14.406 -32.75 -21.297 1 95.5 551 LEU A O 1
ATOM 4417 N N . PRO A 1 552 ? 12.68 -33 -22.719 1 92.75 552 PRO A N 1
ATOM 4418 C CA . PRO A 1 552 ? 13.625 -33.281 -23.797 1 92.75 552 PRO A CA 1
ATOM 4419 C C . PRO A 1 552 ? 14.516 -32.094 -24.125 1 92.75 552 PRO A C 1
ATOM 4421 O O . PRO A 1 552 ? 14.039 -30.953 -24.156 1 92.75 552 PRO A O 1
ATOM 4424 N N . CYS A 1 553 ? 15.805 -32.406 -24.281 1 90.62 553 CYS A N 1
ATOM 4425 C CA . CYS A 1 553 ? 16.766 -31.359 -24.578 1 90.62 553 CYS A CA 1
ATOM 4426 C C . CYS A 1 553 ? 16.766 -31.031 -26.062 1 90.62 553 CYS A C 1
ATOM 4428 O O . CYS A 1 553 ? 16.047 -31.656 -26.844 1 90.62 553 CYS A O 1
ATOM 4430 N N . ALA A 1 554 ? 17.578 -30.141 -26.484 1 86.75 554 ALA A N 1
ATOM 4431 C CA . ALA A 1 554 ? 17.594 -29.656 -27.859 1 86.75 554 ALA A CA 1
ATOM 4432 C C . ALA A 1 554 ? 18 -30.766 -28.828 1 86.75 554 ALA A C 1
ATOM 4434 O O . ALA A 1 554 ? 17.422 -30.906 -29.906 1 86.75 554 ALA A O 1
ATOM 4435 N N . CYS A 1 555 ? 19.016 -31.609 -28.453 1 85.25 555 CYS A N 1
ATOM 4436 C CA . CYS A 1 555 ? 19.469 -32.688 -29.328 1 85.25 555 CYS A CA 1
ATOM 4437 C C . CYS A 1 555 ? 18.391 -33.75 -29.5 1 85.25 555 CYS A C 1
ATOM 4439 O O . CYS A 1 555 ? 18.203 -34.281 -30.594 1 85.25 555 CYS A O 1
ATOM 4441 N N . GLU A 1 556 ? 17.625 -33.969 -28.5 1 89.44 556 GLU A N 1
ATOM 4442 C CA . GLU A 1 556 ? 16.531 -34.938 -28.578 1 89.44 556 GLU A CA 1
ATOM 4443 C C . GLU A 1 556 ? 15.383 -34.438 -29.438 1 89.44 556 GLU A C 1
ATOM 4445 O O . GLU A 1 556 ? 14.836 -35.156 -30.25 1 89.44 556 GLU A O 1
ATOM 4450 N N . LEU A 1 557 ? 15.023 -33.219 -29.266 1 89.81 557 LEU A N 1
ATOM 4451 C CA . LEU A 1 557 ? 13.922 -32.625 -30 1 89.81 557 LEU A CA 1
ATOM 4452 C C . LEU A 1 557 ? 14.242 -32.562 -31.5 1 89.81 557 LEU A C 1
ATOM 4454 O O . LEU A 1 557 ? 13.375 -32.844 -32.312 1 89.81 557 LEU A O 1
ATOM 4458 N N . ASN A 1 558 ? 15.5 -32.25 -31.75 1 85 558 ASN A N 1
ATOM 4459 C CA . ASN A 1 558 ? 15.914 -32.188 -33.156 1 85 558 ASN A CA 1
ATOM 4460 C C . ASN A 1 558 ? 15.93 -33.562 -33.812 1 85 558 ASN A C 1
ATOM 4462 O O . ASN A 1 558 ? 15.578 -33.688 -34.969 1 85 558 ASN A O 1
ATOM 4466 N N . ARG A 1 559 ? 16.391 -34.438 -33.062 1 87.12 559 ARG A N 1
ATOM 4467 C CA . ARG A 1 559 ? 16.391 -35.812 -33.594 1 87.12 559 ARG A CA 1
ATOM 4468 C C . ARG A 1 559 ? 14.977 -36.281 -33.906 1 87.12 559 ARG A C 1
ATOM 4470 O O . ARG A 1 559 ? 14.742 -36.875 -34.938 1 87.12 559 ARG A O 1
ATOM 4477 N N . LEU A 1 560 ? 14.102 -36 -33.062 1 90.06 560 LEU A N 1
ATOM 4478 C CA . LEU A 1 560 ? 12.711 -36.375 -33.25 1 90.06 560 LEU A CA 1
ATOM 4479 C C . LEU A 1 560 ? 12.109 -35.625 -34.438 1 90.06 560 LEU A C 1
ATOM 4481 O O . LEU A 1 560 ? 11.367 -36.188 -35.25 1 90.06 560 LEU A O 1
ATOM 4485 N N . SER A 1 561 ? 12.438 -34.438 -34.5 1 87 561 SER A N 1
ATOM 4486 C CA . SER A 1 561 ? 11.914 -33.594 -35.594 1 87 561 SER A CA 1
ATOM 4487 C C . SER A 1 561 ? 12.398 -34.125 -36.938 1 87 561 SER A C 1
ATOM 4489 O O . SER A 1 561 ? 11.625 -34.156 -37.906 1 87 561 SER A O 1
ATOM 4491 N N . THR A 1 562 ? 13.633 -34.5 -37.031 1 85.38 562 THR A N 1
ATOM 4492 C CA . THR A 1 562 ? 14.227 -34.969 -38.281 1 85.38 562 THR A CA 1
ATOM 4493 C C . THR A 1 562 ? 13.617 -36.312 -38.688 1 85.38 562 THR A C 1
ATOM 4495 O O . THR A 1 562 ? 13.461 -36.594 -39.875 1 85.38 562 THR A O 1
ATOM 4498 N N . ARG A 1 563 ? 13.227 -37.031 -37.781 1 89 563 ARG A N 1
ATOM 4499 C CA . ARG A 1 563 ? 12.656 -38.344 -38.031 1 89 563 ARG A CA 1
ATOM 4500 C C . ARG A 1 563 ? 11.148 -38.281 -38.219 1 89 563 ARG A C 1
ATOM 4502 O O . ARG A 1 563 ? 10.5 -39.281 -38.531 1 89 563 ARG A O 1
ATOM 4509 N N . GLY A 1 564 ? 10.641 -37.125 -37.938 1 83.56 564 GLY A N 1
ATOM 4510 C CA . GLY A 1 564 ? 9.203 -36.938 -38.094 1 83.56 564 GLY A CA 1
ATOM 4511 C C . GLY A 1 564 ? 8.391 -37.562 -37 1 83.56 564 GLY A C 1
ATOM 4512 O O . GLY A 1 564 ? 7.262 -38 -37.219 1 83.56 564 GLY A O 1
ATOM 4513 N N . ARG A 1 565 ? 9.031 -37.625 -35.844 1 87.31 565 ARG A N 1
ATOM 4514 C CA . ARG A 1 565 ? 8.352 -38.25 -34.719 1 87.31 565 ARG A CA 1
ATOM 4515 C C . ARG A 1 565 ? 7.867 -37.188 -33.719 1 87.31 565 ARG A C 1
ATOM 4517 O O . ARG A 1 565 ? 8.273 -36.031 -33.781 1 87.31 565 ARG A O 1
ATOM 4524 N N . HIS A 1 566 ? 6.898 -37.656 -32.875 1 90.44 566 HIS A N 1
ATOM 4525 C CA . HIS A 1 566 ? 6.336 -36.781 -31.828 1 90.44 566 HIS A CA 1
ATOM 4526 C C . HIS A 1 566 ? 6.973 -37.062 -30.469 1 90.44 566 HIS A C 1
ATOM 4528 O O . HIS A 1 566 ? 7.57 -38.125 -30.266 1 90.44 566 HIS A O 1
ATOM 4534 N N . VAL A 1 567 ? 6.945 -36.094 -29.656 1 92.44 567 VAL A N 1
ATOM 4535 C CA . VAL A 1 567 ? 7.383 -36.281 -28.281 1 92.44 567 VAL A CA 1
ATOM 4536 C C . VAL A 1 567 ? 6.32 -37.062 -27.5 1 92.44 567 VAL A C 1
ATOM 4538 O O . VAL A 1 567 ? 5.137 -36.719 -27.531 1 92.44 567 VAL A O 1
ATOM 4541 N N . HIS A 1 568 ? 6.734 -38.094 -26.891 1 92 568 HIS A N 1
ATOM 4542 C CA . HIS A 1 568 ? 5.805 -38.906 -26.109 1 92 568 HIS A CA 1
ATOM 4543 C C . HIS A 1 568 ? 5.602 -38.344 -24.719 1 92 568 HIS A C 1
ATOM 4545 O O . HIS A 1 568 ? 6.531 -37.781 -24.125 1 92 568 HIS A O 1
ATOM 4551 N N . LEU A 1 569 ? 4.43 -38.562 -24.203 1 93.5 569 LEU A N 1
ATOM 4552 C CA . LEU A 1 569 ? 4.066 -38.062 -22.891 1 93.5 569 LEU A CA 1
ATOM 4553 C C . LEU A 1 569 ? 4.957 -38.688 -21.812 1 93.5 569 LEU A C 1
ATOM 4555 O O . LEU A 1 569 ? 5.277 -38 -20.812 1 93.5 569 LEU A O 1
ATOM 4559 N N . ASP A 1 570 ? 5.414 -39.844 -22.062 1 91.56 570 ASP A N 1
ATOM 4560 C CA . ASP A 1 570 ? 6.211 -40.562 -21.078 1 91.56 570 ASP A CA 1
ATOM 4561 C C . ASP A 1 570 ? 7.609 -39.938 -20.953 1 91.56 570 ASP A C 1
ATOM 4563 O O . ASP A 1 570 ? 8.312 -40.188 -19.969 1 91.56 570 ASP A O 1
ATOM 4567 N N . SER A 1 571 ? 7.969 -39.156 -21.953 1 93 571 SER A N 1
ATOM 4568 C CA . SER A 1 571 ? 9.289 -38.531 -21.938 1 93 571 SER A CA 1
ATOM 4569 C C . SER A 1 571 ? 9.281 -37.25 -21.109 1 93 571 SER A C 1
ATOM 4571 O O . SER A 1 571 ? 10.328 -36.656 -20.859 1 93 571 SER A O 1
ATOM 4573 N N . ILE A 1 572 ? 8.125 -36.906 -20.766 1 95.56 572 ILE A N 1
ATOM 4574 C CA . ILE A 1 572 ? 7.977 -35.688 -19.969 1 95.56 572 ILE A CA 1
ATOM 4575 C C . ILE A 1 572 ? 7.867 -36.031 -18.484 1 95.56 572 ILE A C 1
ATOM 4577 O O . ILE A 1 572 ? 7.125 -36.969 -18.109 1 95.56 572 ILE A O 1
ATOM 4581 N N . ASP A 1 573 ? 8.609 -35.406 -17.688 1 95.81 573 ASP A N 1
ATOM 4582 C CA . ASP A 1 573 ? 8.594 -35.625 -16.25 1 95.81 573 ASP A CA 1
ATOM 4583 C C . ASP A 1 573 ? 7.188 -35.438 -15.68 1 95.81 573 ASP A C 1
ATOM 4585 O O . ASP A 1 573 ? 6.434 -34.594 -16.141 1 95.81 573 ASP A O 1
ATOM 4589 N N . VAL A 1 574 ? 6.852 -36.156 -14.672 1 94.12 574 VAL A N 1
ATOM 4590 C CA . VAL A 1 574 ? 5.523 -36.219 -14.07 1 94.12 574 VAL A CA 1
ATOM 4591 C C . VAL A 1 574 ? 5.133 -34.844 -13.555 1 94.12 574 VAL A C 1
ATOM 4593 O O . VAL A 1 574 ? 3.957 -34.469 -13.57 1 94.12 574 VAL A O 1
ATOM 4596 N N . PHE A 1 575 ? 6.082 -34.094 -13.164 1 95.31 575 PHE A N 1
ATOM 4597 C CA . PHE A 1 575 ? 5.816 -32.75 -12.625 1 95.31 575 PHE A CA 1
ATOM 4598 C C . PHE A 1 575 ? 5.051 -31.906 -13.641 1 95.31 575 PHE A C 1
ATOM 4600 O O . PHE A 1 575 ? 4.051 -31.281 -13.289 1 95.31 575 PHE A O 1
ATOM 4607 N N . TRP A 1 576 ? 5.426 -31.938 -14.805 1 96.56 576 TRP A N 1
ATOM 4608 C CA . TRP A 1 576 ? 4.875 -31.062 -15.836 1 96.56 576 TRP A CA 1
ATOM 4609 C C . TRP A 1 576 ? 3.531 -31.578 -16.328 1 96.56 576 TRP A C 1
ATOM 4611 O O . TRP A 1 576 ? 2.758 -30.828 -16.938 1 96.56 576 TRP A O 1
ATOM 4621 N N . ARG A 1 577 ? 3.236 -32.875 -16.109 1 94.5 577 ARG A N 1
ATOM 4622 C CA . ARG A 1 577 ? 2.027 -33.5 -16.656 1 94.5 577 ARG A CA 1
ATOM 4623 C C . ARG A 1 577 ? 0.931 -33.562 -15.594 1 94.5 577 ARG A C 1
ATOM 4625 O O . ARG A 1 577 ? -0.167 -34.062 -15.867 1 94.5 577 ARG A O 1
ATOM 4632 N N . THR A 1 578 ? 1.211 -33.188 -14.383 1 94.38 578 THR A N 1
ATOM 4633 C CA . THR A 1 578 ? 0.203 -33.188 -13.328 1 94.38 578 THR A CA 1
ATOM 4634 C C . THR A 1 578 ? -0.551 -31.844 -13.32 1 94.38 578 THR A C 1
ATOM 4636 O O . THR A 1 578 ? -0.128 -30.891 -12.664 1 94.38 578 THR A O 1
ATOM 4639 N N . LEU A 1 579 ? -1.678 -31.859 -13.977 1 94.12 579 LEU A N 1
ATOM 4640 C CA . LEU A 1 579 ? -2.434 -30.609 -14.102 1 94.12 579 LEU A CA 1
ATOM 4641 C C . LEU A 1 579 ? -3.629 -30.609 -13.156 1 94.12 579 LEU A C 1
ATOM 4643 O O . LEU A 1 579 ? -4.328 -29.594 -13.039 1 94.12 579 LEU A O 1
ATOM 4647 N N . VAL A 1 580 ? -3.877 -31.734 -12.539 1 91.25 580 VAL A N 1
ATOM 4648 C CA . VAL A 1 580 ? -4.91 -31.828 -11.516 1 91.25 580 VAL A CA 1
ATOM 4649 C C . VAL A 1 580 ? -4.297 -32.312 -10.203 1 91.25 580 VAL A C 1
ATOM 4651 O O . VAL A 1 580 ? -3.68 -33.375 -10.164 1 91.25 580 VAL A O 1
ATOM 4654 N N . TYR A 1 581 ? -4.383 -31.438 -9.266 1 89.75 581 TYR A N 1
ATOM 4655 C CA . TYR A 1 581 ? -3.834 -31.891 -7.996 1 89.75 581 TYR A CA 1
ATOM 4656 C C . TYR A 1 581 ? -4.91 -32.562 -7.137 1 89.75 581 TYR A C 1
ATOM 4658 O O . TYR A 1 581 ? -6.074 -32.125 -7.168 1 89.75 581 TYR A O 1
ATOM 4666 N N . ASP A 1 582 ? -4.742 -33.781 -6.773 1 74.56 582 ASP A N 1
ATOM 4667 C CA . ASP A 1 582 ? -5.691 -34.562 -5.977 1 74.56 582 ASP A CA 1
ATOM 4668 C C . ASP A 1 582 ? -5.094 -34.938 -4.625 1 74.56 582 ASP A C 1
ATOM 4670 O O . ASP A 1 582 ? -3.879 -34.875 -4.434 1 74.56 582 ASP A O 1
ATOM 4674 N N . ASP A 1 583 ? -6.031 -34.969 -3.633 1 59.88 583 ASP A N 1
ATOM 4675 C CA . ASP A 1 583 ? -5.648 -35.406 -2.297 1 59.88 583 ASP A CA 1
ATOM 4676 C C . ASP A 1 583 ? -5.137 -36.844 -2.318 1 59.88 583 ASP A C 1
ATOM 4678 O O . ASP A 1 583 ? -5.914 -37.781 -2.152 1 59.88 583 ASP A O 1
ATOM 4682 N N . TYR A 1 584 ? -4.559 -37.25 -3.281 1 48.22 584 TYR A N 1
ATOM 4683 C CA . TYR A 1 584 ? -4.27 -38.688 -3.201 1 48.22 584 TYR A CA 1
ATOM 4684 C C . TYR A 1 584 ? -3.646 -39.031 -1.855 1 48.22 584 TYR A C 1
ATOM 4686 O O . TYR A 1 584 ? -2.422 -39.062 -1.721 1 48.22 584 TYR A O 1
ATOM 4694 N N . ILE A 1 585 ? -3.877 -38.344 -0.881 1 48.72 585 ILE A N 1
ATOM 4695 C CA . ILE A 1 585 ? -3.301 -39.031 0.271 1 48.72 585 ILE A CA 1
ATOM 4696 C C . ILE A 1 585 ? -3.854 -40.438 0.353 1 48.72 585 ILE A C 1
ATOM 4698 O O . ILE A 1 585 ? -5.043 -40.625 0.613 1 48.72 585 ILE A O 1
ATOM 4702 N N . ALA A 1 586 ? -3.516 -41.312 -0.527 1 42.41 586 ALA A N 1
ATOM 4703 C CA . ALA A 1 586 ? -3.846 -42.656 -0.077 1 42.41 586 ALA A CA 1
ATOM 4704 C C . ALA A 1 586 ? -3.707 -42.781 1.438 1 42.41 586 ALA A C 1
ATOM 4706 O O . ALA A 1 586 ? -2.604 -42.656 1.978 1 42.41 586 ALA A O 1
ATOM 4707 N N . LEU A 1 587 ? -4.562 -42.094 2.096 1 42.62 587 LEU A N 1
ATOM 4708 C CA . LEU A 1 587 ? -4.48 -42.531 3.482 1 42.62 587 LEU A CA 1
ATOM 4709 C C . LEU A 1 587 ? -3.996 -43.969 3.564 1 42.62 587 LEU A C 1
ATOM 4711 O O . LEU A 1 587 ? -4.527 -44.844 2.877 1 42.62 587 LEU A O 1
ATOM 4715 N N . SER A 1 588 ? -2.848 -44.094 3.645 1 43.78 588 SER A N 1
ATOM 4716 C CA . SER A 1 588 ? -2.453 -45.5 3.787 1 43.78 588 SER A CA 1
ATOM 4717 C C . SER A 1 588 ? -3.471 -46.281 4.609 1 43.78 588 SER A C 1
ATOM 4719 O O . SER A 1 588 ? -3.904 -45.812 5.668 1 43.78 588 SER A O 1
ATOM 4721 N N . PRO A 1 589 ? -4.234 -47 3.951 1 44.94 589 PRO A N 1
ATOM 4722 C CA . PRO A 1 589 ? -5.105 -47.906 4.73 1 44.94 589 PRO A CA 1
ATOM 4723 C C . PRO A 1 589 ? -4.562 -48.188 6.129 1 44.94 589 PRO A C 1
ATOM 4725 O O . PRO A 1 589 ? -5.336 -48.469 7.051 1 44.94 589 PRO A O 1
ATOM 4728 N N . GLY A 1 590 ? -3.385 -48.094 6.262 1 45.91 590 GLY A N 1
ATOM 4729 C CA . GLY A 1 590 ? -2.766 -48.406 7.535 1 45.91 590 GLY A CA 1
ATOM 4730 C C . GLY A 1 590 ? -3.027 -47.375 8.609 1 45.91 590 GLY A C 1
ATOM 4731 O O . GLY A 1 590 ? -3.021 -47.688 9.805 1 45.91 590 GLY A O 1
ATOM 4732 N N . ASP A 1 591 ? -3.264 -46.125 8.258 1 52.91 591 ASP A N 1
ATOM 4733 C CA . ASP A 1 591 ? -3.381 -45.094 9.266 1 52.91 591 ASP A CA 1
ATOM 4734 C C . ASP A 1 591 ? -4.738 -45.156 9.969 1 52.91 591 ASP A C 1
ATOM 4736 O O . ASP A 1 591 ? -4.82 -44.969 11.188 1 52.91 591 ASP A O 1
ATOM 4740 N N . GLU A 1 592 ? -5.719 -45.344 9.07 1 56.88 592 GLU A N 1
ATOM 4741 C CA . GLU A 1 592 ? -7.012 -45.531 9.719 1 56.88 592 GLU A CA 1
ATOM 4742 C C . GLU A 1 592 ? -7 -46.75 10.633 1 56.88 592 GLU A C 1
ATOM 4744 O O . GLU A 1 592 ? -7.539 -46.719 11.742 1 56.88 592 GLU A O 1
ATOM 4749 N N . GLY A 1 593 ? -6.371 -47.719 9.984 1 55.09 593 GLY A N 1
ATOM 4750 C CA . GLY A 1 593 ? -6.254 -48.938 10.797 1 55.09 593 GLY A CA 1
ATOM 4751 C C . GLY A 1 593 ? -5.41 -48.719 12.039 1 55.09 593 GLY A C 1
ATOM 4752 O O . GLY A 1 593 ? -5.777 -49.156 13.133 1 55.09 593 GLY A O 1
ATOM 4753 N N . ALA A 1 594 ? -4.398 -47.938 11.836 1 59.47 594 ALA A N 1
ATOM 4754 C CA . ALA A 1 594 ? -3.521 -47.688 12.977 1 59.47 594 ALA A CA 1
ATOM 4755 C C . ALA A 1 594 ? -4.219 -46.844 14.023 1 59.47 594 ALA A C 1
ATOM 4757 O O . ALA A 1 594 ? -4.078 -47.062 15.227 1 59.47 594 ALA A O 1
ATOM 4758 N N . LEU A 1 595 ? -4.988 -45.875 13.508 1 64.19 595 LEU A N 1
ATOM 4759 C CA . LEU A 1 595 ? -5.73 -45.031 14.445 1 64.19 595 LEU A CA 1
ATOM 4760 C C . LEU A 1 595 ? -6.785 -45.844 15.18 1 64.19 595 LEU A C 1
ATOM 4762 O O . LEU A 1 595 ? -6.965 -45.688 16.391 1 64.19 595 LEU A O 1
ATOM 4766 N N . GLU A 1 596 ? -7.395 -46.656 14.352 1 65.69 596 GLU A N 1
ATOM 4767 C CA . GLU A 1 596 ? -8.383 -47.531 14.984 1 65.69 596 GLU A CA 1
ATOM 4768 C C . GLU A 1 596 ? -7.738 -48.469 16.016 1 65.69 596 GLU A C 1
ATOM 4770 O O . GLU A 1 596 ? -8.289 -48.688 17.094 1 65.69 596 GLU A O 1
ATOM 4775 N N . GLU A 1 597 ? -6.574 -48.875 15.578 1 65.06 597 GLU A N 1
ATOM 4776 C CA . GLU A 1 597 ? -5.844 -49.75 16.5 1 65.06 597 GLU A CA 1
ATOM 4777 C C . GLU A 1 597 ? -5.398 -48.969 17.75 1 65.06 597 GLU A C 1
ATOM 4779 O O . GLU A 1 597 ? -5.508 -49.469 18.859 1 65.06 597 GLU A O 1
ATOM 4784 N N . GLN A 1 598 ? -4.926 -47.781 17.547 1 67.62 598 GLN A N 1
ATOM 4785 C CA . GLN A 1 598 ? -4.492 -46.969 18.672 1 67.62 598 GLN A CA 1
ATOM 4786 C C . GLN A 1 598 ? -5.676 -46.531 19.547 1 67.62 598 GLN A C 1
ATOM 4788 O O . GLN A 1 598 ? -5.586 -46.531 20.766 1 67.62 598 GLN A O 1
ATOM 4793 N N . CYS A 1 599 ? -6.684 -46.188 18.797 1 71.81 599 CYS A N 1
ATOM 4794 C CA . CYS A 1 599 ? -7.891 -45.844 19.531 1 71.81 599 CYS A CA 1
ATOM 4795 C C . CYS A 1 599 ? -8.383 -47.031 20.359 1 71.81 599 CYS A C 1
ATOM 4797 O O . CYS A 1 599 ? -8.758 -46.844 21.531 1 71.81 599 CYS A O 1
ATOM 4799 N N . THR A 1 600 ? -8.234 -48.219 19.719 1 68.75 600 THR A N 1
ATOM 4800 C CA . THR A 1 600 ? -8.617 -49.438 20.438 1 68.75 600 THR A CA 1
ATOM 4801 C C . THR A 1 600 ? -7.672 -49.688 21.609 1 68.75 600 THR A C 1
ATOM 4803 O O . THR A 1 600 ? -8.109 -50.094 22.688 1 68.75 600 THR A O 1
ATOM 4806 N N . PHE A 1 601 ? -6.441 -49.438 21.375 1 68.81 601 PHE A N 1
ATOM 4807 C CA . PHE A 1 601 ? -5.449 -49.594 22.422 1 68.81 601 PHE A CA 1
ATOM 4808 C C . PHE A 1 601 ? -5.711 -48.594 23.562 1 68.81 601 PHE A C 1
ATOM 4810 O O . PHE A 1 601 ? -5.676 -49 24.734 1 68.81 601 PHE A O 1
ATOM 4817 N N . ILE A 1 602 ? -5.961 -47.344 23.234 1 73.06 602 ILE A N 1
ATOM 4818 C CA . ILE A 1 602 ? -6.223 -46.312 24.234 1 73.06 602 ILE A CA 1
ATOM 4819 C C . ILE A 1 602 ? -7.465 -46.688 25.031 1 73.06 602 ILE A C 1
ATOM 4821 O O . ILE A 1 602 ? -7.484 -46.531 26.266 1 73.06 602 ILE A O 1
ATOM 4825 N N . LEU A 1 603 ? -8.422 -47.219 24.328 1 74.25 603 LEU A N 1
ATOM 4826 C CA . LEU A 1 603 ? -9.672 -47.594 24.969 1 74.25 603 LEU A CA 1
ATOM 4827 C C . LEU A 1 603 ? -9.453 -48.75 25.922 1 74.25 603 LEU A C 1
ATOM 4829 O O . LEU A 1 603 ? -10.164 -48.906 26.922 1 74.25 603 LEU A O 1
ATOM 4833 N N . ASN A 1 604 ? -8.398 -49.594 25.625 1 69.12 604 ASN A N 1
ATOM 4834 C CA . ASN A 1 604 ? -8.172 -50.781 26.406 1 69.12 604 ASN A CA 1
ATOM 4835 C C . ASN A 1 604 ? -7.086 -50.562 27.469 1 69.12 604 ASN A C 1
ATOM 4837 O O . ASN A 1 604 ? -6.742 -51.5 28.219 1 69.12 604 ASN A O 1
ATOM 4841 N N . THR A 1 605 ? -6.551 -49.406 27.438 1 69.62 605 THR A N 1
ATOM 4842 C CA . THR A 1 605 ? -5.496 -49.125 28.406 1 69.62 605 THR A CA 1
ATOM 4843 C C . THR A 1 605 ? -6.094 -48.656 29.734 1 69.62 605 THR A C 1
ATOM 4845 O O . THR A 1 605 ? -7.312 -48.5 29.859 1 69.62 605 THR A O 1
ATOM 4848 N N . ASN A 1 606 ? -5.105 -48.469 30.703 1 69.69 606 ASN A N 1
ATOM 4849 C CA . ASN A 1 606 ? -5.543 -48.062 32.031 1 69.69 606 ASN A CA 1
ATOM 4850 C C . ASN A 1 606 ? -6.137 -46.656 32.031 1 69.69 606 ASN A C 1
ATOM 4852 O O . ASN A 1 606 ? -5.883 -45.875 31.109 1 69.69 606 ASN A O 1
ATOM 4856 N N . SER A 1 607 ? -7.055 -46.438 33 1 66.75 607 SER A N 1
ATOM 4857 C CA . SER A 1 607 ? -7.859 -45.219 33.094 1 66.75 607 SER A CA 1
ATOM 4858 C C . SER A 1 607 ? -6.984 -43.969 33.094 1 66.75 607 SER A C 1
ATOM 4860 O O . SER A 1 607 ? -7.262 -43 32.375 1 66.75 607 SER A O 1
ATOM 4862 N N . PRO A 1 608 ? -5.883 -43.906 33.812 1 66.44 608 PRO A N 1
ATOM 4863 C CA . PRO A 1 608 ? -5.09 -42.688 33.812 1 66.44 608 PRO A CA 1
ATOM 4864 C C . PRO A 1 608 ? -4.441 -42.406 32.438 1 66.44 608 PRO A C 1
ATOM 4866 O O . PRO A 1 608 ? -4.387 -41.25 32 1 66.44 608 PRO A O 1
ATOM 4869 N N . THR A 1 609 ? -4.023 -43.406 31.875 1 66.88 609 THR A N 1
ATOM 4870 C CA . THR A 1 609 ? -3.422 -43.281 30.547 1 66.88 609 THR A CA 1
ATOM 4871 C C . THR A 1 609 ? -4.465 -42.844 29.516 1 66.88 609 THR A C 1
ATOM 4873 O O . THR A 1 609 ? -4.184 -42.031 28.641 1 66.88 609 THR A O 1
ATOM 4876 N N . ARG A 1 610 ? -5.586 -43.438 29.656 1 69.88 610 ARG A N 1
ATOM 4877 C CA . ARG A 1 610 ? -6.688 -43.062 28.781 1 69.88 610 ARG A CA 1
ATOM 4878 C C . ARG A 1 610 ? -7.027 -41.594 28.906 1 69.88 610 ARG A C 1
ATOM 4880 O O . ARG A 1 610 ? -7.262 -40.906 27.922 1 69.88 610 ARG A O 1
ATOM 4887 N N . ARG A 1 611 ? -7.051 -41.125 30.062 1 66.12 611 ARG A N 1
ATOM 4888 C CA . ARG A 1 611 ? -7.344 -39.719 30.312 1 66.12 611 ARG A CA 1
ATOM 4889 C C . ARG A 1 611 ? -6.262 -38.812 29.719 1 66.12 611 ARG A C 1
ATOM 4891 O O . ARG A 1 611 ? -6.562 -37.812 29.094 1 66.12 611 ARG A O 1
ATOM 4898 N N . ARG A 1 612 ? -5.102 -39.25 29.938 1 63.25 612 ARG A N 1
ATOM 4899 C CA . ARG A 1 612 ? -3.986 -38.469 29.406 1 63.25 612 ARG A CA 1
ATOM 4900 C C . ARG A 1 612 ? -4.039 -38.406 27.875 1 63.25 612 ARG A C 1
ATOM 4902 O O . ARG A 1 612 ? -3.814 -37.375 27.281 1 63.25 612 ARG A O 1
ATOM 4909 N N . CYS A 1 613 ? -4.324 -39.531 27.344 1 65.5 613 CYS A N 1
ATOM 4910 C CA . CYS A 1 613 ? -4.395 -39.625 25.891 1 65.5 613 CYS A CA 1
ATOM 4911 C C . CYS A 1 613 ? -5.574 -38.812 25.359 1 65.5 613 CYS A C 1
ATOM 4913 O O . CYS A 1 613 ? -5.453 -38.094 24.359 1 65.5 613 CYS A O 1
ATOM 4915 N N . THR A 1 614 ? -6.621 -38.969 26 1 66.12 614 THR A N 1
ATOM 4916 C CA . THR A 1 614 ? -7.809 -38.219 25.609 1 66.12 614 THR A CA 1
ATOM 4917 C C . THR A 1 614 ? -7.566 -36.719 25.719 1 66.12 614 THR A C 1
ATOM 4919 O O . THR A 1 614 ? -7.98 -35.969 24.844 1 66.12 614 THR A O 1
ATOM 4922 N N . GLU A 1 615 ? -6.906 -36.375 26.75 1 63.69 615 GLU A N 1
ATOM 4923 C CA . GLU A 1 615 ? -6.574 -34.938 26.938 1 63.69 615 GLU A CA 1
ATOM 4924 C C . GLU A 1 615 ? -5.617 -34.469 25.859 1 63.69 615 GLU A C 1
ATOM 4926 O O . GLU A 1 615 ? -5.766 -33.344 25.344 1 63.69 615 GLU A O 1
ATOM 4931 N N . ALA A 1 616 ? -4.758 -35.312 25.594 1 62.78 616 ALA A N 1
ATOM 4932 C CA . ALA A 1 616 ? -3.787 -34.938 24.562 1 62.78 616 ALA A CA 1
ATOM 4933 C C . ALA A 1 616 ? -4.465 -34.812 23.203 1 62.78 616 ALA A C 1
ATOM 4935 O O . ALA A 1 616 ? -4.172 -33.844 22.453 1 62.78 616 ALA A O 1
ATOM 4936 N N . ILE A 1 617 ? -5.316 -35.781 22.984 1 65.62 617 ILE A N 1
ATOM 4937 C CA . ILE A 1 617 ? -6.059 -35.75 21.734 1 65.62 617 ILE A CA 1
ATOM 4938 C C . ILE A 1 617 ? -6.973 -34.5 21.703 1 65.62 617 ILE A C 1
ATOM 4940 O O . ILE A 1 617 ? -7.07 -33.812 20.688 1 65.62 617 ILE A O 1
ATOM 4944 N N . TYR A 1 618 ? -7.496 -34.281 22.875 1 63.88 618 TYR A N 1
ATOM 4945 C CA . TYR A 1 618 ? -8.383 -33.125 22.969 1 63.88 618 TYR A CA 1
ATOM 4946 C C . TYR A 1 618 ? -7.617 -31.828 22.734 1 63.88 618 TYR A C 1
ATOM 4948 O O . TYR A 1 618 ? -8.086 -30.953 22 1 63.88 618 TYR A O 1
ATOM 4956 N N . THR A 1 619 ? -6.508 -31.719 23.25 1 64.06 619 THR A N 1
ATOM 4957 C CA . THR A 1 619 ? -5.688 -30.531 23.109 1 64.06 619 THR A CA 1
ATOM 4958 C C . THR A 1 619 ? -5.277 -30.328 21.641 1 64.06 619 THR A C 1
ATOM 4960 O O . THR A 1 619 ? -5.199 -29.203 21.172 1 64.06 619 THR A O 1
ATOM 4963 N N . GLU A 1 620 ? -5.117 -31.438 21.125 1 64.06 620 GLU A N 1
ATOM 4964 C CA . GLU A 1 620 ? -4.695 -31.375 19.719 1 64.06 620 GLU A CA 1
ATOM 4965 C C . GLU A 1 620 ? -5.863 -31 18.812 1 64.06 620 GLU A C 1
ATOM 4967 O O . GLU A 1 620 ? -5.684 -30.297 17.812 1 64.06 620 GLU A O 1
ATOM 4972 N N . LEU A 1 621 ? -7 -31.547 19.281 1 63.19 621 LEU A N 1
ATOM 4973 C CA . LEU A 1 621 ? -8.172 -31.359 18.438 1 63.19 621 LEU A CA 1
ATOM 4974 C C . LEU A 1 621 ? -8.797 -29.984 18.688 1 63.19 621 LEU A C 1
ATOM 4976 O O . LEU A 1 621 ? -9.461 -29.422 17.797 1 63.19 621 LEU A O 1
ATOM 4980 N N . HIS A 1 622 ? -8.516 -29.531 19.938 1 67.06 622 HIS A N 1
ATOM 4981 C CA . HIS A 1 622 ? -9.156 -28.266 20.312 1 67.06 622 HIS A CA 1
ATOM 4982 C C . HIS A 1 622 ? -8.133 -27.25 20.797 1 67.06 622 HIS A C 1
ATOM 4984 O O . HIS A 1 622 ? -8.188 -26.812 21.953 1 67.06 622 HIS A O 1
ATOM 4990 N N . PRO A 1 623 ? -7.297 -26.922 19.922 1 63.56 623 PRO A N 1
ATOM 4991 C CA . PRO A 1 623 ? -6.246 -25.984 20.312 1 63.56 623 PRO A CA 1
ATOM 4992 C C . PRO A 1 623 ? -6.809 -24.641 20.781 1 63.56 623 PRO A C 1
ATOM 4994 O O . PRO A 1 623 ? -6.145 -23.922 21.531 1 63.56 623 PRO A O 1
ATOM 4997 N N . GLU A 1 624 ? -7.969 -24.344 20.438 1 64.06 624 GLU A N 1
ATOM 4998 C CA . GLU A 1 624 ? -8.609 -23.094 20.797 1 64.06 624 GLU A CA 1
ATOM 4999 C C . GLU A 1 624 ? -8.859 -23.031 22.312 1 64.06 624 GLU A C 1
ATOM 5001 O O . GLU A 1 624 ? -8.984 -21.938 22.875 1 64.06 624 GLU A O 1
ATOM 5006 N N . ASP A 1 625 ? -8.945 -24.172 22.828 1 66.38 625 ASP A N 1
ATOM 5007 C CA . ASP A 1 625 ? -9.297 -24.203 24.25 1 66.38 625 ASP A CA 1
ATOM 5008 C C . ASP A 1 625 ? -8.055 -24.031 25.125 1 66.38 625 ASP A C 1
ATOM 5010 O O . ASP A 1 625 ? -8.172 -23.734 26.312 1 66.38 625 ASP A O 1
ATOM 5014 N N . ASP A 1 626 ? -6.906 -24.219 24.438 1 72.31 626 ASP A N 1
ATOM 5015 C CA . ASP A 1 626 ? -5.684 -24.031 25.203 1 72.31 626 ASP A CA 1
ATOM 5016 C C . ASP A 1 626 ? -5.348 -22.547 25.359 1 72.31 626 ASP A C 1
ATOM 5018 O O . ASP A 1 626 ? -5.574 -21.75 24.453 1 72.31 626 ASP A O 1
ATOM 5022 N N . TYR A 1 627 ? -5.078 -22.25 26.625 1 79.38 627 TYR A N 1
ATOM 5023 C CA . TYR A 1 627 ? -4.727 -20.844 26.859 1 79.38 627 TYR A CA 1
ATOM 5024 C C . TYR A 1 627 ? -3.326 -20.547 26.328 1 79.38 627 TYR A C 1
ATOM 5026 O O . TYR A 1 627 ? -2.35 -21.172 26.766 1 79.38 627 TYR A O 1
ATOM 5034 N N . VAL A 1 628 ? -3.219 -19.844 25.359 1 87.19 628 VAL A N 1
ATOM 5035 C CA . VAL A 1 628 ? -1.95 -19.422 24.766 1 87.19 628 VAL A CA 1
ATOM 5036 C C . VAL A 1 628 ? -1.884 -17.891 24.719 1 87.19 628 VAL A C 1
ATOM 5038 O O . VAL A 1 628 ? -2.842 -17.234 24.312 1 87.19 628 VAL A O 1
ATOM 5041 N N . GLU A 1 629 ? -0.74 -17.375 25.234 1 88.62 629 GLU A N 1
ATOM 5042 C CA . GLU A 1 629 ? -0.538 -15.93 25.219 1 88.62 629 GLU A CA 1
ATOM 5043 C C . GLU A 1 629 ? 0.216 -15.492 23.969 1 88.62 629 GLU A C 1
ATOM 5045 O O . GLU A 1 629 ? 0.907 -16.297 23.344 1 88.62 629 GLU A O 1
ATOM 5050 N N . GLU A 1 630 ? 0.089 -14.266 23.703 1 89.88 630 GLU A N 1
ATOM 5051 C CA . GLU A 1 630 ? 0.819 -13.68 22.578 1 89.88 630 GLU A CA 1
ATOM 5052 C C . GLU A 1 630 ? 2.326 -13.773 22.797 1 89.88 630 GLU A C 1
ATOM 5054 O O . GLU A 1 630 ? 2.795 -13.82 23.938 1 89.88 630 GLU A O 1
ATOM 5059 N N . PRO A 1 631 ? 3.045 -13.812 21.688 1 89 631 PRO A N 1
ATOM 5060 C CA . PRO A 1 631 ? 4.504 -13.852 21.828 1 89 631 PRO A CA 1
ATOM 5061 C C . PRO A 1 631 ? 5.055 -12.617 22.547 1 89 631 PRO A C 1
ATOM 5063 O O . PRO A 1 631 ? 4.445 -11.547 22.484 1 89 631 PRO A O 1
ATOM 5066 N N . ALA A 1 632 ? 6.137 -12.781 23.188 1 85.19 632 ALA A N 1
ATOM 5067 C CA . ALA A 1 632 ? 6.824 -11.656 23.812 1 85.19 632 ALA A CA 1
ATOM 5068 C C . ALA A 1 632 ? 7.582 -10.828 22.781 1 85.19 632 ALA A C 1
ATOM 5070 O O . ALA A 1 632 ? 8.016 -11.367 21.75 1 85.19 632 ALA A O 1
ATOM 5071 N N . VAL A 1 633 ? 7.637 -9.555 22.938 1 83.75 633 VAL A N 1
ATOM 5072 C CA . VAL A 1 633 ? 8.336 -8.695 21.984 1 83.75 633 VAL A CA 1
ATOM 5073 C C . VAL A 1 633 ? 9.844 -8.922 22.109 1 83.75 633 VAL A C 1
ATOM 5075 O O . VAL A 1 633 ? 10.398 -8.906 23.203 1 83.75 633 VAL A O 1
ATOM 5078 N N . ASN A 1 634 ? 10.391 -9.273 20.922 1 75.94 634 ASN A N 1
ATOM 5079 C CA . ASN A 1 634 ? 11.828 -9.508 20.859 1 75.94 634 ASN A CA 1
ATOM 5080 C C . ASN A 1 634 ? 12.617 -8.203 20.906 1 75.94 634 ASN A C 1
ATOM 5082 O O . ASN A 1 634 ? 12.484 -7.367 20 1 75.94 634 ASN A O 1
ATOM 5086 N N . GLU A 1 635 ? 13.375 -7.941 21.828 1 67.06 635 GLU A N 1
ATOM 5087 C CA . GLU A 1 635 ? 14.117 -6.699 22.031 1 67.06 635 GLU A CA 1
ATOM 5088 C C . GLU A 1 635 ? 15.32 -6.629 21.094 1 67.06 635 GLU A C 1
ATOM 5090 O O . GLU A 1 635 ? 15.789 -5.539 20.75 1 67.06 635 GLU A O 1
ATOM 5095 N N . ASN A 1 636 ? 15.906 -7.801 20.625 1 62 636 ASN A N 1
ATOM 5096 C CA . ASN A 1 636 ? 17.078 -7.824 19.75 1 62 636 ASN A CA 1
ATOM 5097 C C . ASN A 1 636 ? 16.766 -8.477 18.406 1 62 636 ASN A C 1
ATOM 5099 O O . ASN A 1 636 ? 17.156 -9.625 18.172 1 62 636 ASN A O 1
ATOM 5103 N N . PRO A 1 637 ? 16.078 -7.789 17.672 1 61.03 637 PRO A N 1
ATOM 5104 C CA . PRO A 1 637 ? 15.648 -8.445 16.438 1 61.03 637 PRO A CA 1
ATOM 5105 C C . PRO A 1 637 ? 16.766 -8.547 15.406 1 61.03 637 PRO A C 1
ATOM 5107 O O . PRO A 1 637 ? 17.688 -7.711 15.391 1 61.03 637 PRO A O 1
ATOM 5110 N N . ARG A 1 638 ? 17.016 -9.688 14.82 1 55.47 638 ARG A N 1
ATOM 5111 C CA . ARG A 1 638 ? 17.859 -9.844 13.648 1 55.47 638 ARG A CA 1
ATOM 5112 C C . ARG A 1 638 ? 17.25 -9.164 12.43 1 55.47 638 ARG A C 1
ATOM 5114 O O . ARG A 1 638 ? 16.047 -8.906 12.398 1 55.47 638 ARG A O 1
ATOM 5121 N N . GLY A 1 639 ? 17.969 -8.492 11.508 1 52.22 639 GLY A N 1
ATOM 5122 C CA . GLY A 1 639 ? 17.594 -7.789 10.289 1 52.22 639 GLY A CA 1
ATOM 5123 C C . GLY A 1 639 ? 18.328 -6.48 10.102 1 52.22 639 GLY A C 1
ATOM 5124 O O . GLY A 1 639 ? 19.062 -6.043 10.992 1 52.22 639 GLY A O 1
ATOM 5125 N N . ARG A 1 640 ? 18.375 -6.09 8.875 1 47 640 ARG A N 1
ATOM 5126 C CA . ARG A 1 640 ? 19.062 -4.832 8.602 1 47 640 ARG A CA 1
ATOM 5127 C C . ARG A 1 640 ? 18.562 -3.725 9.523 1 47 640 ARG A C 1
ATOM 5129 O O . ARG A 1 640 ? 17.344 -3.482 9.609 1 47 640 ARG A O 1
ATOM 5136 N N . PRO A 1 641 ? 19.25 -3.518 10.508 1 42.91 641 PRO A N 1
ATOM 5137 C CA . PRO A 1 641 ? 18.781 -2.42 11.359 1 42.91 641 PRO A CA 1
ATOM 5138 C C . PRO A 1 641 ? 18.094 -1.306 10.562 1 42.91 641 PRO A C 1
ATOM 5140 O O . PRO A 1 641 ? 18.516 -0.992 9.445 1 42.91 641 PRO A O 1
ATOM 5143 N N . ARG A 1 642 ? 16.844 -1.328 10.648 1 40.31 642 ARG A N 1
ATOM 5144 C CA . ARG A 1 642 ? 16.25 -0.142 10.047 1 40.31 642 ARG A CA 1
ATOM 5145 C C . ARG A 1 642 ? 17 1.121 10.461 1 40.31 642 ARG A C 1
ATOM 5147 O O . ARG A 1 642 ? 17.25 1.334 11.648 1 40.31 642 ARG A O 1
ATOM 5154 N N . MET A 1 643 ? 17.844 1.458 9.781 1 36.19 643 MET A N 1
ATOM 5155 C CA . MET A 1 643 ? 18.359 2.775 10.133 1 36.19 643 MET A CA 1
ATOM 5156 C C . MET A 1 643 ? 17.234 3.717 10.547 1 36.19 643 MET A C 1
ATOM 5158 O O . MET A 1 643 ? 16.297 3.939 9.781 1 36.19 643 MET A O 1
ATOM 5162 N N . SER A 1 644 ? 16.656 3.355 11.664 1 32.56 644 SER A N 1
ATOM 5163 C CA . SER A 1 644 ? 15.641 4.297 12.141 1 32.56 644 SER A CA 1
ATOM 5164 C C . SER A 1 644 ? 15.945 5.715 11.68 1 32.56 644 SER A C 1
ATOM 5166 O O . SER A 1 644 ? 17.078 6.18 11.789 1 32.56 644 SER A O 1
ATOM 5168 N N . ASN A 1 645 ? 15.328 6 10.695 1 34.97 645 ASN A N 1
ATOM 5169 C CA . ASN A 1 645 ? 15.367 7.426 10.391 1 34.97 645 ASN A CA 1
ATOM 5170 C C . ASN A 1 645 ? 15.125 8.273 11.641 1 34.97 645 ASN A C 1
ATOM 5172 O O . ASN A 1 645 ? 14.742 9.438 11.539 1 34.97 645 ASN A O 1
ATOM 5176 N N . ALA A 1 646 ? 14.906 7.531 12.766 1 32.41 646 ALA A N 1
ATOM 5177 C CA . ALA A 1 646 ? 14.719 8.367 13.945 1 32.41 646 ALA A CA 1
ATOM 5178 C C . ALA A 1 646 ? 15.891 9.328 14.133 1 32.41 646 ALA A C 1
ATOM 5180 O O . ALA A 1 646 ? 17.031 8.992 13.82 1 32.41 646 ALA A O 1
ATOM 5181 N N . ARG A 1 647 ? 15.539 10.414 14.258 1 38.09 647 ARG A N 1
ATOM 5182 C CA . ARG A 1 647 ? 16.5 11.461 14.57 1 38.09 647 ARG A CA 1
ATOM 5183 C C . ARG A 1 647 ? 17.516 10.977 15.609 1 38.09 647 ARG A C 1
ATOM 5185 O O . ARG A 1 647 ? 17.141 10.43 16.641 1 38.09 647 ARG A O 1
ATOM 5192 N N . ASN A 1 648 ? 18.594 10.43 15.258 1 37 648 ASN A N 1
ATOM 5193 C CA . ASN A 1 648 ? 19.625 10.266 16.266 1 37 648 ASN A CA 1
ATOM 5194 C C . ASN A 1 648 ? 19.625 11.414 17.266 1 37 648 ASN A C 1
ATOM 5196 O O . ASN A 1 648 ? 19.844 12.57 16.891 1 37 648 ASN A O 1
ATOM 5200 N N . LEU A 1 649 ? 19.016 11.109 18.328 1 39.72 649 LEU A N 1
ATOM 5201 C CA . LEU A 1 649 ? 19.109 12.141 19.359 1 39.72 649 LEU A CA 1
ATOM 5202 C C . LEU A 1 649 ? 20.562 12.508 19.625 1 39.72 649 LEU A C 1
ATOM 5204 O O . LEU A 1 649 ? 21.438 11.648 19.609 1 39.72 649 LEU A O 1
ATOM 5208 N N . PHE A 1 650 ? 20.828 13.586 19.406 1 37.84 650 PHE A N 1
ATOM 5209 C CA . PHE A 1 650 ? 22.141 14.07 19.781 1 37.84 650 PHE A CA 1
ATOM 5210 C C . PHE A 1 650 ? 22.484 13.641 21.203 1 37.84 650 PHE A C 1
ATOM 5212 O O . PHE A 1 650 ? 21.594 13.359 22 1 37.84 650 PHE A O 1
ATOM 5219 N N . SER A 1 651 ? 23.578 13.336 21.5 1 34.97 651 SER A N 1
ATOM 5220 C CA . SER A 1 651 ? 24.047 12.906 22.812 1 34.97 651 SER A CA 1
ATOM 5221 C C . SER A 1 651 ? 23.281 13.602 23.938 1 34.97 651 SER A C 1
ATOM 5223 O O . SER A 1 651 ? 22.938 12.977 24.938 1 34.97 651 SER A O 1
ATOM 5225 N N . PHE A 1 652 ? 22.969 14.812 23.703 1 35.66 652 PHE A N 1
ATOM 5226 C CA . PHE A 1 652 ? 22.312 15.539 24.766 1 35.66 652 PHE A CA 1
ATOM 5227 C C . PHE A 1 652 ? 20.828 15.172 24.844 1 35.66 652 PHE A C 1
ATOM 5229 O O . PHE A 1 652 ? 20.219 15.219 25.922 1 35.66 652 PHE A O 1
ATOM 5236 N N . GLU A 1 653 ? 20.328 14.734 23.797 1 46.75 653 GLU A N 1
ATOM 5237 C CA . GLU A 1 653 ? 18.922 14.359 23.797 1 46.75 653 GLU A CA 1
ATOM 5238 C C . GLU A 1 653 ? 18.719 12.992 24.438 1 46.75 653 GLU A C 1
ATOM 5240 O O . GLU A 1 653 ? 17.688 12.75 25.078 1 46.75 653 GLU A O 1
ATOM 5245 N N . HIS A 1 654 ? 19.547 12.219 24.219 1 40.25 654 HIS A N 1
ATOM 5246 C CA . HIS A 1 654 ? 19.578 10.93 24.906 1 40.25 654 HIS A CA 1
ATOM 5247 C C . HIS A 1 654 ? 19.641 11.102 26.406 1 40.25 654 HIS A C 1
ATOM 5249 O O . HIS A 1 654 ? 18.969 10.383 27.156 1 40.25 654 HIS A O 1
ATOM 5255 N N . SER A 1 655 ? 20.484 11.891 26.891 1 36.03 655 SER A N 1
ATOM 5256 C CA . SER A 1 655 ? 20.609 12.156 28.328 1 36.03 655 SER A CA 1
ATOM 5257 C C . SER A 1 655 ? 19.328 12.75 28.891 1 36.03 655 SER A C 1
ATOM 5259 O O . SER A 1 655 ? 18.953 12.469 30.047 1 36.03 655 SER A O 1
ATOM 5261 N N . ARG A 1 656 ? 18.641 13.375 28.094 1 38.44 656 ARG A N 1
ATOM 5262 C CA . ARG A 1 656 ? 17.375 13.945 28.562 1 38.44 656 ARG A CA 1
ATOM 5263 C C . ARG A 1 656 ? 16.297 12.875 28.641 1 38.44 656 ARG A C 1
ATOM 5265 O O . ARG A 1 656 ? 15.469 12.891 29.562 1 38.44 656 ARG A O 1
ATOM 5272 N N . ARG A 1 657 ? 16.234 12.039 27.781 1 38 657 ARG A N 1
ATOM 5273 C CA . ARG A 1 657 ? 15.258 10.953 27.859 1 38 657 ARG A CA 1
ATOM 5274 C C . ARG A 1 657 ? 15.609 9.977 28.969 1 38 657 ARG A C 1
ATOM 5276 O O . ARG A 1 657 ? 14.719 9.438 29.641 1 38 657 ARG A O 1
ATOM 5283 N N . ARG A 1 658 ? 16.766 9.656 29.188 1 35.38 658 ARG A N 1
ATOM 5284 C CA . ARG A 1 658 ? 17.141 8.82 30.328 1 35.38 658 ARG A CA 1
ATOM 5285 C C . ARG A 1 658 ? 16.766 9.492 31.656 1 35.38 658 ARG A C 1
ATOM 5287 O O . ARG A 1 658 ? 16.375 8.82 32.594 1 35.38 658 ARG A O 1
ATOM 5294 N N . SER A 1 659 ? 16.875 10.688 31.75 1 32.62 659 SER A N 1
ATOM 5295 C CA . SER A 1 659 ? 16.5 11.344 33 1 32.62 659 SER A CA 1
ATOM 5296 C C . SER A 1 659 ? 14.977 11.359 33.156 1 32.62 659 SER A C 1
ATOM 5298 O O . SER A 1 659 ? 14.477 11.328 34.281 1 32.62 659 SER A O 1
ATOM 5300 N N . ARG A 1 660 ? 14.242 11.391 32.125 1 35.53 660 ARG A N 1
ATOM 5301 C CA . ARG A 1 660 ? 12.797 11.289 32.344 1 35.53 660 ARG A CA 1
ATOM 5302 C C . ARG A 1 660 ? 12.398 9.875 32.719 1 35.53 660 ARG A C 1
ATOM 5304 O O . ARG A 1 660 ? 11.445 9.672 33.469 1 35.53 660 ARG A O 1
ATOM 5311 N N . SER A 1 661 ? 13.031 8.898 32.219 1 33.38 661 SER A N 1
ATOM 5312 C CA . SER A 1 661 ? 12.672 7.547 32.625 1 33.38 661 SER A CA 1
ATOM 5313 C C . SER A 1 661 ? 13.055 7.305 34.094 1 33.38 661 SER A C 1
ATOM 5315 O O . SER A 1 661 ? 12.391 6.531 34.781 1 33.38 661 SER A O 1
ATOM 5317 N N . THR A 1 662 ? 14.133 7.902 34.625 1 31.39 662 THR A N 1
ATOM 5318 C CA . THR A 1 662 ? 14.43 7.66 36.031 1 31.39 662 THR A CA 1
ATOM 5319 C C . THR A 1 662 ? 13.383 8.312 36.938 1 31.39 662 THR A C 1
ATOM 5321 O O . THR A 1 662 ? 13.094 7.812 38.031 1 31.39 662 THR A O 1
ATOM 5324 N N . SER A 1 663 ? 12.93 9.461 36.594 1 29.77 663 SER A N 1
ATOM 5325 C CA . SER A 1 663 ? 12.031 10.031 37.594 1 29.77 663 SER A CA 1
ATOM 5326 C C . SER A 1 663 ? 10.688 9.312 37.594 1 29.77 663 SER A C 1
ATOM 5328 O O . SER A 1 663 ? 9.906 9.453 38.531 1 29.77 663 SER A O 1
ATOM 5330 N N . ALA A 1 664 ? 10.289 8.719 36.531 1 30.53 664 ALA A N 1
ATOM 5331 C CA . ALA A 1 664 ? 8.992 8.062 36.688 1 30.53 664 ALA A CA 1
ATOM 5332 C C . ALA A 1 664 ? 9.133 6.738 37.438 1 30.53 664 ALA A C 1
ATOM 5334 O O . ALA A 1 664 ? 8.133 6.125 37.812 1 30.53 664 ALA A O 1
ATOM 5335 N N . SER A 1 665 ? 10.375 6.09 37.562 1 26.55 665 SER A N 1
ATOM 5336 C CA . SER A 1 665 ? 10.414 4.801 38.25 1 26.55 665 SER A CA 1
ATOM 5337 C C . SER A 1 665 ? 10.305 4.973 39.781 1 26.55 665 SER A C 1
ATOM 5339 O O . SER A 1 665 ? 10.344 3.992 40.531 1 26.55 665 SER A O 1
ATOM 5341 N N . THR A 1 666 ? 10.625 6.094 40.406 1 26.08 666 THR A N 1
ATOM 5342 C CA . THR A 1 666 ? 10.633 5.961 41.844 1 26.08 666 THR A CA 1
ATOM 5343 C C . THR A 1 666 ? 9.219 5.715 42.375 1 26.08 666 THR A C 1
ATOM 5345 O O . THR A 1 666 ? 8.977 5.785 43.594 1 26.08 666 THR A O 1
ATOM 5348 N N . ARG A 1 667 ? 8.188 5.754 41.781 1 25.48 667 ARG A N 1
ATOM 5349 C CA . ARG A 1 667 ? 7.082 5.363 42.656 1 25.48 667 ARG A CA 1
ATOM 5350 C C . ARG A 1 667 ? 7.258 3.936 43.156 1 25.48 667 ARG A C 1
ATOM 5352 O O . ARG A 1 667 ? 8.008 3.152 42.562 1 25.48 667 ARG A O 1
ATOM 5359 N N . GLY A 1 668 ? 6.355 3.145 44 1 22.81 668 GLY A N 1
ATOM 5360 C CA . GLY A 1 668 ? 6.25 2.189 45.094 1 22.81 668 GLY A CA 1
ATOM 5361 C C . GLY A 1 668 ? 6.668 0.786 44.719 1 22.81 668 GLY A C 1
ATOM 5362 O O . GLY A 1 668 ? 6.648 -0.128 45.531 1 22.81 668 GLY A O 1
ATOM 5363 N N . THR A 1 669 ? 6.836 0.014 43.688 1 23.81 669 THR A N 1
ATOM 5364 C CA . THR A 1 669 ? 6.918 -1.335 44.25 1 23.81 669 THR A CA 1
ATOM 5365 C C . THR A 1 669 ? 8.203 -1.51 45.062 1 23.81 669 THR A C 1
ATOM 5367 O O . THR A 1 669 ? 9.289 -1.18 44.594 1 23.81 669 THR A O 1
ATOM 5370 N N . SER A 1 670 ? 8.203 -1.507 46.469 1 23.28 670 SER A N 1
ATOM 5371 C CA . SER A 1 670 ? 9.008 -1.976 47.594 1 23.28 670 SER A CA 1
ATOM 5372 C C . SER A 1 670 ? 9.664 -3.318 47.281 1 23.28 670 SER A C 1
ATOM 5374 O O . SER A 1 670 ? 10.086 -4.031 48.188 1 23.28 670 SER A O 1
ATOM 5376 N N . THR A 1 671 ? 9.82 -3.928 46.125 1 22.12 671 THR A N 1
ATOM 5377 C CA . THR A 1 671 ? 10.461 -5.215 46.375 1 22.12 671 THR A CA 1
ATOM 5378 C C . THR A 1 671 ? 11.812 -5.031 47.062 1 22.12 671 THR A C 1
ATOM 5380 O O . THR A 1 671 ? 12.531 -4.066 46.781 1 22.12 671 THR A O 1
ATOM 5383 N N . THR A 1 672 ? 12.078 -5.754 48.281 1 21.42 672 THR A N 1
ATOM 5384 C CA . THR A 1 672 ? 13.148 -6.266 49.156 1 21.42 672 THR A CA 1
ATOM 5385 C C . THR A 1 672 ? 14.312 -6.773 48.312 1 21.42 672 THR A C 1
ATOM 5387 O O . THR A 1 672 ? 14.211 -7.809 47.656 1 21.42 672 THR A O 1
ATOM 5390 N N . THR A 1 673 ? 14.875 -5.918 47.5 1 20.64 673 THR A N 1
ATOM 5391 C CA . THR A 1 673 ? 16.141 -6.418 46.969 1 20.64 673 THR A CA 1
ATOM 5392 C C . THR A 1 673 ? 17.109 -6.746 48.094 1 20.64 673 THR A C 1
ATOM 5394 O O . THR A 1 673 ? 17.469 -5.875 48.875 1 20.64 673 THR A O 1
ATOM 5397 N N . ASP A 1 674 ? 17.016 -8.039 48.688 1 18.94 674 ASP A N 1
ATOM 5398 C CA . ASP A 1 674 ? 18.047 -8.727 49.438 1 18.94 674 ASP A CA 1
ATOM 5399 C C . ASP A 1 674 ? 19.438 -8.453 48.875 1 18.94 674 ASP A C 1
ATOM 5401 O O . ASP A 1 674 ? 19.609 -8.406 47.656 1 18.94 674 ASP A O 1
ATOM 5405 N N . THR A 1 675 ? 20.281 -7.816 49.719 1 19.92 675 THR A N 1
ATOM 5406 C CA . THR A 1 675 ? 21.672 -7.426 49.781 1 19.92 675 THR A CA 1
ATOM 5407 C C . THR A 1 675 ? 22.594 -8.617 49.5 1 19.92 675 THR A C 1
ATOM 5409 O O . THR A 1 675 ? 23.812 -8.531 49.688 1 19.92 675 THR A O 1
ATOM 5412 N N . ASN A 1 676 ? 22.109 -9.812 49.125 1 18.77 676 ASN A N 1
ATOM 5413 C CA . ASN A 1 676 ? 23.188 -10.781 49.281 1 18.77 676 ASN A CA 1
ATOM 5414 C C . ASN A 1 676 ? 24.484 -10.281 48.625 1 18.77 676 ASN A C 1
ATOM 5416 O O . ASN A 1 676 ? 24.469 -9.82 47.5 1 18.77 676 ASN A O 1
ATOM 5420 N N . ALA A 1 677 ? 25.562 -10.008 49.531 1 19.12 677 ALA A N 1
ATOM 5421 C CA . ALA A 1 677 ? 26.984 -9.719 49.75 1 19.12 677 ALA A CA 1
ATOM 5422 C C . ALA A 1 677 ? 27.859 -10.555 48.812 1 19.12 677 ALA A C 1
ATOM 5424 O O . ALA A 1 677 ? 28.938 -10.125 48.406 1 19.12 677 ALA A O 1
ATOM 5425 N N . SER A 1 678 ? 27.562 -11.883 48.75 1 18.62 678 SER A N 1
ATOM 5426 C CA . SER A 1 678 ? 28.719 -12.75 48.781 1 18.62 678 SER A CA 1
ATOM 5427 C C . SER A 1 678 ? 29.719 -12.406 47.688 1 18.62 678 SER A C 1
ATOM 5429 O O . SER A 1 678 ? 30.906 -12.188 47.969 1 18.62 678 SER A O 1
ATOM 5431 N N . TYR A 1 679 ? 30.125 -13.406 46.875 1 17.69 679 TYR A N 1
ATOM 5432 C CA . TYR A 1 679 ? 31.359 -14.133 46.625 1 17.69 679 TYR A CA 1
ATOM 5433 C C . TYR A 1 679 ? 32.125 -13.492 45.469 1 17.69 679 TYR A C 1
ATOM 5435 O O . TYR A 1 679 ? 33.312 -13.781 45.281 1 17.69 679 TYR A O 1
ATOM 5443 N N . ALA A 1 680 ? 31.641 -12.891 44.344 1 18.14 680 ALA A N 1
ATOM 5444 C CA . ALA A 1 680 ? 32.625 -13.219 43.312 1 18.14 680 ALA A CA 1
ATOM 5445 C C . ALA A 1 680 ? 33.938 -12.5 43.594 1 18.14 680 ALA A C 1
ATOM 5447 O O . ALA A 1 680 ? 33.969 -11.273 43.688 1 18.14 680 ALA A O 1
ATOM 5448 N N . GLU A 1 681 ? 35.094 -13.078 44.281 1 18.77 681 GLU A N 1
ATOM 5449 C CA . GLU A 1 681 ? 36.531 -13.031 44.5 1 18.77 681 GLU A CA 1
ATOM 5450 C C . GLU A 1 681 ? 37.281 -12.516 43.281 1 18.77 681 GLU A C 1
ATOM 5452 O O . GLU A 1 681 ? 38.062 -11.578 43.375 1 18.77 681 GLU A O 1
ATOM 5457 N N . GLY A 1 682 ? 38.094 -13.516 42.469 1 18.81 682 GLY A N 1
ATOM 5458 C CA . GLY A 1 682 ? 39.5 -13.773 42.156 1 18.81 682 GLY A CA 1
ATOM 5459 C C . GLY A 1 682 ? 40 -12.969 40.969 1 18.81 682 GLY A C 1
ATOM 5460 O O . GLY A 1 682 ? 41.094 -12.406 41 1 18.81 682 GLY A O 1
ATOM 5461 N N . ILE A 1 683 ? 39.75 -13.336 39.656 1 20.39 683 ILE A N 1
ATOM 5462 C CA . ILE A 1 683 ? 40.906 -13.391 38.781 1 20.39 683 ILE A CA 1
ATOM 5463 C C . ILE A 1 683 ? 41.531 -12 38.625 1 20.39 683 ILE A C 1
ATOM 5465 O O . ILE A 1 683 ? 40.812 -11 38.594 1 20.39 683 ILE A O 1
ATOM 5469 N N . ASN A 1 684 ? 43.062 -11.898 38.625 1 20.5 684 ASN A N 1
ATOM 5470 C CA . ASN A 1 684 ? 44.469 -11.469 38.5 1 20.5 684 ASN A CA 1
ATOM 5471 C C . ASN A 1 684 ? 44.719 -10.711 37.219 1 20.5 684 ASN A C 1
ATOM 5473 O O . ASN A 1 684 ? 45.438 -9.711 37.219 1 20.5 684 ASN A O 1
ATOM 5477 N N . ILE A 1 685 ? 44.656 -11.125 35.906 1 19.69 685 ILE A N 1
ATOM 5478 C CA . ILE A 1 685 ? 45.5 -10.273 35.094 1 19.69 685 ILE A CA 1
ATOM 5479 C C . ILE A 1 685 ? 44.969 -8.852 35.094 1 19.69 685 ILE A C 1
ATOM 5481 O O . ILE A 1 685 ? 43.75 -8.633 35.031 1 19.69 685 ILE A O 1
ATOM 5485 N N . MET B 1 1 ? -17.25 -17.688 8.359 1 24.55 1 MET B N 1
ATOM 5486 C CA . MET B 1 1 ? -17.484 -17.625 6.926 1 24.55 1 MET B CA 1
ATOM 5487 C C . MET B 1 1 ? -16.625 -18.656 6.188 1 24.55 1 MET B C 1
ATOM 5489 O O . MET B 1 1 ? -15.398 -18.641 6.309 1 24.55 1 MET B O 1
ATOM 5493 N N . LYS B 1 2 ? -17.094 -19.75 5.895 1 29.94 2 LYS B N 1
ATOM 5494 C CA . LYS B 1 2 ? -16.469 -20.859 5.18 1 29.94 2 LYS B CA 1
ATOM 5495 C C . LYS B 1 2 ? -16.031 -20.438 3.781 1 29.94 2 LYS B C 1
ATOM 5497 O O . LYS B 1 2 ? -16.859 -20.062 2.951 1 29.94 2 LYS B O 1
ATOM 5502 N N . PHE B 1 3 ? -14.953 -19.922 3.695 1 35.41 3 PHE B N 1
ATOM 5503 C CA . PHE B 1 3 ? -14.445 -19.484 2.398 1 35.41 3 PHE B CA 1
ATOM 5504 C C . PHE B 1 3 ? -14.062 -20.688 1.54 1 35.41 3 PHE B C 1
ATOM 5506 O O . PHE B 1 3 ? -12.977 -21.25 1.697 1 35.41 3 PHE B O 1
ATOM 5513 N N . GLY B 1 4 ? -15.047 -21.531 1.263 1 37.5 4 GLY B N 1
ATOM 5514 C CA . GLY B 1 4 ? -14.75 -22.766 0.57 1 37.5 4 GLY B CA 1
ATOM 5515 C C . GLY B 1 4 ? -14.375 -22.578 -0.886 1 37.5 4 GLY B C 1
ATOM 5516 O O . GLY B 1 4 ? -14.961 -21.719 -1.57 1 37.5 4 GLY B O 1
ATOM 5517 N N . LEU B 1 5 ? -13.25 -22.797 -1.192 1 42.19 5 LEU B N 1
ATOM 5518 C CA . LEU B 1 5 ? -12.852 -22.922 -2.592 1 42.19 5 LEU B CA 1
ATOM 5519 C C . LEU B 1 5 ? -13.648 -24.016 -3.293 1 42.19 5 LEU B C 1
ATOM 5521 O O . LEU B 1 5 ? -13.883 -25.078 -2.717 1 42.19 5 LEU B O 1
ATOM 5525 N N . GLY B 1 6 ? -14.641 -23.766 -3.988 1 39.12 6 GLY B N 1
ATOM 5526 C CA . GLY B 1 6 ? -15.617 -24.672 -4.57 1 39.12 6 GLY B CA 1
ATOM 5527 C C . GLY B 1 6 ? -15.016 -25.625 -5.598 1 39.12 6 GLY B C 1
ATOM 5528 O O . GLY B 1 6 ? -14.68 -25.203 -6.711 1 39.12 6 GLY B O 1
ATOM 5529 N N . ARG B 1 7 ? -14.328 -26.562 -5.137 1 42.88 7 ARG B N 1
ATOM 5530 C CA . ARG B 1 7 ? -14.109 -27.672 -6.062 1 42.88 7 ARG B CA 1
ATOM 5531 C C . ARG B 1 7 ? -15.438 -28.297 -6.488 1 42.88 7 ARG B C 1
ATOM 5533 O O . ARG B 1 7 ? -16.359 -28.406 -5.684 1 42.88 7 ARG B O 1
ATOM 5540 N N . VAL B 1 8 ? -15.812 -28.125 -7.617 1 42.75 8 VAL B N 1
ATOM 5541 C CA . VAL B 1 8 ? -17.062 -28.703 -8.07 1 42.75 8 VAL B CA 1
ATOM 5542 C C . VAL B 1 8 ? -17.094 -30.203 -7.777 1 42.75 8 VAL B C 1
ATOM 5544 O O . VAL B 1 8 ? -16.234 -30.938 -8.258 1 42.75 8 VAL B O 1
ATOM 5547 N N . ASN B 1 9 ? -17.438 -30.453 -6.57 1 36.91 9 ASN B N 1
ATOM 5548 C CA . ASN B 1 9 ? -17.734 -31.875 -6.398 1 36.91 9 ASN B CA 1
ATOM 5549 C C . ASN B 1 9 ? -18.828 -32.344 -7.352 1 36.91 9 ASN B C 1
ATOM 5551 O O . ASN B 1 9 ? -19.984 -31.922 -7.238 1 36.91 9 ASN B O 1
ATOM 5555 N N . TYR B 1 10 ? -18.516 -32.688 -8.445 1 34.94 10 TYR B N 1
ATOM 5556 C CA . TYR B 1 10 ? -19.531 -33.281 -9.297 1 34.94 10 TYR B CA 1
ATOM 5557 C C . TYR B 1 10 ? -20.141 -34.5 -8.633 1 34.94 10 TYR B C 1
ATOM 5559 O O . TYR B 1 10 ? -19.484 -35.562 -8.508 1 34.94 10 TYR B O 1
ATOM 5567 N N . THR B 1 11 ? -20.656 -34.406 -7.434 1 32.81 11 THR B N 1
ATOM 5568 C CA . THR B 1 11 ? -21.344 -35.562 -6.859 1 32.81 11 THR B CA 1
ATOM 5569 C C . THR B 1 11 ? -22.094 -36.312 -7.941 1 32.81 11 THR B C 1
ATOM 5571 O O . THR B 1 11 ? -22.438 -37.5 -7.754 1 32.81 11 THR B O 1
ATOM 5574 N N . SER B 1 12 ? -23.156 -35.688 -8.508 1 31.44 12 SER B N 1
ATOM 5575 C CA . SER B 1 12 ? -24.078 -36.562 -9.227 1 31.44 12 SER B CA 1
ATOM 5576 C C . SER B 1 12 ? -23.344 -37.312 -10.336 1 31.44 12 SER B C 1
ATOM 5578 O O . SER B 1 12 ? -22.703 -36.688 -11.188 1 31.44 12 SER B O 1
ATOM 5580 N N . LYS B 1 13 ? -22.938 -38.5 -10.055 1 34.84 13 LYS B N 1
ATOM 5581 C CA . LYS B 1 13 ? -22.656 -39.469 -11.117 1 34.84 13 LYS B CA 1
ATOM 5582 C C . LYS B 1 13 ? -23.516 -39.188 -12.352 1 34.84 13 LYS B C 1
ATOM 5584 O O . LYS B 1 13 ? -24.75 -39.312 -12.289 1 34.84 13 LYS B O 1
ATOM 5589 N N . PRO B 1 14 ? -23.25 -38.281 -13.133 1 34.44 14 PRO B N 1
ATOM 5590 C CA . PRO B 1 14 ? -24.172 -38.281 -14.281 1 34.44 14 PRO B CA 1
ATOM 5591 C C . PRO B 1 14 ? -24.656 -39.656 -14.648 1 34.44 14 PRO B C 1
ATOM 5593 O O . PRO B 1 14 ? -23.969 -40.656 -14.398 1 34.44 14 PRO B O 1
ATOM 5596 N N . GLY B 1 15 ? -25.891 -40 -14.383 1 33.38 15 GLY B N 1
ATOM 5597 C CA . GLY B 1 15 ? -26.312 -41.094 -15.234 1 33.38 15 GLY B CA 1
ATOM 5598 C C . GLY B 1 15 ? -25.547 -41.156 -16.547 1 33.38 15 GLY B C 1
ATOM 5599 O O . GLY B 1 15 ? -25.422 -40.156 -17.25 1 33.38 15 GLY B O 1
ATOM 5600 N N . PHE B 1 16 ? -24.484 -41.938 -16.562 1 37.31 16 PHE B N 1
ATOM 5601 C CA . PHE B 1 16 ? -23.672 -42.219 -17.75 1 37.31 16 PHE B CA 1
ATOM 5602 C C . PHE B 1 16 ? -24.5 -42.125 -19.016 1 37.31 16 PHE B C 1
ATOM 5604 O O . PHE B 1 16 ? -25.484 -42.844 -19.172 1 37.31 16 PHE B O 1
ATOM 5611 N N . GLY B 1 17 ? -24.719 -41 -19.547 1 38.75 17 GLY B N 1
ATOM 5612 C CA . GLY B 1 17 ? -25.172 -41.156 -20.922 1 38.75 17 GLY B CA 1
ATOM 5613 C C . GLY B 1 17 ? -24.422 -42.25 -21.656 1 38.75 17 GLY B C 1
ATOM 5614 O O . GLY B 1 17 ? -23.422 -42.781 -21.156 1 38.75 17 GLY B O 1
ATOM 5615 N N . ARG B 1 18 ? -24.984 -42.875 -22.562 1 35.78 18 ARG B N 1
ATOM 5616 C CA . ARG B 1 18 ? -24.469 -43.969 -23.391 1 35.78 18 ARG B CA 1
ATOM 5617 C C . ARG B 1 18 ? -23.094 -43.594 -23.969 1 35.78 18 ARG B C 1
ATOM 5619 O O . ARG B 1 18 ? -22.922 -42.531 -24.562 1 35.78 18 ARG B O 1
ATOM 5626 N N . VAL B 1 19 ? -22.062 -43.938 -23.281 1 38.47 19 VAL B N 1
ATOM 5627 C CA . VAL B 1 19 ? -20.734 -43.906 -23.875 1 38.47 19 VAL B CA 1
ATOM 5628 C C . VAL B 1 19 ? -20.797 -44.406 -25.312 1 38.47 19 VAL B C 1
ATOM 5630 O O . VAL B 1 19 ? -21.094 -45.562 -25.562 1 38.47 19 VAL B O 1
ATOM 5633 N N . ILE B 1 20 ? -21.484 -43.812 -26.156 1 34.81 20 ILE B N 1
ATOM 5634 C CA . ILE B 1 20 ? -21.375 -44.25 -27.547 1 34.81 20 ILE B CA 1
ATOM 5635 C C . ILE B 1 20 ? -20.141 -43.625 -28.188 1 34.81 20 ILE B C 1
ATOM 5637 O O . ILE B 1 20 ? -20.031 -42.406 -28.297 1 34.81 20 ILE B O 1
ATOM 5641 N N . GLY B 1 21 ? -19.016 -44.312 -28.641 1 41.88 21 GLY B N 1
ATOM 5642 C CA . GLY B 1 21 ? -17.672 -44.031 -29.156 1 41.88 21 GLY B CA 1
ATOM 5643 C C . GLY B 1 21 ? -16.828 -43.219 -28.203 1 41.88 21 GLY B C 1
ATOM 5644 O O . GLY B 1 21 ? -17.062 -43.219 -26.984 1 41.88 21 GLY B O 1
ATOM 5645 N N . ASP B 1 22 ? -15.641 -42.312 -28.656 1 52.28 22 ASP B N 1
ATOM 5646 C CA . ASP B 1 22 ? -14.594 -41.594 -27.938 1 52.28 22 ASP B CA 1
ATOM 5647 C C . ASP B 1 22 ? -15.148 -40.375 -27.219 1 52.28 22 ASP B C 1
ATOM 5649 O O . ASP B 1 22 ? -14.398 -39.562 -26.656 1 52.28 22 ASP B O 1
ATOM 5653 N N . GLY B 1 23 ? -16.484 -40.062 -27.219 1 64.75 23 GLY B N 1
ATOM 5654 C CA . GLY B 1 23 ? -17.062 -38.906 -26.547 1 64.75 23 GLY B CA 1
ATOM 5655 C C . GLY B 1 23 ? -18.328 -39.25 -25.766 1 64.75 23 GLY B C 1
ATOM 5656 O O . GLY B 1 23 ? -18.797 -40.375 -25.797 1 64.75 23 GLY B O 1
ATOM 5657 N N . VAL B 1 24 ? -18.734 -38.594 -24.609 1 77.44 24 VAL B N 1
ATOM 5658 C CA . VAL B 1 24 ? -19.922 -38.75 -23.781 1 77.44 24 VAL B CA 1
ATOM 5659 C C . VAL B 1 24 ? -21.062 -37.938 -24.328 1 77.44 24 VAL B C 1
ATOM 5661 O O . VAL B 1 24 ? -20.875 -36.781 -24.75 1 77.44 24 VAL B O 1
ATOM 5664 N N . ASP B 1 25 ? -22.188 -38.625 -24.609 1 83.06 25 ASP B N 1
ATOM 5665 C CA . ASP B 1 25 ? -23.391 -37.969 -25.109 1 83.06 25 ASP B CA 1
ATOM 5666 C C . ASP B 1 25 ? -24.203 -37.375 -23.969 1 83.06 25 ASP B C 1
ATOM 5668 O O . ASP B 1 25 ? -24.688 -38.094 -23.094 1 83.06 25 ASP B O 1
ATOM 5672 N N . TYR B 1 26 ? -24.469 -36.062 -23.984 1 86.88 26 TYR B N 1
ATOM 5673 C CA . TYR B 1 26 ? -25.172 -35.344 -22.906 1 86.88 26 TYR B CA 1
ATOM 5674 C C . TYR B 1 26 ? -26.562 -34.938 -23.359 1 86.88 26 TYR B C 1
ATOM 5676 O O . TYR B 1 26 ? -27.203 -34.094 -22.703 1 86.88 26 TYR B O 1
ATOM 5684 N N . SER B 1 27 ? -27.125 -35.5 -24.375 1 85.75 27 SER B N 1
ATOM 5685 C CA . SER B 1 27 ? -28.406 -35.094 -24.953 1 85.75 27 SER B CA 1
ATOM 5686 C C . SER B 1 27 ? -29.547 -35.281 -23.938 1 85.75 27 SER B C 1
ATOM 5688 O O . SER B 1 27 ? -30.453 -34.469 -23.891 1 85.75 27 SER B O 1
ATOM 5690 N N . ALA B 1 28 ? -29.391 -36.219 -23.172 1 83.62 28 ALA B N 1
ATOM 5691 C CA . ALA B 1 28 ? -30.469 -36.562 -22.25 1 83.62 28 ALA B CA 1
ATOM 5692 C C . ALA B 1 28 ? -30.656 -35.469 -21.188 1 83.62 28 ALA B C 1
ATOM 5694 O O . ALA B 1 28 ? -31.734 -35.312 -20.641 1 83.62 28 ALA B O 1
ATOM 5695 N N . PHE B 1 29 ? -29.688 -34.719 -20.938 1 87 29 PHE B N 1
ATOM 5696 C CA . PHE B 1 29 ? -29.734 -33.719 -19.875 1 87 29 PHE B CA 1
ATOM 5697 C C . PHE B 1 29 ? -30.422 -32.438 -20.359 1 87 29 PHE B C 1
ATOM 5699 O O . PHE B 1 29 ? -30.812 -31.594 -19.562 1 87 29 PHE B O 1
ATOM 5706 N N . PHE B 1 30 ? -30.578 -32.344 -21.641 1 90.19 30 PHE B N 1
ATOM 5707 C CA . PHE B 1 30 ? -31.094 -31.078 -22.172 1 90.19 30 PHE B CA 1
ATOM 5708 C C . PHE B 1 30 ? -32.5 -31.266 -22.719 1 90.19 30 PHE B C 1
ATOM 5710 O O . PHE B 1 30 ? -32.938 -30.516 -23.609 1 90.19 30 PHE B O 1
ATOM 5717 N N . GLU B 1 31 ? -33.156 -32.156 -22.219 1 85.5 31 GLU B N 1
ATOM 5718 C CA . GLU B 1 31 ? -34.562 -32.312 -22.531 1 85.5 31 GLU B CA 1
ATOM 5719 C C . GLU B 1 31 ? -35.406 -31.406 -21.641 1 85.5 31 GLU B C 1
ATOM 5721 O O . GLU B 1 31 ? -35.344 -31.484 -20.406 1 85.5 31 GLU B O 1
ATOM 5726 N N . SER B 1 32 ? -36.062 -30.422 -22.188 1 83.81 32 SER B N 1
ATOM 5727 C CA . SER B 1 32 ? -36.812 -29.469 -21.375 1 83.81 32 SER B CA 1
ATOM 5728 C C . SER B 1 32 ? -38.125 -29.094 -22.078 1 83.81 32 SER B C 1
ATOM 5730 O O . SER B 1 32 ? -38.281 -29.328 -23.266 1 83.81 32 SER B O 1
ATOM 5732 N N . GLU B 1 33 ? -39.031 -28.516 -21.266 1 85.25 33 GLU B N 1
ATOM 5733 C CA . GLU B 1 33 ? -40.25 -27.859 -21.781 1 85.25 33 GLU B CA 1
ATOM 5734 C C . GLU B 1 33 ? -39.938 -26.531 -22.438 1 85.25 33 GLU B C 1
ATOM 5736 O O . GLU B 1 33 ? -38.844 -25.984 -22.25 1 85.25 33 GLU B O 1
ATOM 5741 N N . PRO B 1 34 ? -40.844 -26.125 -23.281 1 91.44 34 PRO B N 1
ATOM 5742 C CA . PRO B 1 34 ? -40.594 -24.828 -23.938 1 91.44 34 PRO B CA 1
ATOM 5743 C C . PRO B 1 34 ? -40.438 -23.672 -22.938 1 91.44 34 PRO B C 1
ATOM 5745 O O . PRO B 1 34 ? -40.938 -23.766 -21.812 1 91.44 34 PRO B O 1
ATOM 5748 N N . PHE B 1 35 ? -39.688 -22.719 -23.328 1 94.25 35 PHE B N 1
ATOM 5749 C CA . PHE B 1 35 ? -39.438 -21.562 -22.484 1 94.25 35 PHE B CA 1
ATOM 5750 C C . PHE B 1 35 ? -40.156 -20.328 -23 1 94.25 35 PHE B C 1
ATOM 5752 O O . PHE B 1 35 ? -40.344 -20.156 -24.219 1 94.25 35 PHE B O 1
ATOM 5759 N N . ASN B 1 36 ? -40.5 -19.422 -22.125 1 90.75 36 ASN B N 1
ATOM 5760 C CA . ASN B 1 36 ? -41.188 -18.203 -22.516 1 90.75 36 ASN B CA 1
ATOM 5761 C C . ASN B 1 36 ? -40.219 -17.141 -23.016 1 90.75 36 ASN B C 1
ATOM 5763 O O . ASN B 1 36 ? -40.562 -16.312 -23.859 1 90.75 36 ASN B O 1
ATOM 5767 N N . THR B 1 37 ? -39.094 -17.109 -22.406 1 92.06 37 THR B N 1
ATOM 5768 C CA . THR B 1 37 ? -38.094 -16.141 -22.812 1 92.06 37 THR B CA 1
ATOM 5769 C C . THR B 1 37 ? -36.781 -16.828 -23.203 1 92.06 37 THR B C 1
ATOM 5771 O O . THR B 1 37 ? -36.469 -17.922 -22.719 1 92.06 37 THR B O 1
ATOM 5774 N N . LEU B 1 38 ? -36.094 -16.125 -24.031 1 91.38 38 LEU B N 1
ATOM 5775 C CA . LEU B 1 38 ? -34.812 -16.641 -24.484 1 91.38 38 LEU B CA 1
ATOM 5776 C C . LEU B 1 38 ? -33.812 -16.672 -23.344 1 91.38 38 LEU B C 1
ATOM 5778 O O . LEU B 1 38 ? -33 -17.594 -23.25 1 91.38 38 LEU B O 1
ATOM 5782 N N . ASP B 1 39 ? -33.844 -15.75 -22.5 1 89.88 39 ASP B N 1
ATOM 5783 C CA . ASP B 1 39 ? -32.906 -15.664 -21.375 1 89.88 39 ASP B CA 1
ATOM 5784 C C . ASP B 1 39 ? -33.125 -16.812 -20.391 1 89.88 39 ASP B C 1
ATOM 5786 O O . ASP B 1 39 ? -32.156 -17.359 -19.844 1 89.88 39 ASP B O 1
ATOM 5790 N N . ASP B 1 40 ? -34.312 -17.109 -20.234 1 90.69 40 ASP B N 1
ATOM 5791 C CA . ASP B 1 40 ? -34.625 -18.234 -19.344 1 90.69 40 ASP B CA 1
ATOM 5792 C C . ASP B 1 40 ? -34.094 -19.531 -19.938 1 90.69 40 ASP B C 1
ATOM 5794 O O . ASP B 1 40 ? -33.594 -20.391 -19.203 1 90.69 40 ASP B O 1
ATOM 5798 N N . ALA B 1 41 ? -34.281 -19.625 -21.219 1 92.12 41 ALA B N 1
ATOM 5799 C CA . ALA B 1 41 ? -33.781 -20.828 -21.891 1 92.12 41 ALA B CA 1
ATOM 5800 C C . ALA B 1 41 ? -32.281 -20.938 -21.781 1 92.12 41 ALA B C 1
ATOM 5802 O O . ALA B 1 41 ? -31.75 -22 -21.453 1 92.12 41 ALA B O 1
ATOM 5803 N N . PHE B 1 42 ? -31.641 -19.906 -21.953 1 91.56 42 PHE B N 1
ATOM 5804 C CA . PHE B 1 42 ? -30.188 -19.922 -21.906 1 91.56 42 PHE B CA 1
ATOM 5805 C C . PHE B 1 42 ? -29.688 -20.188 -20.5 1 91.56 42 PHE B C 1
ATOM 5807 O O . PHE B 1 42 ? -28.75 -20.969 -20.312 1 91.56 42 PHE B O 1
ATOM 5814 N N . ASN B 1 43 ? -30.234 -19.547 -19.547 1 87.06 43 ASN B N 1
ATOM 5815 C CA . ASN B 1 43 ? -29.812 -19.734 -18.172 1 87.06 43 ASN B CA 1
ATOM 5816 C C . ASN B 1 43 ? -30 -21.172 -17.703 1 87.06 43 ASN B C 1
ATOM 5818 O O . ASN B 1 43 ? -29.188 -21.719 -16.969 1 87.06 43 ASN B O 1
ATOM 5822 N N . TRP B 1 44 ? -31.062 -21.625 -18.172 1 90.19 44 TRP B N 1
ATOM 5823 C CA . TRP B 1 44 ? -31.312 -23.016 -17.828 1 90.19 44 TRP B CA 1
ATOM 5824 C C . TRP B 1 44 ? -30.266 -23.938 -18.453 1 90.19 44 TRP B C 1
ATOM 5826 O O . TRP B 1 44 ? -29.734 -24.812 -17.781 1 90.19 44 TRP B O 1
ATOM 5836 N N . CYS B 1 45 ? -30 -23.766 -19.719 1 90.88 45 CYS B N 1
ATOM 5837 C CA . CYS B 1 45 ? -29 -24.578 -20.406 1 90.88 45 CYS B CA 1
ATOM 5838 C C . CYS B 1 45 ? -27.625 -24.391 -19.766 1 90.88 45 CYS B C 1
ATOM 5840 O O . CYS B 1 45 ? -26.875 -25.359 -19.641 1 90.88 45 CYS B O 1
ATOM 5842 N N . LEU B 1 46 ? -27.375 -23.266 -19.406 1 87.06 46 LEU B N 1
ATOM 5843 C CA . LEU B 1 46 ? -26.094 -22.969 -18.766 1 87.06 46 LEU B CA 1
ATOM 5844 C C . LEU B 1 46 ? -25.953 -23.719 -17.453 1 87.06 46 LEU B C 1
ATOM 5846 O O . LEU B 1 46 ? -24.891 -24.266 -17.156 1 87.06 46 LEU B O 1
ATOM 5850 N N . ASN B 1 47 ? -26.938 -23.672 -16.703 1 85.81 47 ASN B N 1
ATOM 5851 C CA . ASN B 1 47 ? -26.906 -24.359 -15.422 1 85.81 47 ASN B CA 1
ATOM 5852 C C . ASN B 1 47 ? -26.734 -25.875 -15.602 1 85.81 47 ASN B C 1
ATOM 5854 O O . ASN B 1 47 ? -26 -26.5 -14.836 1 85.81 47 ASN B O 1
ATOM 5858 N N . VAL B 1 48 ? -27.406 -26.391 -16.594 1 87.44 48 VAL B N 1
ATOM 5859 C CA . VAL B 1 48 ? -27.281 -27.812 -16.891 1 87.44 48 VAL B CA 1
ATOM 5860 C C . VAL B 1 48 ? -25.844 -28.141 -17.312 1 87.44 48 VAL B C 1
ATOM 5862 O O . VAL B 1 48 ? -25.266 -29.125 -16.875 1 87.44 48 VAL B O 1
ATOM 5865 N N . ALA B 1 49 ? -25.359 -27.281 -18.109 1 87.12 49 ALA B N 1
ATOM 5866 C CA . ALA B 1 49 ? -24 -27.484 -18.594 1 87.12 49 ALA B CA 1
ATOM 5867 C C . ALA B 1 49 ? -23 -27.391 -17.453 1 87.12 49 ALA B C 1
ATOM 5869 O O . ALA B 1 49 ? -22.094 -28.234 -17.344 1 87.12 49 ALA B O 1
ATOM 5870 N N . ILE B 1 50 ? -23.172 -26.484 -16.609 1 82.19 50 ILE B N 1
ATOM 5871 C CA . ILE B 1 50 ? -22.266 -26.281 -15.492 1 82.19 50 ILE B CA 1
ATOM 5872 C C . ILE B 1 50 ? -22.297 -27.5 -14.562 1 82.19 50 ILE B C 1
ATOM 5874 O O . ILE B 1 50 ? -21.25 -27.969 -14.109 1 82.19 50 ILE B O 1
ATOM 5878 N N . ASN B 1 51 ? -23.438 -27.922 -14.383 1 81.75 51 ASN B N 1
ATOM 5879 C CA . ASN B 1 51 ? -23.594 -29.078 -13.5 1 81.75 51 ASN B CA 1
ATOM 5880 C C . ASN B 1 51 ? -22.953 -30.328 -14.094 1 81.75 51 ASN B C 1
ATOM 5882 O O . ASN B 1 51 ? -22.609 -31.266 -13.359 1 81.75 51 ASN B O 1
ATOM 5886 N N . ASN B 1 52 ? -22.859 -30.281 -15.422 1 82.69 52 ASN B N 1
ATOM 5887 C CA . ASN B 1 52 ? -22.266 -31.438 -16.078 1 82.69 52 ASN B CA 1
ATOM 5888 C C . ASN B 1 52 ? -20.797 -31.188 -16.422 1 82.69 52 ASN B C 1
ATOM 5890 O O . ASN B 1 52 ? -20.172 -31.984 -17.125 1 82.69 52 ASN B O 1
ATOM 5894 N N . GLY B 1 53 ? -20.234 -30.047 -16.047 1 79.88 53 GLY B N 1
ATOM 5895 C CA . GLY B 1 53 ? -18.797 -29.844 -16.094 1 79.88 53 GLY B CA 1
ATOM 5896 C C . GLY B 1 53 ? -18.344 -29.125 -17.359 1 79.88 53 GLY B C 1
ATOM 5897 O O . GLY B 1 53 ? -17.172 -29.234 -17.734 1 79.88 53 GLY B O 1
ATOM 5898 N N . PHE B 1 54 ? -19.188 -28.609 -18.141 1 86.12 54 PHE B N 1
ATOM 5899 C CA . PHE B 1 54 ? -18.766 -27.844 -19.297 1 86.12 54 PHE B CA 1
ATOM 5900 C C . PHE B 1 54 ? -19.547 -26.547 -19.422 1 86.12 54 PHE B C 1
ATOM 5902 O O . PHE B 1 54 ? -20.391 -26.25 -18.562 1 86.12 54 PHE B O 1
ATOM 5909 N N . ASN B 1 55 ? -19.109 -25.734 -20.359 1 86.75 55 ASN B N 1
ATOM 5910 C CA . ASN B 1 55 ? -19.734 -24.422 -20.547 1 86.75 55 ASN B CA 1
ATOM 5911 C C . ASN B 1 55 ? -20.375 -24.297 -21.922 1 86.75 55 ASN B C 1
ATOM 5913 O O . ASN B 1 55 ? -19.984 -25 -22.859 1 86.75 55 ASN B O 1
ATOM 5917 N N . ILE B 1 56 ? -21.438 -23.453 -22 1 89.31 56 ILE B N 1
ATOM 5918 C CA . ILE B 1 56 ? -22.109 -23.203 -23.281 1 89.31 56 ILE B CA 1
ATOM 5919 C C . ILE B 1 56 ? -21.984 -21.734 -23.656 1 89.31 56 ILE B C 1
ATOM 5921 O O . ILE B 1 56 ? -21.938 -20.859 -22.797 1 89.31 56 ILE B O 1
ATOM 5925 N N . ILE B 1 57 ? -21.828 -21.469 -24.938 1 89.06 57 ILE B N 1
ATOM 5926 C CA . ILE B 1 57 ? -21.734 -20.109 -25.438 1 89.06 57 ILE B CA 1
ATOM 5927 C C . ILE B 1 57 ? -22.75 -19.906 -26.562 1 89.06 57 ILE B C 1
ATOM 5929 O O . ILE B 1 57 ? -23.188 -20.859 -27.203 1 89.06 57 ILE B O 1
ATOM 5933 N N . LYS B 1 58 ? -23.109 -18.625 -26.766 1 90.44 58 LYS B N 1
ATOM 5934 C CA . LYS B 1 58 ? -23.969 -18.266 -27.891 1 90.44 58 LYS B CA 1
ATOM 5935 C C . LYS B 1 58 ? -23.172 -18.188 -29.188 1 90.44 58 LYS B C 1
ATOM 5937 O O . LYS B 1 58 ? -22.25 -17.359 -29.312 1 90.44 58 LYS B O 1
ATOM 5942 N N . TRP B 1 59 ? -23.391 -18.922 -30.109 1 89.19 59 TRP B N 1
ATOM 5943 C CA . TRP B 1 59 ? -22.578 -19.031 -31.312 1 89.19 59 TRP B CA 1
ATOM 5944 C C . TRP B 1 59 ? -23.188 -18.234 -32.469 1 89.19 59 TRP B C 1
ATOM 5946 O O . TRP B 1 59 ? -22.547 -17.328 -33 1 89.19 59 TRP B O 1
ATOM 5956 N N . SER B 1 60 ? -24.406 -18.594 -32.844 1 89.5 60 SER B N 1
ATOM 5957 C CA . SER B 1 60 ? -24.984 -17.938 -34 1 89.5 60 SER B CA 1
ATOM 5958 C C . SER B 1 60 ? -26.484 -17.781 -33.875 1 89.5 60 SER B C 1
ATOM 5960 O O . SER B 1 60 ? -27.109 -18.438 -33.031 1 89.5 60 SER B O 1
ATOM 5962 N N . SER B 1 61 ? -27.078 -16.797 -34.688 1 91.12 61 SER B N 1
ATOM 5963 C CA . SER B 1 61 ? -28.516 -16.531 -34.75 1 91.12 61 SER B CA 1
ATOM 5964 C C . SER B 1 61 ? -28.953 -16.328 -36.188 1 91.12 61 SER B C 1
ATOM 5966 O O . SER B 1 61 ? -28.234 -15.75 -37 1 91.12 61 SER B O 1
ATOM 5968 N N . GLN B 1 62 ? -29.938 -16.969 -36.562 1 90.56 62 GLN B N 1
ATOM 5969 C CA . GLN B 1 62 ? -30.5 -16.844 -37.906 1 90.56 62 GLN B CA 1
ATOM 5970 C C . GLN B 1 62 ? -31.969 -16.453 -37.844 1 90.56 62 GLN B C 1
ATOM 5972 O O . GLN B 1 62 ? -32.75 -17.031 -37.094 1 90.56 62 GLN B O 1
ATOM 5977 N N . ARG B 1 63 ? -32.281 -15.461 -38.625 1 90.44 63 ARG B N 1
ATOM 5978 C CA . ARG B 1 63 ? -33.656 -15.039 -38.75 1 90.44 63 ARG B CA 1
ATOM 5979 C C . ARG B 1 63 ? -34.312 -15.547 -40.031 1 90.44 63 ARG B C 1
ATOM 5981 O O . ARG B 1 63 ? -33.75 -15.352 -41.125 1 90.44 63 ARG B O 1
ATOM 5988 N N . SER B 1 64 ? -35.438 -16.234 -39.875 1 87.19 64 SER B N 1
ATOM 5989 C CA . SER B 1 64 ? -36.125 -16.703 -41.031 1 87.19 64 SER B CA 1
ATOM 5990 C C . SER B 1 64 ? -36.75 -15.555 -41.812 1 87.19 64 SER B C 1
ATOM 5992 O O . SER B 1 64 ? -37.406 -14.695 -41.25 1 87.19 64 SER B O 1
ATOM 5994 N N . LYS B 1 65 ? -36.531 -15.539 -43.125 1 84.88 65 LYS B N 1
ATOM 5995 C CA . LYS B 1 65 ? -37.094 -14.492 -44 1 84.88 65 LYS B CA 1
ATOM 5996 C C . LYS B 1 65 ? -38.594 -14.656 -44.156 1 84.88 65 LYS B C 1
ATOM 5998 O O . LYS B 1 65 ? -39.312 -13.672 -44.375 1 84.88 65 LYS B O 1
ATOM 6003 N N . THR B 1 66 ? -39.062 -15.922 -44.062 1 83.62 66 THR B N 1
ATOM 6004 C CA . THR B 1 66 ? -40.469 -16.234 -44.312 1 83.62 66 THR B CA 1
ATOM 6005 C C . THR B 1 66 ? -41.312 -15.977 -43.062 1 83.62 66 THR B C 1
ATOM 6007 O O . THR B 1 66 ? -42.375 -15.336 -43.156 1 83.62 66 THR B O 1
ATOM 6010 N N . THR B 1 67 ? -40.906 -16.344 -41.906 1 80.81 67 THR B N 1
ATOM 6011 C CA . THR B 1 67 ? -41.719 -16.281 -40.688 1 80.81 67 THR B CA 1
ATOM 6012 C C . THR B 1 67 ? -41.25 -15.148 -39.781 1 80.81 67 THR B C 1
ATOM 6014 O O . THR B 1 67 ? -42.031 -14.688 -38.938 1 80.81 67 THR B O 1
ATOM 6017 N N . GLY B 1 68 ? -40.062 -14.648 -39.969 1 82.94 68 GLY B N 1
ATOM 6018 C CA . GLY B 1 68 ? -39.469 -13.617 -39.125 1 82.94 68 GLY B CA 1
ATOM 6019 C C . GLY B 1 68 ? -39.031 -14.141 -37.781 1 82.94 68 GLY B C 1
ATOM 6020 O O . GLY B 1 68 ? -38.656 -13.367 -36.906 1 82.94 68 GLY B O 1
ATOM 6021 N N . LEU B 1 69 ? -39.094 -15.469 -37.625 1 87.75 69 LEU B N 1
ATOM 6022 C CA . LEU B 1 69 ? -38.75 -16.062 -36.344 1 87.75 69 LEU B CA 1
ATOM 6023 C C . LEU B 1 69 ? -37.25 -16.375 -36.281 1 87.75 69 LEU B C 1
ATOM 6025 O O . LEU B 1 69 ? -36.594 -16.531 -37.312 1 87.75 69 LEU B O 1
ATOM 6029 N N . PHE B 1 70 ? -36.719 -16.422 -35 1 91.69 70 PHE B N 1
ATOM 6030 C CA . PHE B 1 70 ? -35.312 -16.594 -34.781 1 91.69 70 PHE B CA 1
ATOM 6031 C C . PHE B 1 70 ? -34.969 -18.047 -34.469 1 91.69 70 PHE B C 1
ATOM 6033 O O . PHE B 1 70 ? -35.75 -18.719 -33.781 1 91.69 70 PHE B O 1
ATOM 6040 N N . THR B 1 71 ? -33.875 -18.516 -35.031 1 92.88 71 THR B N 1
ATOM 6041 C CA . THR B 1 71 ? -33.188 -19.75 -34.625 1 92.88 71 THR B CA 1
ATOM 6042 C C . THR B 1 71 ? -31.781 -19.453 -34.125 1 92.88 71 THR B C 1
ATOM 6044 O O . THR B 1 71 ? -31 -18.812 -34.844 1 92.88 71 THR B O 1
ATOM 6047 N N . LYS B 1 72 ? -31.531 -19.859 -32.875 1 94.44 72 LYS B N 1
ATOM 6048 C CA . LYS B 1 72 ? -30.219 -19.625 -32.281 1 94.44 72 LYS B CA 1
ATOM 6049 C C . LYS B 1 72 ? -29.484 -20.938 -32 1 94.44 72 LYS B C 1
ATOM 6051 O O . LYS B 1 72 ? -30.125 -21.953 -31.719 1 94.44 72 LYS B O 1
ATOM 6056 N N . TRP B 1 73 ? -28.25 -20.891 -32.125 1 94.12 73 TRP B N 1
ATOM 6057 C CA . TRP B 1 73 ? -27.406 -22.047 -31.812 1 94.12 73 TRP B CA 1
ATOM 6058 C C . TRP B 1 73 ? -26.438 -21.734 -30.688 1 94.12 73 TRP B C 1
ATOM 6060 O O . TRP B 1 73 ? -25.703 -20.75 -30.75 1 94.12 73 TRP B O 1
ATOM 6070 N N . TRP B 1 74 ? -26.484 -22.625 -29.734 1 94.19 74 TRP B N 1
ATOM 6071 C CA . TRP B 1 74 ? -25.547 -22.562 -28.625 1 94.19 74 TRP B CA 1
ATOM 6072 C C . TRP B 1 74 ? -24.594 -23.75 -28.625 1 94.19 74 TRP B C 1
ATOM 6074 O O . TRP B 1 74 ? -25 -24.875 -28.953 1 94.19 74 TRP B O 1
ATOM 6084 N N . THR B 1 75 ? -23.312 -23.453 -28.375 1 92.5 75 THR B N 1
ATOM 6085 C CA . THR B 1 75 ? -22.312 -24.5 -28.469 1 92.5 75 THR B CA 1
ATOM 6086 C C . THR B 1 75 ? -21.422 -24.516 -27.234 1 92.5 75 THR B C 1
ATOM 6088 O O . THR B 1 75 ? -21.5 -23.609 -26.391 1 92.5 75 THR B O 1
ATOM 6091 N N . CYS B 1 76 ? -20.703 -25.609 -27.125 1 89.81 76 CYS B N 1
ATOM 6092 C CA . CYS B 1 76 ? -19.656 -25.672 -26.125 1 89.81 76 CYS B CA 1
ATOM 6093 C C . CYS B 1 76 ? -18.609 -24.594 -26.375 1 89.81 76 CYS B C 1
ATOM 6095 O O . CYS B 1 76 ? -18.406 -24.156 -27.5 1 89.81 76 CYS B O 1
ATOM 6097 N N . ASP B 1 77 ? -17.953 -24.172 -25.375 1 85.62 77 ASP B N 1
ATOM 6098 C CA . ASP B 1 77 ? -16.922 -23.141 -25.5 1 85.62 77 ASP B CA 1
ATOM 6099 C C . ASP B 1 77 ? -15.688 -23.672 -26.234 1 85.62 77 ASP B C 1
ATOM 6101 O O . ASP B 1 77 ? -14.812 -22.906 -26.625 1 85.62 77 ASP B O 1
ATOM 6105 N N . ARG B 1 78 ? -15.602 -24.922 -26.422 1 86.56 78 ARG B N 1
ATOM 6106 C CA . ARG B 1 78 ? -14.492 -25.531 -27.141 1 86.56 78 ARG B CA 1
ATOM 6107 C C . ARG B 1 78 ? -14.945 -26.047 -28.5 1 86.56 78 ARG B C 1
ATOM 6109 O O . ARG B 1 78 ? -14.32 -26.938 -29.078 1 86.56 78 ARG B O 1
ATOM 6116 N N . PHE B 1 79 ? -15.984 -25.453 -28.953 1 87.38 79 PHE B N 1
ATOM 6117 C CA . PHE B 1 79 ? -16.609 -25.891 -30.188 1 87.38 79 PHE B CA 1
ATOM 6118 C C . PHE B 1 79 ? -15.75 -25.516 -31.391 1 87.38 79 PHE B C 1
ATOM 6120 O O . PHE B 1 79 ? -15.141 -24.453 -31.422 1 87.38 79 PHE B O 1
ATOM 6127 N N . ALA B 1 80 ? -15.695 -26.406 -32.344 1 82.38 80 ALA B N 1
ATOM 6128 C CA . ALA B 1 80 ? -15.102 -26.188 -33.656 1 82.38 80 ALA B CA 1
ATOM 6129 C C . ALA B 1 80 ? -13.586 -26.375 -33.625 1 82.38 80 ALA B C 1
ATOM 6131 O O . ALA B 1 80 ? -13 -26.484 -32.562 1 82.38 80 ALA B O 1
ATOM 6132 N N . ASP B 1 81 ? -13.047 -26.609 -34.75 1 79.12 81 ASP B N 1
ATOM 6133 C CA . ASP B 1 81 ? -11.609 -26.812 -34.875 1 79.12 81 ASP B CA 1
ATOM 6134 C C . ASP B 1 81 ? -10.859 -25.484 -34.781 1 79.12 81 ASP B C 1
ATOM 6136 O O . ASP B 1 81 ? -11.359 -24.453 -35.25 1 79.12 81 ASP B O 1
ATOM 6140 N N . PRO B 1 82 ? -9.703 -25.609 -34.094 1 74.19 82 PRO B N 1
ATOM 6141 C CA . PRO B 1 82 ? -8.891 -24.391 -34.062 1 74.19 82 PRO B CA 1
ATOM 6142 C C . PRO B 1 82 ? -8.539 -23.891 -35.469 1 74.19 82 PRO B C 1
ATOM 6144 O O . PRO B 1 82 ? -8.383 -24.703 -36.406 1 74.19 82 PRO B O 1
ATOM 6147 N N . ARG B 1 83 ? -8.656 -22.562 -35.75 1 61.75 83 ARG B N 1
ATOM 6148 C CA . ARG B 1 83 ? -8.383 -21.969 -37.062 1 61.75 83 ARG B CA 1
ATOM 6149 C C . ARG B 1 83 ? -6.945 -22.234 -37.5 1 61.75 83 ARG B C 1
ATOM 6151 O O . ARG B 1 83 ? -6.012 -22.062 -36.719 1 61.75 83 ARG B O 1
ATOM 6158 N N . ASN B 1 84 ? -6.738 -23.047 -38.5 1 57.69 84 ASN B N 1
ATOM 6159 C CA . ASN B 1 84 ? -5.422 -23.281 -39.094 1 57.69 84 ASN B CA 1
ATOM 6160 C C . ASN B 1 84 ? -4.883 -22.047 -39.812 1 57.69 84 ASN B C 1
ATOM 6162 O O . ASN B 1 84 ? -5.43 -21.609 -40.812 1 57.69 84 ASN B O 1
ATOM 6166 N N . GLU B 1 85 ? -4.629 -20.938 -39.156 1 53.84 85 GLU B N 1
ATOM 6167 C CA . GLU B 1 85 ? -4.082 -19.844 -39.938 1 53.84 85 GLU B CA 1
ATOM 6168 C C . GLU B 1 85 ? -2.771 -20.234 -40.625 1 53.84 85 GLU B C 1
ATOM 6170 O O . GLU B 1 85 ? -2.016 -21.047 -40.062 1 53.84 85 GLU B O 1
ATOM 6175 N N . GLU B 1 86 ? -2.625 -20.016 -41.906 1 48.97 86 GLU B N 1
ATOM 6176 C CA . GLU B 1 86 ? -1.402 -20.188 -42.688 1 48.97 86 GLU B CA 1
ATOM 6177 C C . GLU B 1 86 ? -0.175 -19.766 -41.875 1 48.97 86 GLU B C 1
ATOM 6179 O O . GLU B 1 86 ? -0.269 -18.891 -41 1 48.97 86 GLU B O 1
ATOM 6184 N N . ALA B 1 87 ? 1.022 -20.547 -42.062 1 46.84 87 ALA B N 1
ATOM 6185 C CA . ALA B 1 87 ? 2.359 -20.484 -41.469 1 46.84 87 ALA B CA 1
ATOM 6186 C C . ALA B 1 87 ? 2.74 -19.031 -41.156 1 46.84 87 ALA B C 1
ATOM 6188 O O . ALA B 1 87 ? 3.309 -18.75 -40.125 1 46.84 87 ALA B O 1
ATOM 6189 N N . ASN B 1 88 ? 2.578 -18.156 -42.062 1 47.38 88 ASN B N 1
ATOM 6190 C CA . ASN B 1 88 ? 3.178 -16.828 -42.094 1 47.38 88 ASN B CA 1
ATOM 6191 C C . ASN B 1 88 ? 2.453 -15.859 -41.156 1 47.38 88 ASN B C 1
ATOM 6193 O O . ASN B 1 88 ? 2.971 -14.789 -40.844 1 47.38 88 ASN B O 1
ATOM 6197 N N . ALA B 1 89 ? 1.197 -15.945 -40.875 1 49.41 89 ALA B N 1
ATOM 6198 C CA . ALA B 1 89 ? 0.451 -14.906 -40.188 1 49.41 89 ALA B CA 1
ATOM 6199 C C . ALA B 1 89 ? 0.215 -15.297 -38.719 1 49.41 89 ALA B C 1
ATOM 6201 O O . ALA B 1 89 ? -0.654 -14.727 -38.062 1 49.41 89 ALA B O 1
ATOM 6202 N N . VAL B 1 90 ? 0.682 -16.312 -38.375 1 49.28 90 VAL B N 1
ATOM 6203 C CA . VAL B 1 90 ? 0.352 -16.75 -37 1 49.28 90 VAL B CA 1
ATOM 6204 C C . VAL B 1 90 ? 0.851 -15.711 -36 1 49.28 90 VAL B C 1
ATOM 6206 O O . VAL B 1 90 ? 2.045 -15.398 -35.969 1 49.28 90 VAL B O 1
ATOM 6209 N N . ARG B 1 91 ? 0.043 -14.906 -35.625 1 52.44 91 ARG B N 1
ATOM 6210 C CA . ARG B 1 91 ? 0.381 -14.039 -34.5 1 52.44 91 ARG B CA 1
ATOM 6211 C C . ARG B 1 91 ? 1.011 -14.836 -33.344 1 52.44 91 ARG B C 1
ATOM 6213 O O . ARG B 1 91 ? 0.48 -15.867 -32.938 1 52.44 91 ARG B O 1
ATOM 6220 N N . ASN B 1 92 ? 2.174 -14.594 -33.031 1 55.56 92 ASN B N 1
ATOM 6221 C CA . ASN B 1 92 ? 2.914 -15.219 -31.953 1 55.56 92 ASN B CA 1
ATOM 6222 C C . ASN B 1 92 ? 2.154 -15.125 -30.625 1 55.56 92 ASN B C 1
ATOM 6224 O O . ASN B 1 92 ? 1.459 -14.133 -30.375 1 55.56 92 ASN B O 1
ATOM 6228 N N . ASN B 1 93 ? 1.869 -16.344 -29.859 1 61.28 93 ASN B N 1
ATOM 6229 C CA . ASN B 1 93 ? 1.454 -16.391 -28.469 1 61.28 93 ASN B CA 1
ATOM 6230 C C . ASN B 1 93 ? -0.066 -16.391 -28.328 1 61.28 93 ASN B C 1
ATOM 6232 O O . ASN B 1 93 ? -0.615 -15.742 -27.438 1 61.28 93 ASN B O 1
ATOM 6236 N N . THR B 1 94 ? -0.728 -16.75 -29.344 1 70.88 94 THR B N 1
ATOM 6237 C CA . THR B 1 94 ? -2.176 -16.875 -29.219 1 70.88 94 THR B CA 1
ATOM 6238 C C . THR B 1 94 ? -2.57 -18.312 -28.906 1 70.88 94 THR B C 1
ATOM 6240 O O . THR B 1 94 ? -1.899 -19.25 -29.344 1 70.88 94 THR B O 1
ATOM 6243 N N . SER B 1 95 ? -3.453 -18.469 -28.047 1 78.5 95 SER B N 1
ATOM 6244 C CA . SER B 1 95 ? -3.98 -19.781 -27.688 1 78.5 95 SER B CA 1
ATOM 6245 C C . SER B 1 95 ? -5.473 -19.875 -27.969 1 78.5 95 SER B C 1
ATOM 6247 O O . SER B 1 95 ? -6.148 -18.859 -28.125 1 78.5 95 SER B O 1
ATOM 6249 N N . SER B 1 96 ? -5.855 -21.062 -28.359 1 79.12 96 SER B N 1
ATOM 6250 C CA . SER B 1 96 ? -7.273 -21.312 -28.609 1 79.12 96 SER B CA 1
ATOM 6251 C C . SER B 1 96 ? -7.809 -22.438 -27.734 1 79.12 96 SER B C 1
ATOM 6253 O O . SER B 1 96 ? -7.094 -23.406 -27.453 1 79.12 96 SER B O 1
ATOM 6255 N N . LYS B 1 97 ? -9.078 -22.328 -27.375 1 83.06 97 LYS B N 1
ATOM 6256 C CA . LYS B 1 97 ? -9.75 -23.375 -26.609 1 83.06 97 LYS B CA 1
ATOM 6257 C C . LYS B 1 97 ? -10.43 -24.391 -27.531 1 83.06 97 LYS B C 1
ATOM 6259 O O . LYS B 1 97 ? -10.844 -25.453 -27.078 1 83.06 97 LYS B O 1
ATOM 6264 N N . LYS B 1 98 ? -10.484 -24.016 -28.766 1 81.62 98 LYS B N 1
ATOM 6265 C CA . LYS B 1 98 ? -11.203 -24.875 -29.703 1 81.62 98 LYS B CA 1
ATOM 6266 C C . LYS B 1 98 ? -10.492 -26.219 -29.875 1 81.62 98 LYS B C 1
ATOM 6268 O O . LYS B 1 98 ? -9.266 -26.25 -30.047 1 81.62 98 LYS B O 1
ATOM 6273 N N . CYS B 1 99 ? -11.227 -27.297 -29.625 1 80.69 99 CYS B N 1
ATOM 6274 C CA . CYS B 1 99 ? -10.609 -28.625 -29.719 1 80.69 99 CYS B CA 1
ATOM 6275 C C . CYS B 1 99 ? -11.414 -29.531 -30.641 1 80.69 99 CYS B C 1
ATOM 6277 O O . CYS B 1 99 ? -11.297 -30.75 -30.578 1 80.69 99 CYS B O 1
ATOM 6279 N N . GLY B 1 100 ? -12.406 -29.016 -31.406 1 79.75 100 GLY B N 1
ATOM 6280 C CA . GLY B 1 100 ? -13.18 -29.812 -32.344 1 79.75 100 GLY B CA 1
ATOM 6281 C C . GLY B 1 100 ? -14.438 -30.406 -31.734 1 79.75 100 GLY B C 1
ATOM 6282 O O . GLY B 1 100 ? -15.031 -31.328 -32.281 1 79.75 100 GLY B O 1
ATOM 6283 N N . CYS B 1 101 ? -14.75 -29.969 -30.547 1 86.44 101 CYS B N 1
ATOM 6284 C CA . CYS B 1 101 ? -15.977 -30.438 -29.906 1 86.44 101 CYS B CA 1
ATOM 6285 C C . CYS B 1 101 ? -17.188 -30.172 -30.797 1 86.44 101 CYS B C 1
ATOM 6287 O O . CYS B 1 101 ? -17.266 -29.125 -31.438 1 86.44 101 CYS B O 1
ATOM 6289 N N . MET B 1 102 ? -18.172 -31.125 -30.891 1 87.62 102 MET B N 1
ATOM 6290 C CA . MET B 1 102 ? -19.297 -31 -31.812 1 87.62 102 MET B CA 1
ATOM 6291 C C . MET B 1 102 ? -20.578 -30.688 -31.062 1 87.62 102 MET B C 1
ATOM 6293 O O . MET B 1 102 ? -21.641 -30.562 -31.672 1 87.62 102 MET B O 1
ATOM 6297 N N . PHE B 1 103 ? -20.484 -30.453 -29.781 1 91.75 103 PHE B N 1
ATOM 6298 C CA . PHE B 1 103 ? -21.688 -30.203 -29 1 91.75 103 PHE B CA 1
ATOM 6299 C C . PHE B 1 103 ? -22.391 -28.953 -29.484 1 91.75 103 PHE B C 1
ATOM 6301 O O . PHE B 1 103 ? -21.781 -27.891 -29.609 1 91.75 103 PHE B O 1
ATOM 6308 N N . LYS B 1 104 ? -23.719 -29.047 -29.719 1 93.38 104 LYS B N 1
ATOM 6309 C CA . LYS B 1 104 ? -24.484 -27.953 -30.297 1 93.38 104 LYS B CA 1
ATOM 6310 C C . LYS B 1 104 ? -25.953 -28.047 -29.906 1 93.38 104 LYS B C 1
ATOM 6312 O O . LYS B 1 104 ? -26.547 -29.125 -29.984 1 93.38 104 LYS B O 1
ATOM 6317 N N . LEU B 1 105 ? -26.469 -26.938 -29.453 1 94.25 105 LEU B N 1
ATOM 6318 C CA . LEU B 1 105 ? -27.891 -26.812 -29.125 1 94.25 105 LEU B CA 1
ATOM 6319 C C . LEU B 1 105 ? -28.594 -25.875 -30.078 1 94.25 105 LEU B C 1
ATOM 6321 O O . LEU B 1 105 ? -28.016 -24.859 -30.5 1 94.25 105 LEU B O 1
ATOM 6325 N N . ARG B 1 106 ? -29.75 -26.297 -30.438 1 94.44 106 ARG B N 1
ATOM 6326 C CA . ARG B 1 106 ? -30.594 -25.453 -31.297 1 94.44 106 ARG B CA 1
ATOM 6327 C C . ARG B 1 106 ? -31.812 -24.969 -30.547 1 94.44 106 ARG B C 1
ATOM 6329 O O . ARG B 1 106 ? -32.562 -25.75 -29.984 1 94.44 106 ARG B O 1
ATOM 6336 N N . VAL B 1 107 ? -31.984 -23.641 -30.516 1 94.12 107 VAL B N 1
ATOM 6337 C CA . VAL B 1 107 ? -33.156 -23.031 -29.891 1 94.12 107 VAL B CA 1
ATOM 6338 C C . VAL B 1 107 ? -33.938 -22.266 -30.938 1 94.12 107 VAL B C 1
ATOM 6340 O O . VAL B 1 107 ? -33.438 -21.312 -31.547 1 94.12 107 VAL B O 1
ATOM 6343 N N . ALA B 1 108 ? -35.188 -22.734 -31.094 1 93.56 108 ALA B N 1
ATOM 6344 C CA . ALA B 1 108 ? -36.031 -22.156 -32.156 1 93.56 108 ALA B CA 1
ATOM 6345 C C . ALA B 1 108 ? -37.25 -21.453 -31.562 1 93.56 108 ALA B C 1
ATOM 6347 O O . ALA B 1 108 ? -37.875 -21.984 -30.641 1 93.56 108 ALA B O 1
ATOM 6348 N N . GLU B 1 109 ? -37.438 -20.312 -32.062 1 93.38 109 GLU B N 1
ATOM 6349 C CA . GLU B 1 109 ? -38.656 -19.562 -31.719 1 93.38 109 GLU B CA 1
ATOM 6350 C C . GLU B 1 109 ? -39.844 -20.094 -32.469 1 93.38 109 GLU B C 1
ATOM 6352 O O . GLU B 1 109 ? -39.75 -20.422 -33.656 1 93.38 109 GLU B O 1
ATOM 6357 N N . ARG B 1 110 ? -41.031 -20.266 -31.719 1 90.75 110 ARG B N 1
ATOM 6358 C CA . ARG B 1 110 ? -42.281 -20.719 -32.344 1 90.75 110 ARG B CA 1
ATOM 6359 C C . ARG B 1 110 ? -43.438 -19.844 -31.922 1 90.75 110 ARG B C 1
ATOM 6361 O O . ARG B 1 110 ? -43.406 -19.219 -30.859 1 90.75 110 ARG B O 1
ATOM 6368 N N . PHE B 1 111 ? -44.406 -19.781 -32.75 1 88.94 111 PHE B N 1
ATOM 6369 C CA . PHE B 1 111 ? -45.594 -18.969 -32.438 1 88.94 111 PHE B CA 1
ATOM 6370 C C . PHE B 1 111 ? -46.531 -19.703 -31.516 1 88.94 111 PHE B C 1
ATOM 6372 O O . PHE B 1 111 ? -46.656 -20.922 -31.594 1 88.94 111 PHE B O 1
ATOM 6379 N N . THR B 1 112 ? -47 -18.906 -30.594 1 86.62 112 THR B N 1
ATOM 6380 C CA . THR B 1 112 ? -48.125 -19.422 -29.844 1 86.62 112 THR B CA 1
ATOM 6381 C C . THR B 1 112 ? -49.438 -19.078 -30.547 1 86.62 112 THR B C 1
ATOM 6383 O O . THR B 1 112 ? -49.719 -17.906 -30.812 1 86.62 112 THR B O 1
ATOM 6386 N N . ILE B 1 113 ? -50.219 -20.078 -30.922 1 80.81 113 ILE B N 1
ATOM 6387 C CA . ILE B 1 113 ? -51.469 -19.875 -31.656 1 80.81 113 ILE B CA 1
ATOM 6388 C C . ILE B 1 113 ? -52.656 -20.125 -30.719 1 80.81 113 ILE B C 1
ATOM 6390 O O . ILE B 1 113 ? -52.719 -21.172 -30.062 1 80.81 113 ILE B O 1
ATOM 6394 N N . ASN B 1 114 ? -53.438 -19.141 -30.578 1 79.56 114 ASN B N 1
ATOM 6395 C CA . ASN B 1 114 ? -54.625 -19.312 -29.734 1 79.56 114 ASN B CA 1
ATOM 6396 C C . ASN B 1 114 ? -55.688 -20.188 -30.422 1 79.56 114 ASN B C 1
ATOM 6398 O O . ASN B 1 114 ? -55.469 -20.641 -31.547 1 79.56 114 ASN B O 1
ATOM 6402 N N . GLU B 1 115 ? -56.781 -20.516 -29.75 1 79.94 115 GLU B N 1
ATOM 6403 C CA . GLU B 1 115 ? -57.844 -21.391 -30.234 1 79.94 115 GLU B CA 1
ATOM 6404 C C . GLU B 1 115 ? -58.5 -20.812 -31.484 1 79.94 115 GLU B C 1
ATOM 6406 O O . GLU B 1 115 ? -59 -21.562 -32.312 1 79.94 115 GLU B O 1
ATOM 6411 N N . SER B 1 116 ? -58.5 -19.5 -31.609 1 81.31 116 SER B N 1
ATOM 6412 C CA . SER B 1 116 ? -59.156 -18.859 -32.75 1 81.31 116 SER B CA 1
ATOM 6413 C C . SER B 1 116 ? -58.219 -18.797 -33.938 1 81.31 116 SER B C 1
ATOM 6415 O O . SER B 1 116 ? -58.594 -18.328 -35.031 1 81.31 116 SER B O 1
ATOM 6417 N N . GLY B 1 117 ? -56.875 -19.312 -33.812 1 77.75 117 GLY B N 1
ATOM 6418 C CA . GLY B 1 117 ? -55.938 -19.375 -34.938 1 77.75 117 GLY B CA 1
ATOM 6419 C C . GLY B 1 117 ? -55.062 -18.141 -35.031 1 77.75 117 GLY B C 1
ATOM 6420 O O . GLY B 1 117 ? -54.312 -17.969 -36 1 77.75 117 GLY B O 1
ATOM 6421 N N . ASN B 1 118 ? -55.125 -17.203 -34.062 1 81.06 118 ASN B N 1
ATOM 6422 C CA . ASN B 1 118 ? -54.344 -15.977 -34.094 1 81.06 118 ASN B CA 1
ATOM 6423 C C . ASN B 1 118 ? -53.062 -16.109 -33.281 1 81.06 118 ASN B C 1
ATOM 6425 O O . ASN B 1 118 ? -53.031 -16.812 -32.281 1 81.06 118 ASN B O 1
ATOM 6429 N N . ILE B 1 119 ? -51.969 -15.492 -33.719 1 79.75 119 ILE B N 1
ATOM 6430 C CA . ILE B 1 119 ? -50.688 -15.477 -33.031 1 79.75 119 ILE B CA 1
ATOM 6431 C C . ILE B 1 119 ? -50.75 -14.609 -31.797 1 79.75 119 ILE B C 1
ATOM 6433 O O . ILE B 1 119 ? -51.094 -13.414 -31.875 1 79.75 119 ILE B O 1
ATOM 6437 N N . CYS B 1 120 ? -50.688 -15.172 -30.609 1 79.44 120 CYS B N 1
ATOM 6438 C CA . CYS B 1 120 ? -50.781 -14.398 -29.375 1 79.44 120 CYS B CA 1
ATOM 6439 C C . CYS B 1 120 ? -49.438 -14.234 -28.703 1 79.44 120 CYS B C 1
ATOM 6441 O O . CYS B 1 120 ? -49.281 -13.453 -27.766 1 79.44 120 CYS B O 1
ATOM 6443 N N . GLY B 1 121 ? -48.469 -14.867 -29.141 1 84.44 121 GLY B N 1
ATOM 6444 C CA . GLY B 1 121 ? -47.125 -14.742 -28.562 1 84.44 121 GLY B CA 1
ATOM 6445 C C . GLY B 1 121 ? -46.125 -15.703 -29.156 1 84.44 121 GLY B C 1
ATOM 6446 O O . GLY B 1 121 ? -46.312 -16.172 -30.297 1 84.44 121 GLY B O 1
ATOM 6447 N N . SER B 1 122 ? -45.031 -15.711 -28.594 1 87.88 122 SER B N 1
ATOM 6448 C CA . SER B 1 122 ? -44.031 -16.656 -29.047 1 87.88 122 SER B CA 1
ATOM 6449 C C . SER B 1 122 ? -43.344 -17.344 -27.875 1 87.88 122 SER B C 1
ATOM 6451 O O . SER B 1 122 ? -43.438 -16.891 -26.734 1 87.88 122 SER B O 1
ATOM 6453 N N . PHE B 1 123 ? -42.938 -18.547 -28.109 1 91.75 123 PHE B N 1
ATOM 6454 C CA . PHE B 1 123 ? -42.188 -19.312 -27.125 1 91.75 123 PHE B CA 1
ATOM 6455 C C . PHE B 1 123 ? -40.969 -19.953 -27.781 1 91.75 123 PHE B C 1
ATOM 6457 O O . PHE B 1 123 ? -40.781 -19.859 -29 1 91.75 123 PHE B O 1
ATOM 6464 N N . TRP B 1 124 ? -40.031 -20.469 -26.938 1 94.19 124 TRP B N 1
ATOM 6465 C CA . TRP B 1 124 ? -38.781 -21.016 -27.438 1 94.19 124 TRP B CA 1
ATOM 6466 C C . TRP B 1 124 ? -38.688 -22.516 -27.156 1 94.19 124 TRP B C 1
ATOM 6468 O O . TRP B 1 124 ? -38.969 -22.969 -26.047 1 94.19 124 TRP B O 1
ATOM 6478 N N . VAL B 1 125 ? -38.281 -23.281 -28.266 1 93.69 125 VAL B N 1
ATOM 6479 C CA . VAL B 1 125 ? -38.125 -24.719 -28.125 1 93.69 125 VAL B CA 1
ATOM 6480 C C . VAL B 1 125 ? -36.656 -25.109 -28.281 1 93.69 125 VAL B C 1
ATOM 6482 O O . VAL B 1 125 ? -36 -24.719 -29.25 1 93.69 125 VAL B O 1
ATOM 6485 N N . LEU B 1 126 ? -36.219 -25.859 -27.25 1 94.56 126 LEU B N 1
ATOM 6486 C CA . LEU B 1 126 ? -34.812 -26.312 -27.219 1 94.56 126 LEU B CA 1
ATOM 6487 C C . LEU B 1 126 ? -34.688 -27.719 -27.828 1 94.56 126 LEU B C 1
ATOM 6489 O O . LEU B 1 126 ? -35.5 -28.609 -27.516 1 94.56 126 LEU B O 1
ATOM 6493 N N . LYS B 1 127 ? -33.781 -27.875 -28.766 1 92.44 127 LYS B N 1
ATOM 6494 C CA . LYS B 1 127 ? -33.438 -29.172 -29.328 1 92.44 127 LYS B CA 1
ATOM 6495 C C . LYS B 1 127 ? -31.938 -29.406 -29.344 1 92.44 127 LYS B C 1
ATOM 6497 O O . LYS B 1 127 ? -31.172 -28.5 -29.609 1 92.44 127 LYS B O 1
ATOM 6502 N N . VAL B 1 128 ? -31.547 -30.641 -29.047 1 93.12 128 VAL B N 1
ATOM 6503 C CA . VAL B 1 128 ? -30.141 -31 -29.062 1 93.12 128 VAL B CA 1
ATOM 6504 C C . VAL B 1 128 ? -29.734 -31.391 -30.484 1 93.12 128 VAL B C 1
ATOM 6506 O O . VAL B 1 128 ? -30.234 -32.375 -31.031 1 93.12 128 VAL B O 1
ATOM 6509 N N . SER B 1 129 ? -28.938 -30.641 -31.078 1 91.19 129 SER B N 1
ATOM 6510 C CA . SER B 1 129 ? -28.422 -30.969 -32.406 1 91.19 129 SER B CA 1
ATOM 6511 C C . SER B 1 129 ? -27.344 -32.062 -32.312 1 91.19 129 SER B C 1
ATOM 6513 O O . SER B 1 129 ? -27.344 -33 -33.125 1 91.19 129 SER B O 1
ATOM 6515 N N . ASN B 1 130 ? -26.453 -31.859 -31.422 1 91.44 130 ASN B N 1
ATOM 6516 C CA . ASN B 1 130 ? -25.391 -32.812 -31.125 1 91.44 130 ASN B CA 1
ATOM 6517 C C . ASN B 1 130 ? -25.016 -32.781 -29.641 1 91.44 130 ASN B C 1
ATOM 6519 O O . ASN B 1 130 ? -24.562 -31.781 -29.141 1 91.44 130 ASN B O 1
ATOM 6523 N N . GLY B 1 131 ? -25.141 -33.844 -29 1 88.25 131 GLY B N 1
ATOM 6524 C CA . GLY B 1 131 ? -24.891 -33.875 -27.578 1 88.25 131 GLY B CA 1
ATOM 6525 C C . GLY B 1 131 ? -23.531 -34.438 -27.219 1 88.25 131 GLY B C 1
ATOM 6526 O O . GLY B 1 131 ? -23.219 -34.625 -26.047 1 88.25 131 GLY B O 1
ATOM 6527 N N . PHE B 1 132 ? -22.703 -34.625 -28.234 1 86.5 132 PHE B N 1
ATOM 6528 C CA . PHE B 1 132 ? -21.438 -35.344 -28.016 1 86.5 132 PHE B CA 1
ATOM 6529 C C . PHE B 1 132 ? -20.328 -34.344 -27.641 1 86.5 132 PHE B C 1
ATOM 6531 O O . PHE B 1 132 ? -20.188 -33.312 -28.25 1 86.5 132 PHE B O 1
ATOM 6538 N N . HIS B 1 133 ? -19.625 -34.719 -26.547 1 85 133 HIS B N 1
ATOM 6539 C CA . HIS B 1 133 ? -18.406 -34.062 -26.141 1 85 133 HIS B CA 1
ATOM 6540 C C . HIS B 1 133 ? -17.203 -35 -26.234 1 85 133 HIS B C 1
ATOM 6542 O O . HIS B 1 133 ? -17.281 -36.156 -25.781 1 85 133 HIS B O 1
ATOM 6548 N N . ASP B 1 134 ? -16.094 -34.5 -26.812 1 77.56 134 ASP B N 1
ATOM 6549 C CA . ASP B 1 134 ? -14.914 -35.344 -26.969 1 77.56 134 ASP B CA 1
ATOM 6550 C C . ASP B 1 134 ? -13.727 -34.75 -26.203 1 77.56 134 ASP B C 1
ATOM 6552 O O . ASP B 1 134 ? -12.586 -34.844 -26.656 1 77.56 134 ASP B O 1
ATOM 6556 N N . HIS B 1 135 ? -13.938 -34.031 -25.234 1 79.88 135 HIS B N 1
ATOM 6557 C CA . HIS B 1 135 ? -12.859 -33.469 -24.422 1 79.88 135 HIS B CA 1
ATOM 6558 C C . HIS B 1 135 ? -13.164 -33.625 -22.938 1 79.88 135 HIS B C 1
ATOM 6560 O O . HIS B 1 135 ? -14.305 -33.875 -22.562 1 79.88 135 HIS B O 1
ATOM 6566 N N . GLU B 1 136 ? -12.117 -33.531 -22.156 1 79.56 136 GLU B N 1
ATOM 6567 C CA . GLU B 1 136 ? -12.281 -33.656 -20.719 1 79.56 136 GLU B CA 1
ATOM 6568 C C . GLU B 1 136 ? -13.078 -32.469 -20.156 1 79.56 136 GLU B C 1
ATOM 6570 O O . GLU B 1 136 ? -13.023 -31.375 -20.719 1 79.56 136 GLU B O 1
ATOM 6575 N N . MET B 1 137 ? -13.758 -32.781 -19.109 1 84.06 137 MET B N 1
ATOM 6576 C CA . MET B 1 137 ? -14.594 -31.766 -18.484 1 84.06 137 MET B CA 1
ATOM 6577 C C . MET B 1 137 ? -13.758 -30.828 -17.609 1 84.06 137 MET B C 1
ATOM 6579 O O . MET B 1 137 ? -12.609 -31.141 -17.281 1 84.06 137 MET B O 1
ATOM 6583 N N . ILE B 1 138 ? -14.406 -29.75 -17.266 1 83 138 ILE B N 1
ATOM 6584 C CA . ILE B 1 138 ? -13.75 -28.734 -16.453 1 83 138 ILE B CA 1
ATOM 6585 C C . ILE B 1 138 ? -13.531 -29.266 -15.031 1 83 138 ILE B C 1
ATOM 6587 O O . ILE B 1 138 ? -14.445 -29.844 -14.438 1 83 138 ILE B O 1
ATOM 6591 N N . ASN B 1 139 ? -12.312 -29.094 -14.562 1 83.19 139 ASN B N 1
ATOM 6592 C CA . ASN B 1 139 ? -12 -29.562 -13.211 1 83.19 139 ASN B CA 1
ATOM 6593 C C . ASN B 1 139 ? -12.047 -28.406 -12.203 1 83.19 139 ASN B C 1
ATOM 6595 O O . ASN B 1 139 ? -12.453 -28.609 -11.055 1 83.19 139 ASN B O 1
ATOM 6599 N N . TYR B 1 140 ? -11.523 -27.297 -12.641 1 86.25 140 TYR B N 1
ATOM 6600 C CA . TYR B 1 140 ? -11.484 -26.125 -11.773 1 86.25 140 TYR B CA 1
ATOM 6601 C C . TYR B 1 140 ? -12.414 -25.031 -12.281 1 86.25 140 TYR B C 1
ATOM 6603 O O . TYR B 1 140 ? -12.25 -24.547 -13.398 1 86.25 140 TYR B O 1
ATOM 6611 N N . ALA B 1 141 ? -13.336 -24.672 -11.469 1 81.69 141 ALA B N 1
ATOM 6612 C CA . ALA B 1 141 ? -14.32 -23.656 -11.875 1 81.69 141 ALA B CA 1
ATOM 6613 C C . ALA B 1 141 ? -13.766 -22.25 -11.68 1 81.69 141 ALA B C 1
ATOM 6615 O O . ALA B 1 141 ? -14.227 -21.297 -12.32 1 81.69 141 ALA B O 1
ATOM 6616 N N . GLU B 1 142 ? -12.781 -22.156 -10.852 1 82.25 142 GLU B N 1
ATOM 6617 C CA . GLU B 1 142 ? -12.25 -20.844 -10.492 1 82.25 142 GLU B CA 1
ATOM 6618 C C . GLU B 1 142 ? -11.57 -20.172 -11.688 1 82.25 142 GLU B C 1
ATOM 6620 O O . GLU B 1 142 ? -10.883 -20.844 -12.461 1 82.25 142 GLU B O 1
ATOM 6625 N N . GLY B 1 143 ? -11.828 -18.922 -11.867 1 76.62 143 GLY B N 1
ATOM 6626 C CA . GLY B 1 143 ? -11.133 -18.141 -12.875 1 76.62 143 GLY B CA 1
ATOM 6627 C C . GLY B 1 143 ? -11.773 -18.25 -14.25 1 76.62 143 GLY B C 1
ATOM 6628 O O . GLY B 1 143 ? -11.359 -17.562 -15.188 1 76.62 143 GLY B O 1
ATOM 6629 N N . HIS B 1 144 ? -12.781 -19.125 -14.305 1 79.38 144 HIS B N 1
ATOM 6630 C CA . HIS B 1 144 ? -13.461 -19.25 -15.594 1 79.38 144 HIS B CA 1
ATOM 6631 C C . HIS B 1 144 ? -14.312 -18.016 -15.883 1 79.38 144 HIS B C 1
ATOM 6633 O O . HIS B 1 144 ? -15.141 -17.625 -15.055 1 79.38 144 HIS B O 1
ATOM 6639 N N . ARG B 1 145 ? -14.109 -17.516 -16.953 1 78.06 145 ARG B N 1
ATOM 6640 C CA . ARG B 1 145 ? -14.711 -16.234 -17.312 1 78.06 145 ARG B CA 1
ATOM 6641 C C . ARG B 1 145 ? -16.234 -16.312 -17.25 1 78.06 145 ARG B C 1
ATOM 6643 O O . ARG B 1 145 ? -16.891 -15.391 -16.766 1 78.06 145 ARG B O 1
ATOM 6650 N N . ARG B 1 146 ? -16.75 -17.359 -17.703 1 75.88 146 ARG B N 1
ATOM 6651 C CA . ARG B 1 146 ? -18.203 -17.453 -17.812 1 75.88 146 ARG B CA 1
ATOM 6652 C C . ARG B 1 146 ? -18.812 -17.859 -16.469 1 75.88 146 ARG B C 1
ATOM 6654 O O . ARG B 1 146 ? -19.891 -17.391 -16.094 1 75.88 146 ARG B O 1
ATOM 6661 N N . ARG B 1 147 ? -18.156 -18.734 -15.797 1 79.94 147 ARG B N 1
ATOM 6662 C CA . ARG B 1 147 ? -18.672 -19.203 -14.516 1 79.94 147 ARG B CA 1
ATOM 6663 C C . ARG B 1 147 ? -18.562 -18.109 -13.453 1 79.94 147 ARG B C 1
ATOM 6665 O O . ARG B 1 147 ? -19.391 -18.047 -12.539 1 79.94 147 ARG B O 1
ATOM 6672 N N . ALA B 1 148 ? -17.547 -17.328 -13.625 1 83.75 148 ALA B N 1
ATOM 6673 C CA . ALA B 1 148 ? -17.328 -16.25 -12.656 1 83.75 148 ALA B CA 1
ATOM 6674 C C . ALA B 1 148 ? -17.75 -14.906 -13.227 1 83.75 148 ALA B C 1
ATOM 6676 O O . ALA B 1 148 ? -17.203 -13.867 -12.852 1 83.75 148 ALA B O 1
ATOM 6677 N N . ALA B 1 149 ? -18.719 -14.992 -14.148 1 83.62 149 ALA B N 1
ATOM 6678 C CA . ALA B 1 149 ? -19.172 -13.75 -14.766 1 83.62 149 ALA B CA 1
ATOM 6679 C C . ALA B 1 149 ? -19.844 -12.844 -13.742 1 83.62 149 ALA B C 1
ATOM 6681 O O . ALA B 1 149 ? -20.516 -13.32 -12.82 1 83.62 149 ALA B O 1
ATOM 6682 N N . PHE B 1 150 ? -19.688 -11.562 -13.953 1 89.19 150 PHE B N 1
ATOM 6683 C CA . PHE B 1 150 ? -20.234 -10.586 -13.016 1 89.19 150 PHE B CA 1
ATOM 6684 C C . PHE B 1 150 ? -21.688 -10.297 -13.336 1 89.19 150 PHE B C 1
ATOM 6686 O O . PHE B 1 150 ? -22.062 -10.125 -14.5 1 89.19 150 PHE B O 1
ATOM 6693 N N . ASP B 1 151 ? -22.516 -10.281 -12.352 1 88.12 151 ASP B N 1
ATOM 6694 C CA . ASP B 1 151 ? -23.891 -9.812 -12.523 1 88.12 151 ASP B CA 1
ATOM 6695 C C . ASP B 1 151 ? -23.984 -8.297 -12.375 1 88.12 151 ASP B C 1
ATOM 6697 O O . ASP B 1 151 ? -22.969 -7.633 -12.141 1 88.12 151 ASP B O 1
ATOM 6701 N N . ALA B 1 152 ? -25.141 -7.738 -12.547 1 89.5 152 ALA B N 1
ATOM 6702 C CA . ALA B 1 152 ? -25.328 -6.293 -12.555 1 89.5 152 ALA B CA 1
ATOM 6703 C C . ALA B 1 152 ? -25 -5.691 -11.188 1 89.5 152 ALA B C 1
ATOM 6705 O O . ALA B 1 152 ? -24.391 -4.621 -11.094 1 89.5 152 ALA B O 1
ATOM 6706 N N . ASP B 1 153 ? -25.375 -6.371 -10.203 1 90.88 153 ASP B N 1
ATOM 6707 C CA . ASP B 1 153 ? -25.125 -5.887 -8.852 1 90.88 153 ASP B CA 1
ATOM 6708 C C . ASP B 1 153 ? -23.625 -5.906 -8.539 1 90.88 153 ASP B C 1
ATOM 6710 O O . ASP B 1 153 ? -23.125 -5.004 -7.871 1 90.88 153 ASP B O 1
ATOM 6714 N N . GLU B 1 154 ? -23 -6.93 -9.023 1 92.5 154 GLU B N 1
ATOM 6715 C CA . GLU B 1 154 ? -21.562 -7.047 -8.805 1 92.5 154 GLU B CA 1
ATOM 6716 C C . GLU B 1 154 ? -20.797 -5.969 -9.562 1 92.5 154 GLU B C 1
ATOM 6718 O O . GLU B 1 154 ? -19.812 -5.426 -9.062 1 92.5 154 GLU B O 1
ATOM 6723 N N . ILE B 1 155 ? -21.281 -5.691 -10.719 1 93.38 155 ILE B N 1
ATOM 6724 C CA . ILE B 1 155 ? -20.641 -4.664 -11.523 1 93.38 155 ILE B CA 1
ATOM 6725 C C . ILE B 1 155 ? -20.766 -3.309 -10.836 1 93.38 155 ILE B C 1
ATOM 6727 O O . ILE B 1 155 ? -19.828 -2.52 -10.812 1 93.38 155 ILE B O 1
ATOM 6731 N N . GLU B 1 156 ? -21.875 -3.049 -10.289 1 92.75 156 GLU B N 1
ATOM 6732 C CA . GLU B 1 156 ? -22.094 -1.809 -9.555 1 92.75 156 GLU B CA 1
ATOM 6733 C C . GLU B 1 156 ? -21.172 -1.727 -8.336 1 92.75 156 GLU B C 1
ATOM 6735 O O . GLU B 1 156 ? -20.609 -0.669 -8.055 1 92.75 156 GLU B O 1
ATOM 6740 N N . TYR B 1 157 ? -21.141 -2.865 -7.695 1 93.19 157 TYR B N 1
ATOM 6741 C CA . TYR B 1 157 ? -20.25 -2.934 -6.547 1 93.19 157 TYR B CA 1
ATOM 6742 C C . TYR B 1 157 ? -18.812 -2.639 -6.961 1 93.19 157 TYR B C 1
ATOM 6744 O O . TYR B 1 157 ? -18.125 -1.856 -6.305 1 93.19 157 TYR B O 1
ATOM 6752 N N . ILE B 1 158 ? -18.344 -3.258 -8.047 1 94.62 158 ILE B N 1
ATOM 6753 C CA . ILE B 1 158 ? -16.969 -3.088 -8.523 1 94.62 158 ILE B CA 1
ATOM 6754 C C . ILE B 1 158 ? -16.734 -1.63 -8.914 1 94.62 158 ILE B C 1
ATOM 6756 O O . ILE B 1 158 ? -15.688 -1.058 -8.609 1 94.62 158 ILE B O 1
ATOM 6760 N N . GLU B 1 159 ? -17.656 -1.051 -9.539 1 94.31 159 GLU B N 1
ATOM 6761 C CA . GLU B 1 159 ? -17.547 0.341 -9.969 1 94.31 159 GLU B CA 1
ATOM 6762 C C . GLU B 1 159 ? -17.344 1.27 -8.773 1 94.31 159 GLU B C 1
ATOM 6764 O O . GLU B 1 159 ? -16.469 2.133 -8.789 1 94.31 159 GLU B O 1
ATOM 6769 N N . LYS B 1 160 ? -18.156 1.08 -7.758 1 92.94 160 LYS B N 1
ATOM 6770 C CA . LYS B 1 160 ? -18.062 1.906 -6.559 1 92.94 160 LYS B CA 1
ATOM 6771 C C . LYS B 1 160 ? -16.703 1.734 -5.883 1 92.94 160 LYS B C 1
ATOM 6773 O O . LYS B 1 160 ? -16.125 2.703 -5.383 1 92.94 160 LYS B O 1
ATOM 6778 N N . GLN B 1 161 ? -16.234 0.499 -5.883 1 94.38 161 GLN B N 1
ATOM 6779 C CA . GLN B 1 161 ? -14.953 0.222 -5.25 1 94.38 161 GLN B CA 1
ATOM 6780 C C . GLN B 1 161 ? -13.805 0.834 -6.047 1 94.38 161 GLN B C 1
ATOM 6782 O O . GLN B 1 161 ? -12.852 1.361 -5.473 1 94.38 161 GLN B O 1
ATOM 6787 N N . VAL B 1 162 ? -13.898 0.757 -7.328 1 91.94 162 VAL B N 1
ATOM 6788 C CA . VAL B 1 162 ? -12.875 1.311 -8.203 1 91.94 162 VAL B CA 1
ATOM 6789 C C . VAL B 1 162 ? -12.812 2.828 -8.031 1 91.94 162 VAL B C 1
ATOM 6791 O O . VAL B 1 162 ? -11.727 3.41 -7.969 1 91.94 162 VAL B O 1
ATOM 6794 N N . LEU B 1 163 ? -13.922 3.438 -7.926 1 89.62 163 LEU B N 1
ATOM 6795 C CA . LEU B 1 163 ? -13.984 4.883 -7.746 1 89.62 163 LEU B CA 1
ATOM 6796 C C . LEU B 1 163 ? -13.422 5.289 -6.391 1 89.62 163 LEU B C 1
ATOM 6798 O O . LEU B 1 163 ? -12.859 6.379 -6.25 1 89.62 163 LEU B O 1
ATOM 6802 N N . ALA B 1 164 ? -13.594 4.41 -5.453 1 90.5 164 ALA B N 1
ATOM 6803 C CA . ALA B 1 164 ? -13.031 4.656 -4.129 1 90.5 164 ALA B CA 1
ATOM 6804 C C . ALA B 1 164 ? -11.555 4.285 -4.078 1 90.5 164 ALA B C 1
ATOM 6806 O O . ALA B 1 164 ? -10.922 4.359 -3.021 1 90.5 164 ALA B O 1
ATOM 6807 N N . GLN B 1 165 ? -11 3.84 -5.254 1 88.5 165 GLN B N 1
ATOM 6808 C CA . GLN B 1 165 ? -9.586 3.539 -5.43 1 88.5 165 GLN B CA 1
ATOM 6809 C C . GLN B 1 165 ? -9.172 2.33 -4.594 1 88.5 165 GLN B C 1
ATOM 6811 O O . GLN B 1 165 ? -8.07 2.297 -4.035 1 88.5 165 GLN B O 1
ATOM 6816 N N . VAL B 1 166 ? -10.039 1.402 -4.395 1 91.31 166 VAL B N 1
ATOM 6817 C CA . VAL B 1 166 ? -9.742 0.157 -3.695 1 91.31 166 VAL B CA 1
ATOM 6818 C C . VAL B 1 166 ? -8.945 -0.77 -4.613 1 91.31 166 VAL B C 1
ATOM 6820 O O . VAL B 1 166 ? -9.281 -0.932 -5.785 1 91.31 166 VAL B O 1
ATOM 6823 N N . PRO B 1 167 ? -7.895 -1.368 -4.113 1 88.62 167 PRO B N 1
ATOM 6824 C CA . PRO B 1 167 ? -7.117 -2.293 -4.941 1 88.62 167 PRO B CA 1
ATOM 6825 C C . PRO B 1 167 ? -7.922 -3.512 -5.383 1 88.62 167 PRO B C 1
ATOM 6827 O O . PRO B 1 167 ? -8.781 -3.99 -4.641 1 88.62 167 PRO B O 1
ATOM 6830 N N . PRO B 1 168 ? -7.59 -4.066 -6.539 1 89.62 168 PRO B N 1
ATOM 6831 C CA . PRO B 1 168 ? -8.352 -5.176 -7.113 1 89.62 168 PRO B CA 1
ATOM 6832 C C . PRO B 1 168 ? -8.359 -6.41 -6.215 1 89.62 168 PRO B C 1
ATOM 6834 O O . PRO B 1 168 ? -9.367 -7.113 -6.137 1 89.62 168 PRO B O 1
ATOM 6837 N N . ALA B 1 169 ? -7.332 -6.703 -5.582 1 89.19 169 ALA B N 1
ATOM 6838 C CA . ALA B 1 169 ? -7.266 -7.883 -4.723 1 89.19 169 ALA B CA 1
ATOM 6839 C C . ALA B 1 169 ? -8.297 -7.801 -3.6 1 89.19 169 ALA B C 1
ATOM 6841 O O . ALA B 1 169 ? -8.891 -8.812 -3.223 1 89.19 169 ALA B O 1
ATOM 6842 N N . LYS B 1 170 ? -8.484 -6.602 -3.078 1 91.44 170 LYS B N 1
ATOM 6843 C CA . LYS B 1 170 ? -9.461 -6.406 -2.008 1 91.44 170 LYS B CA 1
ATOM 6844 C C . LYS B 1 170 ? -10.883 -6.441 -2.551 1 91.44 170 LYS B C 1
ATOM 6846 O O . LYS B 1 170 ? -11.805 -6.879 -1.86 1 91.44 170 LYS B O 1
ATOM 6851 N N . ILE B 1 171 ? -11 -5.961 -3.779 1 93.75 171 ILE B N 1
ATOM 6852 C CA . ILE B 1 171 ? -12.305 -6.016 -4.426 1 93.75 171 ILE B CA 1
ATOM 6853 C C . ILE B 1 171 ? -12.727 -7.469 -4.625 1 93.75 171 ILE B C 1
ATOM 6855 O O . ILE B 1 171 ? -13.875 -7.828 -4.387 1 93.75 171 ILE B O 1
ATOM 6859 N N . SER B 1 172 ? -11.734 -8.258 -5.055 1 93.19 172 SER B N 1
ATOM 6860 C CA . SER B 1 172 ? -11.992 -9.688 -5.254 1 93.19 172 SER B CA 1
ATOM 6861 C C . SER B 1 172 ? -12.453 -10.344 -3.963 1 93.19 172 SER B C 1
ATOM 6863 O O . SER B 1 172 ? -13.406 -11.133 -3.967 1 93.19 172 SER B O 1
ATOM 6865 N N . LEU B 1 173 ? -11.852 -10.039 -2.873 1 91.94 173 LEU B N 1
ATOM 6866 C CA . LEU B 1 173 ? -12.227 -10.586 -1.576 1 91.94 173 LEU B CA 1
ATOM 6867 C C . LEU B 1 173 ? -13.625 -10.133 -1.173 1 91.94 173 LEU B C 1
ATOM 6869 O O . LEU B 1 173 ? -14.422 -10.93 -0.671 1 91.94 173 LEU B O 1
ATOM 6873 N N . GLY B 1 174 ? -13.93 -8.852 -1.361 1 92.19 174 GLY B N 1
ATOM 6874 C CA . GLY B 1 174 ? -15.25 -8.328 -1.06 1 92.19 174 GLY B CA 1
ATOM 6875 C C . GLY B 1 174 ? -16.359 -9.016 -1.847 1 92.19 174 GLY B C 1
ATOM 6876 O O . GLY B 1 174 ? -17.438 -9.273 -1.314 1 92.19 174 GLY B O 1
ATOM 6877 N N . LEU B 1 175 ? -16.078 -9.281 -3.086 1 92 175 LEU B N 1
ATOM 6878 C CA . LEU B 1 175 ? -17.031 -9.977 -3.943 1 92 175 LEU B CA 1
ATOM 6879 C C . LEU B 1 175 ? -17.297 -11.383 -3.436 1 92 175 LEU B C 1
ATOM 6881 O O . LEU B 1 175 ? -18.453 -11.836 -3.414 1 92 175 LEU B O 1
ATOM 6885 N N . HIS B 1 176 ? -16.203 -12.039 -3.08 1 90.38 176 HIS B N 1
ATOM 6886 C CA . HIS B 1 176 ? -16.312 -13.406 -2.588 1 90.38 176 HIS B CA 1
ATOM 6887 C C . HIS B 1 176 ? -17.141 -13.461 -1.306 1 90.38 176 HIS B C 1
ATOM 6889 O O . HIS B 1 176 ? -17.891 -14.414 -1.085 1 90.38 176 HIS B O 1
ATOM 6895 N N . MET B 1 177 ? -17.031 -12.5 -0.484 1 89.06 177 MET B N 1
ATOM 6896 C CA . MET B 1 177 ? -17.781 -12.461 0.769 1 89.06 177 MET B CA 1
ATOM 6897 C C . MET B 1 177 ? -19.266 -12.227 0.508 1 89.06 177 MET B C 1
ATOM 6899 O O . MET B 1 177 ? -20.109 -12.711 1.253 1 89.06 177 MET B O 1
ATOM 6903 N N . ARG B 1 178 ? -19.531 -11.523 -0.536 1 88.81 178 ARG B N 1
ATOM 6904 C CA . ARG B 1 178 ? -20.922 -11.227 -0.893 1 88.81 178 ARG B CA 1
ATOM 6905 C C . ARG B 1 178 ? -21.594 -12.43 -1.553 1 88.81 178 ARG B C 1
ATOM 6907 O O . ARG B 1 178 ? -22.766 -12.703 -1.311 1 88.81 178 ARG B O 1
ATOM 6914 N N . THR B 1 179 ? -20.734 -13.07 -2.436 1 88.38 179 THR B N 1
ATOM 6915 C CA . THR B 1 179 ? -21.234 -14.25 -3.143 1 88.38 179 THR B CA 1
ATOM 6916 C C . THR B 1 179 ? -20.281 -15.43 -2.977 1 88.38 179 THR B C 1
ATOM 6918 O O . THR B 1 179 ? -19.594 -15.812 -3.922 1 88.38 179 THR B O 1
ATOM 6921 N N . PRO B 1 180 ? -20.375 -16.125 -1.837 1 84.81 180 PRO B N 1
ATOM 6922 C CA . PRO B 1 180 ? -19.406 -17.172 -1.528 1 84.81 180 PRO B CA 1
ATOM 6923 C C . PRO B 1 180 ? -19.578 -18.422 -2.396 1 84.81 180 PRO B C 1
ATOM 6925 O O . PRO B 1 180 ? -18.641 -19.188 -2.584 1 84.81 180 PRO B O 1
ATOM 6928 N N . ASP B 1 181 ? -20.75 -18.594 -2.986 1 81.81 181 ASP B N 1
ATOM 6929 C CA . ASP B 1 181 ? -21.031 -19.812 -3.732 1 81.81 181 ASP B CA 1
ATOM 6930 C C . ASP B 1 181 ? -20.578 -19.688 -5.188 1 81.81 181 ASP B C 1
ATOM 6932 O O . ASP B 1 181 ? -20.469 -20.688 -5.898 1 81.81 181 ASP B O 1
ATOM 6936 N N . LYS B 1 182 ? -20.297 -18.562 -5.527 1 85.5 182 LYS B N 1
ATOM 6937 C CA . LYS B 1 182 ? -19.844 -18.328 -6.891 1 85.5 182 LYS B CA 1
ATOM 6938 C C . LYS B 1 182 ? -18.328 -18.422 -6.98 1 85.5 182 LYS B C 1
ATOM 6940 O O . LYS B 1 182 ? -17.609 -17.984 -6.078 1 85.5 182 LYS B O 1
ATOM 6945 N N . PRO B 1 183 ? -17.891 -19.062 -8.031 1 88.12 183 PRO B N 1
ATOM 6946 C CA . PRO B 1 183 ? -16.438 -19.094 -8.195 1 88.12 183 PRO B CA 1
ATOM 6947 C C . PRO B 1 183 ? -15.828 -17.688 -8.289 1 88.12 183 PRO B C 1
ATOM 6949 O O . PRO B 1 183 ? -16.422 -16.797 -8.891 1 88.12 183 PRO B O 1
ATOM 6952 N N . ARG B 1 184 ? -14.742 -17.516 -7.715 1 89.5 184 ARG B N 1
ATOM 6953 C CA . ARG B 1 184 ? -14.055 -16.234 -7.723 1 89.5 184 ARG B CA 1
ATOM 6954 C C . ARG B 1 184 ? -13.516 -15.906 -9.109 1 89.5 184 ARG B C 1
ATOM 6956 O O . ARG B 1 184 ? -13.016 -16.781 -9.812 1 89.5 184 ARG B O 1
ATOM 6963 N N . PRO B 1 185 ? -13.633 -14.703 -9.469 1 91.25 185 PRO B N 1
ATOM 6964 C CA . PRO B 1 185 ? -13.078 -14.297 -10.766 1 91.25 185 PRO B CA 1
ATOM 6965 C C . PRO B 1 185 ? -11.555 -14.203 -10.758 1 91.25 185 PRO B C 1
ATOM 6967 O O . PRO B 1 185 ? -10.953 -14.008 -9.695 1 91.25 185 PRO B O 1
ATOM 6970 N N . ALA B 1 186 ? -11.023 -14.352 -11.906 1 91.88 186 ALA B N 1
ATOM 6971 C CA . ALA B 1 186 ? -9.586 -14.125 -12.055 1 91.88 186 ALA B CA 1
ATOM 6972 C C . ALA B 1 186 ? -9.25 -12.641 -11.945 1 91.88 186 ALA B C 1
ATOM 6974 O O . ALA B 1 186 ? -10.094 -11.789 -12.219 1 91.88 186 ALA B O 1
ATOM 6975 N N . MET B 1 187 ? -8.062 -12.375 -11.578 1 91.44 187 MET B N 1
ATOM 6976 C CA . MET B 1 187 ? -7.629 -10.992 -11.414 1 91.44 187 MET B CA 1
ATOM 6977 C C . MET B 1 187 ? -7.723 -10.234 -12.727 1 91.44 187 MET B C 1
ATOM 6979 O O . MET B 1 187 ? -8.039 -9.039 -12.742 1 91.44 187 MET B O 1
ATOM 6983 N N . LYS B 1 188 ? -7.473 -10.93 -13.781 1 90.44 188 LYS B N 1
ATOM 6984 C CA . LYS B 1 188 ? -7.52 -10.297 -15.094 1 90.44 188 LYS B CA 1
ATOM 6985 C C . LYS B 1 188 ? -8.914 -9.75 -15.391 1 90.44 188 LYS B C 1
ATOM 6987 O O . LYS B 1 188 ? -9.047 -8.688 -16 1 90.44 188 LYS B O 1
ATOM 6992 N N . GLN B 1 189 ? -9.906 -10.492 -14.992 1 91.69 189 GLN B N 1
ATOM 6993 C CA . GLN B 1 189 ? -11.273 -10.023 -15.18 1 91.69 189 GLN B CA 1
ATOM 6994 C C . GLN B 1 189 ? -11.523 -8.727 -14.43 1 91.69 189 GLN B C 1
ATOM 6996 O O . GLN B 1 189 ? -12.195 -7.824 -14.938 1 91.69 189 GLN B O 1
ATOM 7001 N N . LEU B 1 190 ? -11.008 -8.688 -13.266 1 91.88 190 LEU B N 1
ATOM 7002 C CA . LEU B 1 190 ? -11.164 -7.484 -12.445 1 91.88 190 LEU B CA 1
ATOM 7003 C C . LEU B 1 190 ? -10.391 -6.312 -13.039 1 91.88 190 LEU B C 1
ATOM 7005 O O . LEU B 1 190 ? -10.883 -5.18 -13.047 1 91.88 190 LEU B O 1
ATOM 7009 N N . TYR B 1 191 ? -9.219 -6.605 -13.578 1 90.69 191 TYR B N 1
ATOM 7010 C CA . TYR B 1 191 ? -8.438 -5.562 -14.227 1 90.69 191 TYR B CA 1
ATOM 7011 C C . TYR B 1 191 ? -9.164 -5.027 -15.461 1 90.69 191 TYR B C 1
ATOM 7013 O O . TYR B 1 191 ? -9.195 -3.816 -15.688 1 90.69 191 TYR B O 1
ATOM 7021 N N . ASN B 1 192 ? -9.781 -5.961 -16.125 1 90.06 192 ASN B N 1
ATOM 7022 C CA . ASN B 1 192 ? -10.477 -5.582 -17.359 1 90.06 192 ASN B CA 1
ATOM 7023 C C . ASN B 1 192 ? -11.688 -4.703 -17.062 1 90.06 192 ASN B C 1
ATOM 7025 O O . ASN B 1 192 ? -11.922 -3.709 -17.75 1 90.06 192 ASN B O 1
ATOM 7029 N N . ILE B 1 193 ? -12.391 -5.117 -16.125 1 92.19 193 ILE B N 1
ATOM 7030 C CA . ILE B 1 193 ? -13.562 -4.328 -15.758 1 92.19 193 ILE B CA 1
ATOM 7031 C C . ILE B 1 193 ? -13.125 -2.965 -15.227 1 92.19 193 ILE B C 1
ATOM 7033 O O . ILE B 1 193 ? -13.766 -1.948 -15.5 1 92.19 193 ILE B O 1
ATOM 7037 N N . GLY B 1 194 ? -12.117 -2.932 -14.422 1 90.44 194 GLY B N 1
ATOM 7038 C CA . GLY B 1 194 ? -11.586 -1.667 -13.938 1 90.44 194 GLY B CA 1
ATOM 7039 C C . GLY B 1 194 ? -11.141 -0.742 -15.055 1 90.44 194 GLY B C 1
ATOM 7040 O O . GLY B 1 194 ? -11.414 0.459 -15.023 1 90.44 194 GLY B O 1
ATOM 7041 N N . ALA B 1 195 ? -10.523 -1.327 -16.062 1 89.5 195 ALA B N 1
ATOM 7042 C CA . ALA B 1 195 ? -10.07 -0.554 -17.219 1 89.5 195 ALA B CA 1
ATOM 7043 C C . ALA B 1 195 ? -11.258 -0.005 -18.016 1 89.5 195 ALA B C 1
ATOM 7045 O O . ALA B 1 195 ? -11.211 1.127 -18.5 1 89.5 195 ALA B O 1
ATOM 7046 N N . LYS B 1 196 ? -12.219 -0.86 -18.094 1 91.88 196 LYS B N 1
ATOM 7047 C CA . LYS B 1 196 ? -13.422 -0.425 -18.781 1 91.88 196 LYS B CA 1
ATOM 7048 C C . LYS B 1 196 ? -14.078 0.753 -18.062 1 91.88 196 LYS B C 1
ATOM 7050 O O . LYS B 1 196 ? -14.492 1.724 -18.703 1 91.88 196 LYS B O 1
ATOM 7055 N N . ILE B 1 197 ? -14.172 0.659 -16.797 1 90.56 197 ILE B N 1
ATOM 7056 C CA . ILE B 1 197 ? -14.766 1.721 -16 1 90.56 197 ILE B CA 1
ATOM 7057 C C . ILE B 1 197 ? -13.961 3.01 -16.172 1 90.56 197 ILE B C 1
ATOM 7059 O O . ILE B 1 197 ? -14.539 4.086 -16.359 1 90.56 197 ILE B O 1
ATOM 7063 N N . ARG B 1 198 ? -12.734 2.988 -16.172 1 87 198 ARG B N 1
ATOM 7064 C CA . ARG B 1 198 ? -11.883 4.16 -16.344 1 87 198 ARG B CA 1
ATOM 7065 C C . ARG B 1 198 ? -12.031 4.766 -17.734 1 87 198 ARG B C 1
ATOM 7067 O O . ARG B 1 198 ? -12.023 5.988 -17.891 1 87 198 ARG B O 1
ATOM 7074 N N . SER B 1 199 ? -12.125 3.848 -18.672 1 89.75 199 SER B N 1
ATOM 7075 C CA . SER B 1 199 ? -12.312 4.309 -20.047 1 89.75 199 SER B CA 1
ATOM 7076 C C . SER B 1 199 ? -13.648 5.039 -20.203 1 89.75 199 SER B C 1
ATOM 7078 O O . SER B 1 199 ? -13.727 6.047 -20.906 1 89.75 199 SER B O 1
ATOM 7080 N N . GLU B 1 200 ? -14.586 4.488 -19.562 1 89.25 200 GLU B N 1
ATOM 7081 C CA . GLU B 1 200 ? -15.898 5.125 -19.625 1 89.25 200 GLU B CA 1
ATOM 7082 C C . GLU B 1 200 ? -15.875 6.484 -18.938 1 89.25 200 GLU B C 1
ATOM 7084 O O . GLU B 1 200 ? -16.516 7.43 -19.391 1 89.25 200 GLU B O 1
ATOM 7089 N N . MET B 1 201 ? -15.156 6.613 -17.922 1 87.31 201 MET B N 1
ATOM 7090 C CA . MET B 1 201 ? -15.031 7.875 -17.203 1 87.31 201 MET B CA 1
ATOM 7091 C C . MET B 1 201 ? -14.328 8.922 -18.062 1 87.31 201 MET B C 1
ATOM 7093 O O . MET B 1 201 ? -14.617 10.117 -17.953 1 87.31 201 MET B O 1
ATOM 7097 N N . ARG B 1 202 ? -13.438 8.5 -18.938 1 88.19 202 ARG B N 1
ATOM 7098 C CA . ARG B 1 202 ? -12.695 9.406 -19.797 1 88.19 202 ARG B CA 1
ATOM 7099 C C . ARG B 1 202 ? -13.57 9.922 -20.938 1 88.19 202 ARG B C 1
ATOM 7101 O O . ARG B 1 202 ? -13.25 10.93 -21.562 1 88.19 202 ARG B O 1
ATOM 7108 N N . ALA B 1 203 ? -14.633 9.273 -21.172 1 83.75 203 ALA B N 1
ATOM 7109 C CA . ALA B 1 203 ? -15.602 9.703 -22.172 1 83.75 203 ALA B CA 1
ATOM 7110 C C . ALA B 1 203 ? -14.922 10 -23.516 1 83.75 203 ALA B C 1
ATOM 7112 O O . ALA B 1 203 ? -15.141 11.062 -24.109 1 83.75 203 ALA B O 1
ATOM 7113 N N . GLY B 1 204 ? -13.883 9.234 -23.906 1 83 204 GLY B N 1
ATOM 7114 C CA . GLY B 1 204 ? -13.242 9.383 -25.203 1 83 204 GLY B CA 1
ATOM 7115 C C . GLY B 1 204 ? -12.031 10.289 -25.172 1 83 204 GLY B C 1
ATOM 7116 O O . GLY B 1 204 ? -11.312 10.414 -26.156 1 83 204 GLY B O 1
ATOM 7117 N N . ARG B 1 205 ? -11.781 10.906 -24.078 1 86 205 ARG B N 1
ATOM 7118 C CA . ARG B 1 205 ? -10.633 11.797 -23.953 1 86 205 ARG B CA 1
ATOM 7119 C C . ARG B 1 205 ? -9.367 11.008 -23.625 1 86 205 ARG B C 1
ATOM 7121 O O . ARG B 1 205 ? -9.43 9.922 -23.047 1 86 205 ARG B O 1
ATOM 7128 N N . ASN B 1 206 ? -8.258 11.617 -24.062 1 88.38 206 ASN B N 1
ATOM 7129 C CA . ASN B 1 206 ? -7.004 11.039 -23.594 1 88.38 206 ASN B CA 1
ATOM 7130 C C . ASN B 1 206 ? -6.727 11.398 -22.141 1 88.38 206 ASN B C 1
ATOM 7132 O O . ASN B 1 206 ? -7.379 12.281 -21.578 1 88.38 206 ASN B O 1
ATOM 7136 N N . PRO B 1 207 ? -5.793 10.789 -21.5 1 89.69 207 PRO B N 1
ATOM 7137 C CA . PRO B 1 207 ? -5.559 10.977 -20.062 1 89.69 207 PRO B CA 1
ATOM 7138 C C . PRO B 1 207 ? -5.242 12.422 -19.703 1 89.69 207 PRO B C 1
ATOM 7140 O O . PRO B 1 207 ? -5.723 12.93 -18.672 1 89.69 207 PRO B O 1
ATOM 7143 N N . ALA B 1 208 ? -4.449 13.086 -20.484 1 90.88 208 ALA B N 1
ATOM 7144 C CA . ALA B 1 208 ? -4.09 14.477 -20.203 1 90.88 208 ALA B CA 1
ATOM 7145 C C . ALA B 1 208 ? -5.309 15.391 -20.297 1 90.88 208 ALA B C 1
ATOM 7147 O O . ALA B 1 208 ? -5.539 16.219 -19.406 1 90.88 208 ALA B O 1
ATOM 7148 N N . GLN B 1 209 ? -6.07 15.164 -21.266 1 88.62 209 GLN B N 1
ATOM 7149 C CA . GLN B 1 209 ? -7.27 15.969 -21.469 1 88.62 209 GLN B CA 1
ATOM 7150 C C . GLN B 1 209 ? -8.305 15.688 -20.375 1 88.62 209 GLN B C 1
ATOM 7152 O O . GLN B 1 209 ? -8.992 16.594 -19.906 1 88.62 209 GLN B O 1
ATOM 7157 N N . HIS B 1 210 ? -8.375 14.477 -20.078 1 89.88 210 HIS B N 1
ATOM 7158 C CA . HIS B 1 210 ? -9.32 14.109 -19.031 1 89.88 210 HIS B CA 1
ATOM 7159 C C . HIS B 1 210 ? -8.93 14.742 -17.703 1 89.88 210 HIS B C 1
ATOM 7161 O O . HIS B 1 210 ? -9.797 15.211 -16.953 1 89.88 210 HIS B O 1
ATOM 7167 N N . MET B 1 211 ? -7.676 14.703 -17.375 1 91.44 211 MET B N 1
ATOM 7168 C CA . MET B 1 211 ? -7.195 15.312 -16.125 1 91.44 211 MET B CA 1
ATOM 7169 C C . MET B 1 211 ? -7.508 16.812 -16.094 1 91.44 211 MET B C 1
ATOM 7171 O O . MET B 1 211 ? -8 17.328 -15.094 1 91.44 211 MET B O 1
ATOM 7175 N N . LEU B 1 212 ? -7.223 17.453 -17.188 1 88.56 212 LEU B N 1
ATOM 7176 C CA . LEU B 1 212 ? -7.445 18.891 -17.281 1 88.56 212 LEU B CA 1
ATOM 7177 C C . LEU B 1 212 ? -8.93 19.219 -17.156 1 88.56 212 LEU B C 1
ATOM 7179 O O . LEU B 1 212 ? -9.305 20.172 -16.453 1 88.56 212 LEU B O 1
ATOM 7183 N N . ALA B 1 213 ? -9.703 18.453 -17.781 1 86.44 213 ALA B N 1
ATOM 7184 C CA . ALA B 1 213 ? -11.148 18.656 -17.719 1 86.44 213 ALA B CA 1
ATOM 7185 C C . ALA B 1 213 ? -11.672 18.422 -16.297 1 86.44 213 ALA B C 1
ATOM 7187 O O . ALA B 1 213 ? -12.477 19.203 -15.789 1 86.44 213 ALA B O 1
ATOM 7188 N N . SER B 1 214 ? -11.227 17.359 -15.711 1 88.62 214 SER B N 1
ATOM 7189 C CA . SER B 1 214 ? -11.664 17.031 -14.359 1 88.62 214 SER B CA 1
ATOM 7190 C C . SER B 1 214 ? -11.203 18.078 -13.352 1 88.62 214 SER B C 1
ATOM 7192 O O . SER B 1 214 ? -11.945 18.422 -12.43 1 88.62 214 SER B O 1
ATOM 7194 N N . ALA B 1 215 ? -10 18.547 -13.516 1 88.75 215 ALA B N 1
ATOM 7195 C CA . ALA B 1 215 ? -9.453 19.578 -12.633 1 88.75 215 ALA B CA 1
ATOM 7196 C C . ALA B 1 215 ? -10.25 20.875 -12.742 1 88.75 215 ALA B C 1
ATOM 7198 O O . ALA B 1 215 ? -10.516 21.531 -11.734 1 88.75 215 ALA B O 1
ATOM 7199 N N . THR B 1 216 ? -10.594 21.172 -13.93 1 85.06 216 THR B N 1
ATOM 7200 C CA . THR B 1 216 ? -11.383 22.375 -14.156 1 85.06 216 THR B CA 1
ATOM 7201 C C . THR B 1 216 ? -12.766 22.234 -13.523 1 85.06 216 THR B C 1
ATOM 7203 O O . THR B 1 216 ? -13.266 23.172 -12.898 1 85.06 216 THR B O 1
ATOM 7206 N N . GLU B 1 217 ? -13.305 21.125 -13.727 1 82.75 217 GLU B N 1
ATOM 7207 C CA . GLU B 1 217 ? -14.625 20.875 -13.156 1 82.75 217 GLU B CA 1
ATOM 7208 C C . GLU B 1 217 ? -14.602 20.953 -11.633 1 82.75 217 GLU B C 1
ATOM 7210 O O . GLU B 1 217 ? -15.562 21.406 -11.016 1 82.75 217 GLU B O 1
ATOM 7215 N N . ALA B 1 218 ? -13.492 20.578 -11.078 1 87.06 218 ALA B N 1
ATOM 7216 C CA . ALA B 1 218 ? -13.367 20.562 -9.617 1 87.06 218 ALA B CA 1
ATOM 7217 C C . ALA B 1 218 ? -12.891 21.906 -9.094 1 87.06 218 ALA B C 1
ATOM 7219 O O . ALA B 1 218 ? -12.719 22.078 -7.883 1 87.06 218 ALA B O 1
ATOM 7220 N N . GLY B 1 219 ? -12.578 22.859 -9.922 1 83.38 219 GLY B N 1
ATOM 7221 C CA . GLY B 1 219 ? -12.242 24.219 -9.516 1 83.38 219 GLY B CA 1
ATOM 7222 C C . GLY B 1 219 ? -10.758 24.422 -9.266 1 83.38 219 GLY B C 1
ATOM 7223 O O . GLY B 1 219 ? -10.359 25.375 -8.594 1 83.38 219 GLY B O 1
ATOM 7224 N N . TYR B 1 220 ? -9.969 23.547 -9.781 1 89 220 TYR B N 1
ATOM 7225 C CA . TYR B 1 220 ? -8.523 23.656 -9.586 1 89 220 TYR B CA 1
ATOM 7226 C C . TYR B 1 220 ? -7.949 24.797 -10.414 1 89 220 TYR B C 1
ATOM 7228 O O . TYR B 1 220 ? -8.445 25.094 -11.508 1 89 220 TYR B O 1
ATOM 7236 N N . VAL B 1 221 ? -6.953 25.406 -9.812 1 87.75 221 VAL B N 1
ATOM 7237 C CA . VAL B 1 221 ? -6.105 26.281 -10.617 1 87.75 221 VAL B CA 1
ATOM 7238 C C . VAL B 1 221 ? -5.012 25.453 -11.297 1 87.75 221 VAL B C 1
ATOM 7240 O O . VAL B 1 221 ? -4.297 24.703 -10.633 1 87.75 221 VAL B O 1
ATOM 7243 N N . GLN B 1 222 ? -5 25.531 -12.547 1 88.81 222 GLN B N 1
ATOM 7244 C CA . GLN B 1 222 ? -4.023 24.703 -13.266 1 88.81 222 GLN B CA 1
ATOM 7245 C C . GLN B 1 222 ? -3.264 25.531 -14.297 1 88.81 222 GLN B C 1
ATOM 7247 O O . GLN B 1 222 ? -3.832 26.438 -14.922 1 88.81 222 GLN B O 1
ATOM 7252 N N . TYR B 1 223 ? -1.98 25.328 -14.359 1 89.38 223 TYR B N 1
ATOM 7253 C CA . TYR B 1 223 ? -1.103 25.891 -15.383 1 89.38 223 TYR B CA 1
ATOM 7254 C C . TYR B 1 223 ? -0.393 24.781 -16.141 1 89.38 223 TYR B C 1
ATOM 7256 O O . TYR B 1 223 ? 0.017 23.766 -15.562 1 89.38 223 TYR B O 1
ATOM 7264 N N . ARG B 1 224 ? -0.367 24.969 -17.469 1 90.06 224 ARG B N 1
ATOM 7265 C CA . ARG B 1 224 ? 0.262 23.922 -18.266 1 90.06 224 ARG B CA 1
ATOM 7266 C C . ARG B 1 224 ? 1.205 24.531 -19.297 1 90.06 224 ARG B C 1
ATOM 7268 O O . ARG B 1 224 ? 1.04 25.688 -19.703 1 90.06 224 ARG B O 1
ATOM 7275 N N . GLU B 1 225 ? 2.186 23.828 -19.562 1 89.94 225 GLU B N 1
ATOM 7276 C CA . GLU B 1 225 ? 3.078 24.094 -20.688 1 89.94 225 GLU B CA 1
ATOM 7277 C C . GLU B 1 225 ? 3.115 22.906 -21.656 1 89.94 225 GLU B C 1
ATOM 7279 O O . GLU B 1 225 ? 3.174 21.75 -21.234 1 89.94 225 GLU B O 1
ATOM 7284 N N . VAL B 1 226 ? 2.91 23.25 -22.938 1 89.31 226 VAL B N 1
ATOM 7285 C CA . VAL B 1 226 ? 2.867 22.219 -23.969 1 89.31 226 VAL B CA 1
ATOM 7286 C C . VAL B 1 226 ? 3.936 22.484 -25.016 1 89.31 226 VAL B C 1
ATOM 7288 O O . VAL B 1 226 ? 4.289 23.641 -25.266 1 89.31 226 VAL B O 1
ATOM 7291 N N . ASN B 1 227 ? 4.449 21.422 -25.453 1 88.94 227 ASN B N 1
ATOM 7292 C CA . ASN B 1 227 ? 5.34 21.547 -26.609 1 88.94 227 ASN B CA 1
ATOM 7293 C C . ASN B 1 227 ? 4.582 21.969 -27.859 1 88.94 227 ASN B C 1
ATOM 7295 O O . ASN B 1 227 ? 3.664 21.266 -28.297 1 88.94 227 ASN B O 1
ATOM 7299 N N . ASN B 1 228 ? 4.992 23.016 -28.453 1 82.75 228 ASN B N 1
ATOM 7300 C CA . ASN B 1 228 ? 4.266 23.609 -29.562 1 82.75 228 ASN B CA 1
ATOM 7301 C C . ASN B 1 228 ? 4.289 22.703 -30.797 1 82.75 228 ASN B C 1
ATOM 7303 O O . ASN B 1 228 ? 3.354 22.703 -31.594 1 82.75 228 ASN B O 1
ATOM 7307 N N . GLU B 1 229 ? 5.277 21.891 -30.891 1 82.88 229 GLU B N 1
ATOM 7308 C CA . GLU B 1 229 ? 5.406 21.031 -32.062 1 82.88 229 GLU B CA 1
ATOM 7309 C C . GLU B 1 229 ? 4.605 19.75 -31.891 1 82.88 229 GLU B C 1
ATOM 7311 O O . GLU B 1 229 ? 3.914 19.312 -32.812 1 82.88 229 GLU B O 1
ATOM 7316 N N . THR B 1 230 ? 4.613 19.156 -30.812 1 85.19 230 THR B N 1
ATOM 7317 C CA . THR B 1 230 ? 4.035 17.828 -30.625 1 85.19 230 THR B CA 1
ATOM 7318 C C . THR B 1 230 ? 2.766 17.906 -29.781 1 85.19 230 THR B C 1
ATOM 7320 O O . THR B 1 230 ? 2.014 16.938 -29.688 1 85.19 230 THR B O 1
ATOM 7323 N N . ALA B 1 231 ? 2.43 19.078 -29.234 1 86.12 231 ALA B N 1
ATOM 7324 C CA . ALA B 1 231 ? 1.274 19.297 -28.375 1 86.12 231 ALA B CA 1
ATOM 7325 C C . ALA B 1 231 ? 1.355 18.422 -27.125 1 86.12 231 ALA B C 1
ATOM 7327 O O . ALA B 1 231 ? 0.338 18.156 -26.484 1 86.12 231 ALA B O 1
ATOM 7328 N N . GLN B 1 232 ? 2.586 17.938 -26.812 1 91.25 232 GLN B N 1
ATOM 7329 C CA . GLN B 1 232 ? 2.771 17.094 -25.625 1 91.25 232 GLN B CA 1
ATOM 7330 C C . GLN B 1 232 ? 2.92 17.938 -24.375 1 91.25 232 GLN B C 1
ATOM 7332 O O . GLN B 1 232 ? 3.562 18.984 -24.391 1 91.25 232 GLN B O 1
ATOM 7337 N N . LEU B 1 233 ? 2.312 17.453 -23.359 1 92.25 233 LEU B N 1
ATOM 7338 C CA . LEU B 1 233 ? 2.395 18.141 -22.078 1 92.25 233 LEU B CA 1
ATOM 7339 C C . LEU B 1 233 ? 3.803 18.031 -21.5 1 92.25 233 LEU B C 1
ATOM 7341 O O . LEU B 1 233 ? 4.355 16.938 -21.391 1 92.25 233 LEU B O 1
ATOM 7345 N N . THR B 1 234 ? 4.383 19.156 -21.156 1 93.38 234 THR B N 1
ATOM 7346 C CA . THR B 1 234 ? 5.73 19.141 -20.594 1 93.38 234 THR B CA 1
ATOM 7347 C C . THR B 1 234 ? 5.707 19.531 -19.125 1 93.38 234 THR B C 1
ATOM 7349 O O . THR B 1 234 ? 6.531 19.047 -18.344 1 93.38 234 THR B O 1
ATOM 7352 N N . HIS B 1 235 ? 4.852 20.516 -18.812 1 94.5 235 HIS B N 1
ATOM 7353 C CA . HIS B 1 235 ? 4.723 20.969 -17.438 1 94.5 235 HIS B CA 1
ATOM 7354 C C . HIS B 1 235 ? 3.256 21.125 -17.047 1 94.5 235 HIS B C 1
ATOM 7356 O O . HIS B 1 235 ? 2.432 21.531 -17.859 1 94.5 235 HIS B O 1
ATOM 7362 N N . ILE B 1 236 ? 3.021 20.719 -15.867 1 94.44 236 ILE B N 1
ATOM 7363 C CA . ILE B 1 236 ? 1.688 20.969 -15.344 1 94.44 236 ILE B CA 1
ATOM 7364 C C . ILE B 1 236 ? 1.781 21.344 -13.859 1 94.44 236 ILE B C 1
ATOM 7366 O O . ILE B 1 236 ? 2.607 20.797 -13.125 1 94.44 236 ILE B O 1
ATOM 7370 N N . PHE B 1 237 ? 1.13 22.375 -13.469 1 95.81 237 PHE B N 1
ATOM 7371 C CA . PHE B 1 237 ? 1.003 22.875 -12.102 1 95.81 237 PHE B CA 1
ATOM 7372 C C . PHE B 1 237 ? -0.457 22.875 -11.664 1 95.81 237 PHE B C 1
ATOM 7374 O O . PHE B 1 237 ? -1.308 23.469 -12.328 1 95.81 237 PHE B O 1
ATOM 7381 N N . ILE B 1 238 ? -0.724 22.172 -10.578 1 94.56 238 ILE B N 1
ATOM 7382 C CA . ILE B 1 238 ? -2.105 22.016 -10.133 1 94.56 238 ILE B CA 1
ATOM 7383 C C . ILE B 1 238 ? -2.215 22.391 -8.656 1 94.56 238 ILE B C 1
ATOM 7385 O O . ILE B 1 238 ? -1.412 21.938 -7.836 1 94.56 238 ILE B O 1
ATOM 7389 N N . ALA B 1 239 ? -3.213 23.188 -8.32 1 95.5 239 ALA B N 1
ATOM 7390 C CA . ALA B 1 239 ? -3.459 23.594 -6.941 1 95.5 239 ALA B CA 1
ATOM 7391 C C . ALA B 1 239 ? -4.945 23.531 -6.605 1 95.5 239 ALA B C 1
ATOM 7393 O O . ALA B 1 239 ? -5.773 24.109 -7.32 1 95.5 239 ALA B O 1
ATOM 7394 N N . HIS B 1 240 ? -5.277 22.828 -5.605 1 94.25 240 HIS B N 1
ATOM 7395 C CA . HIS B 1 240 ? -6.656 22.719 -5.141 1 94.25 240 HIS B CA 1
ATOM 7396 C C . HIS B 1 240 ? -7.148 24.031 -4.551 1 94.25 240 HIS B C 1
ATOM 7398 O O . HIS B 1 240 ? -6.398 24.734 -3.865 1 94.25 240 HIS B O 1
ATOM 7404 N N . PRO B 1 241 ? -8.367 24.406 -4.77 1 90 241 PRO B N 1
ATOM 7405 C CA . PRO B 1 241 ? -8.883 25.688 -4.262 1 90 241 PRO B CA 1
ATOM 7406 C C . PRO B 1 241 ? -8.797 25.797 -2.742 1 90 241 PRO B C 1
ATOM 7408 O O . PRO B 1 241 ? -8.461 26.859 -2.217 1 90 241 PRO B O 1
ATOM 7411 N N . GLU B 1 242 ? -9.07 24.734 -2.039 1 91.44 242 GLU B N 1
ATOM 7412 C CA . GLU B 1 242 ? -8.969 24.75 -0.584 1 91.44 242 GLU B CA 1
ATOM 7413 C C . GLU B 1 242 ? -7.523 24.953 -0.135 1 91.44 242 GLU B C 1
ATOM 7415 O O . GLU B 1 242 ? -7.27 25.609 0.873 1 91.44 242 GLU B O 1
ATOM 7420 N N . ALA B 1 243 ? -6.617 24.375 -0.853 1 94.56 243 ALA B N 1
ATOM 7421 C CA . ALA B 1 243 ? -5.195 24.516 -0.542 1 94.56 243 ALA B CA 1
ATOM 7422 C C . ALA B 1 243 ? -4.73 25.953 -0.749 1 94.56 243 ALA B C 1
ATOM 7424 O O . ALA B 1 243 ? -3.896 26.469 0.009 1 94.56 243 ALA B O 1
ATOM 7425 N N . ILE B 1 244 ? -5.281 26.562 -1.746 1 92.38 244 ILE B N 1
ATOM 7426 C CA . ILE B 1 244 ? -4.934 27.938 -2.033 1 92.38 244 ILE B CA 1
ATOM 7427 C C . ILE B 1 244 ? -5.387 28.844 -0.883 1 92.38 244 ILE B C 1
ATOM 7429 O O . ILE B 1 244 ? -4.648 29.734 -0.455 1 92.38 244 ILE B O 1
ATOM 7433 N N . GLN B 1 245 ? -6.543 28.594 -0.361 1 90.62 245 GLN B N 1
ATOM 7434 C CA . GLN B 1 245 ? -7.039 29.359 0.778 1 90.62 245 GLN B CA 1
ATOM 7435 C C . GLN B 1 245 ? -6.145 29.172 1.999 1 90.62 245 GLN B C 1
ATOM 7437 O O . GLN B 1 245 ? -5.82 30.141 2.691 1 90.62 245 GLN B O 1
ATOM 7442 N N . MET B 1 246 ? -5.762 28 2.188 1 94.38 246 MET B N 1
ATOM 7443 C CA . MET B 1 246 ? -4.879 27.734 3.316 1 94.38 246 MET B CA 1
ATOM 7444 C C . MET B 1 246 ? -3.512 28.375 3.107 1 94.38 246 MET B C 1
ATOM 7446 O O . MET B 1 246 ? -2.938 28.938 4.039 1 94.38 246 MET B O 1
ATOM 7450 N N . TYR B 1 247 ? -3.084 28.344 1.88 1 95 247 TYR B N 1
ATOM 7451 C CA . TYR B 1 247 ? -1.787 28.938 1.556 1 95 247 TYR B CA 1
ATOM 7452 C C . TYR B 1 247 ? -1.802 30.438 1.771 1 95 247 TYR B C 1
ATOM 7454 O O . TYR B 1 247 ? -0.83 31.016 2.271 1 95 247 TYR B O 1
ATOM 7462 N N . ARG B 1 248 ? -2.803 31 1.488 1 90.94 248 ARG B N 1
ATOM 7463 C CA . ARG B 1 248 ? -2.928 32.438 1.659 1 90.94 248 ARG B CA 1
ATOM 7464 C C . ARG B 1 248 ? -2.977 32.812 3.137 1 90.94 248 ARG B C 1
ATOM 7466 O O . ARG B 1 248 ? -2.461 33.875 3.535 1 90.94 248 ARG B O 1
ATOM 7473 N N . SER B 1 249 ? -3.576 31.953 3.867 1 92.06 249 SER B N 1
ATOM 7474 C CA . SER B 1 249 ? -3.65 32.188 5.305 1 92.06 249 SER B CA 1
ATOM 7475 C C . SER B 1 249 ? -2.35 31.812 5.996 1 92.06 249 SER B C 1
ATOM 7477 O O . SER B 1 249 ? -1.927 32.469 6.949 1 92.06 249 SER B O 1
ATOM 7479 N N . TYR B 1 250 ? -1.754 30.75 5.5 1 94.94 250 TYR B N 1
ATOM 7480 C CA . TYR B 1 250 ? -0.536 30.219 6.102 1 94.94 250 TYR B CA 1
ATOM 7481 C C . TYR B 1 250 ? 0.644 30.328 5.145 1 94.94 250 TYR B C 1
ATOM 7483 O O . TYR B 1 250 ? 1.354 29.359 4.898 1 94.94 250 TYR B O 1
ATOM 7491 N N . LYS B 1 251 ? 0.959 31.484 4.73 1 91.44 251 LYS B N 1
ATOM 7492 C CA . LYS B 1 251 ? 1.902 31.781 3.654 1 91.44 251 LYS B CA 1
ATOM 7493 C C . LYS B 1 251 ? 3.34 31.781 4.168 1 91.44 251 LYS B C 1
ATOM 7495 O O . LYS B 1 251 ? 4.273 32.062 3.414 1 91.44 251 LYS B O 1
ATOM 7500 N N . PHE B 1 252 ? 3.707 31.328 5.25 1 93.19 252 PHE B N 1
ATOM 7501 C CA . PHE B 1 252 ? 4.941 31.688 5.934 1 93.19 252 PHE B CA 1
ATOM 7502 C C . PHE B 1 252 ? 6.047 30.688 5.633 1 93.19 252 PHE B C 1
ATOM 7504 O O . PHE B 1 252 ? 7.207 31.062 5.461 1 93.19 252 PHE B O 1
ATOM 7511 N N . VAL B 1 253 ? 5.691 29.469 5.621 1 95.31 253 VAL B N 1
ATOM 7512 C CA . VAL B 1 253 ? 6.715 28.453 5.387 1 95.31 253 VAL B CA 1
ATOM 7513 C C . VAL B 1 253 ? 6.285 27.531 4.242 1 95.31 253 VAL B C 1
ATOM 7515 O O . VAL B 1 253 ? 5.141 27.078 4.207 1 95.31 253 VAL B O 1
ATOM 7518 N N . VAL B 1 254 ? 7.258 27.25 3.346 1 96.81 254 VAL B N 1
ATOM 7519 C CA . VAL B 1 254 ? 6.992 26.375 2.211 1 96.81 254 VAL B CA 1
ATOM 7520 C C . VAL B 1 254 ? 8.125 25.359 2.07 1 96.81 254 VAL B C 1
ATOM 7522 O O . VAL B 1 254 ? 9.305 25.719 2.146 1 96.81 254 VAL B O 1
ATOM 7525 N N . GLY B 1 255 ? 7.758 24.125 2.012 1 96.44 255 GLY B N 1
ATOM 7526 C CA . GLY B 1 255 ? 8.711 23.078 1.693 1 96.44 255 GLY B CA 1
ATOM 7527 C C . GLY B 1 255 ? 8.562 22.531 0.284 1 96.44 255 GLY B C 1
ATOM 7528 O O . GLY B 1 255 ? 7.441 22.312 -0.184 1 96.44 255 GLY B O 1
ATOM 7529 N N . ILE B 1 256 ? 9.711 22.375 -0.438 1 96.38 256 ILE B N 1
ATOM 7530 C CA . ILE B 1 256 ? 9.656 21.891 -1.814 1 96.38 256 ILE B CA 1
ATOM 7531 C C . ILE B 1 256 ? 10.633 20.734 -1.995 1 96.38 256 ILE B C 1
ATOM 7533 O O . ILE B 1 256 ? 11.789 20.812 -1.584 1 96.38 256 ILE B O 1
ATOM 7537 N N . ASP B 1 257 ? 10.141 19.688 -2.549 1 93.31 257 ASP B N 1
ATOM 7538 C CA . ASP B 1 257 ? 10.992 18.547 -2.883 1 93.31 257 ASP B CA 1
ATOM 7539 C C . ASP B 1 257 ? 10.398 17.734 -4.035 1 93.31 257 ASP B C 1
ATOM 7541 O O . ASP B 1 257 ? 9.188 17.75 -4.254 1 93.31 257 ASP B O 1
ATOM 7545 N N . SER B 1 258 ? 11.289 17.141 -4.773 1 91.94 258 SER B N 1
ATOM 7546 C CA . SER B 1 258 ? 10.844 16.328 -5.902 1 91.94 258 SER B CA 1
ATOM 7547 C C . SER B 1 258 ? 10.914 14.836 -5.578 1 91.94 258 SER B C 1
ATOM 7549 O O . SER B 1 258 ? 11.711 14.414 -4.734 1 91.94 258 SER B O 1
ATOM 7551 N N . THR B 1 259 ? 10.047 14.125 -6.168 1 89.06 259 THR B N 1
ATOM 7552 C CA . THR B 1 259 ? 10.062 12.672 -6.051 1 89.06 259 THR B CA 1
ATOM 7553 C C . THR B 1 259 ? 9.953 12.016 -7.426 1 89.06 259 THR B C 1
ATOM 7555 O O . THR B 1 259 ? 9.422 12.609 -8.367 1 89.06 259 THR B O 1
ATOM 7558 N N . TYR B 1 260 ? 10.492 10.734 -7.457 1 87.31 260 TYR B N 1
ATOM 7559 C CA . TYR B 1 260 ? 10.531 10.023 -8.727 1 87.31 260 TYR B CA 1
ATOM 7560 C C . TYR B 1 260 ? 9.75 8.719 -8.641 1 87.31 260 TYR B C 1
ATOM 7562 O O . TYR B 1 260 ? 9.172 8.398 -7.602 1 87.31 260 TYR B O 1
ATOM 7570 N N . ASN B 1 261 ? 9.625 8.094 -9.82 1 84.56 261 ASN B N 1
ATOM 7571 C CA . ASN B 1 261 ? 8.945 6.805 -9.93 1 84.56 261 ASN B CA 1
ATOM 7572 C C . ASN B 1 261 ? 7.477 6.906 -9.523 1 84.56 261 ASN B C 1
ATOM 7574 O O . ASN B 1 261 ? 7 6.109 -8.711 1 84.56 261 ASN B O 1
ATOM 7578 N N . THR B 1 262 ? 6.883 7.957 -10.016 1 88.69 262 THR B N 1
ATOM 7579 C CA . THR B 1 262 ? 5.48 8.164 -9.672 1 88.69 262 THR B CA 1
ATOM 7580 C C . THR B 1 262 ? 4.602 8.07 -10.914 1 88.69 262 THR B C 1
ATOM 7582 O O . THR B 1 262 ? 3.387 7.879 -10.812 1 88.69 262 THR B O 1
ATOM 7585 N N . ASN B 1 263 ? 5.215 8.227 -12.008 1 90.38 263 ASN B N 1
ATOM 7586 C CA . ASN B 1 263 ? 4.438 8.227 -13.242 1 90.38 263 ASN B CA 1
ATOM 7587 C C . ASN B 1 263 ? 5.156 7.477 -14.359 1 90.38 263 ASN B C 1
ATOM 7589 O O . ASN B 1 263 ? 6.367 7.258 -14.289 1 90.38 263 ASN B O 1
ATOM 7593 N N . ILE B 1 264 ? 4.445 7.074 -15.383 1 88.25 264 ILE B N 1
ATOM 7594 C CA . ILE B 1 264 ? 4.945 6.246 -16.469 1 88.25 264 ILE B CA 1
ATOM 7595 C C . ILE B 1 264 ? 5.895 7.062 -17.344 1 88.25 264 ILE B C 1
ATOM 7597 O O . ILE B 1 264 ? 6.73 6.5 -18.062 1 88.25 264 ILE B O 1
ATOM 7601 N N . TYR B 1 265 ? 5.797 8.336 -17.266 1 90.69 265 TYR B N 1
ATOM 7602 C CA . TYR B 1 265 ? 6.555 9.227 -18.141 1 90.69 265 TYR B CA 1
ATOM 7603 C C . TYR B 1 265 ? 7.941 9.5 -17.562 1 90.69 265 TYR B C 1
ATOM 7605 O O . TYR B 1 265 ? 8.789 10.086 -18.234 1 90.69 265 TYR B O 1
ATOM 7613 N N . LYS B 1 266 ? 8.125 9.148 -16.266 1 90.5 266 LYS B N 1
ATOM 7614 C CA . LYS B 1 266 ? 9.383 9.305 -15.547 1 90.5 266 LYS B CA 1
ATOM 7615 C C . LYS B 1 266 ? 9.727 10.781 -15.336 1 90.5 266 LYS B C 1
ATOM 7617 O O . LYS B 1 266 ? 10.891 11.172 -15.398 1 90.5 266 LYS B O 1
ATOM 7622 N N . PHE B 1 267 ? 8.68 11.586 -15.258 1 92.81 267 PHE B N 1
ATOM 7623 C CA . PHE B 1 267 ? 8.828 12.992 -14.922 1 92.81 267 PHE B CA 1
ATOM 7624 C C . PHE B 1 267 ? 8.953 13.18 -13.414 1 92.81 267 PHE B C 1
ATOM 7626 O O . PHE B 1 267 ? 8.336 12.453 -12.641 1 92.81 267 PHE B O 1
ATOM 7633 N N . PRO B 1 268 ? 9.789 14.109 -13.055 1 92.88 268 PRO B N 1
ATOM 7634 C CA . PRO B 1 268 ? 9.797 14.438 -11.625 1 92.88 268 PRO B CA 1
ATOM 7635 C C . PRO B 1 268 ? 8.492 15.062 -11.156 1 92.88 268 PRO B C 1
ATOM 7637 O O . PRO B 1 268 ? 7.914 15.898 -11.852 1 92.88 268 PRO B O 1
ATOM 7640 N N . LEU B 1 269 ? 8.008 14.57 -10.117 1 94.75 269 LEU B N 1
ATOM 7641 C CA . LEU B 1 269 ? 6.852 15.148 -9.438 1 94.75 269 LEU B CA 1
ATOM 7642 C C . LEU B 1 269 ? 7.289 16 -8.25 1 94.75 269 LEU B C 1
ATOM 7644 O O . LEU B 1 269 ? 7.949 15.5 -7.336 1 94.75 269 LEU B O 1
ATOM 7648 N N . VAL B 1 270 ? 6.969 17.219 -8.273 1 95.56 270 VAL B N 1
ATOM 7649 C CA . VAL B 1 270 ? 7.395 18.156 -7.23 1 95.56 270 VAL B CA 1
ATOM 7650 C C . VAL B 1 270 ? 6.219 18.469 -6.309 1 95.56 270 VAL B C 1
ATOM 7652 O O . VAL B 1 270 ? 5.168 18.922 -6.766 1 95.56 270 VAL B O 1
ATOM 7655 N N . ASP B 1 271 ? 6.438 18.266 -5.074 1 95.62 271 ASP B N 1
ATOM 7656 C CA . ASP B 1 271 ? 5.438 18.594 -4.066 1 95.62 271 ASP B CA 1
ATOM 7657 C C . ASP B 1 271 ? 5.785 19.922 -3.371 1 95.62 271 ASP B C 1
ATOM 7659 O O . ASP B 1 271 ? 6.938 20.141 -3.006 1 95.62 271 ASP B O 1
ATOM 7663 N N . ILE B 1 272 ? 4.859 20.703 -3.277 1 97.38 272 ILE B N 1
ATOM 7664 C CA . ILE B 1 272 ? 4.957 21.953 -2.527 1 97.38 272 ILE B CA 1
ATOM 7665 C C . ILE B 1 272 ? 4.078 21.875 -1.281 1 97.38 272 ILE B C 1
ATOM 7667 O O . ILE B 1 272 ? 2.854 21.766 -1.383 1 97.38 272 ILE B O 1
ATOM 7671 N N . ILE B 1 273 ? 4.73 22 -0.15 1 97.12 273 ILE B N 1
ATOM 7672 C CA . ILE B 1 273 ? 4.035 21.672 1.089 1 97.12 273 ILE B CA 1
ATOM 7673 C C . ILE B 1 273 ? 4.023 22.891 2.014 1 97.12 273 ILE B C 1
ATOM 7675 O O . ILE B 1 273 ? 5.02 23.609 2.107 1 97.12 273 ILE B O 1
ATOM 7679 N N . GLY B 1 274 ? 2.9 23.109 2.594 1 96.12 274 GLY B N 1
ATOM 7680 C CA . GLY B 1 274 ? 2.768 24.125 3.635 1 96.12 274 GLY B CA 1
ATOM 7681 C C . GLY B 1 274 ? 2.52 23.531 5.012 1 96.12 274 GLY B C 1
ATOM 7682 O O . GLY B 1 274 ? 2.461 22.312 5.164 1 96.12 274 GLY B O 1
ATOM 7683 N N . MET B 1 275 ? 2.441 24.406 5.953 1 95.12 275 MET B N 1
ATOM 7684 C CA . MET B 1 275 ? 2.223 23.984 7.332 1 95.12 275 MET B CA 1
ATOM 7685 C C . MET B 1 275 ? 1.097 24.781 7.977 1 95.12 275 MET B C 1
ATOM 7687 O O . MET B 1 275 ? 0.956 25.984 7.719 1 95.12 275 MET B O 1
ATOM 7691 N N . THR B 1 276 ? 0.345 24.141 8.781 1 96.12 276 THR B N 1
ATOM 7692 C CA . THR B 1 276 ? -0.708 24.797 9.539 1 96.12 276 THR B CA 1
ATOM 7693 C C . THR B 1 276 ? -0.241 25.094 10.961 1 96.12 276 THR B C 1
ATOM 7695 O O . THR B 1 276 ? 0.778 24.578 11.414 1 96.12 276 THR B O 1
ATOM 7698 N N . PRO B 1 277 ? -0.924 25.969 11.617 1 96.44 277 PRO B N 1
ATOM 7699 C CA . PRO B 1 277 ? -0.536 26.281 12.992 1 96.44 277 PRO B CA 1
ATOM 7700 C C . PRO B 1 277 ? -0.624 25.078 13.922 1 96.44 277 PRO B C 1
ATOM 7702 O O . PRO B 1 277 ? -0.053 25.094 15.016 1 96.44 277 PRO B O 1
ATOM 7705 N N . THR B 1 278 ? -1.329 24.109 13.508 1 95.44 278 THR B N 1
ATOM 7706 C CA . THR B 1 278 ? -1.463 22.906 14.32 1 95.44 278 THR B CA 1
ATOM 7707 C C . THR B 1 278 ? -0.385 21.891 13.961 1 95.44 278 THR B C 1
ATOM 7709 O O . THR B 1 278 ? -0.459 20.719 14.359 1 95.44 278 THR B O 1
ATOM 7712 N N . ASN B 1 279 ? 0.523 22.25 13.18 1 93.56 279 ASN B N 1
ATOM 7713 C CA . ASN B 1 279 ? 1.675 21.438 12.789 1 93.56 279 ASN B CA 1
ATOM 7714 C C . ASN B 1 279 ? 1.275 20.312 11.836 1 93.56 279 ASN B C 1
ATOM 7716 O O . ASN B 1 279 ? 1.809 19.203 11.914 1 93.56 279 ASN B O 1
ATOM 7720 N N . GLN B 1 280 ? 0.329 20.594 11.07 1 93.88 280 GLN B N 1
ATOM 7721 C CA . GLN B 1 280 ? -0.049 19.672 10.008 1 93.88 280 GLN B CA 1
ATOM 7722 C C . GLN B 1 280 ? 0.429 20.172 8.648 1 93.88 280 GLN B C 1
ATOM 7724 O O . GLN B 1 280 ? 0.382 21.375 8.375 1 93.88 280 GLN B O 1
ATOM 7729 N N . ASN B 1 281 ? 0.921 19.25 7.93 1 93.44 281 ASN B N 1
ATOM 7730 C CA . ASN B 1 281 ? 1.348 19.594 6.578 1 93.44 281 ASN B CA 1
ATOM 7731 C C . ASN B 1 281 ? 0.196 19.484 5.582 1 93.44 281 ASN B C 1
ATOM 7733 O O . ASN B 1 281 ? -0.717 18.672 5.766 1 93.44 281 ASN B O 1
ATOM 7737 N N . PHE B 1 282 ? 0.181 20.359 4.664 1 95.5 282 PHE B N 1
ATOM 7738 C CA . PHE B 1 282 ? -0.786 20.234 3.58 1 95.5 282 PHE B CA 1
ATOM 7739 C C . PHE B 1 282 ? -0.125 20.516 2.234 1 95.5 282 PHE B C 1
ATOM 7741 O O . PHE B 1 282 ? 0.851 21.266 2.16 1 95.5 282 PHE B O 1
ATOM 7748 N N . ILE B 1 283 ? -0.634 19.953 1.252 1 96.44 283 ILE B N 1
ATOM 7749 C CA . ILE B 1 283 ? -0.123 20.141 -0.102 1 96.44 283 ILE B CA 1
ATOM 7750 C C . ILE B 1 283 ? -0.708 21.406 -0.706 1 96.44 283 ILE B C 1
ATOM 7752 O O . ILE B 1 283 ? -1.915 21.5 -0.942 1 96.44 283 ILE B O 1
ATOM 7756 N N . ILE B 1 284 ? 0.152 22.328 -0.953 1 96.94 284 ILE B N 1
ATOM 7757 C CA . ILE B 1 284 ? -0.28 23.562 -1.595 1 96.94 284 ILE B CA 1
ATOM 7758 C C . ILE B 1 284 ? -0.578 23.297 -3.07 1 96.94 284 ILE B C 1
ATOM 7760 O O . ILE B 1 284 ? -1.64 23.688 -3.57 1 96.94 284 ILE B O 1
ATOM 7764 N N . ALA B 1 285 ? 0.369 22.703 -3.674 1 96.81 285 ALA B N 1
ATOM 7765 C CA . ALA B 1 285 ? 0.312 22.359 -5.09 1 96.81 285 ALA B CA 1
ATOM 7766 C C . ALA B 1 285 ? 1.326 21.281 -5.434 1 96.81 285 ALA B C 1
ATOM 7768 O O . ALA B 1 285 ? 2.186 20.938 -4.613 1 96.81 285 ALA B O 1
ATOM 7769 N N . TYR B 1 286 ? 1.101 20.656 -6.508 1 96.5 286 TYR B N 1
ATOM 7770 C CA . TYR B 1 286 ? 2.115 19.75 -7.059 1 96.5 286 TYR B CA 1
ATOM 7771 C C . TYR B 1 286 ? 2.332 20.031 -8.539 1 96.5 286 TYR B C 1
ATOM 7773 O O . TYR B 1 286 ? 1.467 20.594 -9.211 1 96.5 286 TYR B O 1
ATOM 7781 N N . ALA B 1 287 ? 3.504 19.703 -8.977 1 96.88 287 ALA B N 1
ATOM 7782 C CA . ALA B 1 287 ? 3.871 19.922 -10.375 1 96.88 287 ALA B CA 1
ATOM 7783 C C . ALA B 1 287 ? 4.566 18.703 -10.953 1 96.88 287 ALA B C 1
ATOM 7785 O O . ALA B 1 287 ? 5.301 18 -10.25 1 96.88 287 ALA B O 1
ATOM 7786 N N . ILE B 1 288 ? 4.242 18.406 -12.117 1 95.56 288 ILE B N 1
ATOM 7787 C CA . ILE B 1 288 ? 4.953 17.406 -12.906 1 95.56 288 ILE B CA 1
ATOM 7788 C C . ILE B 1 288 ? 5.719 18.094 -14.039 1 95.56 288 ILE B C 1
ATOM 7790 O O . ILE B 1 288 ? 5.125 18.781 -14.867 1 95.56 288 ILE B O 1
ATOM 7794 N N . MET B 1 289 ? 6.988 17.891 -14.039 1 94.62 289 MET B N 1
ATOM 7795 C CA . MET B 1 289 ? 7.82 18.641 -14.977 1 94.62 289 MET B CA 1
ATOM 7796 C C . MET B 1 289 ? 8.727 17.703 -15.766 1 94.62 289 MET B C 1
ATOM 7798 O O . MET B 1 289 ? 9.086 16.625 -15.281 1 94.62 289 MET B O 1
ATOM 7802 N N . GLU B 1 290 ? 9.109 18.125 -16.891 1 90.56 290 GLU B N 1
ATOM 7803 C CA . GLU B 1 290 ? 9.977 17.328 -17.766 1 90.56 290 GLU B CA 1
ATOM 7804 C C . GLU B 1 290 ? 11.391 17.25 -17.203 1 90.56 290 GLU B C 1
ATOM 7806 O O . GLU B 1 290 ? 12.07 16.219 -17.359 1 90.56 290 GLU B O 1
ATOM 7811 N N . GLY B 1 291 ? 11.727 18.375 -16.547 1 88.81 291 GLY B N 1
ATOM 7812 C CA . GLY B 1 291 ? 13.07 18.406 -15.977 1 88.81 291 GLY B CA 1
ATOM 7813 C C . GLY B 1 291 ? 13.148 19.172 -14.672 1 88.81 291 GLY B C 1
ATOM 7814 O O . GLY B 1 291 ? 12.125 19.641 -14.156 1 88.81 291 GLY B O 1
ATOM 7815 N N . GLU B 1 292 ? 14.398 19.266 -14.188 1 90.31 292 GLU B N 1
ATOM 7816 C CA . GLU B 1 292 ? 14.648 19.938 -12.922 1 90.31 292 GLU B CA 1
ATOM 7817 C C . GLU B 1 292 ? 15.719 21.016 -13.07 1 90.31 292 GLU B C 1
ATOM 7819 O O . GLU B 1 292 ? 16.578 21.188 -12.203 1 90.31 292 GLU B O 1
ATOM 7824 N N . SER B 1 293 ? 15.602 21.641 -14.227 1 91.38 293 SER B N 1
ATOM 7825 C CA . SER B 1 293 ? 16.531 22.734 -14.461 1 91.38 293 SER B CA 1
ATOM 7826 C C . SER B 1 293 ? 16.078 24.016 -13.758 1 91.38 293 SER B C 1
ATOM 7828 O O . SER B 1 293 ? 14.953 24.078 -13.242 1 91.38 293 SER B O 1
ATOM 7830 N N . LYS B 1 294 ? 17 24.969 -13.75 1 94.38 294 LYS B N 1
ATOM 7831 C CA . LYS B 1 294 ? 16.672 26.266 -13.172 1 94.38 294 LYS B CA 1
ATOM 7832 C C . LYS B 1 294 ? 15.438 26.859 -13.836 1 94.38 294 LYS B C 1
ATOM 7834 O O . LYS B 1 294 ? 14.562 27.422 -13.156 1 94.38 294 LYS B O 1
ATOM 7839 N N . GLU B 1 295 ? 15.352 26.672 -15.078 1 93.94 295 GLU B N 1
ATOM 7840 C CA . GLU B 1 295 ? 14.227 27.234 -15.836 1 93.94 295 GLU B CA 1
ATOM 7841 C C . GLU B 1 295 ? 12.922 26.547 -15.461 1 93.94 295 GLU B C 1
ATOM 7843 O O . GLU B 1 295 ? 11.875 27.188 -15.352 1 93.94 295 GLU B O 1
ATOM 7848 N N . ASP B 1 296 ? 13.023 25.25 -15.281 1 94.94 296 ASP B N 1
ATOM 7849 C CA . ASP B 1 296 ? 11.844 24.484 -14.883 1 94.94 296 ASP B CA 1
ATOM 7850 C C . ASP B 1 296 ? 11.32 24.953 -13.523 1 94.94 296 ASP B C 1
ATOM 7852 O O . ASP B 1 296 ? 10.117 25.141 -13.344 1 94.94 296 ASP B O 1
ATOM 7856 N N . TYR B 1 297 ? 12.234 25.188 -12.648 1 97.12 297 TYR B N 1
ATOM 7857 C CA . TYR B 1 297 ? 11.852 25.594 -11.305 1 97.12 297 TYR B CA 1
ATOM 7858 C C . TYR B 1 297 ? 11.344 27.016 -11.289 1 97.12 297 TYR B C 1
ATOM 7860 O O . TYR B 1 297 ? 10.453 27.359 -10.516 1 97.12 297 TYR B O 1
ATOM 7868 N N . VAL B 1 298 ? 11.945 27.844 -12.109 1 97 298 VAL B N 1
ATOM 7869 C CA . VAL B 1 298 ? 11.477 29.219 -12.195 1 97 298 VAL B CA 1
ATOM 7870 C C . VAL B 1 298 ? 10.016 29.234 -12.648 1 97 298 VAL B C 1
ATOM 7872 O O . VAL B 1 298 ? 9.195 29.953 -12.086 1 97 298 VAL B O 1
ATOM 7875 N N . TRP B 1 299 ? 9.773 28.391 -13.609 1 96.12 299 TRP B N 1
ATOM 7876 C CA . TRP B 1 299 ? 8.398 28.297 -14.086 1 96.12 299 TRP B CA 1
ATOM 7877 C C . TRP B 1 299 ? 7.453 27.891 -12.961 1 96.12 299 TRP B C 1
ATOM 7879 O O . TRP B 1 299 ? 6.402 28.5 -12.773 1 96.12 299 TRP B O 1
ATOM 7889 N N . MET B 1 300 ? 7.754 26.891 -12.234 1 96.94 300 MET B N 1
ATOM 7890 C CA . MET B 1 300 ? 6.914 26.375 -11.156 1 96.94 300 MET B CA 1
ATOM 7891 C C . MET B 1 300 ? 6.727 27.422 -10.055 1 96.94 300 MET B C 1
ATOM 7893 O O . MET B 1 300 ? 5.609 27.625 -9.578 1 96.94 300 MET B O 1
ATOM 7897 N N . LEU B 1 301 ? 7.816 28.109 -9.68 1 97.69 301 LEU B N 1
ATOM 7898 C CA . LEU B 1 301 ? 7.777 29.078 -8.602 1 97.69 301 LEU B CA 1
ATOM 7899 C C . LEU B 1 301 ? 6.965 30.312 -9.008 1 97.69 301 LEU B C 1
ATOM 7901 O O . LEU B 1 301 ? 6.297 30.922 -8.172 1 97.69 301 LEU B O 1
ATOM 7905 N N . GLU B 1 302 ? 7.008 30.609 -10.273 1 95.31 302 GLU B N 1
ATOM 7906 C CA . GLU B 1 302 ? 6.199 31.719 -10.766 1 95.31 302 GLU B CA 1
ATOM 7907 C C . GLU B 1 302 ? 4.711 31.422 -10.625 1 95.31 302 GLU B C 1
ATOM 7909 O O . GLU B 1 302 ? 3.926 32.281 -10.258 1 95.31 302 GLU B O 1
ATOM 7914 N N . LYS B 1 303 ? 4.422 30.203 -10.945 1 93.94 303 LYS B N 1
ATOM 7915 C CA . LYS B 1 303 ? 3.025 29.797 -10.781 1 93.94 303 LYS B CA 1
ATOM 7916 C C . LYS B 1 303 ? 2.621 29.797 -9.312 1 93.94 303 LYS B C 1
ATOM 7918 O O . LYS B 1 303 ? 1.508 30.203 -8.969 1 93.94 303 LYS B O 1
ATOM 7923 N N . LEU B 1 304 ? 3.512 29.359 -8.445 1 96 304 LEU B N 1
ATOM 7924 C CA . LEU B 1 304 ? 3.252 29.391 -7.012 1 96 304 LEU B CA 1
ATOM 7925 C C . LEU B 1 304 ? 3.037 30.812 -6.523 1 96 304 LEU B C 1
ATOM 7927 O O . LEU B 1 304 ? 2.17 31.062 -5.684 1 96 304 LEU B O 1
ATOM 7931 N N . ARG B 1 305 ? 3.836 31.703 -7.051 1 94.75 305 ARG B N 1
ATOM 7932 C CA . ARG B 1 305 ? 3.762 33.125 -6.664 1 94.75 305 ARG B CA 1
ATOM 7933 C C . ARG B 1 305 ? 2.408 33.719 -7.035 1 94.75 305 ARG B C 1
ATOM 7935 O O . ARG B 1 305 ? 1.879 34.562 -6.309 1 94.75 305 ARG B O 1
ATOM 7942 N N . THR B 1 306 ? 1.824 33.219 -8.086 1 89.75 306 THR B N 1
ATOM 7943 C CA . THR B 1 306 ? 0.555 33.75 -8.562 1 89.75 306 THR B CA 1
ATOM 7944 C C . THR B 1 306 ? -0.577 33.406 -7.602 1 89.75 306 THR B C 1
ATOM 7946 O O . THR B 1 306 ? -1.64 34.031 -7.629 1 89.75 306 THR B O 1
ATOM 7949 N N . LEU B 1 307 ? -0.361 32.469 -6.801 1 90.06 307 LEU B N 1
ATOM 7950 C CA . LEU B 1 307 ? -1.4 32.062 -5.863 1 90.06 307 LEU B CA 1
ATOM 7951 C C . LEU B 1 307 ? -1.506 33.031 -4.703 1 90.06 307 LEU B C 1
ATOM 7953 O O . LEU B 1 307 ? -2.502 33.031 -3.975 1 90.06 307 LEU B O 1
ATOM 7957 N N . LEU B 1 308 ? -0.464 33.844 -4.535 1 90.31 308 LEU B N 1
ATOM 7958 C CA . LEU B 1 308 ? -0.436 34.812 -3.463 1 90.31 308 LEU B CA 1
ATOM 7959 C C . LEU B 1 308 ? -0.706 36.219 -4.008 1 90.31 308 LEU B C 1
ATOM 7961 O O . LEU B 1 308 ? -0.463 36.5 -5.184 1 90.31 308 LEU B O 1
ATOM 7965 N N . PRO B 1 309 ? -1.234 37.031 -3.113 1 82.44 309 PRO B N 1
ATOM 7966 C CA . PRO B 1 309 ? -1.38 38.438 -3.539 1 82.44 309 PRO B CA 1
ATOM 7967 C C . PRO B 1 309 ? -0.039 39.125 -3.816 1 82.44 309 PRO B C 1
ATOM 7969 O O . PRO B 1 309 ? 1.005 38.625 -3.373 1 82.44 309 PRO B O 1
ATOM 7972 N N . ASP B 1 310 ? -0.107 40.188 -4.477 1 81.19 310 ASP B N 1
ATOM 7973 C CA . ASP B 1 310 ? 1.109 40.906 -4.863 1 81.19 310 ASP B CA 1
ATOM 7974 C C . ASP B 1 310 ? 1.861 41.406 -3.633 1 81.19 310 ASP B C 1
ATOM 7976 O O . ASP B 1 310 ? 1.248 41.906 -2.686 1 81.19 310 ASP B O 1
ATOM 7980 N N . GLY B 1 311 ? 3.055 41.219 -3.637 1 81.5 311 GLY B N 1
ATOM 7981 C CA . GLY B 1 311 ? 3.904 41.75 -2.576 1 81.5 311 GLY B CA 1
ATOM 7982 C C . GLY B 1 311 ? 4.043 40.781 -1.405 1 81.5 311 GLY B C 1
ATOM 7983 O O . GLY B 1 311 ? 4.84 41.031 -0.493 1 81.5 311 GLY B O 1
ATOM 7984 N N . VAL B 1 312 ? 3.275 39.781 -1.447 1 88.56 312 VAL B N 1
ATOM 7985 C CA . VAL B 1 312 ? 3.326 38.812 -0.343 1 88.56 312 VAL B CA 1
ATOM 7986 C C . VAL B 1 312 ? 4.207 37.656 -0.725 1 88.56 312 VAL B C 1
ATOM 7988 O O . VAL B 1 312 ? 4.156 37.156 -1.859 1 88.56 312 VAL B O 1
ATOM 7991 N N . SER B 1 313 ? 5.109 37.312 0.148 1 93.31 313 SER B N 1
ATOM 7992 C CA . SER B 1 313 ? 5.992 36.188 -0.055 1 93.31 313 SER B CA 1
ATOM 7993 C C . SER B 1 313 ? 6.145 35.375 1.224 1 93.31 313 SER B C 1
ATOM 7995 O O . SER B 1 313 ? 5.941 35.875 2.324 1 93.31 313 SER B O 1
ATOM 7997 N N . PRO B 1 314 ? 6.43 34.125 1.004 1 95.25 314 PRO B N 1
ATOM 7998 C CA . PRO B 1 314 ? 6.738 33.344 2.201 1 95.25 314 PRO B CA 1
ATOM 7999 C C . PRO B 1 314 ? 7.988 33.844 2.926 1 95.25 314 PRO B C 1
ATOM 8001 O O . PRO B 1 314 ? 8.883 34.406 2.301 1 95.25 314 PRO B O 1
ATOM 8004 N N . ASN B 1 315 ? 8.023 33.562 4.199 1 93.62 315 ASN B N 1
ATOM 8005 C CA . ASN B 1 315 ? 9.203 33.938 4.969 1 93.62 315 ASN B CA 1
ATOM 8006 C C . ASN B 1 315 ? 10.391 33.062 4.648 1 93.62 315 ASN B C 1
ATOM 8008 O O . ASN B 1 315 ? 11.516 33.531 4.484 1 93.62 315 ASN B O 1
ATOM 8012 N N . VAL B 1 316 ? 9.977 31.797 4.609 1 96.06 316 VAL B N 1
ATOM 8013 C CA . VAL B 1 316 ? 11.062 30.828 4.461 1 96.06 316 VAL B CA 1
ATOM 8014 C C . VAL B 1 316 ? 10.648 29.75 3.469 1 96.06 316 VAL B C 1
ATOM 8016 O O . VAL B 1 316 ? 9.492 29.328 3.443 1 96.06 316 VAL B O 1
ATOM 8019 N N . ILE B 1 317 ? 11.586 29.312 2.662 1 96.69 317 ILE B N 1
ATOM 8020 C CA . ILE B 1 317 ? 11.445 28.172 1.765 1 96.69 317 ILE B CA 1
ATOM 8021 C C . ILE B 1 317 ? 12.523 27.125 2.074 1 96.69 317 ILE B C 1
ATOM 8023 O O . ILE B 1 317 ? 13.719 27.422 2 1 96.69 317 ILE B O 1
ATOM 8027 N N . VAL B 1 318 ? 12.094 25.984 2.439 1 96.31 318 VAL B N 1
ATOM 8028 C CA . VAL B 1 318 ? 13.023 24.922 2.824 1 96.31 318 VAL B CA 1
ATOM 8029 C C . VAL B 1 318 ? 13.188 23.938 1.673 1 96.31 318 VAL B C 1
ATOM 8031 O O . VAL B 1 318 ? 12.203 23.453 1.122 1 96.31 318 VAL B O 1
ATOM 8034 N N . THR B 1 319 ? 14.43 23.625 1.307 1 95.25 319 THR B N 1
ATOM 8035 C CA . THR B 1 319 ? 14.703 22.703 0.208 1 95.25 319 THR B CA 1
ATOM 8036 C C . THR B 1 319 ? 15.906 21.812 0.536 1 95.25 319 THR B C 1
ATOM 8038 O O . THR B 1 319 ? 16.609 22.047 1.521 1 95.25 319 THR B O 1
ATOM 8041 N N . ASP B 1 320 ? 16.078 20.797 -0.208 1 92.38 320 ASP B N 1
ATOM 8042 C CA . ASP B 1 320 ? 17.344 20.062 -0.209 1 92.38 320 ASP B CA 1
ATOM 8043 C C . ASP B 1 320 ? 18.391 20.797 -1.046 1 92.38 320 ASP B C 1
ATOM 8045 O O . ASP B 1 320 ? 18.109 21.859 -1.609 1 92.38 320 ASP B O 1
ATOM 8049 N N . ARG B 1 321 ? 19.562 20.297 -1.034 1 90.69 321 ARG B N 1
ATOM 8050 C CA . ARG B 1 321 ? 20.594 20.938 -1.833 1 90.69 321 ARG B CA 1
ATOM 8051 C C . ARG B 1 321 ? 20.422 20.625 -3.314 1 90.69 321 ARG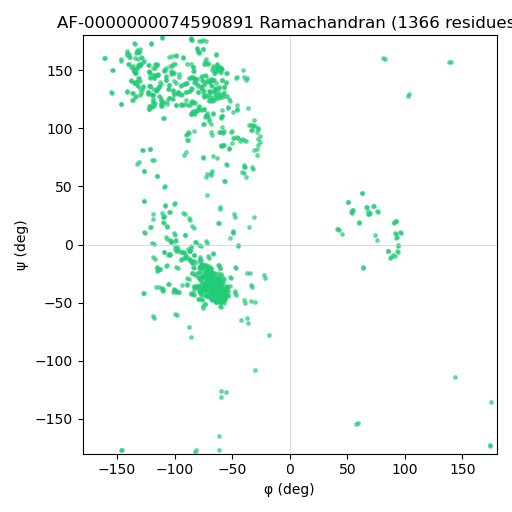 B C 1
ATOM 8053 O O . ARG B 1 321 ? 21.141 19.781 -3.871 1 90.69 321 ARG B O 1
ATOM 8060 N N . GLU B 1 322 ? 19.469 21.25 -3.869 1 89.5 322 GLU B N 1
ATOM 8061 C CA . GLU B 1 322 ? 19.25 21.219 -5.312 1 89.5 322 GLU B CA 1
ATOM 8062 C C . GLU B 1 322 ? 19.578 22.547 -5.957 1 89.5 322 GLU B C 1
ATOM 8064 O O . GLU B 1 322 ? 18.766 23.484 -5.922 1 89.5 322 GLU B O 1
ATOM 8069 N N . LEU B 1 323 ? 20.594 22.625 -6.676 1 90.12 323 LEU B N 1
ATOM 8070 C CA . LEU B 1 323 ? 21.156 23.875 -7.168 1 90.12 323 LEU B CA 1
ATOM 8071 C C . LEU B 1 323 ? 20.156 24.609 -8.062 1 90.12 323 LEU B C 1
ATOM 8073 O O . LEU B 1 323 ? 20.031 25.828 -7.977 1 90.12 323 LEU B O 1
ATOM 8077 N N . GLY B 1 324 ? 19.484 23.828 -8.922 1 92.25 324 GLY B N 1
ATOM 8078 C CA . GLY B 1 324 ? 18.484 24.469 -9.773 1 92.25 324 GLY B CA 1
ATOM 8079 C C . GLY B 1 324 ? 17.406 25.188 -8.992 1 92.25 324 GLY B C 1
ATOM 8080 O O . GLY B 1 324 ? 17.047 26.312 -9.328 1 92.25 324 GLY B O 1
ATOM 8081 N N . LEU B 1 325 ? 16.938 24.578 -8 1 95.25 325 LEU B N 1
ATOM 8082 C CA . LEU B 1 325 ? 15.875 25.156 -7.172 1 95.25 325 LEU B CA 1
ATOM 8083 C C . LEU B 1 325 ? 16.422 26.297 -6.316 1 95.25 325 LEU B C 1
ATOM 8085 O O . LEU B 1 325 ? 15.766 27.328 -6.176 1 95.25 325 LEU B O 1
ATOM 8089 N N . MET B 1 326 ? 17.625 26.156 -5.781 1 95 326 MET B N 1
ATOM 8090 C CA . MET B 1 326 ? 18.25 27.172 -4.945 1 95 326 MET B CA 1
ATOM 8091 C C . MET B 1 326 ? 18.469 28.469 -5.738 1 95 326 MET B C 1
ATOM 8093 O O . MET B 1 326 ? 18.312 29.562 -5.207 1 95 326 MET B O 1
ATOM 8097 N N . ASP B 1 327 ? 18.766 28.297 -6.996 1 94.81 327 ASP B N 1
ATOM 8098 C CA . ASP B 1 327 ? 19.031 29.453 -7.844 1 94.81 327 ASP B CA 1
ATOM 8099 C C . ASP B 1 327 ? 17.734 30.109 -8.297 1 94.81 327 ASP B C 1
ATOM 8101 O O . ASP B 1 327 ? 17.703 31.312 -8.586 1 94.81 327 ASP B O 1
ATOM 8105 N N . ALA B 1 328 ? 16.734 29.359 -8.375 1 97 328 ALA B N 1
ATOM 8106 C CA . ALA B 1 328 ? 15.445 29.844 -8.859 1 97 328 ALA B CA 1
ATOM 8107 C C . ALA B 1 328 ? 14.727 30.656 -7.781 1 97 328 ALA B C 1
ATOM 8109 O O . ALA B 1 328 ? 13.992 31.594 -8.086 1 97 328 ALA B O 1
ATOM 8110 N N . ILE B 1 329 ? 14.922 30.422 -6.512 1 97.19 329 ILE B N 1
ATOM 8111 C CA . ILE B 1 329 ? 14.164 30.984 -5.395 1 97.19 329 ILE B CA 1
ATOM 8112 C C . ILE B 1 329 ? 14.406 32.469 -5.309 1 97.19 329 ILE B C 1
ATOM 8114 O O . ILE B 1 329 ? 13.461 33.281 -5.273 1 97.19 329 ILE B O 1
ATOM 8118 N N . PRO B 1 330 ? 15.672 32.938 -5.379 1 95.56 330 PRO B N 1
ATOM 8119 C CA . PRO B 1 330 ? 15.891 34.375 -5.266 1 95.56 330 PRO B CA 1
ATOM 8120 C C . PRO B 1 330 ? 15.359 35.156 -6.473 1 95.56 330 PRO B C 1
ATOM 8122 O O . PRO B 1 330 ? 15.062 36.344 -6.363 1 95.56 330 PRO B O 1
ATOM 8125 N N . LEU B 1 331 ? 15.164 34.531 -7.566 1 95.81 331 LEU B N 1
ATOM 8126 C CA . LEU B 1 331 ? 14.672 35.188 -8.773 1 95.81 331 LEU B CA 1
ATOM 8127 C C . LEU B 1 331 ? 13.172 35.438 -8.664 1 95.81 331 LEU B C 1
ATOM 8129 O O . LEU B 1 331 ? 12.688 36.5 -9.125 1 95.81 331 LEU B O 1
ATOM 8133 N N . VAL B 1 332 ? 12.508 34.531 -8.07 1 96.12 332 VAL B N 1
ATOM 8134 C CA . VAL B 1 332 ? 11.055 34.656 -8.031 1 96.12 332 VAL B CA 1
ATOM 8135 C C . VAL B 1 332 ? 10.609 35.188 -6.68 1 96.12 332 VAL B C 1
ATOM 8137 O O . VAL B 1 332 ? 9.664 36 -6.605 1 96.12 332 VAL B O 1
ATOM 8140 N N . PHE B 1 333 ? 11.305 34.719 -5.605 1 96.62 333 PHE B N 1
ATOM 8141 C CA . PHE B 1 333 ? 11.023 35.188 -4.25 1 96.62 333 PHE B CA 1
ATOM 8142 C C . PHE B 1 333 ? 12.258 35.812 -3.617 1 96.62 333 PHE B C 1
ATOM 8144 O O . PHE B 1 333 ? 12.836 35.25 -2.682 1 96.62 333 PHE B O 1
ATOM 8151 N N . PRO B 1 334 ? 12.508 36.969 -3.895 1 94.12 334 PRO B N 1
ATOM 8152 C CA . PRO B 1 334 ? 13.734 37.594 -3.396 1 94.12 334 PRO B CA 1
ATOM 8153 C C . PRO B 1 334 ? 13.688 37.875 -1.898 1 94.12 334 PRO B C 1
ATOM 8155 O O . PRO B 1 334 ? 14.727 37.969 -1.244 1 94.12 334 PRO B O 1
ATOM 8158 N N . CYS B 1 335 ? 12.508 38 -1.371 1 92.75 335 CYS B N 1
ATOM 8159 C CA . CYS B 1 335 ? 12.367 38.375 0.033 1 92.75 335 CYS B CA 1
ATOM 8160 C C . CYS B 1 335 ? 12.297 37.156 0.922 1 92.75 335 CYS B C 1
ATOM 8162 O O . CYS B 1 335 ? 12.32 37.25 2.148 1 92.75 335 CYS B O 1
ATOM 8164 N N . SER B 1 336 ? 12.219 36.031 0.297 1 95.31 336 SER B N 1
ATOM 8165 C CA . SER B 1 336 ? 12.133 34.781 1.07 1 95.31 336 SER B CA 1
ATOM 8166 C C . SER B 1 336 ? 13.516 34.219 1.366 1 95.31 336 SER B C 1
ATOM 8168 O O . SER B 1 336 ? 14.406 34.281 0.517 1 95.31 336 SER B O 1
ATOM 8170 N N . ARG B 1 337 ? 13.672 33.75 2.525 1 95.06 337 ARG B N 1
ATOM 8171 C CA . ARG B 1 337 ? 14.93 33.094 2.887 1 95.06 337 ARG B CA 1
ATOM 8172 C C . ARG B 1 337 ? 14.898 31.625 2.523 1 95.06 337 ARG B C 1
ATOM 8174 O O . ARG B 1 337 ? 13.914 30.938 2.797 1 95.06 337 ARG B O 1
ATOM 8181 N N . ASN B 1 338 ? 15.938 31.203 1.896 1 95.88 338 ASN B N 1
ATOM 8182 C CA . ASN B 1 338 ? 16.062 29.781 1.55 1 95.88 338 ASN B CA 1
ATOM 8183 C C . ASN B 1 338 ? 16.859 29.016 2.6 1 95.88 338 ASN B C 1
ATOM 8185 O O . ASN B 1 338 ? 18 29.375 2.904 1 95.88 338 ASN B O 1
ATOM 8189 N N . LEU B 1 339 ? 16.234 28.016 3.191 1 95.94 339 LEU B N 1
ATOM 8190 C CA . LEU B 1 339 ? 16.906 27.156 4.156 1 95.94 339 LEU B CA 1
ATOM 8191 C C . LEU B 1 339 ? 17.141 25.766 3.572 1 95.94 339 LEU B C 1
ATOM 8193 O O . LEU B 1 339 ? 16.328 25.266 2.795 1 95.94 339 LEU B O 1
ATOM 8197 N N . LEU B 1 340 ? 18.219 25.172 4.047 1 94.69 340 LEU B N 1
ATOM 8198 C CA . LEU B 1 340 ? 18.516 23.812 3.611 1 94.69 340 LEU B CA 1
ATOM 8199 C C . LEU B 1 340 ? 18.141 22.797 4.684 1 94.69 340 LEU B C 1
ATOM 8201 O O . LEU B 1 340 ? 18.234 23.078 5.879 1 94.69 340 LEU B O 1
ATOM 8205 N N . CYS B 1 341 ? 17.734 21.656 4.215 1 92.44 341 CYS B N 1
ATOM 8206 C CA . CYS B 1 341 ? 17.344 20.578 5.129 1 92.44 341 CYS B CA 1
ATOM 8207 C C . CYS B 1 341 ? 18.547 20.078 5.914 1 92.44 341 CYS B C 1
ATOM 8209 O O . CYS B 1 341 ? 19.422 19.391 5.363 1 92.44 341 CYS B O 1
ATOM 8211 N N . VAL B 1 342 ? 18.578 20.297 7.137 1 88.69 342 VAL B N 1
ATOM 8212 C CA . VAL B 1 342 ? 19.703 19.953 8 1 88.69 342 VAL B CA 1
ATOM 8213 C C . VAL B 1 342 ? 19.828 18.438 8.094 1 88.69 342 VAL B C 1
ATOM 8215 O O . VAL B 1 342 ? 20.938 17.906 8.156 1 88.69 342 VAL B O 1
ATOM 8218 N N . TRP B 1 343 ? 18.75 17.828 8.047 1 85.44 343 TRP B N 1
ATOM 8219 C CA . TRP B 1 343 ? 18.781 16.375 8.148 1 85.44 343 TRP B CA 1
ATOM 8220 C C . TRP B 1 343 ? 19.516 15.758 6.973 1 85.44 343 TRP B C 1
ATOM 8222 O O . TRP B 1 343 ? 20.375 14.883 7.152 1 85.44 343 TRP B O 1
ATOM 8232 N N . HIS B 1 344 ? 19.188 16.141 5.82 1 85.56 344 HIS B N 1
ATOM 8233 C CA . HIS B 1 344 ? 19.844 15.609 4.633 1 85.56 344 HIS B CA 1
ATOM 8234 C C . HIS B 1 344 ? 21.328 15.961 4.613 1 85.56 344 HIS B C 1
ATOM 8236 O O . HIS B 1 344 ? 22.156 15.164 4.156 1 85.56 344 HIS B O 1
ATOM 8242 N N . VAL B 1 345 ? 21.625 17.078 5.094 1 88.25 345 VAL B N 1
ATOM 8243 C CA . VAL B 1 345 ? 23.016 17.5 5.16 1 88.25 345 VAL B CA 1
ATOM 8244 C C . VAL B 1 345 ? 23.781 16.625 6.16 1 88.25 345 VAL B C 1
ATOM 8246 O O . VAL B 1 345 ? 24.875 16.156 5.875 1 88.25 345 VAL B O 1
ATOM 8249 N N . ASN B 1 346 ? 23.156 16.453 7.324 1 85.69 346 ASN B N 1
ATOM 8250 C CA . ASN B 1 346 ? 23.75 15.586 8.336 1 85.69 346 ASN B CA 1
ATOM 8251 C C . ASN B 1 346 ? 24 14.18 7.797 1 85.69 346 ASN B C 1
ATOM 8253 O O . ASN B 1 346 ? 25.031 13.578 8.07 1 85.69 346 ASN B O 1
ATOM 8257 N N . ARG B 1 347 ? 23.062 13.719 7.098 1 83.75 347 ARG B N 1
ATOM 8258 C CA . ARG B 1 347 ? 23.188 12.383 6.531 1 83.75 347 ARG B CA 1
ATOM 8259 C C . ARG B 1 347 ? 24.312 12.32 5.512 1 83.75 347 ARG B C 1
ATOM 8261 O O . ARG B 1 347 ? 25.016 11.305 5.418 1 83.75 347 ARG B O 1
ATOM 8268 N N . ALA B 1 348 ? 24.422 13.328 4.742 1 85.25 348 ALA B N 1
ATOM 8269 C CA . ALA B 1 348 ? 25.484 13.391 3.744 1 85.25 348 ALA B CA 1
ATOM 8270 C C . ALA B 1 348 ? 26.859 13.422 4.41 1 85.25 348 ALA B C 1
ATOM 8272 O O . ALA B 1 348 ? 27.781 12.75 3.955 1 85.25 348 ALA B O 1
ATOM 8273 N N . VAL B 1 349 ? 26.922 14.172 5.457 1 86.75 349 VAL B N 1
ATOM 8274 C CA . VAL B 1 349 ? 28.172 14.289 6.188 1 86.75 349 VAL B CA 1
ATOM 8275 C C . VAL B 1 349 ? 28.5 12.969 6.875 1 86.75 349 VAL B C 1
ATOM 8277 O O . VAL B 1 349 ? 29.656 12.516 6.852 1 86.75 349 VAL B O 1
ATOM 8280 N N . GLU B 1 350 ? 27.516 12.414 7.488 1 85.25 350 GLU B N 1
ATOM 8281 C CA . GLU B 1 350 ? 27.703 11.125 8.141 1 85.25 350 GLU B CA 1
ATOM 8282 C C . GLU B 1 350 ? 28.188 10.07 7.148 1 85.25 350 GLU B C 1
ATOM 8284 O O . GLU B 1 350 ? 29.094 9.289 7.461 1 85.25 350 GLU B O 1
ATOM 8289 N N . LYS B 1 351 ? 27.578 10.031 6.066 1 81.62 351 LYS B N 1
ATOM 8290 C CA . LYS B 1 351 ? 27.969 9.078 5.031 1 81.62 351 LYS B CA 1
ATOM 8291 C C . LYS B 1 351 ? 29.422 9.305 4.609 1 81.62 351 LYS B C 1
ATOM 8293 O O . LYS B 1 351 ? 30.156 8.344 4.398 1 81.62 351 LYS B O 1
ATOM 8298 N N . ARG B 1 352 ? 29.766 10.516 4.492 1 82.81 352 ARG B N 1
ATOM 8299 C CA . ARG B 1 352 ? 31.141 10.852 4.098 1 82.81 352 ARG B CA 1
ATOM 8300 C C . ARG B 1 352 ? 32.125 10.391 5.152 1 82.81 352 ARG B C 1
ATOM 8302 O O . ARG B 1 352 ? 33.219 9.891 4.812 1 82.81 352 ARG B O 1
ATOM 8309 N N . VAL B 1 353 ? 31.781 10.562 6.379 1 83.19 353 VAL B N 1
ATOM 8310 C CA . VAL B 1 353 ? 32.656 10.141 7.473 1 83.19 353 VAL B CA 1
ATOM 8311 C C . VAL B 1 353 ? 32.75 8.617 7.492 1 83.19 353 VAL B C 1
ATOM 8313 O O . VAL B 1 353 ? 33.844 8.062 7.668 1 83.19 353 VAL B O 1
ATOM 8316 N N . ASN B 1 354 ? 31.641 8.008 7.406 1 78.38 354 ASN B N 1
ATOM 8317 C CA . ASN B 1 354 ? 31.625 6.551 7.363 1 78.38 354 ASN B CA 1
ATOM 8318 C C . ASN B 1 354 ? 32.531 6.02 6.242 1 78.38 354 ASN B C 1
ATOM 8320 O O . ASN B 1 354 ? 33.25 5.055 6.438 1 78.38 354 ASN B O 1
ATOM 8324 N N . ASP B 1 355 ? 32.375 6.668 5.18 1 74.81 355 ASP B N 1
ATOM 8325 C CA . ASP B 1 355 ? 33.188 6.262 4.02 1 74.81 355 ASP B CA 1
ATOM 8326 C C . ASP B 1 355 ? 34.656 6.477 4.266 1 74.81 355 ASP B C 1
ATOM 8328 O O . ASP B 1 355 ? 35.5 5.656 3.865 1 74.81 355 ASP B O 1
ATOM 8332 N N . THR B 1 356 ? 34.969 7.539 4.91 1 74.69 356 THR B N 1
ATOM 8333 C CA . THR B 1 356 ? 36.375 7.855 5.227 1 74.69 356 THR B CA 1
ATOM 8334 C C . THR B 1 356 ? 36.938 6.855 6.23 1 74.69 356 THR B C 1
ATOM 8336 O O . THR B 1 356 ? 38.062 6.414 6.094 1 74.69 356 THR B O 1
ATOM 8339 N N . CYS B 1 357 ? 36.125 6.516 7.164 1 72.56 357 CYS B N 1
ATOM 8340 C CA . CYS B 1 357 ? 36.562 5.555 8.172 1 72.56 357 CYS B CA 1
ATOM 8341 C C . CYS B 1 357 ? 36.719 4.168 7.57 1 72.56 357 CYS B C 1
ATOM 8343 O O . CYS B 1 357 ? 37.656 3.443 7.918 1 72.56 357 CYS B O 1
ATOM 8345 N N . LYS B 1 358 ? 35.812 3.867 6.883 1 69.75 358 LYS B N 1
ATOM 8346 C CA . LYS B 1 358 ? 35.906 2.578 6.203 1 69.75 358 LYS B CA 1
ATOM 8347 C C . LYS B 1 358 ? 37.156 2.473 5.375 1 69.75 358 LYS B C 1
ATOM 8349 O O . LYS B 1 358 ? 37.844 1.435 5.379 1 69.75 358 LYS B O 1
ATOM 8354 N N . ASN B 1 359 ? 37.469 3.543 4.785 1 64.25 359 ASN B N 1
ATOM 8355 C CA . ASN B 1 359 ? 38.688 3.59 3.955 1 64.25 359 ASN B CA 1
ATOM 8356 C C . ASN B 1 359 ? 39.938 3.488 4.797 1 64.25 359 ASN B C 1
ATOM 8358 O O . ASN B 1 359 ? 40.906 2.824 4.402 1 64.25 359 ASN B O 1
ATOM 8362 N N . LEU B 1 360 ? 39.938 4.113 5.859 1 63.94 360 LEU B N 1
ATOM 8363 C CA . LEU B 1 360 ? 41.094 4.086 6.762 1 63.94 360 LEU B CA 1
ATOM 8364 C C . LEU B 1 360 ? 41.281 2.697 7.359 1 63.94 360 LEU B C 1
ATOM 8366 O O . LEU B 1 360 ? 42.406 2.227 7.508 1 63.94 360 LEU B O 1
ATOM 8370 N N . ARG B 1 361 ? 40.188 2.09 7.754 1 63.25 361 ARG B N 1
ATOM 8371 C CA . ARG B 1 361 ? 40.25 0.744 8.312 1 63.25 361 ARG B CA 1
ATOM 8372 C C . ARG B 1 361 ? 40.812 -0.25 7.305 1 63.25 361 ARG B C 1
ATOM 8374 O O . ARG B 1 361 ? 41.594 -1.126 7.66 1 63.25 361 ARG B O 1
ATOM 8381 N N . ARG B 1 362 ? 40.25 -0.217 6.285 1 54.94 362 ARG B N 1
ATOM 8382 C CA . ARG B 1 362 ? 40.688 -1.138 5.238 1 54.94 362 ARG B CA 1
ATOM 8383 C C . ARG B 1 362 ? 42.188 -0.984 4.953 1 54.94 362 ARG B C 1
ATOM 8385 O O . ARG B 1 362 ? 42.875 -1.967 4.672 1 54.94 362 ARG B O 1
ATOM 8392 N N . ARG B 1 363 ? 42.656 0.232 5.02 1 55.97 363 ARG B N 1
ATOM 8393 C CA . ARG B 1 363 ? 44.062 0.491 4.812 1 55.97 363 ARG B CA 1
ATOM 8394 C C . ARG B 1 363 ? 44.906 -0.085 5.953 1 55.97 363 ARG B C 1
ATOM 8396 O O . ARG B 1 363 ? 46 -0.592 5.73 1 55.97 363 ARG B O 1
ATOM 8403 N N . ASN B 1 364 ? 44.25 0.175 7.023 1 55.06 364 ASN B N 1
ATOM 8404 C CA . ASN B 1 364 ? 45.031 -0.244 8.188 1 55.06 364 ASN B CA 1
ATOM 8405 C C . ASN B 1 364 ? 44.781 -1.705 8.539 1 55.06 364 ASN B C 1
ATOM 8407 O O . ASN B 1 364 ? 45.312 -2.215 9.523 1 55.06 364 ASN B O 1
ATOM 8411 N N . THR B 1 365 ? 44.312 -2.576 7.559 1 48.59 365 THR B N 1
ATOM 8412 C CA . THR B 1 365 ? 44.062 -4.008 7.734 1 48.59 365 THR B CA 1
ATOM 8413 C C . THR B 1 365 ? 43.375 -4.281 9.055 1 48.59 365 THR B C 1
ATOM 8415 O O . THR B 1 365 ? 43.562 -5.344 9.656 1 48.59 365 THR B O 1
ATOM 8418 N N . SER B 1 366 ? 42.906 -3.357 9.68 1 44.28 366 SER B N 1
ATOM 8419 C CA . SER B 1 366 ? 42.344 -3.613 11 1 44.28 366 SER B CA 1
ATOM 8420 C C . SER B 1 366 ? 40.938 -4.219 10.906 1 44.28 366 SER B C 1
ATOM 8422 O O . SER B 1 366 ? 40.188 -3.932 9.969 1 44.28 366 SER B O 1
ATOM 8424 N N . SER B 1 367 ? 40.719 -5.422 11.344 1 45.25 367 SER B N 1
ATOM 8425 C CA . SER B 1 367 ? 39.562 -6.293 11.445 1 45.25 367 SER B CA 1
ATOM 8426 C C . SER B 1 367 ? 38.375 -5.566 12.094 1 45.25 367 SER B C 1
ATOM 8428 O O . SER B 1 367 ? 37.406 -6.203 12.523 1 45.25 367 SER B O 1
ATOM 8430 N N . SER B 1 368 ? 38.438 -4.391 12.258 1 47.44 368 SER B N 1
ATOM 8431 C CA . SER B 1 368 ? 37.375 -3.84 13.086 1 47.44 368 SER B CA 1
ATOM 8432 C C . SER B 1 368 ? 36.031 -3.912 12.391 1 47.44 368 SER B C 1
ATOM 8434 O O . SER B 1 368 ? 35.969 -3.938 11.156 1 47.44 368 SER B O 1
ATOM 8436 N N . ARG B 1 369 ? 35 -4.188 13.18 1 50.88 369 ARG B N 1
ATOM 8437 C CA . ARG B 1 369 ? 33.656 -4.508 12.75 1 50.88 369 ARG B CA 1
ATOM 8438 C C . ARG B 1 369 ? 33.031 -3.336 11.992 1 50.88 369 ARG B C 1
ATOM 8440 O O . ARG B 1 369 ? 33.156 -2.184 12.414 1 50.88 369 ARG B O 1
ATOM 8447 N N . PRO B 1 370 ? 32.531 -3.516 10.781 1 54.94 370 PRO B N 1
ATOM 8448 C CA . PRO B 1 370 ? 31.766 -2.521 10.016 1 54.94 370 PRO B CA 1
ATOM 8449 C C . PRO B 1 370 ? 30.891 -1.646 10.906 1 54.94 370 PRO B C 1
ATOM 8451 O O . PRO B 1 370 ? 30.688 -0.465 10.609 1 54.94 370 PRO B O 1
ATOM 8454 N N . GLN B 1 371 ? 30.547 -2.092 12 1 56.38 371 GLN B N 1
ATOM 8455 C CA . GLN B 1 371 ? 29.703 -1.327 12.922 1 56.38 371 GLN B CA 1
ATOM 8456 C C . GLN B 1 371 ? 30.5 -0.183 13.555 1 56.38 371 GLN B C 1
ATOM 8458 O O . GLN B 1 371 ? 29.938 0.871 13.859 1 56.38 371 GLN B O 1
ATOM 8463 N N . ALA B 1 372 ? 31.75 -0.337 13.602 1 59.69 372 ALA B N 1
ATOM 8464 C CA . ALA B 1 372 ? 32.594 0.687 14.211 1 59.69 372 ALA B CA 1
ATOM 8465 C C . ALA B 1 372 ? 32.656 1.938 13.336 1 59.69 372 ALA B C 1
ATOM 8467 O O . ALA B 1 372 ? 32.719 3.059 13.852 1 59.69 372 ALA B O 1
ATOM 8468 N N . ASP B 1 373 ? 32.688 1.763 12.141 1 62.78 373 ASP B N 1
ATOM 8469 C CA . ASP B 1 373 ? 32.688 2.891 11.219 1 62.78 373 ASP B CA 1
ATOM 8470 C C . ASP B 1 373 ? 31.391 3.697 11.32 1 62.78 373 ASP B C 1
ATOM 8472 O O . ASP B 1 373 ? 31.422 4.93 11.328 1 62.78 373 ASP B O 1
ATOM 8476 N N . VAL B 1 374 ? 30.328 2.971 11.461 1 62.66 374 VAL B N 1
ATOM 8477 C CA . VAL B 1 374 ? 29.016 3.615 11.586 1 62.66 374 VAL B CA 1
ATOM 8478 C C . VAL B 1 374 ? 28.953 4.387 12.906 1 62.66 374 VAL B C 1
ATOM 8480 O O . VAL B 1 374 ? 28.422 5.496 12.953 1 62.66 374 VAL B O 1
ATOM 8483 N N . ASP B 1 375 ? 29.594 3.822 13.836 1 66.19 375 ASP B N 1
ATOM 8484 C CA . ASP B 1 375 ? 29.594 4.469 15.141 1 66.19 375 ASP B CA 1
ATOM 8485 C C . ASP B 1 375 ? 30.453 5.734 15.117 1 66.19 375 ASP B C 1
ATOM 8487 O O . ASP B 1 375 ? 30.109 6.73 15.766 1 66.19 375 ASP B O 1
ATOM 8491 N N . MET B 1 376 ? 31.422 5.652 14.32 1 71.75 376 MET B N 1
ATOM 8492 C CA . MET B 1 376 ? 32.281 6.82 14.219 1 71.75 376 MET B CA 1
ATOM 8493 C C . MET B 1 376 ? 31.609 7.945 13.453 1 71.75 376 MET B C 1
ATOM 8495 O O . MET B 1 376 ? 31.766 9.117 13.789 1 71.75 376 MET B O 1
ATOM 8499 N N . GLY B 1 377 ? 30.938 7.555 12.438 1 70.38 377 GLY B N 1
ATOM 8500 C CA . GLY B 1 377 ? 30.172 8.547 11.711 1 70.38 377 GLY B CA 1
ATOM 8501 C C . GLY B 1 377 ? 29.109 9.234 12.555 1 70.38 377 GLY B C 1
ATOM 8502 O O . GLY B 1 377 ? 28.984 10.453 12.523 1 70.38 377 GLY B O 1
ATOM 8503 N N . LYS B 1 378 ? 28.516 8.438 13.328 1 70.75 378 LYS B N 1
ATOM 8504 C CA . LYS B 1 378 ? 27.5 8.961 14.234 1 70.75 378 LYS B CA 1
ATOM 8505 C C . LYS B 1 378 ? 28.141 9.859 15.305 1 70.75 378 LYS B C 1
ATOM 8507 O O . LYS B 1 378 ? 27.578 10.906 15.648 1 70.75 378 LYS B O 1
ATOM 8512 N N . PHE B 1 379 ? 29.25 9.414 15.758 1 69.06 379 PHE B N 1
ATOM 8513 C CA . PHE B 1 379 ? 29.969 10.195 16.766 1 69.06 379 PHE B CA 1
ATOM 8514 C C . PHE B 1 379 ? 30.391 11.547 16.203 1 69.06 379 PHE B C 1
ATOM 8516 O O . PHE B 1 379 ? 30.203 12.578 16.844 1 69.06 379 PHE B O 1
ATOM 8523 N N . PHE B 1 380 ? 30.875 11.516 15.094 1 76.69 380 PHE B N 1
ATOM 8524 C CA . PHE B 1 380 ? 31.328 12.742 14.453 1 76.69 380 PHE B CA 1
ATOM 8525 C C . PHE B 1 380 ? 30.156 13.703 14.266 1 76.69 380 PHE B C 1
ATOM 8527 O O . PHE B 1 380 ? 30.281 14.898 14.562 1 76.69 380 PHE B O 1
ATOM 8534 N N . THR B 1 381 ? 29.109 13.195 13.75 1 75.88 381 THR B N 1
ATOM 8535 C CA . THR B 1 381 ? 27.969 14.039 13.422 1 75.88 381 THR B CA 1
ATOM 8536 C C . THR B 1 381 ? 27.312 14.578 14.688 1 75.88 381 THR B C 1
ATOM 8538 O O . THR B 1 381 ? 26.828 15.719 14.711 1 75.88 381 THR B O 1
ATOM 8541 N N . THR B 1 382 ? 27.312 13.82 15.703 1 72.44 382 THR B N 1
ATOM 8542 C CA . THR B 1 382 ? 26.609 14.203 16.922 1 72.44 382 THR B CA 1
ATOM 8543 C C . THR B 1 382 ? 27.5 15.055 17.812 1 72.44 382 THR B C 1
ATOM 8545 O O . THR B 1 382 ? 27.016 15.734 18.719 1 72.44 382 THR B O 1
ATOM 8548 N N . THR B 1 383 ? 28.781 15.102 17.547 1 74.12 383 THR B N 1
ATOM 8549 C CA . THR B 1 383 ? 29.672 15.844 18.422 1 74.12 383 THR B CA 1
ATOM 8550 C C . THR B 1 383 ? 30.359 16.984 17.672 1 74.12 383 THR B C 1
ATOM 8552 O O . THR B 1 383 ? 30.062 18.156 17.922 1 74.12 383 THR B O 1
ATOM 8555 N N . CYS B 1 384 ? 31.125 16.641 16.672 1 79.94 384 CYS B N 1
ATOM 8556 C CA . CYS B 1 384 ? 31.906 17.656 15.984 1 79.94 384 CYS B CA 1
ATOM 8557 C C . CYS B 1 384 ? 31.031 18.5 15.062 1 79.94 384 CYS B C 1
ATOM 8559 O O . CYS B 1 384 ? 30.984 19.719 15.188 1 79.94 384 CYS B O 1
ATOM 8561 N N . TRP B 1 385 ? 30.359 17.812 14.227 1 86.38 385 TRP B N 1
ATOM 8562 C CA . TRP B 1 385 ? 29.531 18.484 13.234 1 86.38 385 TRP B CA 1
ATOM 8563 C C . TRP B 1 385 ? 28.359 19.203 13.906 1 86.38 385 TRP B C 1
ATOM 8565 O O . TRP B 1 385 ? 27.969 20.297 13.477 1 86.38 385 TRP B O 1
ATOM 8575 N N . TYR B 1 386 ? 27.891 18.719 14.922 1 83.25 386 TYR B N 1
ATOM 8576 C CA . TYR B 1 386 ? 26.781 19.297 15.672 1 83.25 386 TYR B CA 1
ATOM 8577 C C . TYR B 1 386 ? 27.141 20.688 16.188 1 83.25 386 TYR B C 1
ATOM 8579 O O . TYR B 1 386 ? 26.344 21.625 16.078 1 83.25 386 TYR B O 1
ATOM 8587 N N . TYR B 1 387 ? 28.344 20.812 16.672 1 82.81 387 TYR B N 1
ATOM 8588 C CA . TYR B 1 387 ? 28.766 22.094 17.25 1 82.81 387 TYR B CA 1
ATOM 8589 C C . TYR B 1 387 ? 28.938 23.156 16.172 1 82.81 387 TYR B C 1
ATOM 8591 O O . TYR B 1 387 ? 28.75 24.344 16.438 1 82.81 387 TYR B O 1
ATOM 8599 N N . VAL B 1 388 ? 29.141 22.656 15.047 1 87.44 388 VAL B N 1
ATOM 8600 C CA . VAL B 1 388 ? 29.281 23.594 13.938 1 87.44 388 VAL B CA 1
ATOM 8601 C C . VAL B 1 388 ? 27.906 24.078 13.5 1 87.44 388 VAL B C 1
ATOM 8603 O O . VAL B 1 388 ? 27.672 25.281 13.383 1 87.44 388 VAL B O 1
ATOM 8606 N N . VAL B 1 389 ? 27.016 23.203 13.336 1 87.69 389 VAL B N 1
ATOM 8607 C CA . VAL B 1 389 ? 25.688 23.516 12.812 1 87.69 389 VAL B CA 1
ATOM 8608 C C . VAL B 1 389 ? 24.891 24.297 13.859 1 87.69 389 VAL B C 1
ATOM 8610 O O . VAL B 1 389 ? 24.141 25.219 13.508 1 87.69 389 VAL B O 1
ATOM 8613 N N . TYR B 1 390 ? 25.125 24.031 15.102 1 83.12 390 TYR B N 1
ATOM 8614 C CA . TYR B 1 390 ? 24.266 24.594 16.141 1 83.12 390 TYR B CA 1
ATOM 8615 C C . TYR B 1 390 ? 24.969 25.703 16.891 1 83.12 390 TYR B C 1
ATOM 8617 O O . TYR B 1 390 ? 24.531 26.125 17.969 1 83.12 390 TYR B O 1
ATOM 8625 N N . ALA B 1 391 ? 26.109 26.203 16.266 1 84.5 391 ALA B N 1
ATOM 8626 C CA . ALA B 1 391 ? 26.781 27.359 16.844 1 84.5 391 ALA B CA 1
ATOM 8627 C C . ALA B 1 391 ? 25.891 28.594 16.797 1 84.5 391 ALA B C 1
ATOM 8629 O O . ALA B 1 391 ? 25.203 28.828 15.805 1 84.5 391 ALA B O 1
ATOM 8630 N N . SER B 1 392 ? 25.75 29.375 17.922 1 82 392 SER B N 1
ATOM 8631 C CA . SER B 1 392 ? 24.875 30.547 18 1 82 392 SER B CA 1
ATOM 8632 C C . SER B 1 392 ? 25.641 31.844 17.766 1 82 392 SER B C 1
ATOM 8634 O O . SER B 1 392 ? 25.047 32.875 17.5 1 82 392 SER B O 1
ATOM 8636 N N . THR B 1 393 ? 26.984 31.75 17.953 1 84.94 393 THR B N 1
ATOM 8637 C CA . THR B 1 393 ? 27.828 32.938 17.781 1 84.94 393 THR B CA 1
ATOM 8638 C C . THR B 1 393 ? 29 32.625 16.859 1 84.94 393 THR B C 1
ATOM 8640 O O . THR B 1 393 ? 29.344 31.453 16.656 1 84.94 393 THR B O 1
ATOM 8643 N N . ASP B 1 394 ? 29.547 33.656 16.359 1 87.19 394 ASP B N 1
ATOM 8644 C CA . ASP B 1 394 ? 30.688 33.531 15.453 1 87.19 394 ASP B CA 1
ATOM 8645 C C . ASP B 1 394 ? 31.891 32.906 16.188 1 87.19 394 ASP B C 1
ATOM 8647 O O . ASP B 1 394 ? 32.656 32.156 15.594 1 87.19 394 ASP B O 1
ATOM 8651 N N . ASP B 1 395 ? 32 33.281 17.406 1 86.62 395 ASP B N 1
ATOM 8652 C CA . ASP B 1 395 ? 33.094 32.75 18.203 1 86.62 395 ASP B CA 1
ATOM 8653 C C . ASP B 1 395 ? 32.969 31.234 18.406 1 86.62 395 ASP B C 1
ATOM 8655 O O . ASP B 1 395 ? 33.969 30.5 18.297 1 86.62 395 ASP B O 1
ATOM 8659 N N . GLN B 1 396 ? 31.797 30.875 18.656 1 85.19 396 GLN B N 1
ATOM 8660 C CA . GLN B 1 396 ? 31.547 29.453 18.844 1 85.19 396 GLN B CA 1
ATOM 8661 C C . GLN B 1 396 ? 31.812 28.672 17.547 1 85.19 396 GLN B C 1
ATOM 8663 O O . GLN B 1 396 ? 32.312 27.547 17.594 1 85.19 396 GLN B O 1
ATOM 8668 N N . LEU B 1 397 ? 31.453 29.312 16.469 1 89.31 397 LEU B N 1
ATOM 8669 C CA . LEU B 1 397 ? 31.656 28.672 15.18 1 89.31 397 LEU B CA 1
ATOM 8670 C C . LEU B 1 397 ? 33.156 28.5 14.883 1 89.31 397 LEU B C 1
ATOM 8672 O O . LEU B 1 397 ? 33.562 27.422 14.453 1 89.31 397 LEU B O 1
ATOM 8676 N N . THR B 1 398 ? 33.875 29.484 15.203 1 89.69 398 THR B N 1
ATOM 8677 C CA . THR B 1 398 ? 35.312 29.438 14.953 1 89.69 398 THR B CA 1
ATOM 8678 C C . THR B 1 398 ? 35.969 28.391 15.844 1 89.69 398 THR B C 1
ATOM 8680 O O . THR B 1 398 ? 36.875 27.656 15.398 1 89.69 398 THR B O 1
ATOM 8683 N N . GLU B 1 399 ? 35.5 28.328 17.031 1 86.62 399 GLU B N 1
ATOM 8684 C CA . GLU B 1 399 ? 36.062 27.359 17.969 1 86.62 399 GLU B CA 1
ATOM 8685 C C . GLU B 1 399 ? 35.719 25.922 17.547 1 86.62 399 GLU B C 1
ATOM 8687 O O . GLU B 1 399 ? 36.562 25.031 17.656 1 86.62 399 GLU B O 1
ATOM 8692 N N . ALA B 1 400 ? 34.5 25.844 17.141 1 88.19 400 ALA B N 1
ATOM 8693 C CA . ALA B 1 400 ? 34.062 24.516 16.719 1 88.19 400 ALA B CA 1
ATOM 8694 C C . ALA B 1 400 ? 34.844 24.031 15.5 1 88.19 400 ALA B C 1
ATOM 8696 O O . ALA B 1 400 ? 35.25 22.875 15.422 1 88.19 400 ALA B O 1
ATOM 8697 N N . LEU B 1 401 ? 35.062 24.891 14.594 1 89.81 401 LEU B N 1
ATOM 8698 C CA . LEU B 1 401 ? 35.812 24.547 13.375 1 89.81 401 LEU B CA 1
ATOM 8699 C C . LEU B 1 401 ? 37.25 24.234 13.68 1 89.81 401 LEU B C 1
ATOM 8701 O O . LEU B 1 401 ? 37.844 23.328 13.094 1 89.81 401 LEU B O 1
ATOM 8705 N N . ALA B 1 402 ? 37.844 24.953 14.617 1 87.81 402 ALA B N 1
ATOM 8706 C CA . ALA B 1 402 ? 39.25 24.734 15.008 1 87.81 402 ALA B CA 1
ATOM 8707 C C . ALA B 1 402 ? 39.406 23.375 15.672 1 87.81 402 ALA B C 1
ATOM 8709 O O . ALA B 1 402 ? 40.375 22.656 15.391 1 87.81 402 ALA B O 1
ATOM 8710 N N . SER B 1 403 ? 38.5 23.125 16.516 1 84.75 403 SER B N 1
ATOM 8711 C CA . SER B 1 403 ? 38.531 21.844 17.203 1 84.75 403 SER B CA 1
ATOM 8712 C C . SER B 1 403 ? 38.375 20.688 16.234 1 84.75 403 SER B C 1
ATOM 8714 O O . SER B 1 403 ? 39.031 19.641 16.375 1 84.75 403 SER B O 1
ATOM 8716 N N . MET B 1 404 ? 37.5 20.859 15.25 1 87.12 404 MET B N 1
ATOM 8717 C CA . MET B 1 404 ? 37.281 19.828 14.25 1 87.12 404 MET B CA 1
ATOM 8718 C C . MET B 1 404 ? 38.469 19.656 13.336 1 87.12 404 MET B C 1
ATOM 8720 O O . MET B 1 404 ? 38.812 18.547 12.938 1 87.12 404 MET B O 1
ATOM 8724 N N . ASN B 1 405 ? 39.094 20.781 13.094 1 88.06 405 ASN B N 1
ATOM 8725 C CA . ASN B 1 405 ? 40.25 20.75 12.227 1 88.06 405 ASN B CA 1
ATOM 8726 C C . ASN B 1 405 ? 41.438 20 12.867 1 88.06 405 ASN B C 1
ATOM 8728 O O . ASN B 1 405 ? 42.25 19.391 12.172 1 88.06 405 ASN B O 1
ATOM 8732 N N . GLU B 1 406 ? 41.5 20.031 14.102 1 82.5 406 GLU B N 1
ATOM 8733 C CA . GLU B 1 406 ? 42.562 19.359 14.828 1 82.5 406 GLU B CA 1
ATOM 8734 C C . GLU B 1 406 ? 42.438 17.844 14.719 1 82.5 406 GLU B C 1
ATOM 8736 O O . GLU B 1 406 ? 43.438 17.141 14.562 1 82.5 406 GLU B O 1
ATOM 8741 N N . LYS B 1 407 ? 41.281 17.406 14.664 1 77.5 407 LYS B N 1
ATOM 8742 C CA . LYS B 1 407 ? 41.062 15.961 14.734 1 77.5 407 LYS B CA 1
ATOM 8743 C C . LYS B 1 407 ? 40.719 15.383 13.359 1 77.5 407 LYS B C 1
ATOM 8745 O O . LYS B 1 407 ? 41.062 14.234 13.07 1 77.5 407 LYS B O 1
ATOM 8750 N N . TRP B 1 408 ? 40 16.281 12.633 1 84.31 408 TRP B N 1
ATOM 8751 C CA . TRP B 1 408 ? 39.5 15.781 11.352 1 84.31 408 TRP B CA 1
ATOM 8752 C C . TRP B 1 408 ? 39.781 16.781 10.234 1 84.31 408 TRP B C 1
ATOM 8754 O O . TRP B 1 408 ? 38.844 17.297 9.609 1 84.31 408 TRP B O 1
ATOM 8764 N N . PRO B 1 409 ? 40.938 16.984 9.844 1 83.31 409 PRO B N 1
ATOM 8765 C CA . PRO B 1 409 ? 41.25 18.047 8.883 1 83.31 409 PRO B CA 1
ATOM 8766 C C . PRO B 1 409 ? 40.625 17.781 7.504 1 83.31 409 PRO B C 1
ATOM 8768 O O . PRO B 1 409 ? 40.188 18.719 6.836 1 83.31 409 PRO B O 1
ATOM 8771 N N . SER B 1 410 ? 40.656 16.547 7.059 1 80.75 410 SER B N 1
ATOM 8772 C CA . SER B 1 410 ? 40.125 16.219 5.746 1 80.75 410 SER B CA 1
ATOM 8773 C C . SER B 1 410 ? 38.625 16.484 5.699 1 80.75 410 SER B C 1
ATOM 8775 O O . SER B 1 410 ? 38.094 16.891 4.664 1 80.75 410 SER B O 1
ATOM 8777 N N . MET B 1 411 ? 38.031 16.266 6.766 1 86 411 MET B N 1
ATOM 8778 C CA . MET B 1 411 ? 36.594 16.484 6.828 1 86 411 MET B CA 1
ATOM 8779 C C . MET B 1 411 ? 36.25 17.984 6.82 1 86 411 MET B C 1
ATOM 8781 O O . MET B 1 411 ? 35.219 18.391 6.293 1 86 411 MET B O 1
ATOM 8785 N N . VAL B 1 412 ? 37.125 18.703 7.395 1 87.88 412 VAL B N 1
ATOM 8786 C CA . VAL B 1 412 ? 36.906 20.156 7.434 1 87.88 412 VAL B CA 1
ATOM 8787 C C . VAL B 1 412 ? 36.969 20.719 6.02 1 87.88 412 VAL B C 1
ATOM 8789 O O . VAL B 1 412 ? 36.188 21.609 5.66 1 87.88 412 VAL B O 1
ATOM 8792 N N . GLU B 1 413 ? 37.844 20.219 5.266 1 86.75 413 GLU B N 1
ATOM 8793 C CA . GLU B 1 413 ? 37.938 20.656 3.881 1 86.75 413 GLU B CA 1
ATOM 8794 C C . GLU B 1 413 ? 36.656 20.344 3.105 1 86.75 413 GLU B C 1
ATOM 8796 O O . GLU B 1 413 ? 36.156 21.188 2.354 1 86.75 413 GLU B O 1
ATOM 8801 N N . TYR B 1 414 ? 36.188 19.219 3.293 1 86.88 414 TYR B N 1
ATOM 8802 C CA . TYR B 1 414 ? 34.938 18.797 2.658 1 86.88 414 TYR B CA 1
ATOM 8803 C C . TYR B 1 414 ? 33.781 19.688 3.084 1 86.88 414 TYR B C 1
ATOM 8805 O O . TYR B 1 414 ? 33 20.141 2.244 1 86.88 414 TYR B O 1
ATOM 8813 N N . ILE B 1 415 ? 33.688 19.859 4.332 1 90.38 415 ILE B N 1
ATOM 8814 C CA . ILE B 1 415 ? 32.594 20.625 4.895 1 90.38 415 ILE B CA 1
ATOM 8815 C C . ILE B 1 415 ? 32.656 22.078 4.422 1 90.38 415 ILE B C 1
ATOM 8817 O O . ILE B 1 415 ? 31.641 22.703 4.113 1 90.38 415 ILE B O 1
ATOM 8821 N N . GLU B 1 416 ? 33.844 22.641 4.332 1 90.5 416 GLU B N 1
ATOM 8822 C CA . GLU B 1 416 ? 34.031 24.031 3.938 1 90.5 416 GLU B CA 1
ATOM 8823 C C . GLU B 1 416 ? 33.719 24.234 2.457 1 90.5 416 GLU B C 1
ATOM 8825 O O . GLU B 1 416 ? 33.094 25.234 2.078 1 90.5 416 GLU B O 1
ATOM 8830 N N . THR B 1 417 ? 34 23.25 1.687 1 89.75 417 THR B N 1
ATOM 8831 C CA . THR B 1 417 ? 33.844 23.406 0.245 1 89.75 417 THR B CA 1
ATOM 8832 C C . THR B 1 417 ? 32.438 23.031 -0.188 1 89.75 417 THR B C 1
ATOM 8834 O O . THR B 1 417 ? 31.906 23.578 -1.16 1 89.75 417 THR B O 1
ATOM 8837 N N . THR B 1 418 ? 31.828 22.156 0.513 1 89.5 418 THR B N 1
ATOM 8838 C CA . THR B 1 418 ? 30.562 21.625 0.053 1 89.5 418 THR B CA 1
ATOM 8839 C C . THR B 1 418 ? 29.391 22.281 0.792 1 89.5 418 THR B C 1
ATOM 8841 O O . THR B 1 418 ? 28.375 22.594 0.189 1 89.5 418 THR B O 1
ATOM 8844 N N . TRP B 1 419 ? 29.578 22.469 2.049 1 91.38 419 TRP B N 1
ATOM 8845 C CA . TRP B 1 419 ? 28.406 22.844 2.834 1 91.38 419 TRP B CA 1
ATOM 8846 C C . TRP B 1 419 ? 28.531 24.25 3.383 1 91.38 419 TRP B C 1
ATOM 8848 O O . TRP B 1 419 ? 27.562 25.016 3.373 1 91.38 419 TRP B O 1
ATOM 8858 N N . LEU B 1 420 ? 29.656 24.703 3.775 1 91.81 420 LEU B N 1
ATOM 8859 C CA . LEU B 1 420 ? 29.812 26 4.422 1 91.81 420 LEU B CA 1
ATOM 8860 C C . LEU B 1 420 ? 29.766 27.125 3.396 1 91.81 420 LEU B C 1
ATOM 8862 O O . LEU B 1 420 ? 29.609 28.297 3.76 1 91.81 420 LEU B O 1
ATOM 8866 N N . VAL B 1 421 ? 29.828 26.75 2.102 1 91.62 421 VAL B N 1
ATOM 8867 C CA . VAL B 1 421 ? 29.547 27.75 1.063 1 91.62 421 VAL B CA 1
ATOM 8868 C C . VAL B 1 421 ? 28.109 28.25 1.198 1 91.62 421 VAL B C 1
ATOM 8870 O O . VAL B 1 421 ? 27.797 29.359 0.783 1 91.62 421 VAL B O 1
ATOM 8873 N N . HIS B 1 422 ? 27.281 27.406 1.801 1 93.19 422 HIS B N 1
ATOM 8874 C CA . HIS B 1 422 ? 25.875 27.734 2.059 1 93.19 422 HIS B CA 1
ATOM 8875 C C . HIS B 1 422 ? 25.625 27.969 3.545 1 93.19 422 HIS B C 1
ATOM 8877 O O . HIS B 1 422 ? 24.562 27.625 4.062 1 93.19 422 HIS B O 1
ATOM 8883 N N . ARG B 1 423 ? 26.5 28.469 4.254 1 91.62 423 ARG B N 1
ATOM 8884 C CA . ARG B 1 423 ? 26.453 28.594 5.707 1 91.62 423 ARG B CA 1
ATOM 8885 C C . ARG B 1 423 ? 25.234 29.391 6.148 1 91.62 423 ARG B C 1
ATOM 8887 O O . ARG B 1 423 ? 24.625 29.094 7.18 1 91.62 423 ARG B O 1
ATOM 8894 N N . GLU B 1 424 ? 24.781 30.375 5.352 1 92.12 424 GLU B N 1
ATOM 8895 C CA . GLU B 1 424 ? 23.656 31.219 5.73 1 92.12 424 GLU B CA 1
ATOM 8896 C C . GLU B 1 424 ? 22.344 30.453 5.691 1 92.12 424 GLU B C 1
ATOM 8898 O O . GLU B 1 424 ? 21.375 30.828 6.344 1 92.12 424 GLU B O 1
ATOM 8903 N N . LYS B 1 425 ? 22.375 29.422 4.926 1 94.44 425 LYS B N 1
ATOM 8904 C CA . LYS B 1 425 ? 21.172 28.625 4.742 1 94.44 425 LYS B CA 1
ATOM 8905 C C . LYS B 1 425 ? 21.156 27.406 5.66 1 94.44 425 LYS B C 1
ATOM 8907 O O . LYS B 1 425 ? 20.141 26.734 5.785 1 94.44 425 LYS B O 1
ATOM 8912 N N . LEU B 1 426 ? 22.203 27.172 6.375 1 92.94 426 LEU B N 1
ATOM 8913 C CA . LEU B 1 426 ? 22.359 25.891 7.047 1 92.94 426 LEU B CA 1
ATOM 8914 C C . LEU B 1 426 ? 22.625 26.094 8.531 1 92.94 426 LEU B C 1
ATOM 8916 O O . LEU B 1 426 ? 22.031 25.406 9.375 1 92.94 426 LEU B O 1
ATOM 8920 N N . LEU B 1 427 ? 23.438 27.031 8.906 1 92.75 427 LEU B N 1
ATOM 8921 C CA . LEU B 1 427 ? 23.906 27.172 10.289 1 92.75 427 LEU B CA 1
ATOM 8922 C C . LEU B 1 427 ? 22.875 27.938 11.125 1 92.75 427 LEU B C 1
ATOM 8924 O O . LEU B 1 427 ? 22.297 28.922 10.664 1 92.75 427 LEU B O 1
ATOM 8928 N N . ARG B 1 428 ? 22.719 27.562 12.305 1 89.62 428 ARG B N 1
ATOM 8929 C CA . ARG B 1 428 ? 21.734 28.125 13.219 1 89.62 428 ARG B CA 1
ATOM 8930 C C . ARG B 1 428 ? 22 29.609 13.469 1 89.62 428 ARG B C 1
ATOM 8932 O O . ARG B 1 428 ? 21.078 30.391 13.672 1 89.62 428 ARG B O 1
ATOM 8939 N N . LEU B 1 429 ? 23.328 29.938 13.484 1 89.25 429 LEU B N 1
ATOM 8940 C CA . LEU B 1 429 ? 23.734 31.328 13.68 1 89.25 429 LEU B CA 1
ATOM 8941 C C . LEU B 1 429 ? 23.016 32.25 12.703 1 89.25 429 LEU B C 1
ATOM 8943 O O . LEU B 1 429 ? 22.656 33.375 13.047 1 89.25 429 LEU B O 1
ATOM 8947 N N . TYR B 1 430 ? 22.656 31.734 11.578 1 91.19 430 TYR B N 1
ATOM 8948 C CA . TYR B 1 430 ? 22.047 32.562 10.539 1 91.19 430 TYR B CA 1
ATOM 8949 C C . TYR B 1 430 ? 20.562 32.188 10.367 1 91.19 430 TYR B C 1
ATOM 8951 O O . TYR B 1 430 ? 19.719 33.062 10.211 1 91.19 430 TYR B O 1
ATOM 8959 N N . THR B 1 431 ? 20.234 30.953 10.477 1 91.88 431 THR B N 1
ATOM 8960 C CA . THR B 1 431 ? 18.875 30.5 10.234 1 91.88 431 THR B CA 1
ATOM 8961 C C . THR B 1 431 ? 17.938 30.969 11.352 1 91.88 431 THR B C 1
ATOM 8963 O O . THR B 1 431 ? 16.75 31.219 11.109 1 91.88 431 THR B O 1
ATOM 8966 N N . ASN B 1 432 ? 18.406 31.188 12.508 1 89.88 432 ASN B N 1
ATOM 8967 C CA . ASN B 1 432 ? 17.578 31.578 13.641 1 89.88 432 ASN B CA 1
ATOM 8968 C C . ASN B 1 432 ? 17.219 33.062 13.586 1 89.88 432 ASN B C 1
ATOM 8970 O O . ASN B 1 432 ? 16.453 33.562 14.406 1 89.88 432 ASN B O 1
ATOM 8974 N N . THR B 1 433 ? 17.688 33.688 12.602 1 89.94 433 THR B N 1
ATOM 8975 C CA . THR B 1 433 ? 17.328 35.094 12.43 1 89.94 433 THR B CA 1
ATOM 8976 C C . THR B 1 433 ? 16.016 35.219 11.648 1 89.94 433 THR B C 1
ATOM 8978 O O . THR B 1 433 ? 15.453 36.312 11.547 1 89.94 433 THR B O 1
ATOM 8981 N N . SER B 1 434 ? 15.57 34.094 11.203 1 91.25 434 SER B N 1
ATOM 8982 C CA . SER B 1 434 ? 14.32 34.062 10.461 1 91.25 434 SER B CA 1
ATOM 8983 C C . SER B 1 434 ? 13.25 33.281 11.203 1 91.25 434 SER B C 1
ATOM 8985 O O . SER B 1 434 ? 13.578 32.406 12.031 1 91.25 434 SER B O 1
ATOM 8987 N N . THR B 1 435 ? 12.031 33.625 10.914 1 94.5 435 THR B N 1
ATOM 8988 C CA . THR B 1 435 ? 10.914 32.938 11.531 1 94.5 435 THR B CA 1
ATOM 8989 C C . THR B 1 435 ? 10.516 31.719 10.703 1 94.5 435 THR B C 1
ATOM 8991 O O . THR B 1 435 ? 9.617 31.797 9.867 1 94.5 435 THR B O 1
ATOM 8994 N N . HIS B 1 436 ? 11.125 30.641 11.023 1 94.25 436 HIS B N 1
ATOM 8995 C CA . HIS B 1 436 ? 10.867 29.438 10.242 1 94.25 436 HIS B CA 1
ATOM 8996 C C . HIS B 1 436 ? 9.953 28.469 11 1 94.25 436 HIS B C 1
ATOM 8998 O O . HIS B 1 436 ? 9.695 27.359 10.531 1 94.25 436 HIS B O 1
ATOM 9004 N N . TYR B 1 437 ? 9.445 28.844 12.203 1 94.19 437 TYR B N 1
ATOM 9005 C CA . TYR B 1 437 ? 8.453 28.125 12.992 1 94.19 437 TYR B CA 1
ATOM 9006 C C . TYR B 1 437 ? 8.883 26.688 13.242 1 94.19 437 TYR B C 1
ATOM 9008 O O . TYR B 1 437 ? 8.062 25.766 13.219 1 94.19 437 TYR B O 1
ATOM 9016 N N . GLY B 1 438 ? 10.18 26.406 13.312 1 89.44 438 GLY B N 1
ATOM 9017 C CA . GLY B 1 438 ? 10.711 25.094 13.648 1 89.44 438 GLY B CA 1
ATOM 9018 C C . GLY B 1 438 ? 11.016 24.25 12.43 1 89.44 438 GLY B C 1
ATOM 9019 O O . GLY B 1 438 ? 11.438 23.094 12.562 1 89.44 438 GLY B O 1
ATOM 9020 N N . ASN B 1 439 ? 10.789 24.719 11.25 1 90.12 439 ASN B N 1
ATOM 9021 C CA . ASN B 1 439 ? 11.008 23.953 10.023 1 90.12 439 ASN B CA 1
ATOM 9022 C C . ASN B 1 439 ? 12.422 24.141 9.492 1 90.12 439 ASN B C 1
ATOM 9024 O O . ASN B 1 439 ? 12.703 25.125 8.805 1 90.12 439 ASN B O 1
ATOM 9028 N N . THR B 1 440 ? 13.289 23.266 9.852 1 87.12 440 THR B N 1
ATOM 9029 C CA . THR B 1 440 ? 14.672 23.344 9.391 1 87.12 440 THR B CA 1
ATOM 9030 C C . THR B 1 440 ? 15.039 22.109 8.57 1 87.12 440 THR B C 1
ATOM 9032 O O . THR B 1 440 ? 16.188 21.953 8.172 1 87.12 440 THR B O 1
ATOM 9035 N N . SER B 1 441 ? 14.078 21.312 8.469 1 86.25 441 SER B N 1
ATOM 9036 C CA . SER B 1 441 ? 14.273 20.109 7.656 1 86.25 441 SER B CA 1
ATOM 9037 C C . SER B 1 441 ? 13.102 19.906 6.703 1 86.25 441 SER B C 1
ATOM 9039 O O . SER B 1 441 ? 12.086 20.594 6.789 1 86.25 441 SER B O 1
ATOM 9041 N N . THR B 1 442 ? 13.336 19.047 5.758 1 84.38 442 THR B N 1
ATOM 9042 C CA . THR B 1 442 ? 12.273 18.766 4.797 1 84.38 442 THR B CA 1
ATOM 9043 C C . THR B 1 442 ? 11.445 17.562 5.246 1 84.38 442 THR B C 1
ATOM 9045 O O . THR B 1 442 ? 10.969 16.781 4.418 1 84.38 442 THR B O 1
ATOM 9048 N N . SER B 1 443 ? 11.391 17.328 6.562 1 79.75 443 SER B N 1
ATOM 9049 C CA . SER B 1 443 ? 10.617 16.219 7.094 1 79.75 443 SER B CA 1
ATOM 9050 C C . SER B 1 443 ? 9.156 16.312 6.676 1 79.75 443 SER B C 1
ATOM 9052 O O . SER B 1 443 ? 8.5 15.281 6.469 1 79.75 443 SER B O 1
ATOM 9054 N N . MET B 1 444 ? 8.711 17.531 6.496 1 84.88 444 MET B N 1
ATOM 9055 C CA . MET B 1 444 ? 7.328 17.734 6.082 1 84.88 444 MET B CA 1
ATOM 9056 C C . MET B 1 444 ? 7.09 17.188 4.68 1 84.88 444 MET B C 1
ATOM 9058 O O . MET B 1 444 ? 6.074 16.531 4.43 1 84.88 444 MET B O 1
ATOM 9062 N N . VAL B 1 445 ? 8.023 17.406 3.871 1 87.44 445 VAL B N 1
ATOM 9063 C CA . VAL B 1 445 ? 7.875 16.969 2.486 1 87.44 445 VAL B CA 1
ATOM 9064 C C . VAL B 1 445 ? 8.031 15.453 2.402 1 87.44 445 VAL B C 1
ATOM 9066 O O . VAL B 1 445 ? 7.305 14.789 1.653 1 87.44 445 VAL B O 1
ATOM 9069 N N . GLU B 1 446 ? 8.938 14.93 3.182 1 84.19 446 GLU B N 1
ATOM 9070 C CA . GLU B 1 446 ? 9.141 13.484 3.203 1 84.19 446 GLU B CA 1
ATOM 9071 C C . GLU B 1 446 ? 7.895 12.758 3.684 1 84.19 446 GLU B C 1
ATOM 9073 O O . GLU B 1 446 ? 7.551 11.695 3.164 1 84.19 446 GLU B O 1
ATOM 9078 N N . SER B 1 447 ? 7.309 13.32 4.664 1 84.44 447 SER B N 1
ATOM 9079 C CA . SER B 1 447 ? 6.055 12.75 5.141 1 84.44 447 SER B CA 1
ATOM 9080 C C . SER B 1 447 ? 4.98 12.789 4.059 1 84.44 447 SER B C 1
ATOM 9082 O O . SER B 1 447 ? 4.23 11.828 3.887 1 84.44 447 SER B O 1
ATOM 9084 N N . ALA B 1 448 ? 4.969 13.867 3.395 1 88.5 448 ALA B N 1
ATOM 9085 C CA . ALA B 1 448 ? 3.992 14.016 2.314 1 88.5 448 ALA B CA 1
ATOM 9086 C C . ALA B 1 448 ? 4.262 13.016 1.195 1 88.5 448 ALA B C 1
ATOM 9088 O O . ALA B 1 448 ? 3.326 12.43 0.637 1 88.5 448 ALA B O 1
ATOM 9089 N N . HIS B 1 449 ? 5.52 12.844 0.892 1 87.06 449 HIS B N 1
ATOM 9090 C CA . HIS B 1 449 ? 5.898 11.883 -0.136 1 87.06 449 HIS B CA 1
ATOM 9091 C C . HIS B 1 449 ? 5.484 10.469 0.253 1 87.06 449 HIS B C 1
ATOM 9093 O O . HIS B 1 449 ? 5.016 9.703 -0.59 1 87.06 449 HIS B O 1
ATOM 9099 N N . SER B 1 450 ? 5.73 10.188 1.446 1 85.56 450 SER B N 1
ATOM 9100 C CA . SER B 1 450 ? 5.395 8.844 1.925 1 85.56 450 SER B CA 1
ATOM 9101 C C . SER B 1 450 ? 3.9 8.57 1.788 1 85.56 450 SER B C 1
ATOM 9103 O O . SER B 1 450 ? 3.504 7.504 1.308 1 85.56 450 SER B O 1
ATOM 9105 N N . VAL B 1 451 ? 3.086 9.508 2.193 1 87.88 451 VAL B N 1
ATOM 9106 C CA . VAL B 1 451 ? 1.639 9.352 2.107 1 87.88 451 VAL B CA 1
ATOM 9107 C C . VAL B 1 451 ? 1.213 9.273 0.643 1 87.88 451 VAL B C 1
ATOM 9109 O O . VAL B 1 451 ? 0.34 8.484 0.285 1 87.88 451 VAL B O 1
ATOM 9112 N N . LEU B 1 452 ? 1.858 10.102 -0.124 1 88.75 452 LEU B N 1
ATOM 9113 C CA . LEU B 1 452 ? 1.549 10.109 -1.55 1 88.75 452 LEU B CA 1
ATOM 9114 C C . LEU B 1 452 ? 1.854 8.758 -2.18 1 88.75 452 LEU B C 1
ATOM 9116 O O . LEU B 1 452 ? 1.032 8.219 -2.924 1 88.75 452 LEU B O 1
ATOM 9120 N N . LYS B 1 453 ? 2.971 8.25 -1.889 1 84.25 453 LYS B N 1
ATOM 9121 C CA . LYS B 1 453 ? 3.381 6.984 -2.486 1 84.25 453 LYS B CA 1
ATOM 9122 C C . LYS B 1 453 ? 2.477 5.844 -2.029 1 84.25 453 LYS B C 1
ATOM 9124 O O . LYS B 1 453 ? 2.244 4.891 -2.779 1 84.25 453 LYS B O 1
ATOM 9129 N N . GLU B 1 454 ? 1.967 5.965 -0.887 1 83 454 GLU B N 1
ATOM 9130 C CA . GLU B 1 454 ? 1.005 4.973 -0.412 1 83 454 GLU B CA 1
ATOM 9131 C C . GLU B 1 454 ? -0.272 5 -1.247 1 83 454 GLU B C 1
ATOM 9133 O O . GLU B 1 454 ? -0.88 3.957 -1.494 1 83 454 GLU B O 1
ATOM 9138 N N . TRP B 1 455 ? -0.595 6.164 -1.673 1 87.81 455 TRP B N 1
ATOM 9139 C CA . TRP B 1 455 ? -1.8 6.316 -2.482 1 87.81 455 TRP B CA 1
ATOM 9140 C C . TRP B 1 455 ? -1.539 5.902 -3.928 1 87.81 455 TRP B C 1
ATOM 9142 O O . TRP B 1 455 ? -2.43 5.379 -4.602 1 87.81 455 TRP B O 1
ATOM 9152 N N . LEU B 1 456 ? -0.363 6.18 -4.406 1 85.62 456 LEU B N 1
ATOM 9153 C CA . LEU B 1 456 ? -0.064 5.891 -5.805 1 85.62 456 LEU B CA 1
ATOM 9154 C C . LEU B 1 456 ? 0.176 4.398 -6.012 1 85.62 456 LEU B C 1
ATOM 9156 O O . LEU B 1 456 ? -0.289 3.824 -7 1 85.62 456 LEU B O 1
ATOM 9160 N N . HIS B 1 457 ? 0.839 3.605 -5.156 1 74.81 457 HIS B N 1
ATOM 9161 C CA . HIS B 1 457 ? 1.084 2.17 -5.105 1 74.81 457 HIS B CA 1
ATOM 9162 C C . HIS B 1 457 ? 1.911 1.709 -6.301 1 74.81 457 HIS B C 1
ATOM 9164 O O . HIS B 1 457 ? 2.32 0.548 -6.371 1 74.81 457 HIS B O 1
ATOM 9170 N N . SER B 1 458 ? 1.956 2.514 -7.371 1 77 458 SER B N 1
ATOM 9171 C CA . SER B 1 458 ? 2.668 2.098 -8.578 1 77 458 SER B CA 1
ATOM 9172 C C . SER B 1 458 ? 3.418 3.266 -9.203 1 77 458 SER B C 1
ATOM 9174 O O . SER B 1 458 ? 3.047 4.426 -9.016 1 77 458 SER B O 1
ATOM 9176 N N . ALA B 1 459 ? 4.449 2.887 -9.945 1 76.69 459 ALA B N 1
ATOM 9177 C CA . ALA B 1 459 ? 5.242 3.9 -10.633 1 76.69 459 ALA B CA 1
ATOM 9178 C C . ALA B 1 459 ? 4.754 4.105 -12.062 1 76.69 459 ALA B C 1
ATOM 9180 O O . ALA B 1 459 ? 5.191 5.031 -12.75 1 76.69 459 ALA B O 1
ATOM 9181 N N . GLY B 1 460 ? 3.867 3.359 -12.516 1 82.19 460 GLY B N 1
ATOM 9182 C CA . GLY B 1 460 ? 3.443 3.422 -13.906 1 82.19 460 GLY B CA 1
ATOM 9183 C C . GLY B 1 460 ? 2.057 4.012 -14.078 1 82.19 460 GLY B C 1
ATOM 9184 O O . GLY B 1 460 ? 1.234 3.465 -14.82 1 82.19 460 GLY B O 1
ATOM 9185 N N . LEU B 1 461 ? 1.819 5.125 -13.477 1 88.12 461 LEU B N 1
ATOM 9186 C CA . LEU B 1 461 ? 0.482 5.707 -13.516 1 88.12 461 LEU B CA 1
ATOM 9187 C C . LEU B 1 461 ? 0.407 6.828 -14.547 1 88.12 461 LEU B C 1
ATOM 9189 O O . LEU B 1 461 ? 1.394 7.531 -14.781 1 88.12 461 LEU B O 1
ATOM 9193 N N . SER B 1 462 ? -0.711 6.941 -15.109 1 91.12 462 SER B N 1
ATOM 9194 C CA . SER B 1 462 ? -0.99 8.055 -16.016 1 91.12 462 SER B CA 1
ATOM 9195 C C . SER B 1 462 ? -1.32 9.328 -15.234 1 91.12 462 SER B C 1
ATOM 9197 O O . SER B 1 462 ? -1.602 9.273 -14.039 1 91.12 462 SER B O 1
ATOM 9199 N N . VAL B 1 463 ? -1.295 10.469 -15.922 1 92.19 463 VAL B N 1
ATOM 9200 C CA . VAL B 1 463 ? -1.454 11.766 -15.273 1 92.19 463 VAL B CA 1
ATOM 9201 C C . VAL B 1 463 ? -2.861 11.875 -14.688 1 92.19 463 VAL B C 1
ATOM 9203 O O . VAL B 1 463 ? -3.057 12.5 -13.641 1 92.19 463 VAL B O 1
ATOM 9206 N N . ASP B 1 464 ? -3.838 11.32 -15.391 1 91.38 464 ASP B N 1
ATOM 9207 C CA . ASP B 1 464 ? -5.207 11.406 -14.891 1 91.38 464 ASP B CA 1
ATOM 9208 C C . ASP B 1 464 ? -5.387 10.578 -13.617 1 91.38 464 ASP B C 1
ATOM 9210 O O . ASP B 1 464 ? -6.102 10.984 -12.703 1 91.38 464 ASP B O 1
ATOM 9214 N N . THR B 1 465 ? -4.707 9.484 -13.586 1 90.5 465 THR B N 1
ATOM 9215 C CA . THR B 1 465 ? -4.789 8.641 -12.398 1 90.5 465 THR B CA 1
ATOM 9216 C C . THR B 1 465 ? -4.098 9.305 -11.219 1 90.5 465 THR B C 1
ATOM 9218 O O . THR B 1 465 ? -4.566 9.203 -10.078 1 90.5 465 THR B O 1
ATOM 9221 N N . ILE B 1 466 ? -3.004 9.938 -11.477 1 93.06 466 ILE B N 1
ATOM 9222 C CA . ILE B 1 466 ? -2.291 10.656 -10.43 1 93.06 466 ILE B CA 1
ATOM 9223 C C . ILE B 1 466 ? -3.184 11.758 -9.859 1 93.06 466 ILE B C 1
ATOM 9225 O O . ILE B 1 466 ? -3.271 11.922 -8.641 1 93.06 466 ILE B O 1
ATOM 9229 N N . TRP B 1 467 ? -3.816 12.398 -10.711 1 93.12 467 TRP B N 1
ATOM 9230 C CA . TRP B 1 467 ? -4.699 13.477 -10.273 1 93.12 467 TRP B CA 1
ATOM 9231 C C . TRP B 1 467 ? -5.812 12.938 -9.383 1 93.12 467 TRP B C 1
ATOM 9233 O O . TRP B 1 467 ? -6.129 13.539 -8.352 1 93.12 467 TRP B O 1
ATOM 9243 N N . THR B 1 468 ? -6.414 11.883 -9.781 1 91.06 468 THR B N 1
ATOM 9244 C CA . THR B 1 468 ? -7.512 11.297 -9.016 1 91.06 468 THR B CA 1
ATOM 9245 C C . THR B 1 468 ? -7.055 10.906 -7.617 1 91.06 468 THR B C 1
ATOM 9247 O O . THR B 1 468 ? -7.773 11.117 -6.641 1 91.06 468 THR B O 1
ATOM 9250 N N . ARG B 1 469 ? -5.91 10.398 -7.539 1 92 469 ARG B N 1
ATOM 9251 C CA . ARG B 1 469 ? -5.379 9.961 -6.254 1 92 469 ARG B CA 1
ATOM 9252 C C . ARG B 1 469 ? -4.973 11.148 -5.391 1 92 469 ARG B C 1
ATOM 9254 O O . ARG B 1 469 ? -5.16 11.141 -4.176 1 92 469 ARG B O 1
ATOM 9261 N N . TYR B 1 470 ? -4.402 12.18 -6.023 1 93.31 470 TYR B N 1
ATOM 9262 C CA . TYR B 1 470 ? -4.078 13.406 -5.305 1 93.31 470 TYR B CA 1
ATOM 9263 C C . TYR B 1 470 ? -5.332 14.055 -4.738 1 93.31 470 TYR B C 1
ATOM 9265 O O . TYR B 1 470 ? -5.324 14.555 -3.609 1 93.31 470 TYR B O 1
ATOM 9273 N N . GLN B 1 471 ? -6.301 14.055 -5.578 1 93 471 GLN B N 1
ATOM 9274 C CA . GLN B 1 471 ? -7.559 14.641 -5.141 1 93 471 GLN B CA 1
ATOM 9275 C C . GLN B 1 471 ? -8.078 13.961 -3.881 1 93 471 GLN B C 1
ATOM 9277 O O . GLN B 1 471 ? -8.469 14.625 -2.918 1 93 471 GLN B O 1
ATOM 9282 N N . ALA B 1 472 ? -8.062 12.672 -3.926 1 91.38 472 ALA B N 1
ATOM 9283 C CA . ALA B 1 472 ? -8.531 11.898 -2.779 1 91.38 472 ALA B CA 1
ATOM 9284 C C . ALA B 1 472 ? -7.652 12.141 -1.556 1 91.38 472 ALA B C 1
ATOM 9286 O O . ALA B 1 472 ? -8.156 12.305 -0.443 1 91.38 472 ALA B O 1
ATOM 9287 N N . LEU B 1 473 ? -6.398 12.211 -1.747 1 93.56 473 LEU B N 1
ATOM 9288 C CA . LEU B 1 473 ? -5.434 12.438 -0.678 1 93.56 473 LEU B CA 1
ATOM 9289 C C . LEU B 1 473 ? -5.633 13.812 -0.046 1 93.56 473 LEU B C 1
ATOM 9291 O O . LEU B 1 473 ? -5.699 13.93 1.18 1 93.56 473 LEU B O 1
ATOM 9295 N N . MET B 1 474 ? -5.73 14.812 -0.86 1 94.62 474 MET B N 1
ATOM 9296 C CA . MET B 1 474 ? -5.84 16.188 -0.383 1 94.62 474 MET B CA 1
ATOM 9297 C C . MET B 1 474 ? -7.141 16.391 0.385 1 94.62 474 MET B C 1
ATOM 9299 O O . MET B 1 474 ? -7.148 17.016 1.446 1 94.62 474 MET B O 1
ATOM 9303 N N . GLU B 1 475 ? -8.094 15.836 -0.092 1 91.25 475 GLU B N 1
ATOM 9304 C CA . GLU B 1 475 ? -9.375 15.984 0.59 1 91.25 475 GLU B CA 1
ATOM 9305 C C . GLU B 1 475 ? -9.352 15.312 1.961 1 91.25 475 GLU B C 1
ATOM 9307 O O . GLU B 1 475 ? -9.945 15.82 2.916 1 91.25 475 GLU B O 1
ATOM 9312 N N . GLY B 1 476 ? -8.758 14.188 2.01 1 90.5 476 GLY B N 1
ATOM 9313 C CA . GLY B 1 476 ? -8.586 13.547 3.303 1 90.5 476 GLY B CA 1
ATOM 9314 C C . GLY B 1 476 ? -7.762 14.367 4.273 1 90.5 476 GLY B C 1
ATOM 9315 O O . GLY B 1 476 ? -8.055 14.406 5.473 1 90.5 476 GLY B O 1
ATOM 9316 N N . GLN B 1 477 ? -6.781 15.016 3.762 1 92.94 477 GLN B N 1
ATOM 9317 C CA . GLN B 1 477 ? -5.922 15.875 4.57 1 92.94 477 GLN B CA 1
ATOM 9318 C C . GLN B 1 477 ? -6.703 17.062 5.125 1 92.94 477 GLN B C 1
ATOM 9320 O O . GLN B 1 477 ? -6.488 17.469 6.266 1 92.94 477 GLN B O 1
ATOM 9325 N N . TYR B 1 478 ? -7.586 17.547 4.293 1 93.56 478 TYR B N 1
ATOM 9326 C CA . TYR B 1 478 ? -8.359 18.719 4.711 1 93.56 478 TYR B CA 1
ATOM 9327 C C . TYR B 1 478 ? -9.25 18.391 5.906 1 93.56 478 TYR B C 1
ATOM 9329 O O . TYR B 1 478 ? -9.406 19.203 6.816 1 93.56 478 TYR B O 1
ATOM 9337 N N . VAL B 1 479 ? -9.734 17.234 5.883 1 92.44 479 VAL B N 1
ATOM 9338 C CA . VAL B 1 479 ? -10.602 16.812 6.977 1 92.44 479 VAL B CA 1
ATOM 9339 C C . VAL B 1 479 ? -9.812 16.797 8.289 1 92.44 479 VAL B C 1
ATOM 9341 O O . VAL B 1 479 ? -10.281 17.312 9.305 1 92.44 479 VAL B O 1
ATOM 9344 N N . GLU B 1 480 ? -8.656 16.312 8.25 1 93.81 480 GLU B N 1
ATOM 9345 C CA . GLU B 1 480 ? -7.824 16.234 9.445 1 93.81 480 GLU B CA 1
ATOM 9346 C C . GLU B 1 480 ? -7.387 17.609 9.914 1 93.81 480 GLU B C 1
ATOM 9348 O O . GLU B 1 480 ? -7.328 17.891 11.117 1 93.81 480 GLU B O 1
ATOM 9353 N N . ILE B 1 481 ? -7.066 18.422 8.961 1 95.25 481 ILE B N 1
ATOM 9354 C CA . ILE B 1 481 ? -6.633 19.781 9.281 1 95.25 481 ILE B CA 1
ATOM 9355 C C . ILE B 1 481 ? -7.785 20.547 9.922 1 95.25 481 ILE B C 1
ATOM 9357 O O . ILE B 1 481 ? -7.609 21.188 10.961 1 95.25 481 ILE B O 1
ATOM 9361 N N . MET B 1 482 ? -8.906 20.469 9.352 1 93.19 482 MET B N 1
ATOM 9362 C CA . MET B 1 482 ? -10.078 21.172 9.867 1 93.19 482 MET B CA 1
ATOM 9363 C C . MET B 1 482 ? -10.445 20.672 11.258 1 93.19 482 MET B C 1
ATOM 9365 O O . MET B 1 482 ? -10.82 21.469 12.125 1 93.19 482 MET B O 1
ATOM 9369 N N . LYS B 1 483 ? -10.297 19.469 11.43 1 92.56 483 LYS B N 1
ATOM 9370 C CA . LYS B 1 483 ? -10.547 18.891 12.75 1 92.56 483 LYS B CA 1
ATOM 9371 C C . LYS B 1 483 ? -9.578 19.453 13.789 1 92.56 483 LYS B C 1
ATOM 9373 O O . LYS B 1 483 ? -9.992 19.844 14.883 1 92.56 483 LYS B O 1
ATOM 9378 N N . ASP B 1 484 ? -8.375 19.516 13.453 1 93.75 484 ASP B N 1
ATOM 9379 C CA . ASP B 1 484 ? -7.352 19.984 14.383 1 93.75 484 ASP B CA 1
ATOM 9380 C C . ASP B 1 484 ? -7.535 21.469 14.695 1 93.75 484 ASP B C 1
ATOM 9382 O O . ASP B 1 484 ? -7.289 21.906 15.82 1 93.75 484 ASP B O 1
ATOM 9386 N N . LEU B 1 485 ? -7.879 22.172 13.68 1 93.94 485 LEU B N 1
ATOM 9387 C CA . LEU B 1 485 ? -8.141 23.594 13.883 1 93.94 485 LEU B CA 1
ATOM 9388 C C . LEU B 1 485 ? -9.344 23.797 14.797 1 93.94 485 LEU B C 1
ATOM 9390 O O . LEU B 1 485 ? -9.297 24.625 15.711 1 93.94 485 LEU B O 1
ATOM 9394 N N . GLU B 1 486 ? -10.328 23.016 14.57 1 90.62 486 GLU B N 1
ATOM 9395 C CA . GLU B 1 486 ? -11.516 23.125 15.406 1 90.62 486 GLU B CA 1
ATOM 9396 C C . GLU B 1 486 ? -11.219 22.672 16.844 1 90.62 486 GLU B C 1
ATOM 9398 O O . GLU B 1 486 ? -11.742 23.25 17.797 1 90.62 486 GLU B O 1
ATOM 9403 N N . ASP B 1 487 ? -10.469 21.688 16.984 1 90.25 487 ASP B N 1
ATOM 9404 C CA . ASP B 1 487 ? -10.07 21.219 18.312 1 90.25 487 ASP B CA 1
ATOM 9405 C C . ASP B 1 487 ? -9.312 22.297 19.062 1 90.25 487 ASP B C 1
ATOM 9407 O O . ASP B 1 487 ? -9.484 22.453 20.281 1 90.25 487 ASP B O 1
ATOM 9411 N N . SER B 1 488 ? -8.484 23.016 18.344 1 91.94 488 SER B N 1
ATOM 9412 C CA . SER B 1 488 ? -7.715 24.094 18.969 1 91.94 488 SER B CA 1
ATOM 9413 C C . SER B 1 488 ? -8.609 25.25 19.391 1 91.94 488 SER B C 1
ATOM 9415 O O . SER B 1 488 ? -8.289 25.969 20.328 1 91.94 488 SER B O 1
ATOM 9417 N N . ARG B 1 489 ? -9.719 25.359 18.75 1 89.25 489 ARG B N 1
ATOM 9418 C CA . ARG B 1 489 ? -10.656 26.422 19.062 1 89.25 489 ARG B CA 1
ATOM 9419 C C . ARG B 1 489 ? -11.57 26.031 20.219 1 89.25 489 ARG B C 1
ATOM 9421 O O . ARG B 1 489 ? -12.07 26.891 20.953 1 89.25 489 ARG B O 1
ATOM 9428 N N . SER B 1 490 ? -11.719 24.703 20.391 1 84.75 490 SER B N 1
ATOM 9429 C CA . SER B 1 490 ? -12.789 24.266 21.281 1 84.75 490 SER B CA 1
ATOM 9430 C C . SER B 1 490 ? -12.227 23.562 22.516 1 84.75 490 SER B C 1
ATOM 9432 O O . SER B 1 490 ? -12.891 23.5 23.547 1 84.75 490 SER B O 1
ATOM 9434 N N . LYS B 1 491 ? -11.047 23.078 22.359 1 83.5 491 LYS B N 1
ATOM 9435 C CA . LYS B 1 491 ? -10.516 22.281 23.469 1 83.5 491 LYS B CA 1
ATOM 9436 C C . LYS B 1 491 ? -9.422 23.031 24.219 1 83.5 491 LYS B C 1
ATOM 9438 O O . LYS B 1 491 ? -8.719 23.859 23.625 1 83.5 491 LYS B O 1
ATOM 9443 N N . GLY B 1 492 ? -9.43 22.797 25.531 1 75.31 492 GLY B N 1
ATOM 9444 C CA . GLY B 1 492 ? -8.375 23.344 26.359 1 75.31 492 GLY B CA 1
ATOM 9445 C C . GLY B 1 492 ? -7.574 22.281 27.094 1 75.31 492 GLY B C 1
ATOM 9446 O O . GLY B 1 492 ? -8.148 21.391 27.734 1 75.31 492 GLY B O 1
ATOM 9447 N N . LYS B 1 493 ? -6.285 22.234 26.781 1 72 493 LYS B N 1
ATOM 9448 C CA . LYS B 1 493 ? -5.422 21.297 27.516 1 72 493 LYS B CA 1
ATOM 9449 C C . LYS B 1 493 ? -5.156 21.797 28.938 1 72 493 LYS B C 1
ATOM 9451 O O . LYS B 1 493 ? -5.078 23 29.172 1 72 493 LYS B O 1
ATOM 9456 N N . LYS B 1 494 ? -5.199 20.828 29.812 1 67.5 494 LYS B N 1
ATOM 9457 C CA . LYS B 1 494 ? -4.809 21.156 31.172 1 67.5 494 LYS B CA 1
ATOM 9458 C C . LYS B 1 494 ? -3.293 21.297 31.297 1 67.5 494 LYS B C 1
ATOM 9460 O O . LYS B 1 494 ? -2.549 20.375 30.953 1 67.5 494 LYS B O 1
ATOM 9465 N N . GLU B 1 495 ? -2.844 22.531 31.375 1 65.88 495 GLU B N 1
ATOM 9466 C CA . GLU B 1 495 ? -1.403 22.781 31.391 1 65.88 495 GLU B CA 1
ATOM 9467 C C . GLU B 1 495 ? -0.931 23.219 32.781 1 65.88 495 GLU B C 1
ATOM 9469 O O . GLU B 1 495 ? -1.675 23.859 33.5 1 65.88 495 GLU B O 1
ATOM 9474 N N . LYS B 1 496 ? 0.22 22.766 33.188 1 63.53 496 LYS B N 1
ATOM 9475 C CA . LYS B 1 496 ? 0.871 23.172 34.438 1 63.53 496 LYS B CA 1
ATOM 9476 C C . LYS B 1 496 ? 1 24.688 34.5 1 63.53 496 LYS B C 1
ATOM 9478 O O . LYS B 1 496 ? 0.92 25.281 35.594 1 63.53 496 LYS B O 1
ATOM 9483 N N . TYR B 1 497 ? 1.218 25.25 33.438 1 70.19 497 TYR B N 1
ATOM 9484 C CA . TYR B 1 497 ? 1.396 26.703 33.375 1 70.19 497 TYR B CA 1
ATOM 9485 C C . TYR B 1 497 ? 0.111 27.391 32.906 1 70.19 497 TYR B C 1
ATOM 9487 O O . TYR B 1 497 ? 0.153 28.406 32.219 1 70.19 497 TYR B O 1
ATOM 9495 N N . GLY B 1 498 ? -0.953 26.797 33.344 1 70.81 498 GLY B N 1
ATOM 9496 C CA . GLY B 1 498 ? -2.291 27.172 32.906 1 70.81 498 GLY B CA 1
ATOM 9497 C C . GLY B 1 498 ? -2.635 28.609 33.219 1 70.81 498 GLY B C 1
ATOM 9498 O O . GLY B 1 498 ? -3.236 29.297 32.375 1 70.81 498 GLY B O 1
ATOM 9499 N N . ARG B 1 499 ? -2.107 29.125 34.344 1 75.81 499 ARG B N 1
ATOM 9500 C CA . ARG B 1 499 ? -2.436 30.516 34.688 1 75.81 499 ARG B CA 1
ATOM 9501 C C . ARG B 1 499 ? -1.83 31.484 33.656 1 75.81 499 ARG B C 1
ATOM 9503 O O . ARG B 1 499 ? -2.436 32.5 33.344 1 75.81 499 ARG B O 1
ATOM 9510 N N . LEU B 1 500 ? -0.658 31.047 33.156 1 85.38 500 LEU B N 1
ATOM 9511 C CA . LEU B 1 500 ? 0.081 31.891 32.219 1 85.38 500 LEU B CA 1
ATOM 9512 C C . LEU B 1 500 ? -0.61 31.938 30.875 1 85.38 500 LEU B C 1
ATOM 9514 O O . LEU B 1 500 ? -0.616 32.969 30.203 1 85.38 500 LEU B O 1
ATOM 9518 N N . VAL B 1 501 ? -1.31 30.875 30.516 1 87.06 501 VAL B N 1
ATOM 9519 C CA . VAL B 1 501 ? -1.746 30.781 29.125 1 87.06 501 VAL B CA 1
ATOM 9520 C C . VAL B 1 501 ? -3.27 30.688 29.078 1 87.06 501 VAL B C 1
ATOM 9522 O O . VAL B 1 501 ? -3.84 30.391 28.016 1 87.06 501 VAL B O 1
ATOM 9525 N N . ASN B 1 502 ? -3.957 30.969 30.047 1 81.94 502 ASN B N 1
ATOM 9526 C CA . ASN B 1 502 ? -5.406 30.812 30.109 1 81.94 502 ASN B CA 1
ATOM 9527 C C . ASN B 1 502 ? -6.117 31.734 29.109 1 81.94 502 ASN B C 1
ATOM 9529 O O . ASN B 1 502 ? -7.137 31.344 28.547 1 81.94 502 ASN B O 1
ATOM 9533 N N . LEU B 1 503 ? -5.535 32.875 28.859 1 85.69 503 LEU B N 1
ATOM 9534 C CA . LEU B 1 503 ? -6.16 33.844 27.969 1 85.69 503 LEU B CA 1
ATOM 9535 C C . LEU B 1 503 ? -5.949 33.438 26.5 1 85.69 503 LEU B C 1
ATOM 9537 O O . LEU B 1 503 ? -6.633 33.938 25.609 1 85.69 503 LEU B O 1
ATOM 9541 N N . LEU B 1 504 ? -5.059 32.5 26.359 1 91 504 LEU B N 1
ATOM 9542 C CA . LEU B 1 504 ? -4.703 32.094 25 1 91 504 LEU B CA 1
ATOM 9543 C C . LEU B 1 504 ? -5.52 30.891 24.547 1 91 504 LEU B C 1
ATOM 9545 O O . LEU B 1 504 ? -5.59 30.594 23.359 1 91 504 LEU B O 1
ATOM 9549 N N . LYS B 1 505 ? -6.164 30.281 25.469 1 85.31 505 LYS B N 1
ATOM 9550 C CA . LYS B 1 505 ? -6.918 29.062 25.156 1 85.31 505 LYS B CA 1
ATOM 9551 C C . LYS B 1 505 ? -8.062 29.375 24.188 1 85.31 505 LYS B C 1
ATOM 9553 O O . LYS B 1 505 ? -8.805 30.328 24.391 1 85.31 505 LYS B O 1
ATOM 9558 N N . GLY B 1 506 ? -8.102 28.531 23.047 1 87.19 506 GLY B N 1
ATOM 9559 C CA . GLY B 1 506 ? -9.148 28.703 22.062 1 87.19 506 GLY B CA 1
ATOM 9560 C C . GLY B 1 506 ? -8.805 29.719 21 1 87.19 506 GLY B C 1
ATOM 9561 O O . GLY B 1 506 ? -9.516 29.828 19.984 1 87.19 506 GLY B O 1
ATOM 9562 N N . LYS B 1 507 ? -7.691 30.453 21.312 1 91.19 507 LYS B N 1
ATOM 9563 C CA . LYS B 1 507 ? -7.316 31.516 20.375 1 91.19 507 LYS B CA 1
ATOM 9564 C C . LYS B 1 507 ? -6 31.188 19.672 1 91.19 507 LYS B C 1
ATOM 9566 O O . LYS B 1 507 ? -5.688 31.766 18.625 1 91.19 507 LYS B O 1
ATOM 9571 N N . VAL B 1 508 ? -5.281 30.328 20.312 1 94.12 508 VAL B N 1
ATOM 9572 C CA . VAL B 1 508 ? -3.988 29.891 19.781 1 94.12 508 VAL B CA 1
ATOM 9573 C C . VAL B 1 508 ? -3.977 28.375 19.609 1 94.12 508 VAL B C 1
ATOM 9575 O O . VAL B 1 508 ? -4.691 27.656 20.312 1 94.12 508 VAL B O 1
ATOM 9578 N N . SER B 1 509 ? -3.225 27.969 18.609 1 95.19 509 SER B N 1
ATOM 9579 C CA . SER B 1 509 ? -3.184 26.531 18.344 1 95.19 509 SER B CA 1
ATOM 9580 C C . SER B 1 509 ? -2.674 25.75 19.547 1 95.19 509 SER B C 1
ATOM 9582 O O . SER B 1 509 ? -1.809 26.234 20.281 1 95.19 509 SER B O 1
ATOM 9584 N N . MET B 1 510 ? -3.156 24.562 19.703 1 91.88 510 MET B N 1
ATOM 9585 C CA . MET B 1 510 ? -2.727 23.703 20.812 1 91.88 510 MET B CA 1
ATOM 9586 C C . MET B 1 510 ? -1.249 23.344 20.672 1 91.88 510 MET B C 1
ATOM 9588 O O . MET B 1 510 ? -0.551 23.188 21.688 1 91.88 510 MET B O 1
ATOM 9592 N N . TYR B 1 511 ? -0.849 23.266 19.484 1 92.94 511 TYR B N 1
ATOM 9593 C CA . TYR B 1 511 ? 0.558 22.953 19.25 1 92.94 511 TYR B CA 1
ATOM 9594 C C . TYR B 1 511 ? 1.455 24.062 19.797 1 92.94 511 TYR B C 1
ATOM 9596 O O . TYR B 1 511 ? 2.469 23.797 20.438 1 92.94 511 TYR B O 1
ATOM 9604 N N . ALA B 1 512 ? 1.108 25.266 19.531 1 93.75 512 ALA B N 1
ATOM 9605 C CA . ALA B 1 512 ? 1.876 26.406 20.016 1 93.75 512 ALA B CA 1
ATOM 9606 C C . ALA B 1 512 ? 1.902 26.438 21.547 1 93.75 512 ALA B C 1
ATOM 9608 O O . ALA B 1 512 ? 2.922 26.781 22.141 1 93.75 512 ALA B O 1
ATOM 9609 N N . LEU B 1 513 ? 0.789 26.094 22.109 1 91.12 513 LEU B N 1
ATOM 9610 C CA . LEU B 1 513 ? 0.731 26.016 23.562 1 91.12 513 LEU B CA 1
ATOM 9611 C C . LEU B 1 513 ? 1.681 24.953 24.094 1 91.12 513 LEU B C 1
ATOM 9613 O O . LEU B 1 513 ? 2.32 25.141 25.125 1 91.12 513 LEU B O 1
ATOM 9617 N N . GLY B 1 514 ? 1.698 23.891 23.328 1 88.62 514 GLY B N 1
ATOM 9618 C CA . GLY B 1 514 ? 2.639 22.859 23.688 1 88.62 514 GLY B CA 1
ATOM 9619 C C . GLY B 1 514 ? 4.086 23.297 23.594 1 88.62 514 GLY B C 1
ATOM 9620 O O . GLY B 1 514 ? 4.91 22.938 24.438 1 88.62 514 GLY B O 1
ATOM 9621 N N . LEU B 1 515 ? 4.395 24.031 22.609 1 90.69 515 LEU B N 1
ATOM 9622 C CA . LEU B 1 515 ? 5.742 24.562 22.422 1 90.69 515 LEU B CA 1
ATOM 9623 C C . LEU B 1 515 ? 6.125 25.484 23.578 1 90.69 515 LEU B C 1
ATOM 9625 O O . LEU B 1 515 ? 7.254 25.438 24.078 1 90.69 515 LEU B O 1
ATOM 9629 N N . MET B 1 516 ? 5.223 26.312 24 1 89.38 516 MET B N 1
ATOM 9630 C CA . MET B 1 516 ? 5.469 27.234 25.094 1 89.38 516 MET B CA 1
ATOM 9631 C C . MET B 1 516 ? 5.66 26.469 26.406 1 89.38 516 MET B C 1
ATOM 9633 O O . MET B 1 516 ? 6.48 26.859 27.234 1 89.38 516 MET B O 1
ATOM 9637 N N . GLY B 1 517 ? 4.809 25.422 26.531 1 85.06 517 GLY B N 1
ATOM 9638 C CA . GLY B 1 517 ? 4.984 24.578 27.703 1 85.06 517 GLY B CA 1
ATOM 9639 C C . GLY B 1 517 ? 6.363 23.953 27.797 1 85.06 517 GLY B C 1
ATOM 9640 O O . GLY B 1 517 ? 6.969 23.922 28.859 1 85.06 517 GLY B O 1
ATOM 9641 N N . ALA B 1 518 ? 6.82 23.484 26.688 1 84 518 ALA B N 1
ATOM 9642 C CA . ALA B 1 518 ? 8.148 22.891 26.625 1 84 518 ALA B CA 1
ATOM 9643 C C . ALA B 1 518 ? 9.234 23.922 26.906 1 84 518 ALA B C 1
ATOM 9645 O O . ALA B 1 518 ? 10.242 23.609 27.547 1 84 518 ALA B O 1
ATOM 9646 N N . GLU B 1 519 ? 9.031 25.125 26.422 1 85.44 519 GLU B N 1
ATOM 9647 C CA . GLU B 1 519 ? 9.977 26.219 26.641 1 85.44 519 GLU B CA 1
ATOM 9648 C C . GLU B 1 519 ? 10 26.641 28.109 1 85.44 519 GLU B C 1
ATOM 9650 O O . GLU B 1 519 ? 11.055 26.969 28.641 1 85.44 519 GLU B O 1
ATOM 9655 N N . PHE B 1 520 ? 8.875 26.641 28.656 1 83.44 520 PHE B N 1
ATOM 9656 C CA . PHE B 1 520 ? 8.742 27.031 30.062 1 83.44 520 PHE B CA 1
ATOM 9657 C C . PHE B 1 520 ? 9.469 26.031 30.953 1 83.44 520 PHE B C 1
ATOM 9659 O O . PHE B 1 520 ? 10.07 26.438 31.953 1 83.44 520 PHE B O 1
ATOM 9666 N N . ASP B 1 521 ? 9.461 24.844 30.547 1 75.88 521 ASP B N 1
ATOM 9667 C CA . ASP B 1 521 ? 10.07 23.781 31.344 1 75.88 521 ASP B CA 1
ATOM 9668 C C . ASP B 1 521 ? 11.594 23.797 31.203 1 75.88 521 ASP B C 1
ATOM 9670 O O . ASP B 1 521 ? 12.305 23.234 32.031 1 75.88 521 ASP B O 1
ATOM 9674 N N . LYS B 1 522 ? 12.133 24.266 30.062 1 67.19 522 LYS B N 1
ATOM 9675 C CA . LYS B 1 522 ? 13.578 24.312 29.859 1 67.19 522 LYS B CA 1
ATOM 9676 C C . LYS B 1 522 ? 14.273 25.078 30.984 1 67.19 522 LYS B C 1
ATOM 9678 O O . LYS B 1 522 ? 15.406 24.75 31.359 1 67.19 522 LYS B O 1
ATOM 9683 N N . ASP B 1 523 ? 13.703 26.219 31.516 1 52.94 523 ASP B N 1
ATOM 9684 C CA . ASP B 1 523 ? 14.453 27.062 32.438 1 52.94 523 ASP B CA 1
ATOM 9685 C C . ASP B 1 523 ? 14.75 26.312 33.75 1 52.94 523 ASP B C 1
ATOM 9687 O O . ASP B 1 523 ? 15.531 26.781 34.562 1 52.94 523 ASP B O 1
ATOM 9691 N N . ASP B 1 524 ? 13.82 25.359 34.125 1 43.03 524 ASP B N 1
ATOM 9692 C CA . ASP B 1 524 ? 14.031 24.969 35.5 1 43.03 524 ASP B CA 1
ATOM 9693 C C . ASP B 1 524 ? 15.297 24.125 35.656 1 43.03 524 ASP B C 1
ATOM 9695 O O . ASP B 1 524 ? 15.688 23.781 36.781 1 43.03 524 ASP B O 1
ATOM 9699 N N . GLY B 1 525 ? 16.531 23.859 35.406 1 40.56 525 GLY B N 1
ATOM 9700 C CA . GLY B 1 525 ? 17.859 23.562 35.906 1 40.56 525 GLY B CA 1
ATOM 9701 C C . GLY B 1 525 ? 18.859 23.234 34.844 1 40.56 525 GLY B C 1
ATOM 9702 O O . GLY B 1 525 ? 18.531 23.328 33.656 1 40.56 525 GLY B O 1
ATOM 9703 N N . LYS B 1 526 ? 19.859 22.031 34.969 1 38.22 526 LYS B N 1
ATOM 9704 C CA . LYS B 1 526 ? 21.25 21.609 34.844 1 38.22 526 LYS B CA 1
ATOM 9705 C C . LYS B 1 526 ? 21.562 21.125 33.438 1 38.22 526 LYS B C 1
ATOM 9707 O O . LYS B 1 526 ? 21 20.125 32.969 1 38.22 526 LYS B O 1
ATOM 9712 N N . PRO B 1 527 ? 21.766 21.984 32.562 1 40.59 527 PRO B N 1
ATOM 9713 C CA . PRO B 1 527 ? 22.219 21.422 31.281 1 40.59 527 PRO B CA 1
ATOM 9714 C C . PRO B 1 527 ? 23.172 20.25 31.469 1 40.59 527 PRO B C 1
ATOM 9716 O O . PRO B 1 527 ? 24.156 20.344 32.188 1 40.59 527 PRO B O 1
ATOM 9719 N N . TYR B 1 528 ? 22.797 19.125 31.562 1 33.38 528 TYR B N 1
ATOM 9720 C CA . TYR B 1 528 ? 23.719 18.016 31.766 1 33.38 528 TYR B CA 1
ATOM 9721 C C . TYR B 1 528 ? 24.703 17.891 30.609 1 33.38 528 TYR B C 1
ATOM 9723 O O . TYR B 1 528 ? 24.75 16.859 29.938 1 33.38 528 TYR B O 1
ATOM 9731 N N . ILE B 1 529 ? 24.922 18.812 29.828 1 40.72 529 ILE B N 1
ATOM 9732 C CA . ILE B 1 529 ? 25.906 18.656 28.766 1 40.72 529 ILE B CA 1
ATOM 9733 C C . ILE B 1 529 ? 27.312 18.609 29.359 1 40.72 529 ILE B C 1
ATOM 9735 O O . ILE B 1 529 ? 27.734 19.562 30.031 1 40.72 529 ILE B O 1
ATOM 9739 N N . SER B 1 530 ? 27.844 17.562 29.375 1 41.16 530 SER B N 1
ATOM 9740 C CA . SER B 1 530 ? 29.141 17.25 29.984 1 41.16 530 SER B CA 1
ATOM 9741 C C . SER B 1 530 ? 30.25 18.125 29.406 1 41.16 530 SER B C 1
ATOM 9743 O O . SER B 1 530 ? 31.203 18.469 30.094 1 41.16 530 SER B O 1
ATOM 9745 N N . THR B 1 531 ? 30.172 18.406 28.078 1 45.12 531 THR B N 1
ATOM 9746 C CA . THR B 1 531 ? 31.344 19.109 27.578 1 45.12 531 THR B CA 1
ATOM 9747 C C . THR B 1 531 ? 31.219 20.609 27.781 1 45.12 531 THR B C 1
ATOM 9749 O O . THR B 1 531 ? 30.109 21.141 27.859 1 45.12 531 THR B O 1
ATOM 9752 N N . LYS B 1 532 ? 32.25 21.25 28.062 1 48.28 532 LYS B N 1
ATOM 9753 C CA . LYS B 1 532 ? 32.312 22.688 28.25 1 48.28 532 LYS B CA 1
ATOM 9754 C C . LYS B 1 532 ? 31.594 23.438 27.125 1 48.28 532 LYS B C 1
ATOM 9756 O O . LYS B 1 532 ? 30.859 24.391 27.391 1 48.28 532 LYS B O 1
ATOM 9761 N N . LEU B 1 533 ? 31.828 22.938 25.938 1 47.25 533 LEU B N 1
ATOM 9762 C CA . LEU B 1 533 ? 31.188 23.562 24.781 1 47.25 533 LEU B CA 1
ATOM 9763 C C . LEU B 1 533 ? 29.688 23.344 24.797 1 47.25 533 LEU B C 1
ATOM 9765 O O . LEU B 1 533 ? 28.906 24.25 24.469 1 47.25 533 LEU B O 1
ATOM 9769 N N . GLY B 1 534 ? 29.234 22.203 25.141 1 52.75 534 GLY B N 1
ATOM 9770 C CA . GLY B 1 534 ? 27.812 21.891 25.219 1 52.75 534 GLY B CA 1
ATOM 9771 C C . GLY B 1 534 ? 27.078 22.75 26.234 1 52.75 534 GLY B C 1
ATOM 9772 O O . GLY B 1 534 ? 25.953 23.203 25.953 1 52.75 534 GLY B O 1
ATOM 9773 N N . ARG B 1 535 ? 27.719 22.938 27.297 1 50.84 535 ARG B N 1
ATOM 9774 C CA . ARG B 1 535 ? 27.156 23.766 28.359 1 50.84 535 ARG B CA 1
ATOM 9775 C C . ARG B 1 535 ? 27 25.203 27.906 1 50.84 535 ARG B C 1
ATOM 9777 O O . ARG B 1 535 ? 26.016 25.875 28.25 1 50.84 535 ARG B O 1
ATOM 9784 N N . ARG B 1 536 ? 28.062 25.609 27.234 1 49.31 536 ARG B N 1
ATOM 9785 C CA . ARG B 1 536 ? 28.031 26.984 26.719 1 49.31 536 ARG B CA 1
ATOM 9786 C C . ARG B 1 536 ? 26.906 27.156 25.688 1 49.31 536 ARG B C 1
ATOM 9788 O O . ARG B 1 536 ? 26.281 28.203 25.609 1 49.31 536 ARG B O 1
ATOM 9795 N N . LEU B 1 537 ? 26.688 26.062 24.969 1 52.5 537 LEU B N 1
ATOM 9796 C CA . LEU B 1 537 ? 25.656 26.125 23.938 1 52.5 537 LEU B CA 1
ATOM 9797 C C . LEU B 1 537 ? 24.266 26.109 24.547 1 52.5 537 LEU B C 1
ATOM 9799 O O . LEU B 1 537 ? 23.312 26.672 23.969 1 52.5 537 LEU B O 1
ATOM 9803 N N . ALA B 1 538 ? 24.172 25.344 25.672 1 52.56 538 ALA B N 1
ATOM 9804 C CA . ALA B 1 538 ? 22.875 25.203 26.344 1 52.56 538 ALA B CA 1
ATOM 9805 C C . ALA B 1 538 ? 22.547 26.438 27.172 1 52.56 538 ALA B C 1
ATOM 9807 O O . ALA B 1 538 ? 21.391 26.656 27.531 1 52.56 538 ALA B O 1
ATOM 9808 N N . LYS B 1 539 ? 23.656 27.203 27.453 1 52.81 539 LYS B N 1
ATOM 9809 C CA . LYS B 1 539 ? 23.422 28.297 28.391 1 52.81 539 LYS B CA 1
ATOM 9810 C C . LYS B 1 539 ? 22.75 29.469 27.688 1 52.81 539 LYS B C 1
ATOM 9812 O O . LYS B 1 539 ? 23.156 29.875 26.594 1 52.81 539 LYS B O 1
ATOM 9817 N N . GLY B 1 540 ? 21.547 29.891 28.047 1 58.38 540 GLY B N 1
ATOM 9818 C CA . GLY B 1 540 ? 20.781 31.094 27.797 1 58.38 540 GLY B CA 1
ATOM 9819 C C . GLY B 1 540 ? 19.688 30.891 26.766 1 58.38 540 GLY B C 1
ATOM 9820 O O . GLY B 1 540 ? 19.781 30.016 25.906 1 58.38 540 GLY B O 1
ATOM 9821 N N . CYS B 1 541 ? 18.516 31.234 26.984 1 67.94 541 CYS B N 1
ATOM 9822 C CA . CYS B 1 541 ? 17.344 31.172 26.109 1 67.94 541 CYS B CA 1
ATOM 9823 C C . CYS B 1 541 ? 17.672 31.719 24.719 1 67.94 541 CYS B C 1
ATOM 9825 O O . CYS B 1 541 ? 17.234 31.172 23.703 1 67.94 541 CYS B O 1
ATOM 9827 N N . GLY B 1 542 ? 18.828 32.594 24.594 1 70.75 542 GLY B N 1
ATOM 9828 C CA . GLY B 1 542 ? 19.203 33.25 23.359 1 70.75 542 GLY B CA 1
ATOM 9829 C C . GLY B 1 542 ? 18.031 33.812 22.594 1 70.75 542 GLY B C 1
ATOM 9830 O O . GLY B 1 542 ? 18.156 34.188 21.422 1 70.75 542 GLY B O 1
ATOM 9831 N N . HIS B 1 543 ? 16.891 33.906 23.188 1 81.94 543 HIS B N 1
ATOM 9832 C CA . HIS B 1 543 ? 15.656 34.438 22.625 1 81.94 543 HIS B CA 1
ATOM 9833 C C . HIS B 1 543 ? 15.328 33.75 21.297 1 81.94 543 HIS B C 1
ATOM 9835 O O . HIS B 1 543 ? 14.773 34.406 20.406 1 81.94 543 HIS B O 1
ATOM 9841 N N . ALA B 1 544 ? 15.766 32.562 21.156 1 84 544 ALA B N 1
ATOM 9842 C CA . ALA B 1 544 ? 15.625 31.844 19.875 1 84 544 ALA B CA 1
ATOM 9843 C C . ALA B 1 544 ? 14.156 31.594 19.547 1 84 544 ALA B C 1
ATOM 9845 O O . ALA B 1 544 ? 13.742 31.719 18.391 1 84 544 ALA B O 1
ATOM 9846 N N . MET B 1 545 ? 13.367 31.359 20.531 1 90.5 545 MET B N 1
ATOM 9847 C CA . MET B 1 545 ? 11.961 31.047 20.297 1 90.5 545 MET B CA 1
ATOM 9848 C C . MET B 1 545 ? 11.211 32.25 19.766 1 90.5 545 MET B C 1
ATOM 9850 O O . MET B 1 545 ? 10.312 32.125 18.938 1 90.5 545 MET B O 1
ATOM 9854 N N . ARG B 1 546 ? 11.57 33.375 20.219 1 92.19 546 ARG B N 1
ATOM 9855 C CA . ARG B 1 546 ? 10.945 34.625 19.766 1 92.19 546 ARG B CA 1
ATOM 9856 C C . ARG B 1 546 ? 11.242 34.875 18.281 1 92.19 546 ARG B C 1
ATOM 9858 O O . ARG B 1 546 ? 10.352 35.219 17.516 1 92.19 546 ARG B O 1
ATOM 9865 N N . THR B 1 547 ? 12.43 34.594 17.891 1 91.69 547 THR B N 1
ATOM 9866 C CA . THR B 1 547 ? 12.836 34.875 16.516 1 91.69 547 THR B CA 1
ATOM 9867 C C . THR B 1 547 ? 12.406 33.781 15.57 1 91.69 547 THR B C 1
ATOM 9869 O O . THR B 1 547 ? 11.977 34.031 14.445 1 91.69 547 THR B O 1
ATOM 9872 N N . THR B 1 548 ? 12.453 32.562 16.016 1 93.19 548 THR B N 1
ATOM 9873 C CA . THR B 1 548 ? 12.234 31.438 15.133 1 93.19 548 THR B CA 1
ATOM 9874 C C . THR B 1 548 ? 10.758 31.078 15.07 1 93.19 548 THR B C 1
ATOM 9876 O O . THR B 1 548 ? 10.258 30.641 14.023 1 93.19 548 THR B O 1
ATOM 9879 N N . HIS B 1 549 ? 10.023 31.234 16.188 1 95.5 549 HIS B N 1
ATOM 9880 C CA . HIS B 1 549 ? 8.641 30.781 16.25 1 95.5 549 HIS B CA 1
ATOM 9881 C C . HIS B 1 549 ? 7.68 31.953 16.469 1 95.5 549 HIS B C 1
ATOM 9883 O O . HIS B 1 549 ? 6.465 31.797 16.312 1 95.5 549 HIS B O 1
ATOM 9889 N N . GLY B 1 550 ? 8.203 33.062 16.812 1 94.75 550 GLY B N 1
ATOM 9890 C CA . GLY B 1 550 ? 7.332 34.188 17.156 1 94.75 550 GLY B CA 1
ATOM 9891 C C . GLY B 1 550 ? 6.57 33.969 18.453 1 94.75 550 GLY B C 1
ATOM 9892 O O . GLY B 1 550 ? 5.43 34.406 18.594 1 94.75 550 GLY B O 1
ATOM 9893 N N . LEU B 1 551 ? 7.137 33.156 19.312 1 95.5 551 LEU B N 1
ATOM 9894 C CA . LEU B 1 551 ? 6.559 32.844 20.625 1 95.5 551 LEU B CA 1
ATOM 9895 C C . LEU B 1 551 ? 7.457 33.344 21.75 1 95.5 551 LEU B C 1
ATOM 9897 O O . LEU B 1 551 ? 8.656 33.562 21.547 1 95.5 551 LEU B O 1
ATOM 9901 N N . PRO B 1 552 ? 6.832 33.562 22.859 1 92.75 552 PRO B N 1
ATOM 9902 C CA . PRO B 1 552 ? 7.672 33.969 24 1 92.75 552 PRO B CA 1
ATOM 9903 C C . PRO B 1 552 ? 8.695 32.906 24.375 1 92.75 552 PRO B C 1
ATOM 9905 O O . PRO B 1 552 ? 8.383 31.734 24.391 1 92.75 552 PRO B O 1
ATOM 9908 N N . CYS B 1 553 ? 9.922 33.438 24.594 1 90.62 553 CYS B N 1
ATOM 9909 C CA . CYS B 1 553 ? 11 32.5 24.953 1 90.62 553 CYS B CA 1
ATOM 9910 C C . CYS B 1 553 ? 10.953 32.156 26.438 1 90.62 553 CYS B C 1
ATOM 9912 O O . CYS B 1 553 ? 10.109 32.656 27.172 1 90.62 553 CYS B O 1
ATOM 9914 N N . ALA B 1 554 ? 11.859 31.406 26.906 1 86.69 554 ALA B N 1
ATOM 9915 C CA . ALA B 1 554 ? 11.875 30.906 28.281 1 86.69 554 ALA B CA 1
ATOM 9916 C C . ALA B 1 554 ? 12.07 32.062 29.266 1 86.69 554 ALA B C 1
ATOM 9918 O O . ALA B 1 554 ? 11.422 32.094 30.312 1 86.69 554 ALA B O 1
ATOM 9919 N N . CYS B 1 555 ? 12.977 33.031 28.938 1 85.12 555 CYS B N 1
ATOM 9920 C CA . CYS B 1 555 ? 13.234 34.156 29.828 1 85.12 555 CYS B CA 1
ATOM 9921 C C . CYS B 1 555 ? 12.008 35.062 29.938 1 85.12 555 CYS B C 1
ATOM 9923 O O . CYS B 1 555 ? 11.695 35.562 31.031 1 85.12 555 CYS B O 1
ATOM 9925 N N . GLU B 1 556 ? 11.266 35.188 28.906 1 89.44 556 GLU B N 1
ATOM 9926 C CA . GLU B 1 556 ? 10.062 36 28.922 1 89.44 556 GLU B CA 1
ATOM 9927 C C . GLU B 1 556 ? 8.945 35.344 29.719 1 89.44 556 GLU B C 1
ATOM 9929 O O . GLU B 1 556 ? 8.25 36 30.5 1 89.44 556 GLU B O 1
ATOM 9934 N N . LEU B 1 557 ? 8.781 34.094 29.531 1 89.75 557 LEU B N 1
ATOM 9935 C CA . LEU B 1 557 ? 7.727 33.344 30.219 1 89.75 557 LEU B CA 1
ATOM 9936 C C . LEU B 1 557 ? 7.969 33.344 31.719 1 89.75 557 LEU B C 1
ATOM 9938 O O . LEU B 1 557 ? 7.031 33.469 32.5 1 89.75 557 LEU B O 1
ATOM 9942 N N . ASN B 1 558 ? 9.25 33.188 32.062 1 85 558 ASN B N 1
ATOM 9943 C CA . ASN B 1 558 ? 9.594 33.156 33.469 1 85 558 ASN B CA 1
ATOM 9944 C C . ASN B 1 558 ? 9.391 34.531 34.125 1 85 558 ASN B C 1
ATOM 9946 O O . ASN B 1 558 ? 8.969 34.625 35.281 1 85 558 ASN B O 1
ATOM 9950 N N . ARG B 1 559 ? 9.758 35.469 33.406 1 87.12 559 ARG B N 1
ATOM 9951 C CA . ARG B 1 559 ? 9.539 36.844 33.906 1 87.12 559 ARG B CA 1
ATOM 9952 C C . ARG B 1 559 ? 8.062 37.094 34.156 1 87.12 559 ARG B C 1
ATOM 9954 O O . ARG B 1 559 ? 7.688 37.656 35.188 1 87.12 559 ARG B O 1
ATOM 9961 N N . LEU B 1 560 ? 7.266 36.688 33.25 1 90.12 560 LEU B N 1
ATOM 9962 C CA . LEU B 1 560 ? 5.824 36.875 33.406 1 90.12 560 LEU B CA 1
ATOM 9963 C C . LEU B 1 560 ? 5.273 36.031 34.531 1 90.12 560 LEU B C 1
ATOM 9965 O O . LEU B 1 560 ? 4.418 36.5 35.312 1 90.12 560 LEU B O 1
ATOM 9969 N N . SER B 1 561 ? 5.766 34.906 34.625 1 87.06 561 SER B N 1
ATOM 9970 C CA . SER B 1 561 ? 5.305 34 35.688 1 87.06 561 SER B CA 1
ATOM 9971 C C . SER B 1 561 ? 5.641 34.562 37.062 1 87.06 561 SER B C 1
ATOM 9973 O O . SER B 1 561 ? 4.82 34.5 38 1 87.06 561 SER B O 1
ATOM 9975 N N . THR B 1 562 ? 6.816 35.125 37.25 1 85.38 562 THR B N 1
ATOM 9976 C CA . THR B 1 562 ? 7.27 35.656 38.5 1 85.38 562 THR B CA 1
ATOM 9977 C C . THR B 1 562 ? 6.469 36.906 38.875 1 85.38 562 THR B C 1
ATOM 9979 O O . THR B 1 562 ? 6.211 37.156 40.062 1 85.38 562 THR B O 1
ATOM 9982 N N . ARG B 1 563 ? 6.008 37.562 37.938 1 89.06 563 ARG B N 1
ATOM 9983 C CA . ARG B 1 563 ? 5.254 38.812 38.156 1 89.06 563 ARG B CA 1
ATOM 9984 C C . ARG B 1 563 ? 3.76 38.5 38.281 1 89.06 563 ARG B C 1
ATOM 9986 O O . ARG B 1 563 ? 2.967 39.406 38.562 1 89.06 563 ARG B O 1
ATOM 9993 N N . GLY B 1 564 ? 3.436 37.312 37.969 1 83.44 564 GLY B N 1
ATOM 9994 C CA . GLY B 1 564 ? 2.037 36.906 38.062 1 83.44 564 GLY B CA 1
ATOM 9995 C C . GLY B 1 564 ? 1.205 37.438 36.906 1 83.44 564 GLY B C 1
ATOM 9996 O O . GLY B 1 564 ? 0.011 37.688 37.062 1 83.44 564 GLY B O 1
ATOM 9997 N N . ARG B 1 565 ? 1.872 37.625 35.812 1 87.31 565 ARG B N 1
ATOM 9998 C CA . ARG B 1 565 ? 1.18 38.156 34.625 1 87.31 565 ARG B CA 1
ATOM 9999 C C . ARG B 1 565 ? 0.896 37.031 33.625 1 87.31 565 ARG B C 1
ATOM 10001 O O . ARG B 1 565 ? 1.457 35.938 33.719 1 87.31 565 ARG B O 1
ATOM 10008 N N . HIS B 1 566 ? -0.074 37.344 32.688 1 90.44 566 HIS B N 1
ATOM 10009 C CA . HIS B 1 566 ? -0.453 36.406 31.641 1 90.44 566 HIS B CA 1
ATOM 10010 C C . HIS B 1 566 ? 0.207 36.781 30.328 1 90.44 566 HIS B C 1
ATOM 10012 O O . HIS B 1 566 ? 0.653 37.906 30.141 1 90.44 566 HIS B O 1
ATOM 10018 N N . VAL B 1 567 ? 0.358 35.812 29.5 1 92.38 567 VAL B N 1
ATOM 10019 C CA . VAL B 1 567 ? 0.832 36.062 28.141 1 92.38 567 VAL B CA 1
ATOM 10020 C C . VAL B 1 567 ? -0.288 36.688 27.312 1 92.38 567 VAL B C 1
ATOM 10022 O O . VAL B 1 567 ? -1.409 36.188 27.281 1 92.38 567 VAL B O 1
ATOM 10025 N N . HIS B 1 568 ? 0.012 37.75 26.719 1 92 568 HIS B N 1
ATOM 10026 C CA . HIS B 1 568 ? -0.981 38.438 25.891 1 92 568 HIS B CA 1
ATOM 10027 C C . HIS B 1 568 ? -1.029 37.844 24.484 1 92 568 HIS B C 1
ATOM 10029 O O . HIS B 1 568 ? 0 37.438 23.938 1 92 568 HIS B O 1
ATOM 10035 N N . LEU B 1 569 ? -2.193 37.906 23.906 1 93.44 569 LEU B N 1
ATOM 10036 C CA . LEU B 1 569 ? -2.408 37.375 22.562 1 93.44 569 LEU B CA 1
ATOM 10037 C C . LEU B 1 569 ? -1.56 38.125 21.547 1 93.44 569 LEU B C 1
ATOM 10039 O O . LEU B 1 569 ? -1.096 37.5 20.562 1 93.44 569 LEU B O 1
ATOM 10043 N N . ASP B 1 570 ? -1.288 39.312 21.828 1 91.44 570 ASP B N 1
ATOM 10044 C CA . ASP B 1 570 ? -0.55 40.156 20.875 1 91.44 570 ASP B CA 1
ATOM 10045 C C . ASP B 1 570 ? 0.924 39.75 20.828 1 91.44 570 ASP B C 1
ATOM 10047 O O . ASP B 1 570 ? 1.636 40.125 19.891 1 91.44 570 ASP B O 1
ATOM 10051 N N . SER B 1 571 ? 1.334 39.031 21.844 1 92.94 571 SER B N 1
ATOM 10052 C CA . SER B 1 571 ? 2.729 38.594 21.906 1 92.94 571 SER B CA 1
ATOM 10053 C C . SER B 1 571 ? 2.945 37.312 21.078 1 92.94 571 SER B C 1
ATOM 10055 O O . SER B 1 571 ? 4.082 36.906 20.891 1 92.94 571 SER B O 1
ATOM 10057 N N . ILE B 1 572 ? 1.88 36.812 20.672 1 95.56 572 ILE B N 1
ATOM 10058 C CA . ILE B 1 572 ? 1.947 35.594 19.859 1 95.56 572 ILE B CA 1
ATOM 10059 C C . ILE B 1 572 ? 1.87 35.938 18.375 1 95.56 572 ILE B C 1
ATOM 10061 O O . ILE B 1 572 ? 1.034 36.75 17.969 1 95.56 572 ILE B O 1
ATOM 10065 N N . ASP B 1 573 ? 2.734 35.406 17.625 1 95.75 573 ASP B N 1
ATOM 10066 C CA . ASP B 1 573 ? 2.762 35.625 16.188 1 95.75 573 ASP B CA 1
ATOM 10067 C C . ASP B 1 573 ? 1.425 35.281 15.547 1 95.75 573 ASP B C 1
ATOM 10069 O O . ASP B 1 573 ? 0.768 34.312 15.977 1 95.75 573 ASP B O 1
ATOM 10073 N N . VAL B 1 574 ? 1.047 35.938 14.531 1 94.06 574 VAL B N 1
ATOM 10074 C CA . VAL B 1 574 ? -0.24 35.812 13.852 1 94.06 574 VAL B CA 1
ATOM 10075 C C . VAL B 1 574 ? -0.407 34.375 13.32 1 94.06 574 VAL B C 1
ATOM 10077 O O . VAL B 1 574 ? -1.522 33.844 13.273 1 94.06 574 VAL B O 1
ATOM 10080 N N . PHE B 1 575 ? 0.649 33.781 12.977 1 95.25 575 PHE B N 1
ATOM 10081 C CA . PHE B 1 575 ? 0.6 32.438 12.438 1 95.25 575 PHE B CA 1
ATOM 10082 C C . PHE B 1 575 ? -0.093 31.484 13.406 1 95.25 575 PHE B C 1
ATOM 10084 O O . PHE B 1 575 ? -0.976 30.719 13.016 1 95.25 575 PHE B O 1
ATOM 10091 N N . TRP B 1 576 ? 0.226 31.531 14.594 1 96.56 576 TRP B N 1
ATOM 10092 C CA . TRP B 1 576 ? -0.251 30.594 15.594 1 96.56 576 TRP B CA 1
ATOM 10093 C C . TRP B 1 576 ? -1.679 30.922 16.016 1 96.56 576 TRP B C 1
ATOM 10095 O O . TRP B 1 576 ? -2.373 30.062 16.594 1 96.56 576 TRP B O 1
ATOM 10105 N N . ARG B 1 577 ? -2.139 32.156 15.773 1 94.44 577 ARG B N 1
ATOM 10106 C CA . ARG B 1 577 ? -3.447 32.594 16.25 1 94.44 577 ARG B CA 1
ATOM 10107 C C . ARG B 1 577 ? -4.484 32.531 15.141 1 94.44 577 ARG B C 1
ATOM 10109 O O . ARG B 1 577 ? -5.66 32.844 15.359 1 94.44 577 ARG B O 1
ATOM 10116 N N . THR B 1 578 ? -4.094 32.188 13.945 1 94.38 578 THR B N 1
ATOM 10117 C CA . THR B 1 578 ? -5.035 32.062 12.836 1 94.38 578 THR B CA 1
ATOM 10118 C C . THR B 1 578 ? -5.594 30.641 12.797 1 94.38 578 THR B C 1
ATOM 10120 O O . THR B 1 578 ? -5.016 29.75 12.164 1 94.38 578 THR B O 1
ATOM 10123 N N . LEU B 1 579 ? -6.746 30.484 13.375 1 94.19 579 LEU B N 1
ATOM 10124 C CA . LEU B 1 579 ? -7.328 29.156 13.469 1 94.19 579 LEU B CA 1
ATOM 10125 C C . LEU B 1 579 ? -8.453 28.984 12.461 1 94.19 579 LEU B C 1
ATOM 10127 O O . LEU B 1 579 ? -9 27.891 12.305 1 94.19 579 LEU B O 1
ATOM 10131 N N . VAL B 1 580 ? -8.836 30.062 11.82 1 91.12 580 VAL B N 1
ATOM 10132 C CA . VAL B 1 580 ? -9.812 30.016 10.742 1 91.12 580 VAL B CA 1
ATOM 10133 C C . VAL B 1 580 ? -9.203 30.594 9.469 1 91.12 580 VAL B C 1
ATOM 10135 O O . VAL B 1 580 ? -8.75 31.734 9.453 1 91.12 580 VAL B O 1
ATOM 10138 N N . TYR B 1 581 ? -9.125 29.719 8.531 1 89.62 581 TYR B N 1
ATOM 10139 C CA . TYR B 1 581 ? -8.57 30.25 7.289 1 89.62 581 TYR B CA 1
ATOM 10140 C C . TYR B 1 581 ? -9.68 30.734 6.367 1 89.62 581 TYR B C 1
ATOM 10142 O O . TYR B 1 581 ? -10.773 30.172 6.332 1 89.62 581 TYR B O 1
ATOM 10150 N N . ASP B 1 582 ? -9.68 32 6.02 1 74.38 582 ASP B N 1
ATOM 10151 C CA . ASP B 1 582 ? -10.695 32.625 5.176 1 74.38 582 ASP B CA 1
ATOM 10152 C C . ASP B 1 582 ? -10.094 33.094 3.848 1 74.38 582 ASP B C 1
ATOM 10154 O O . ASP B 1 582 ? -8.875 33.188 3.707 1 74.38 582 ASP B O 1
ATOM 10158 N N . ASP B 1 583 ? -10.977 32.969 2.807 1 59.47 583 ASP B N 1
ATOM 10159 C CA . ASP B 1 583 ? -10.602 33.438 1.483 1 59.47 583 ASP B CA 1
ATOM 10160 C C . ASP B 1 583 ? -10.305 34.938 1.513 1 59.47 583 ASP B C 1
ATOM 10162 O O . ASP B 1 583 ? -11.203 35.781 1.302 1 59.47 583 ASP B O 1
ATOM 10166 N N . TYR B 1 584 ? -9.852 35.469 2.502 1 47.34 584 TYR B N 1
ATOM 10167 C CA . TYR B 1 584 ? -9.773 36.906 2.408 1 47.34 584 TYR B CA 1
ATOM 10168 C C . TYR B 1 584 ? -9.141 37.344 1.088 1 47.34 584 TYR B C 1
ATOM 10170 O O . TYR B 1 584 ? -7.934 37.562 1.015 1 47.34 584 TYR B O 1
ATOM 10178 N N . ILE B 1 585 ? -9.18 36.594 0.125 1 48 585 ILE B N 1
ATOM 10179 C CA . ILE B 1 585 ? -8.656 37.344 -1.005 1 48 585 ILE B CA 1
ATOM 10180 C C . ILE B 1 585 ? -9.438 38.656 -1.153 1 48 585 ILE B C 1
ATOM 10182 O O . ILE B 1 585 ? -10.625 38.625 -1.488 1 48 585 ILE B O 1
ATOM 10186 N N . ALA B 1 586 ? -9.297 39.562 -0.257 1 41.62 586 ALA B N 1
ATOM 10187 C CA . ALA B 1 586 ? -9.797 40.844 -0.75 1 41.62 586 ALA B CA 1
ATOM 10188 C C . ALA B 1 586 ? -9.586 40.969 -2.256 1 41.62 586 ALA B C 1
ATOM 10190 O O . ALA B 1 586 ? -8.445 41.031 -2.725 1 41.62 586 ALA B O 1
ATOM 10191 N N . LEU B 1 587 ? -10.25 40.125 -2.959 1 42.25 587 LEU B N 1
ATOM 10192 C CA . LEU B 1 587 ? -10.156 40.594 -4.34 1 42.25 587 LEU B CA 1
ATOM 10193 C C . LEU B 1 587 ? -9.922 42.094 -4.395 1 42.25 587 LEU B C 1
ATOM 10195 O O . LEU B 1 587 ? -10.656 42.875 -3.762 1 42.25 587 LEU B O 1
ATOM 10199 N N . SER B 1 588 ? -8.828 42.438 -4.371 1 43.22 588 SER B N 1
ATOM 10200 C CA . SER B 1 588 ? -8.664 43.875 -4.492 1 43.22 588 SER B CA 1
ATOM 10201 C C . SER B 1 588 ? -9.734 44.5 -5.383 1 43.22 588 SER B C 1
ATOM 10203 O O . SER B 1 588 ? -10.008 43.969 -6.473 1 43.22 588 SER B O 1
ATOM 10205 N N . PRO B 1 589 ? -10.641 45.094 -4.77 1 43.94 589 PRO B N 1
ATOM 10206 C CA . PRO B 1 589 ? -11.594 45.844 -5.602 1 43.94 589 PRO B CA 1
ATOM 10207 C C . PRO B 1 589 ? -11.023 46.188 -6.969 1 43.94 589 PRO B C 1
ATOM 10209 O O . PRO B 1 589 ? -11.781 46.375 -7.934 1 43.94 589 PRO B O 1
ATOM 10212 N N . GLY B 1 590 ? -9.852 46.312 -7.031 1 45.03 590 GLY B N 1
ATOM 10213 C CA . GLY B 1 590 ? -9.227 46.75 -8.266 1 45.03 590 GLY B CA 1
ATOM 10214 C C . GLY B 1 590 ? -9.258 45.688 -9.359 1 45.03 590 GLY B C 1
ATOM 10215 O O . GLY B 1 590 ? -9.211 46 -10.547 1 45.03 590 GLY B O 1
ATOM 10216 N N . ASP B 1 591 ? -9.305 44.438 -9.016 1 52.19 591 ASP B N 1
ATOM 10217 C CA . ASP B 1 591 ? -9.195 43.375 -10.039 1 52.19 591 ASP B CA 1
ATOM 10218 C C . ASP B 1 591 ? -10.508 43.219 -10.805 1 52.19 591 ASP B C 1
ATOM 10220 O O . ASP B 1 591 ? -10.5 43.062 -12.023 1 52.19 591 ASP B O 1
ATOM 10224 N N . GLU B 1 592 ? -11.555 43.281 -9.961 1 56.09 592 GLU B N 1
ATOM 10225 C CA . GLU B 1 592 ? -12.82 43.25 -10.68 1 56.09 592 GLU B CA 1
ATOM 10226 C C . GLU B 1 592 ? -12.945 44.469 -11.594 1 56.09 592 GLU B C 1
ATOM 10228 O O . GLU B 1 592 ? -13.414 44.375 -12.727 1 56.09 592 GLU B O 1
ATOM 10233 N N . GLY B 1 593 ? -12.508 45.531 -10.922 1 54.28 593 GLY B N 1
ATOM 10234 C CA . GLY B 1 593 ? -12.523 46.75 -11.727 1 54.28 593 GLY B CA 1
ATOM 10235 C C . GLY B 1 593 ? -11.594 46.688 -12.922 1 54.28 593 GLY B C 1
ATOM 10236 O O . GLY B 1 593 ? -11.961 47.062 -14.023 1 54.28 593 GLY B O 1
ATOM 10237 N N . ALA B 1 594 ? -10.484 46.062 -12.648 1 58.16 594 ALA B N 1
ATOM 10238 C CA . ALA B 1 594 ? -9.516 45.938 -13.742 1 58.16 594 ALA B CA 1
ATOM 10239 C C . ALA B 1 594 ? -10.016 44.969 -14.812 1 58.16 594 ALA B C 1
ATOM 10241 O O . ALA B 1 594 ? -9.844 45.219 -16.016 1 58.16 594 ALA B O 1
ATOM 10242 N N . LEU B 1 595 ? -10.648 43.906 -14.328 1 63.22 595 LEU B N 1
ATOM 10243 C CA . LEU B 1 595 ? -11.195 42.969 -15.305 1 63.22 595 LEU B CA 1
ATOM 10244 C C . LEU B 1 595 ? -12.32 43.625 -16.094 1 63.22 595 LEU B C 1
ATOM 10246 O O . LEU B 1 595 ? -12.406 43.438 -17.312 1 63.22 595 LEU B O 1
ATOM 10250 N N . GLU B 1 596 ? -13.094 44.344 -15.297 1 65.38 596 GLU B N 1
ATOM 10251 C CA . GLU B 1 596 ? -14.156 45.062 -15.992 1 65.38 596 GLU B CA 1
ATOM 10252 C C . GLU B 1 596 ? -13.594 46.062 -16.984 1 65.38 596 GLU B C 1
ATOM 10254 O O . GLU B 1 596 ? -14.117 46.219 -18.094 1 65.38 596 GLU B O 1
ATOM 10259 N N . GLU B 1 597 ? -12.539 46.656 -16.484 1 63.97 597 GLU B N 1
ATOM 10260 C CA . GLU B 1 597 ? -11.891 47.594 -17.375 1 63.97 597 GLU B CA 1
ATOM 10261 C C . GLU B 1 597 ? -11.266 46.906 -18.578 1 63.97 597 GLU B C 1
ATOM 10263 O O . GLU B 1 597 ? -11.375 47.406 -19.719 1 63.97 597 GLU B O 1
ATOM 10268 N N . GLN B 1 598 ? -10.625 45.812 -18.344 1 66.94 598 GLN B N 1
ATOM 10269 C CA . GLN B 1 598 ? -10.008 45.094 -19.453 1 66.94 598 GLN B CA 1
ATOM 10270 C C . GLN B 1 598 ? -11.07 44.5 -20.375 1 66.94 598 GLN B C 1
ATOM 10272 O O . GLN B 1 598 ? -10.914 44.5 -21.594 1 66.94 598 GLN B O 1
ATOM 10277 N N . CYS B 1 599 ? -12.047 44 -19.688 1 70.81 599 CYS B N 1
ATOM 10278 C CA . CYS B 1 599 ? -13.148 43.469 -20.5 1 70.81 599 CYS B CA 1
ATOM 10279 C C . CYS B 1 599 ? -13.758 44.562 -21.359 1 70.81 599 CYS B C 1
ATOM 10281 O O . CYS B 1 599 ? -14.031 44.344 -22.531 1 70.81 599 CYS B O 1
ATOM 10283 N N . THR B 1 600 ? -13.828 45.781 -20.703 1 67.38 600 THR B N 1
ATOM 10284 C CA . THR B 1 600 ? -14.344 46.906 -21.438 1 67.38 600 THR B CA 1
ATOM 10285 C C . THR B 1 600 ? -13.383 47.312 -22.547 1 67.38 600 THR B C 1
ATOM 10287 O O . THR B 1 600 ? -13.805 47.656 -23.656 1 67.38 600 THR B O 1
ATOM 10290 N N . PHE B 1 601 ? -12.133 47.25 -22.234 1 67.44 601 PHE B N 1
ATOM 10291 C CA . PHE B 1 601 ? -11.117 47.562 -23.234 1 67.44 601 PHE B CA 1
ATOM 10292 C C . PHE B 1 601 ? -11.164 46.562 -24.391 1 67.44 601 PHE B C 1
ATOM 10294 O O . PHE B 1 601 ? -11.117 46.969 -25.562 1 67.44 601 PHE B O 1
ATOM 10301 N N . ILE B 1 602 ? -11.242 45.281 -24.062 1 72.31 602 ILE B N 1
ATOM 10302 C CA . ILE B 1 602 ? -11.297 44.25 -25.078 1 72.31 602 ILE B CA 1
ATOM 10303 C C . ILE B 1 602 ? -12.531 44.438 -25.953 1 72.31 602 ILE B C 1
ATOM 10305 O O . ILE B 1 602 ? -12.469 44.281 -27.188 1 72.31 602 ILE B O 1
ATOM 10309 N N . LEU B 1 603 ? -13.594 44.812 -25.281 1 73.56 603 LEU B N 1
ATOM 10310 C CA . LEU B 1 603 ? -14.844 45 -26.016 1 73.56 603 LEU B CA 1
ATOM 10311 C C . LEU B 1 603 ? -14.75 46.188 -26.953 1 73.56 603 LEU B C 1
ATOM 10313 O O . LEU B 1 603 ? -15.414 46.219 -27.984 1 73.56 603 LEU B O 1
ATOM 10317 N N . ASN B 1 604 ? -13.836 47.156 -26.594 1 67.94 604 ASN B N 1
ATOM 10318 C CA . ASN B 1 604 ? -13.734 48.375 -27.375 1 67.94 604 ASN B CA 1
ATOM 10319 C C . ASN B 1 604 ? -12.578 48.344 -28.359 1 67.94 604 ASN B C 1
ATOM 10321 O O . ASN B 1 604 ? -12.328 49.312 -29.078 1 67.94 604 ASN B O 1
ATOM 10325 N N . THR B 1 605 ? -11.891 47.25 -28.297 1 68.5 605 THR B N 1
ATOM 10326 C CA . THR B 1 605 ? -10.766 47.125 -29.219 1 68.5 605 THR B CA 1
ATOM 10327 C C . THR B 1 605 ? -11.219 46.594 -30.562 1 68.5 605 THR B C 1
ATOM 10329 O O . THR B 1 605 ? -12.391 46.25 -30.734 1 68.5 605 THR B O 1
ATOM 10332 N N . ASN B 1 606 ? -10.164 46.562 -31.484 1 69.06 606 ASN B N 1
ATOM 10333 C CA . ASN B 1 606 ? -10.469 46.094 -32.844 1 69.06 606 ASN B CA 1
ATOM 10334 C C . ASN B 1 606 ? -10.852 44.625 -32.844 1 69.06 606 ASN B C 1
ATOM 10336 O O . ASN B 1 606 ? -10.539 43.875 -31.906 1 69.06 606 ASN B O 1
ATOM 10340 N N . SER B 1 607 ? -11.664 44.219 -33.875 1 66.5 607 SER B N 1
ATOM 10341 C CA . SER B 1 607 ? -12.281 42.906 -34 1 66.5 607 SER B CA 1
ATOM 10342 C C . SER B 1 607 ? -11.242 41.812 -33.938 1 66.5 607 SER B C 1
ATOM 10344 O O . SER B 1 607 ? -11.414 40.812 -33.219 1 66.5 607 SER B O 1
ATOM 10346 N N . PRO B 1 608 ? -10.102 41.906 -34.594 1 66.19 608 PRO B N 1
ATOM 10347 C CA . PRO B 1 608 ? -9.141 40.812 -34.531 1 66.19 608 PRO B CA 1
ATOM 10348 C C . PRO B 1 608 ? -8.539 40.625 -33.156 1 66.19 608 PRO B C 1
ATOM 10350 O O . PRO B 1 608 ? -8.336 39.5 -32.719 1 66.19 608 PRO B O 1
ATOM 10353 N N . THR B 1 609 ? -8.289 41.688 -32.562 1 65.88 609 THR B N 1
ATOM 10354 C CA . THR B 1 609 ? -7.742 41.625 -31.203 1 65.88 609 THR B CA 1
ATOM 10355 C C . THR B 1 609 ? -8.773 41.062 -30.234 1 65.88 609 THR B C 1
ATOM 10357 O O . THR B 1 609 ? -8.422 40.281 -29.344 1 65.88 609 THR B O 1
ATOM 10360 N N . ARG B 1 610 ? -9.961 41.469 -30.453 1 68 610 ARG B N 1
ATOM 10361 C CA . ARG B 1 610 ? -11.039 40.938 -29.625 1 68 610 ARG B CA 1
ATOM 10362 C C . ARG B 1 610 ? -11.148 39.406 -29.766 1 68 610 ARG B C 1
ATOM 10364 O O . ARG B 1 610 ? -11.336 38.719 -28.781 1 68 610 ARG B O 1
ATOM 10371 N N . ARG B 1 611 ? -11.047 38.969 -30.906 1 65.94 611 ARG B N 1
ATOM 10372 C CA . ARG B 1 611 ? -11.117 37.531 -31.172 1 65.94 611 ARG B CA 1
ATOM 10373 C C . ARG B 1 611 ? -9.953 36.812 -30.516 1 65.94 611 ARG B C 1
ATOM 10375 O O . ARG B 1 611 ? -10.133 35.75 -29.906 1 65.94 611 ARG B O 1
ATOM 10382 N N . ARG B 1 612 ? -8.844 37.375 -30.672 1 62.47 612 ARG B N 1
ATOM 10383 C CA . ARG B 1 612 ? -7.656 36.781 -30.078 1 62.47 612 ARG B CA 1
ATOM 10384 C C . ARG B 1 612 ? -7.785 36.719 -28.547 1 62.47 612 ARG B C 1
ATOM 10386 O O . ARG B 1 612 ? -7.445 35.688 -27.938 1 62.47 612 ARG B O 1
ATOM 10393 N N . CYS B 1 613 ? -8.258 37.781 -28.031 1 64.94 613 CYS B N 1
ATOM 10394 C CA . CYS B 1 613 ? -8.414 37.844 -26.594 1 64.94 613 CYS B CA 1
ATOM 10395 C C . CYS B 1 613 ? -9.492 36.875 -26.125 1 64.94 613 CYS B C 1
ATOM 10397 O O . CYS B 1 613 ? -9.328 36.188 -25.109 1 64.94 613 CYS B O 1
ATOM 10399 N N . THR B 1 614 ? -10.523 36.906 -26.828 1 65.69 614 THR B N 1
ATOM 10400 C CA . THR B 1 614 ? -11.609 36 -26.5 1 65.69 614 THR B CA 1
ATOM 10401 C C . THR B 1 614 ? -11.148 34.531 -26.594 1 65.69 614 THR B C 1
ATOM 10403 O O . THR B 1 614 ? -11.484 33.719 -25.75 1 65.69 614 THR B O 1
ATOM 10406 N N . GLU B 1 615 ? -10.391 34.25 -27.578 1 63.34 615 GLU B N 1
ATOM 10407 C CA . GLU B 1 615 ? -9.852 32.906 -27.75 1 63.34 615 GLU B CA 1
ATOM 10408 C C . GLU B 1 615 ? -8.891 32.562 -26.609 1 63.34 615 GLU B C 1
ATOM 10410 O O . GLU B 1 615 ? -8.898 31.438 -26.109 1 63.34 615 GLU B O 1
ATOM 10415 N N . ALA B 1 616 ? -8.172 33.5 -26.297 1 62.31 616 ALA B N 1
ATOM 10416 C CA . ALA B 1 616 ? -7.219 33.312 -25.219 1 62.31 616 ALA B CA 1
ATOM 10417 C C . ALA B 1 616 ? -7.938 33.062 -23.891 1 62.31 616 ALA B C 1
ATOM 10419 O O . ALA B 1 616 ? -7.559 32.156 -23.141 1 62.31 616 ALA B O 1
ATOM 10420 N N . ILE B 1 617 ? -8.945 33.906 -23.734 1 65.25 617 ILE B N 1
ATOM 10421 C CA . ILE B 1 617 ? -9.742 33.75 -22.531 1 65.25 617 ILE B CA 1
ATOM 10422 C C . ILE B 1 617 ? -10.469 32.406 -22.547 1 65.25 617 ILE B C 1
ATOM 10424 O O . ILE B 1 617 ? -10.523 31.719 -21.516 1 65.25 617 ILE B O 1
ATOM 10428 N N . TYR B 1 618 ? -10.875 32.125 -23.734 1 63.53 618 TYR B N 1
ATOM 10429 C CA . TYR B 1 618 ? -11.586 30.844 -23.875 1 63.53 618 TYR B CA 1
ATOM 10430 C C . TYR B 1 618 ? -10.664 29.672 -23.594 1 63.53 618 TYR B C 1
ATOM 10432 O O . TYR B 1 618 ? -11.039 28.734 -22.875 1 63.53 618 TYR B O 1
ATOM 10440 N N . THR B 1 619 ? -9.531 29.719 -24.047 1 63.44 619 THR B N 1
ATOM 10441 C CA . THR B 1 619 ? -8.562 28.656 -23.844 1 63.44 619 THR B CA 1
ATOM 10442 C C . THR B 1 619 ? -8.203 28.516 -22.375 1 63.44 619 THR B C 1
ATOM 10444 O O . THR B 1 619 ? -7.992 27.406 -21.891 1 63.44 619 THR B O 1
ATOM 10447 N N . GLU B 1 620 ? -8.227 29.625 -21.844 1 63.69 620 GLU B N 1
ATOM 10448 C CA . GLU B 1 620 ? -7.867 29.609 -20.438 1 63.69 620 GLU B CA 1
ATOM 10449 C C . GLU B 1 620 ? -9.016 29.094 -19.578 1 63.69 620 GLU B C 1
ATOM 10451 O O . GLU B 1 620 ? -8.789 28.422 -18.562 1 63.69 620 GLU B O 1
ATOM 10456 N N . LEU B 1 621 ? -10.203 29.484 -20.109 1 62.78 621 LEU B N 1
ATOM 10457 C CA . LEU B 1 621 ? -11.375 29.125 -19.328 1 62.78 621 LEU B CA 1
ATOM 10458 C C . LEU B 1 621 ? -11.789 27.672 -19.609 1 62.78 621 LEU B C 1
ATOM 10460 O O . LEU B 1 621 ? -12.414 27.031 -18.75 1 62.78 621 LEU B O 1
ATOM 10464 N N . HIS B 1 622 ? -11.375 27.281 -20.844 1 66.69 622 HIS B N 1
ATOM 10465 C CA . HIS B 1 622 ? -11.812 25.938 -21.234 1 66.69 622 HIS B CA 1
ATOM 10466 C C . HIS B 1 622 ? -10.625 25.078 -21.672 1 66.69 622 HIS B C 1
ATOM 10468 O O . HIS B 1 622 ? -10.562 24.641 -22.828 1 66.69 622 HIS B O 1
ATOM 10474 N N . PRO B 1 623 ? -9.805 24.875 -20.75 1 63.41 623 PRO B N 1
ATOM 10475 C CA . PRO B 1 623 ? -8.617 24.094 -21.094 1 63.41 623 PRO B CA 1
ATOM 10476 C C . PRO B 1 623 ? -8.961 22.688 -21.578 1 63.41 623 PRO B C 1
ATOM 10478 O O . PRO B 1 623 ? -8.164 22.062 -22.297 1 63.41 623 PRO B O 1
ATOM 10481 N N . GLU B 1 624 ? -10.086 22.219 -21.281 1 64 624 GLU B N 1
ATOM 10482 C CA . GLU B 1 624 ? -10.523 20.891 -21.688 1 64 624 GLU B CA 1
ATOM 10483 C C . GLU B 1 624 ? -10.688 20.797 -23.203 1 64 624 GLU B C 1
ATOM 10485 O O . GLU B 1 624 ? -10.625 19.703 -23.766 1 64 624 GLU B O 1
ATOM 10490 N N . ASP B 1 625 ? -10.906 21.922 -23.734 1 66.12 625 ASP B N 1
ATOM 10491 C CA . ASP B 1 625 ? -11.18 21.906 -25.156 1 66.12 625 ASP B CA 1
ATOM 10492 C C . ASP B 1 625 ? -9.891 21.922 -25.969 1 66.12 625 ASP B C 1
ATOM 10494 O O . ASP B 1 625 ? -9.898 21.625 -27.172 1 66.12 625 ASP B O 1
ATOM 10498 N N . ASP B 1 626 ? -8.828 22.25 -25.234 1 72.25 626 ASP B N 1
ATOM 10499 C CA . ASP B 1 626 ? -7.547 22.25 -25.938 1 72.25 626 ASP B CA 1
ATOM 10500 C C . ASP B 1 626 ? -7 20.844 -26.078 1 72.25 626 ASP B C 1
ATOM 10502 O O . ASP B 1 626 ? -7.152 20.016 -25.172 1 72.25 626 ASP B O 1
ATOM 10506 N N . TYR B 1 627 ? -6.621 20.578 -27.312 1 79.06 627 TYR B N 1
ATOM 10507 C CA . TYR B 1 627 ? -6.062 19.25 -27.531 1 79.06 627 TYR B CA 1
ATOM 10508 C C . TYR B 1 627 ? -4.664 19.141 -26.938 1 79.06 627 TYR B C 1
ATOM 10510 O O . TYR B 1 627 ? -3.764 19.906 -27.297 1 79.06 627 TYR B O 1
ATOM 10518 N N . VAL B 1 628 ? -4.508 18.453 -25.953 1 87 628 VAL B N 1
ATOM 10519 C CA . VAL B 1 628 ? -3.227 18.203 -25.297 1 87 628 VAL B CA 1
ATOM 10520 C C . VAL B 1 628 ? -2.955 16.703 -25.234 1 87 628 VAL B C 1
ATOM 10522 O O . VAL B 1 628 ? -3.84 15.922 -24.891 1 87 628 VAL B O 1
ATOM 10525 N N . GLU B 1 629 ? -1.718 16.375 -25.688 1 88.69 629 GLU B N 1
ATOM 10526 C CA . GLU B 1 629 ? -1.32 14.961 -25.641 1 88.69 629 GLU B CA 1
ATOM 10527 C C . GLU B 1 629 ? -0.579 14.641 -24.344 1 88.69 629 GLU B C 1
ATOM 10529 O O . GLU B 1 629 ? -0.041 15.531 -23.688 1 88.69 629 GLU B O 1
ATOM 10534 N N . GLU B 1 630 ? -0.55 13.398 -24.094 1 89.75 630 GLU B N 1
ATOM 10535 C CA . GLU B 1 630 ? 0.195 12.914 -22.938 1 89.75 630 GLU B CA 1
ATOM 10536 C C . GLU B 1 630 ? 1.685 13.219 -23.078 1 89.75 630 GLU B C 1
ATOM 10538 O O . GLU B 1 630 ? 2.201 13.328 -24.188 1 89.75 630 GLU B O 1
ATOM 10543 N N . PRO B 1 631 ? 2.33 13.359 -21.906 1 89.06 631 PRO B N 1
ATOM 10544 C CA . PRO B 1 631 ? 3.773 13.602 -21.984 1 89.06 631 PRO B CA 1
ATOM 10545 C C . PRO B 1 631 ? 4.527 12.453 -22.656 1 89.06 631 PRO B C 1
ATOM 10547 O O . PRO B 1 631 ? 4.074 11.305 -22.625 1 89.06 631 PRO B O 1
ATOM 10550 N N . ALA B 1 632 ? 5.609 12.773 -23.25 1 85 632 ALA B N 1
ATOM 10551 C CA . ALA B 1 632 ? 6.48 11.758 -23.828 1 85 632 ALA B CA 1
ATOM 10552 C C . ALA B 1 632 ? 7.285 11.047 -22.734 1 85 632 ALA B C 1
ATOM 10554 O O . ALA B 1 632 ? 7.582 11.633 -21.688 1 85 632 ALA B O 1
ATOM 10555 N N . VAL B 1 633 ? 7.535 9.773 -22.891 1 83.75 633 VAL B N 1
ATOM 10556 C CA . VAL B 1 633 ? 8.297 9.023 -21.906 1 83.75 633 VAL B CA 1
ATOM 10557 C C . VAL B 1 633 ? 9.758 9.461 -21.922 1 83.75 633 VAL B C 1
ATOM 10559 O O . VAL B 1 633 ? 10.375 9.539 -23 1 83.75 633 VAL B O 1
ATOM 10562 N N . ASN B 1 634 ? 10.18 9.883 -20.719 1 76.06 634 ASN B N 1
ATOM 10563 C CA . ASN B 1 634 ? 11.562 10.328 -20.578 1 76.06 634 ASN B CA 1
ATOM 10564 C C . ASN B 1 634 ? 12.531 9.148 -20.578 1 76.06 634 ASN B C 1
ATOM 10566 O O . ASN B 1 634 ? 12.477 8.297 -19.703 1 76.06 634 ASN B O 1
ATOM 10570 N N . GLU B 1 635 ? 13.359 9.023 -21.469 1 67.31 635 GLU B N 1
ATOM 10571 C CA . GLU B 1 635 ? 14.289 7.91 -21.641 1 67.31 635 GLU B CA 1
ATOM 10572 C C . GLU B 1 635 ? 15.422 7.996 -20.625 1 67.31 635 GLU B C 1
ATOM 10574 O O . GLU B 1 635 ? 16.016 6.977 -20.266 1 67.31 635 GLU B O 1
ATOM 10579 N N . ASN B 1 636 ? 15.797 9.227 -20.109 1 62.59 636 ASN B N 1
ATOM 10580 C CA . ASN B 1 636 ? 16.906 9.398 -19.172 1 62.59 636 ASN B CA 1
ATOM 10581 C C . ASN B 1 636 ? 16.438 10 -17.844 1 62.59 636 ASN B C 1
ATOM 10583 O O . ASN B 1 636 ? 16.656 11.18 -17.578 1 62.59 636 ASN B O 1
ATOM 10587 N N . PRO B 1 637 ? 15.789 9.203 -17.141 1 60.09 637 PRO B N 1
ATOM 10588 C CA . PRO B 1 637 ? 15.227 9.789 -15.93 1 60.09 637 PRO B CA 1
ATOM 10589 C C . PRO B 1 637 ? 16.281 10.039 -14.852 1 60.09 637 PRO B C 1
ATOM 10591 O O . PRO B 1 637 ? 17.281 9.32 -14.789 1 60.09 637 PRO B O 1
ATOM 10594 N N . ARG B 1 638 ? 16.328 11.203 -14.234 1 55.91 638 ARG B N 1
ATOM 10595 C CA . ARG B 1 638 ? 17.109 11.453 -13.031 1 55.91 638 ARG B CA 1
ATOM 10596 C C . ARG B 1 638 ? 16.547 10.68 -11.844 1 55.91 638 ARG B C 1
ATOM 10598 O O . ARG B 1 638 ? 15.391 10.242 -11.867 1 55.91 638 ARG B O 1
ATOM 10605 N N . GLY B 1 639 ? 17.312 10.094 -10.906 1 52.41 639 GLY B N 1
ATOM 10606 C CA . GLY B 1 639 ? 16.984 9.344 -9.711 1 52.41 639 GLY B CA 1
ATOM 10607 C C . GLY B 1 639 ? 17.891 8.148 -9.484 1 52.41 639 GLY B C 1
ATOM 10608 O O . GLY B 1 639 ? 18.703 7.812 -10.344 1 52.41 639 GLY B O 1
ATOM 10609 N N . ARG B 1 640 ? 17.953 7.742 -8.266 1 46.88 640 ARG B N 1
ATOM 10610 C CA . ARG B 1 640 ? 18.781 6.578 -7.969 1 46.88 640 ARG B CA 1
ATOM 10611 C C . ARG B 1 640 ? 18.453 5.414 -8.898 1 46.88 640 ARG B C 1
ATOM 10613 O O . ARG B 1 640 ? 17.281 5.016 -9.016 1 46.88 640 ARG B O 1
ATOM 10620 N N . PRO B 1 641 ? 19.172 5.289 -9.852 1 43.16 641 PRO B N 1
ATOM 10621 C CA . PRO B 1 641 ? 18.891 4.141 -10.711 1 43.16 641 PRO B CA 1
ATOM 10622 C C . PRO B 1 641 ? 18.344 2.941 -9.93 1 43.16 641 PRO B C 1
ATOM 10624 O O . PRO B 1 641 ? 18.812 2.666 -8.82 1 43.16 641 PRO B O 1
ATOM 10627 N N . ARG B 1 642 ? 17.109 2.789 -10.031 1 40.03 642 ARG B N 1
ATOM 10628 C CA . ARG B 1 642 ? 16.656 1.534 -9.438 1 40.03 642 ARG B CA 1
ATOM 10629 C C . ARG B 1 642 ? 17.547 0.373 -9.859 1 40.03 642 ARG B C 1
ATOM 10631 O O . ARG B 1 642 ? 17.828 0.197 -11.047 1 40.03 642 ARG B O 1
ATOM 10638 N N . MET B 1 643 ? 18.406 0.13 -9.164 1 36.44 643 MET B N 1
ATOM 10639 C CA . MET B 1 643 ? 19.078 -1.117 -9.508 1 36.44 643 MET B CA 1
ATOM 10640 C C . MET B 1 643 ? 18.078 -2.186 -9.922 1 36.44 643 MET B C 1
ATOM 10642 O O . MET B 1 643 ? 17.172 -2.52 -9.156 1 36.44 643 MET B O 1
ATOM 10646 N N . SER B 1 644 ? 17.469 -1.906 -11.047 1 32.84 644 SER B N 1
ATOM 10647 C CA . SER B 1 644 ? 16.594 -2.971 -11.523 1 32.84 644 SER B CA 1
ATOM 10648 C C . SER B 1 644 ? 17.078 -4.336 -11.039 1 32.84 644 SER B C 1
ATOM 10650 O O . SER B 1 644 ? 18.266 -4.641 -11.094 1 32.84 644 SER B O 1
ATOM 10652 N N . ASN B 1 645 ? 16.453 -4.703 -10.086 1 35.44 645 ASN B N 1
ATOM 10653 C CA . ASN B 1 645 ? 16.672 -6.109 -9.773 1 35.44 645 ASN B CA 1
ATOM 10654 C C . ASN B 1 645 ? 16.625 -6.98 -11.023 1 35.44 645 ASN B C 1
ATOM 10656 O O . ASN B 1 645 ? 16.391 -8.188 -10.945 1 35.44 645 ASN B O 1
ATOM 10660 N N . ALA B 1 646 ? 16.375 -6.27 -12.164 1 32.75 646 ALA B N 1
ATOM 10661 C CA . ALA B 1 646 ? 16.375 -7.129 -13.344 1 32.75 646 ALA B CA 1
ATOM 10662 C C . ALA B 1 646 ? 17.688 -7.898 -13.469 1 32.75 646 ALA B C 1
ATOM 10664 O O . ALA B 1 646 ? 18.75 -7.398 -13.094 1 32.75 646 ALA B O 1
ATOM 10665 N N . ARG B 1 647 ? 17.516 -9.016 -13.594 1 38.97 647 ARG B N 1
ATOM 10666 C CA . ARG B 1 647 ? 18.641 -9.891 -13.859 1 38.97 647 ARG B CA 1
ATOM 10667 C C . ARG B 1 647 ? 19.625 -9.242 -14.836 1 38.97 647 ARG B C 1
ATOM 10669 O O . ARG B 1 647 ? 19.219 -8.742 -15.891 1 38.97 647 ARG B O 1
ATOM 10676 N N . ASN B 1 648 ? 20.578 -8.523 -14.438 1 37.47 648 ASN B N 1
ATOM 10677 C CA . ASN B 1 648 ? 21.625 -8.18 -15.391 1 37.47 648 ASN B CA 1
ATOM 10678 C C . ASN B 1 648 ? 21.859 -9.305 -16.406 1 37.47 648 ASN B C 1
ATOM 10680 O O . ASN B 1 648 ? 22.234 -10.414 -16.031 1 37.47 648 ASN B O 1
ATOM 10684 N N . LEU B 1 649 ? 21.266 -9.078 -17.5 1 40.59 649 LEU B N 1
ATOM 10685 C CA . LEU B 1 649 ? 21.562 -10.07 -18.531 1 40.59 649 LEU B CA 1
ATOM 10686 C C . LEU B 1 649 ? 23.078 -10.203 -18.719 1 40.59 649 LEU B C 1
ATOM 10688 O O . LEU B 1 649 ? 23.797 -9.211 -18.641 1 40.59 649 LEU B O 1
ATOM 10692 N N . PHE B 1 650 ? 23.5 -11.219 -18.484 1 38.56 650 PHE B N 1
ATOM 10693 C CA . PHE B 1 650 ? 24.906 -11.477 -18.797 1 38.56 650 PHE B CA 1
ATOM 10694 C C . PHE B 1 650 ? 25.25 -10.977 -20.188 1 38.56 650 PHE B C 1
ATOM 10696 O O . PHE B 1 650 ? 24.359 -10.828 -21.031 1 38.56 650 PHE B O 1
ATOM 10703 N N . SER B 1 651 ? 26.297 -10.508 -20.422 1 35.16 651 SER B N 1
ATOM 10704 C CA . SER B 1 651 ? 26.75 -9.977 -21.703 1 35.16 651 SER B CA 1
ATOM 10705 C C . SER B 1 651 ? 26.156 -10.758 -22.859 1 35.16 651 SER B C 1
ATOM 10707 O O . SER B 1 651 ? 25.781 -10.172 -23.875 1 35.16 651 SER B O 1
ATOM 10709 N N . PHE B 1 652 ? 26 -12.016 -22.656 1 36.34 652 PHE B N 1
ATOM 10710 C CA . PHE B 1 652 ? 25.5 -12.812 -23.766 1 36.34 652 PHE B CA 1
ATOM 10711 C C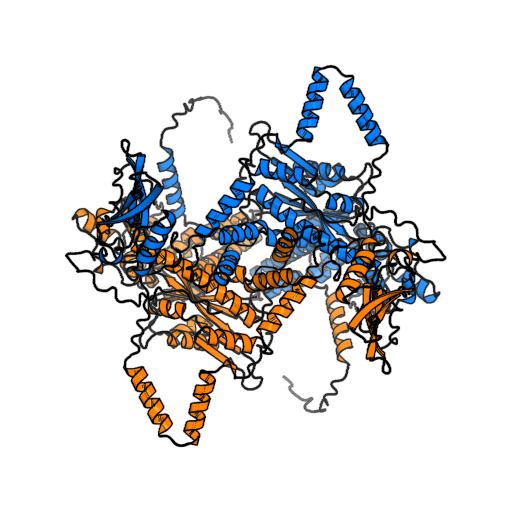 . PHE B 1 652 ? 24 -12.664 -23.906 1 36.34 652 PHE B C 1
ATOM 10713 O O . PHE B 1 652 ? 23.453 -12.773 -25.016 1 36.34 652 PHE B O 1
ATOM 10720 N N . GLU B 1 653 ? 23.375 -12.328 -22.859 1 47.38 653 GLU B N 1
ATOM 10721 C CA . GLU B 1 653 ? 21.938 -12.156 -22.938 1 47.38 653 GLU B CA 1
ATOM 10722 C C . GLU B 1 653 ? 21.562 -10.82 -23.562 1 47.38 653 GLU B C 1
ATOM 10724 O O . GLU B 1 653 ? 20.547 -10.711 -24.266 1 47.38 653 GLU B O 1
ATOM 10729 N N . HIS B 1 654 ? 22.234 -9.922 -23.281 1 40.22 654 HIS B N 1
ATOM 10730 C CA . HIS B 1 654 ? 22.109 -8.633 -23.938 1 40.22 654 HIS B CA 1
ATOM 10731 C C . HIS B 1 654 ? 22.281 -8.758 -25.438 1 40.22 654 HIS B C 1
ATOM 10733 O O . HIS B 1 654 ? 21.562 -8.125 -26.219 1 40.22 654 HIS B O 1
ATOM 10739 N N . SER B 1 655 ? 23.281 -9.383 -25.891 1 36.34 655 SER B N 1
ATOM 10740 C CA . SER B 1 655 ? 23.531 -9.594 -27.312 1 36.34 655 SER B CA 1
ATOM 10741 C C . SER B 1 655 ? 22.375 -10.359 -27.969 1 36.34 655 SER B C 1
ATOM 10743 O O . SER B 1 655 ? 22.047 -10.109 -29.125 1 36.34 655 SER B O 1
ATOM 10745 N N . ARG B 1 656 ? 21.75 -11.094 -27.188 1 39.19 656 ARG B N 1
ATOM 10746 C CA . ARG B 1 656 ? 20.609 -11.836 -27.734 1 39.19 656 ARG B CA 1
ATOM 10747 C C . ARG B 1 656 ? 19.391 -10.938 -27.875 1 39.19 656 ARG B C 1
ATOM 10749 O O . ARG B 1 656 ? 18.625 -11.062 -28.828 1 39.19 656 ARG B O 1
ATOM 10756 N N . ARG B 1 657 ? 19.156 -10.141 -26.984 1 38.59 657 ARG B N 1
ATOM 10757 C CA . ARG B 1 657 ? 18.047 -9.211 -27.109 1 38.59 657 ARG B CA 1
ATOM 10758 C C . ARG B 1 657 ? 18.312 -8.164 -28.188 1 38.59 657 ARG B C 1
ATOM 10760 O O . ARG B 1 657 ? 17.391 -7.746 -28.891 1 38.59 657 ARG B O 1
ATOM 10767 N N . ARG B 1 658 ? 19.422 -7.664 -28.375 1 36.12 658 ARG B N 1
ATOM 10768 C CA . ARG B 1 658 ? 19.734 -6.762 -29.469 1 36.12 658 ARG B CA 1
ATOM 10769 C C . ARG B 1 658 ? 19.547 -7.453 -30.812 1 36.12 658 ARG B C 1
ATOM 10771 O O . ARG B 1 658 ? 19.109 -6.82 -31.781 1 36.12 658 ARG B O 1
ATOM 10778 N N . SER B 1 659 ? 19.906 -8.664 -30.938 1 34.16 659 SER B N 1
ATOM 10779 C CA . SER B 1 659 ? 19.672 -9.305 -32.219 1 34.16 659 SER B CA 1
ATOM 10780 C C . SER B 1 659 ? 18.188 -9.523 -32.469 1 34.16 659 SER B C 1
ATOM 10782 O O . SER B 1 659 ? 17.75 -9.609 -33.625 1 34.16 659 SER B O 1
ATOM 10784 N N . ARG B 1 660 ? 17.516 -9.719 -31.422 1 35.31 660 ARG B N 1
ATOM 10785 C CA . ARG B 1 660 ? 16.078 -9.844 -31.688 1 35.31 660 ARG B CA 1
ATOM 10786 C C . ARG B 1 660 ? 15.477 -8.5 -32.094 1 35.31 660 ARG B C 1
ATOM 10788 O O . ARG B 1 660 ? 14.547 -8.445 -32.875 1 35.31 660 ARG B O 1
ATOM 10795 N N . SER B 1 661 ? 15.805 -7.398 -31.453 1 32.78 661 SER B N 1
ATOM 10796 C CA . SER B 1 661 ? 15.281 -6.113 -31.906 1 32.78 661 SER B CA 1
ATOM 10797 C C . SER B 1 661 ? 15.695 -5.816 -33.344 1 32.78 661 SER B C 1
ATOM 10799 O O . SER B 1 661 ? 14.984 -5.125 -34.062 1 32.78 661 SER B O 1
ATOM 10801 N N . THR B 1 662 ? 16.891 -6.25 -33.75 1 31.52 662 THR B N 1
ATOM 10802 C CA . THR B 1 662 ? 17.203 -5.953 -35.156 1 31.52 662 THR B CA 1
ATOM 10803 C C . THR B 1 662 ? 16.281 -6.723 -36.094 1 31.52 662 THR B C 1
ATOM 10805 O O . THR B 1 662 ? 15.977 -6.258 -37.188 1 31.52 662 THR B O 1
ATOM 10808 N N . SER B 1 663 ? 15.961 -7.926 -35.688 1 29.89 663 SER B N 1
ATOM 10809 C CA . SER B 1 663 ? 15.188 -8.578 -36.75 1 29.89 663 SER B CA 1
ATOM 10810 C C . SER B 1 663 ? 13.758 -8.047 -36.781 1 29.89 663 SER B C 1
ATOM 10812 O O . SER B 1 663 ? 13.047 -8.242 -37.781 1 29.89 663 SER B O 1
ATOM 10814 N N . ALA B 1 664 ? 13.25 -7.602 -35.719 1 30.59 664 ALA B N 1
ATOM 10815 C CA . ALA B 1 664 ? 11.883 -7.125 -35.906 1 30.59 664 ALA B CA 1
ATOM 10816 C C . ALA B 1 664 ? 11.867 -5.766 -36.594 1 30.59 664 ALA B C 1
ATOM 10818 O O . ALA B 1 664 ? 10.82 -5.301 -37.031 1 30.59 664 ALA B O 1
ATOM 10819 N N . SER B 1 665 ? 12.992 -4.957 -36.594 1 26.53 665 SER B N 1
ATOM 10820 C CA . SER B 1 665 ? 12.859 -3.662 -37.25 1 26.53 665 SER B CA 1
ATOM 10821 C C . SER B 1 665 ? 12.891 -3.807 -38.75 1 26.53 665 SER B C 1
ATOM 10823 O O . SER B 1 665 ? 12.836 -2.812 -39.5 1 26.53 665 SER B O 1
ATOM 10825 N N . THR B 1 666 ? 13.367 -4.906 -39.344 1 25.69 666 THR B N 1
ATOM 10826 C CA . THR B 1 666 ? 13.391 -4.742 -40.812 1 25.69 666 THR B CA 1
ATOM 10827 C C . THR B 1 666 ? 11.977 -4.648 -41.375 1 25.69 666 THR B C 1
ATOM 10829 O O . THR B 1 666 ? 11.781 -4.723 -42.594 1 25.69 666 THR B O 1
ATOM 10832 N N . ARG B 1 667 ? 10.961 -4.832 -40.75 1 24.69 667 ARG B N 1
ATOM 10833 C CA . ARG B 1 667 ? 9.859 -4.543 -41.688 1 24.69 667 ARG B CA 1
ATOM 10834 C C . ARG B 1 667 ? 9.914 -3.104 -42.156 1 24.69 667 ARG B C 1
ATOM 10836 O O . ARG B 1 667 ? 10.602 -2.266 -41.562 1 24.69 667 ARG B O 1
ATOM 10843 N N . GLY B 1 668 ? 8.852 -2.377 -42.812 1 22.62 668 GLY B N 1
ATOM 10844 C CA . GLY B 1 668 ? 8.602 -1.427 -43.875 1 22.62 668 GLY B CA 1
ATOM 10845 C C . GLY B 1 668 ? 9.039 -0.015 -43.531 1 22.62 668 GLY B C 1
ATOM 10846 O O . GLY B 1 668 ? 8.891 0.899 -44.344 1 22.62 668 GLY B O 1
ATOM 10847 N N . THR B 1 669 ? 9.266 0.712 -42.469 1 23.17 669 THR B N 1
ATOM 10848 C CA . THR B 1 669 ? 9.352 2.062 -43 1 23.17 669 THR B CA 1
ATOM 10849 C C . THR B 1 669 ? 10.602 2.219 -43.875 1 23.17 669 THR B C 1
ATOM 10851 O O . THR B 1 669 ? 11.719 1.937 -43.438 1 23.17 669 THR B O 1
ATOM 10854 N N . SER B 1 670 ? 10.594 2.055 -45.25 1 22.52 670 SER B N 1
ATOM 10855 C CA . SER B 1 670 ? 11.32 2.564 -46.406 1 22.52 670 SER B CA 1
ATOM 10856 C C . SER B 1 670 ? 11.797 3.996 -46.188 1 22.52 670 SER B C 1
ATOM 10858 O O . SER B 1 670 ? 11.633 4.859 -47.031 1 22.52 670 SER B O 1
ATOM 10860 N N . THR B 1 671 ? 12.016 4.598 -45 1 21.03 671 THR B N 1
ATOM 10861 C CA . THR B 1 671 ? 12.609 5.902 -45.281 1 21.03 671 THR B CA 1
ATOM 10862 C C . THR B 1 671 ? 13.922 5.754 -46.031 1 21.03 671 THR B C 1
ATOM 10864 O O . THR B 1 671 ? 14.695 4.828 -45.781 1 21.03 671 THR B O 1
ATOM 10867 N N . THR B 1 672 ? 14.094 6.48 -47.25 1 20 672 THR B N 1
ATOM 10868 C CA . THR B 1 672 ? 15.039 7.027 -48.219 1 20 672 THR B CA 1
ATOM 10869 C C . THR B 1 672 ? 16.25 7.621 -47.5 1 20 672 THR B C 1
ATOM 10871 O O . THR B 1 672 ? 16.141 8.617 -46.781 1 20 672 THR B O 1
ATOM 10874 N N . THR B 1 673 ? 17.094 6.777 -46.875 1 19.81 673 THR B N 1
ATOM 10875 C CA . THR B 1 673 ? 18.422 7.25 -46.531 1 19.81 673 THR B CA 1
ATOM 10876 C C . THR B 1 673 ? 19.094 7.906 -47.75 1 19.81 673 THR B C 1
ATOM 10878 O O . THR B 1 673 ? 19.297 7.262 -48.781 1 19.81 673 THR B O 1
ATOM 10881 N N . ASP B 1 674 ? 18.859 9.273 -47.969 1 17.98 674 ASP B N 1
ATOM 10882 C CA . ASP B 1 674 ? 19.719 10.141 -48.781 1 17.98 674 ASP B CA 1
ATOM 10883 C C . ASP B 1 674 ? 21.188 9.922 -48.438 1 17.98 674 ASP B C 1
ATOM 10885 O O . ASP B 1 674 ? 21.547 9.742 -47.281 1 17.98 674 ASP B O 1
ATOM 10889 N N . THR B 1 675 ? 22.016 9.508 -49.438 1 18.92 675 THR B N 1
ATOM 10890 C CA . THR B 1 675 ? 23.406 9.242 -49.781 1 18.92 675 THR B CA 1
ATOM 10891 C C . THR B 1 675 ? 24.297 10.422 -49.375 1 18.92 675 THR B C 1
ATOM 10893 O O . THR B 1 675 ? 25.484 10.453 -49.719 1 18.92 675 THR B O 1
ATOM 10896 N N . ASN B 1 676 ? 23.938 11.453 -48.594 1 18.22 676 ASN B N 1
ATOM 10897 C CA . ASN B 1 676 ? 25.031 12.406 -48.719 1 18.22 676 ASN B CA 1
ATOM 10898 C C . ASN B 1 676 ? 26.359 11.789 -48.281 1 18.22 676 ASN B C 1
ATOM 10900 O O . ASN B 1 676 ? 26.453 11.195 -47.219 1 18.22 676 ASN B O 1
ATOM 10904 N N . ALA B 1 677 ? 27.422 11.602 -49.219 1 18.06 677 ALA B N 1
ATOM 10905 C CA . ALA B 1 677 ? 28.781 11.266 -49.625 1 18.06 677 ALA B CA 1
ATOM 10906 C C . ALA B 1 677 ? 29.812 11.945 -48.75 1 18.06 677 ALA B C 1
ATOM 10908 O O . ALA B 1 677 ? 30.922 11.445 -48.562 1 18.06 677 ALA B O 1
ATOM 10909 N N . SER B 1 678 ? 29.625 13.25 -48.344 1 18.39 678 SER B N 1
ATOM 10910 C CA . SER B 1 678 ? 30.875 13.992 -48.438 1 18.39 678 SER B CA 1
ATOM 10911 C C . SER B 1 678 ? 31.969 13.367 -47.562 1 18.39 678 SER B C 1
ATOM 10913 O O . SER B 1 678 ? 33.062 13.07 -48.062 1 18.39 678 SER B O 1
ATOM 10915 N N . TYR B 1 679 ? 32.625 14.312 -46.75 1 17.97 679 TYR B N 1
ATOM 10916 C CA . TYR B 1 679 ? 33.969 14.82 -46.531 1 17.97 679 TYR B CA 1
ATOM 10917 C C . TYR B 1 679 ? 34.75 13.906 -45.594 1 17.97 679 TYR B C 1
ATOM 10919 O O . TYR B 1 679 ? 34.281 13.609 -44.5 1 17.97 679 TYR B O 1
ATOM 10927 N N . ALA B 1 680 ? 35.656 12.922 -46.156 1 18.11 680 ALA B N 1
ATOM 10928 C CA . ALA B 1 680 ? 36.781 12.016 -45.938 1 18.11 680 ALA B CA 1
ATOM 10929 C C . ALA B 1 680 ? 37.812 12.648 -45.031 1 18.11 680 ALA B C 1
ATOM 10931 O O . ALA B 1 680 ? 38.594 11.938 -44.375 1 18.11 680 ALA B O 1
ATOM 10932 N N . GLU B 1 681 ? 38.219 13.945 -45.406 1 17.92 681 GLU B N 1
ATOM 10933 C CA . GLU B 1 681 ? 39.625 14.359 -45.438 1 17.92 681 GLU B CA 1
ATOM 10934 C C . GLU B 1 681 ? 40.281 14.219 -44.062 1 17.92 681 GLU B C 1
ATOM 10936 O O . GLU B 1 681 ? 41.344 13.594 -43.938 1 17.92 681 GLU B O 1
ATOM 10941 N N . GLY B 1 682 ? 40.906 15.414 -43.594 1 18.47 682 GLY B N 1
ATOM 10942 C CA . GLY B 1 682 ? 42.219 15.953 -43.344 1 18.47 682 GLY B CA 1
ATOM 10943 C C . GLY B 1 682 ? 42.75 15.648 -41.969 1 18.47 682 GLY B C 1
ATOM 10944 O O . GLY B 1 682 ? 43.906 15.281 -41.812 1 18.47 682 GLY B O 1
ATOM 10945 N N . ILE B 1 683 ? 42.25 16.219 -40.875 1 19.11 683 ILE B N 1
ATOM 10946 C CA . ILE B 1 683 ? 43.25 16.812 -40.031 1 19.11 683 ILE B CA 1
ATOM 10947 C C . ILE B 1 683 ? 44.188 15.711 -39.5 1 19.11 683 ILE B C 1
ATOM 10949 O O . ILE B 1 683 ? 43.719 14.641 -39.094 1 19.11 683 ILE B O 1
ATOM 10953 N N . ASN B 1 684 ? 45.688 15.867 -39.719 1 21.17 684 ASN B N 1
ATOM 10954 C CA . ASN B 1 684 ? 47.156 15.852 -39.562 1 21.17 684 ASN B CA 1
ATOM 10955 C C . ASN B 1 684 ? 47.562 15.68 -38.094 1 21.17 684 ASN B C 1
ATOM 10957 O O . ASN B 1 684 ? 48.406 14.867 -37.781 1 21.17 684 ASN B O 1
ATOM 10961 N N . ILE B 1 685 ? 47.469 16.844 -37.219 1 19.91 685 ILE B N 1
ATOM 10962 C CA . ILE B 1 685 ? 48.281 16.891 -36.031 1 19.91 685 ILE B CA 1
ATOM 10963 C C . ILE B 1 685 ? 47.875 15.75 -35.094 1 19.91 685 ILE B C 1
ATOM 10965 O O . ILE B 1 685 ? 46.688 15.5 -34.875 1 19.91 685 ILE B O 1
#

Foldseek 3Di:
DCLDQDQPPLPPPPPQQPPPDLWGFPQVLLDDDWAQDPVVSQVVVQVSQVSVFFGKDWDDKDADPVPRWIKTKIFTQQADDDPPPPPPPPDPPDDGSHDHFHWMKMKTKDFDADPVRDGPGIIIDIHTPTRIGNDDGHRHLAQDPVQQPDDPVLLVLLLVCVLVVHDLVVSQVVVCVVPVPGHGHDSVVSVVSSVVSVVVQQVPADLVLSQVQVLLVQPWDKDWDADPPPLATAKMKIFHPVLLLVCQLQVAEKEKDWDFLQAQQGWIKMWIWTAALQGAIATGMIMTHNDLALVRLLVRLQVVCVSYDPPDHYQEYEYAPDPSNVVNCCVNPVNHHYAYAQVVVLVVLLVVQLVVVVVVCVVVVPPDDSVVSSVVSVVCSVPLVCQCQLPQDPVSNVVSLVVCCVVPVVSSVVCVVPPCVPVLRGHCNNLLQAANQPPRHSVNVVVVVVLLCVQSVGSHHFPNSSSSSVVVVNVVSVVVLLVQLVCQQPPDDDAPLCLQCVVVGNQFGPVVVVVVSVQQVLPPDDQPPPDPSSCVSSPDQSQSCCNHNLAGGNVRSVVCVVVSHYDDPVSHDSSGRCSDRDPPPVVVPVVVVVVVVVVVVLVPDDPVSVVVVVVVVCCSSCVSPDDHDHHHRDPDRDDDPPPPPPDPDDPVRVVVVVVVVVVVPPDDPPDPPPPPPDDPDDDDD/DCLDQCQPPLPPPPPQAPPPDLWGFPQVLLDDDWAQDPVVSQVVVQVSQVSVFFGKDWDDWDADPVPRWIKTKIFTQQADADDPPPPPPPDPPDDGSHDHFHWMKIKTKDFDADPVRDGPGIIIDIHTPTRIGNDDGHRHLAQDCVQQPDDPVLLVQLLVCVLVVHDLVVSQVVVCVVPVPGHGHDSVVSVVSSVVSVVVQQVPPDLVLSQVQVLLVQPWDKDWDADPPPLATAKMKIFHPVLLLVCQLQVAEKEKDWDFLQAQQGWIKMWIWTAALQGAIATGMIMTHNDLALVRLLVRLQVVCVSYDPPDHYQEYEYAPDPSNVVNCCVNPVNHHYAYAQVVVLVVLLVVQLVVVVVVCVVVVPPDDSVVSSVVSVVCSVPLVCQCQLPQDPVSNVVSLVVCCVPPVVSSVVCVVPPCVPVLRGHCNNLLQAANQPPRHSVSVVVVVVLLCVQSVGSHDFPNSSSSSVVVVNVVSVVVLLVQLVCQQPPDDDAPLCLQCVVVGNQFGPVVVVVVSVQQVLPPDDQPPPDPSSCVSSPDQSQSCCNHNLAGGNVRSVVCVVVSHYDDPVSHDSSGRCSDRDPPPVVPPVVVVVVVVVVVVLVPDDPVSVVVVVVVVCCSSCVSVDDHDHHHRDPDRDDDPPPPPPDPDDPVRVVVVVVVVVVVPPDDPPDDPDPPDDDPDDDDD

Sequence (1370 aa):
MKFGLGRVNYTSKPGFGRVIGDGVDYSAFFESEPFNTLDDAFNWCLNVAINNGFNIIKWSSQRSKTTGLFTKWWTCDRFADPRNEEANAVRNNTSSKKCGCMFKLRVAERFTINESGNICGSFWVLKVSNGFHDHEMINYAEGHRRRAAFDADEIEYIEKQVLAQVPPAKISLGLHMRTPDKPRPAMKQLYNIGAKIRSEMRAGRNPAQHMLASATEAGYVQYREVNNETAQLTHIFIAHPEAIQMYRSYKFVVGIDSTYNTNIYKFPLVDIIGMTPTNQNFIIAYAIMEGESKEDYVWMLEKLRTLLPDGVSPNVIVTDRELGLMDAIPLVFPCSRNLLCVWHVNRAVEKRVNDTCKNLRRRNTSSSRPQADVDMGKFFTTTCWYYVVYASTDDQLTEALASMNEKWPSMVEYIETTWLVHREKLLRLYTNTSTHYGNTSTSMVESAHSVLKEWLHSAGLSVDTIWTRYQALMEGQYVEIMKDLEDSRSKGKKEKYGRLVNLLKGKVSMYALGLMGAEFDKDDGKPYISTKLGRRLAKGCGHAMRTTHGLPCACELNRLSTRGRHVHLDSIDVFWRTLVYDDYIALSPGDEGALEEQCTFILNTNSPTRRRCTEAIYTELHPEDDYVEEPAVNENPRGRPRMSNARNLFSFEHSRRRSRSTSASTRGTSTTTDTNASYAEGINIMKFGLGRVNYTSKPGFGRVIGDGVDYSAFFESEPFNTLDDAFNWCLNVAINNGFNIIKWSSQRSKTTGLFTKWWTCDRFADPRNEEANAVRNNTSSKKCGCMFKLRVAERFTINESGNICGSFWVLKVSNGFHDHEMINYAEGHRRRAAFDADEIEYIEKQVLAQVPPAKISLGLHMRTPDKPRPAMKQLYNIGAKIRSEMRAGRNPAQHMLASATEAGYVQYREVNNETAQLTHIFIAHPEAIQMYRSYKFVVGIDSTYNTNIYKFPLVDIIGMTPTNQNFIIAYAIMEGESKEDYVWMLEKLRTLLPDGVSPNVIVTDRELGLMDAIPLVFPCSRNLLCVWHVNRAVEKRVNDTCKNLRRRNTSSSRPQADVDMGKFFTTTCWYYVVYASTDDQLTEALASMNEKWPSMVEYIETTWLVHREKLLRLYTNTSTHYGNTSTSMVESAHSVLKEWLHSAGLSVDTIWTRYQALMEGQYVEIMKDLEDSRSKGKKEKYGRLVNLLKGKVSMYALGLMGAEFDKDDGKPYISTKLGRRLAKGCGHAMRTTHGLPCACELNRLSTRGRHVHLDSIDVFWRTLVYDDYIALSPGDEGALEEQCTFILNTNSPTRRRCTEAIYTELHPEDDYVEEPAVNENPRGRPRMSNARNLFSFEHSRRRSRSTSASTRGTSTTTDTNASYAEGINI

Radius of gyration: 38.05 Å; Cα contacts (8 Å, |Δi|>4): 2072; chains: 2; bounding box: 111×99×100 Å

Secondary structure (DSSP, 8-state):
-----------S------EETTEEE-GGGG----BSSHHHHHHHHHHHHHHTT--EEEEEEEE-TTT--EEEEEEETTBS------GGG--TT-EE----B--EEEEEEEEEE-TTS-EEEEEEEEEEEE-EE-SPPP---TT-TTTT---HHHHHHHHHHHHTT--HHHHHHHHHHH-TTSPPPPHHHHHHHHHHHHHHHHTT--HHHHHHHHHHHTT-EEEEEE-TTT-BEEEEEEE-HHHHHHHHHSTTEEEEEEE-SSSTT-PPEEEEEEE-TTS-EEEEEEEEES--SHHHHHHHHHHHHHTSPTT---SEEEE-S-HHHHHHHHHH-TTSEEEE-HHHHHHHHHHHHHHHHHHHHHHTT----HHHHHHHHHHHIIIIIHHHHT--SHHHHHHHHHHHHHH-HHHHHHHHHHTGGGHHHH-HHHHTTS--TT--SSHHHHHHHHHHHHHH--S---HHHHHHHHHHHHHHHHHHHHHHHHHHHH-EE--TTHHHHGGGBTTB-HHHHHHHHHHHHHTTS-----SHHHHHHHSS-TTHHHHHHSS--HHHHHHHHHHT-PPPGGGS-HHHH--S--------HHHHHHHHHHHHHHHHS-HHHHHHHHHHHHHHH-GGGS--BPPPPPSS--SS-----S----HHHHHHHHHHHHHHTTSS-----------------/-----------S------EETTEEE-GGGG----BSSHHHHHHHHHHHHHHTT--EEEEEEEE-TTT--EEEEEEETTBS------GGG--TT-EE----B--EEEEEEEEEE-TTS-EEEEEEEEEEEE-EE-SPPP---TT-TTTT---HHHHHHHHHHHHTT--HHHHHHHHHHH-TTSPPPPHHHHHHHHHHHHHHHHTT--HHHHHHHHHHHTT-EEEEEE-TTT-BEEEEEEE-HHHHHHHHHSTTEEEEEEE-SSSTT-PPEEEEEEE-TTS-EEEEEEEEES--SHHHHHHHHHHHHHTS-TT---SEEEE-S-HHHHHHHHHH-TTSEEEE-HHHHHHHHHHHHHHHHHHHHHHTT----HHHHHHHHHHIIIIIIHHHHT--SHHHHHHHHHHHHHH-HHHHHHHHHHTGGGHHHH-HHHHTTS--TT--SSHHHHHHHHHHHHHH--S---HHHHHHHHHHHHHHHHHHHHHHHHHHHH-EE--TTHHHHGGGBTTB-HHHHHHHHHHHHHTTS-----SHHHHHHHSS-TTHHHHHHSS--HHHHHHHHHHTPPPPGGGS-HHHH--S--------HHHHHHHHHHHHHHHHS-HHHHHHHHHHHHHHH-GGGS--BPPPPPSS--SS-----S----HHHHHHHHHHHHHHTTSS-----------------

InterPro domains:
  IPR018289 MULE transposase domain [PF10551] (253-346)
  IPR052579 Zinc finger SWIM domain-containing protein [PTHR31569] (34-579)